Protein AF-0000000074041755 (afdb_homodimer)

InterPro domains:
  IPR008092 Small ribosomal subunit protein mS29, metazoa [PR01716] (71-83)
  IPR008092 Small ribosomal subunit protein mS29, metazoa [PR01716] (89-100)
  IPR008092 Small ribosomal subunit protein mS29, metazoa [PR01716] (107-124)
  IPR008092 Small ribosomal subunit protein mS29, metazoa [PR01716] (130-141)
  IPR008092 Small ribosomal subunit protein mS29, metazoa [PR01716] (168-182)
  IPR008092 Small ribosomal subunit protein mS29, metazoa [PR01716] (197-208)
  IPR008092 Small ribosomal subunit protein mS29, metazoa [PR01716] (213-227)
  IPR008092 Small ribosomal subunit protein mS29, metazoa [PR01716] (246-258)
  IPR008092 Small ribosomal subunit protein mS29, metazoa [PR01716] (322-339)
  IPR019368 Small ribosomal subunit protein mS29 [PF10236] (86-388)
  IPR019368 Small ribosomal subunit protein mS29 [PTHR12810] (24-391)

Sequence (784 aa):
MIRNALPPARLFYSTITANTTATLASKLQPKVDEFRTTEQSVANHSRTTIGRYYTIPTDVRKKIFGHGGLPKSFERQTKTFNECSLMVRQPAVEIIEYIKRSDFSRPVNRFVLYGEDGAGKSLALAHLLHYGFQQRYVLVHVPWVPNWMKRAKEIANSTTKEGSIDLPLDGAAWLLHFKTQNGALLKELGLTVSRDYVWTKREITPTGAPLLDLVEHGINRAKFSCDAIAALLHELKQHSSAGRARTMVLIDGFNAFFQPHTRLLTENKARVKPAQITLTDPFLGITRNDWCNGVCVVTIDQMVGEFRDASKPQPKAALPPVSVIDSRPCFEHLDPFVPVQVVGYDETEYYSCIQYYLDRKWIQTTEAGFDDELKMLSCQNPYQLMQLCASLMIRNALPPARLFYSTITANTTATLASKLQPKVDEFRTTEQSVANHSRTTIGRYYTIPTDVRKKIFGHGGLPKSFERQTKTFNECSLMVRQPAVEIIEYIKRSDFSRPVNRFVLYGEDGAGKSLALAHLLHYGFQQRYVLVHVPWVPNWMKRAKEIANSTTKEGSIDLPLDGAAWLLHFKTQNGALLKELGLTVSRDYVWTKREITPTGAPLLDLVEHGINRAKFSCDAIAALLHELKQHSSAGRARTMVLIDGFNAFFQPHTRLLTENKARVKPAQITLTDPFLGITRNDWCNGVCVVTIDQMVGEFRDASKPQPKAALPPVSVIDSRPCFEHLDPFVPVQVVGYDETEYYSCIQYYLDRKWIQTTEAGFDDELKMLSCQNPYQLMQLCASL

Secondary structure (DSSP, 8-state):
-------------------------S-------TTB-----GGG--TTTTT-EEEE-HHHHHHHHTTS-S-HHHHHHHHHHTSEEEE--HHHHHHHHHHHT--TTSBPEEEEEEE-TTSSHHHHHHHHHHHHHHTTPEEEEES-THHHHH--S--EE-SSSTT-EE-HHHHHHHHHHHHHHHHHHHHHHT-B-SS-EESSSS-EE-TT-BHHHHHHHHHH-GGGHHHHHHHHHHHHHHHHHTTS--EEEEESSGGGGG-S--S-B-TT-PBPPGGGBTTHHHHHHHTSSSSBSEEEEEE----TTTT---S----S-------HHHHHHHHHHH-S-EEEEE----HHHHHHHHHHHHHTTSS----TTHHHHHHHHHTT-HHHHHHHHTT-/---------------------------------TTB-----GGG--TTTTT-EEEE-HHHHHHHHTTS-S-HHHHHHHHHHTSEEEE--HHHHHHHHHHHH--TTSBPEEEEEEE-TTSSHHHHHHHHHHHHHHTTPEEEEES-THHHHH--S--EE-SSSTT-EE-HHHHHHHHHHHHHHHHHHHHHHT-B-SS-EESSSS-EE-TT-BHHHHHHHHHH-GGGHHHHHHHHHHHHHHHHHTTS--EEEEESSGGGGG-S--S-B-TT-PBPPGGGBTTHHHHHHHTSSSSBSEEEEEE----TTTT---S----S-------HHHHHHHHHHH-S-EEEEE----HHHHHHHHHHHHHTTSS----TTHHHHHHHHHTT-HHHHHHHHTT-

Nearest PDB structures (foldseek):
  8any-assembly1_AX  TM=9.256E-01  e=4.897E-38  Homo sapiens
  7nql-assembly1_Ag  TM=9.208E-01  e=8.880E-35  Sus scrofa
  5aj4-assembly1_Ag  TM=9.084E-01  e=1.709E-33  Sus scrofa
  3jd5-assembly1_g  TM=8.741E-01  e=5.048E-28  Bos taurus
  3j9m-assembly1_AX  TM=9.066E-01  e=1.343E-24  Homo sapiens

Radius of gyration: 31.43 Å; Cα contacts (8 Å, |Δi|>4): 1322; chains: 2; bounding box: 78×113×80 Å

Organism: Anopheles stephensi (NCBI:txid30069)

pLDDT: mean 85.46, std 22.04, range [20.22, 98.94]

Structure (mmCIF, N/CA/C/O backbone):
data_AF-0000000074041755-model_v1
#
loop_
_entity.id
_entity.type
_entity.pdbx_description
1 polymer 'Small ribosomal subunit protein mS29'
#
loop_
_atom_site.group_PDB
_atom_site.id
_atom_site.type_symbol
_atom_site.label_atom_id
_atom_site.label_alt_id
_atom_site.label_comp_id
_atom_site.label_asym_id
_atom_site.label_entity_id
_atom_site.label_seq_id
_atom_site.pdbx_PDB_ins_code
_atom_site.Cartn_x
_atom_site.Cartn_y
_atom_site.Cartn_z
_atom_site.occupancy
_atom_site.B_iso_or_equiv
_atom_site.auth_seq_id
_atom_site.auth_comp_id
_atom_site.auth_asym_id
_atom_site.auth_atom_id
_atom_site.pdbx_PDB_model_num
ATOM 1 N N . MET A 1 1 ? 36.406 34.844 46.594 1 21.41 1 MET A N 1
ATOM 2 C CA . MET A 1 1 ? 36.125 35.531 45.344 1 21.41 1 MET A CA 1
ATOM 3 C C . MET A 1 1 ? 35.938 34.531 44.188 1 21.41 1 MET A C 1
ATOM 5 O O . MET A 1 1 ? 36.812 34.406 43.344 1 21.41 1 MET A O 1
ATOM 9 N N . ILE A 1 2 ? 35.438 33.406 44.375 1 22.48 2 ILE A N 1
ATOM 10 C CA . ILE A 1 2 ? 35.594 32.094 43.719 1 22.48 2 ILE A CA 1
ATOM 11 C C . ILE A 1 2 ? 34.875 32.125 42.375 1 22.48 2 ILE A C 1
ATOM 13 O O . ILE A 1 2 ? 33.656 32.312 42.312 1 22.48 2 ILE A O 1
ATOM 17 N N . ARG A 1 3 ? 35.562 32.375 41.188 1 20.98 3 ARG A N 1
ATOM 18 C CA . ARG A 1 3 ? 35.438 32.75 39.781 1 20.98 3 ARG A CA 1
ATOM 19 C C . ARG A 1 3 ? 34.688 31.656 39.031 1 20.98 3 ARG A C 1
ATOM 21 O O . ARG A 1 3 ? 35.062 30.484 39.031 1 20.98 3 ARG A O 1
ATOM 28 N N . ASN A 1 4 ? 33.438 31.625 38.812 1 20.59 4 ASN A N 1
ATOM 29 C CA . ASN A 1 4 ? 32.312 30.844 38.281 1 20.59 4 ASN A CA 1
ATOM 30 C C . ASN A 1 4 ? 32.531 30.5 36.812 1 20.59 4 ASN A C 1
ATOM 32 O O . ASN A 1 4 ? 32.062 31.219 35.906 1 20.59 4 ASN A O 1
ATOM 36 N N . ALA A 1 5 ? 33.688 30.141 36.344 1 23.78 5 ALA A N 1
ATOM 37 C CA . ALA A 1 5 ? 34.188 30.109 34.969 1 23.78 5 ALA A CA 1
ATOM 38 C C . ALA A 1 5 ? 33.375 29.156 34.094 1 23.78 5 ALA A C 1
ATOM 40 O O . ALA A 1 5 ? 33.219 27.984 34.438 1 23.78 5 ALA A O 1
ATOM 41 N N . LEU A 1 6 ? 32.438 29.609 33.219 1 24.3 6 LEU A N 1
ATOM 42 C CA . LEU A 1 6 ? 31.406 29.094 32.312 1 24.3 6 LEU A CA 1
ATOM 43 C C . LEU A 1 6 ? 32.031 28.25 31.219 1 24.3 6 LEU A C 1
ATOM 45 O O . LEU A 1 6 ? 32.906 28.719 30.5 1 24.3 6 LEU A O 1
ATOM 49 N N . PRO A 1 7 ? 32.25 26.938 31.25 1 25.36 7 PRO A N 1
ATOM 50 C CA . PRO A 1 7 ? 33.188 26.203 30.391 1 25.36 7 PRO A CA 1
ATOM 51 C C . PRO A 1 7 ? 32.812 26.297 28.906 1 25.36 7 PRO A C 1
ATOM 53 O O . PRO A 1 7 ? 31.641 26.453 28.562 1 25.36 7 PRO A O 1
ATOM 56 N N . PRO A 1 8 ? 33.688 26.734 27.906 1 24.27 8 PRO A N 1
ATOM 57 C CA . PRO A 1 8 ? 33.75 27.156 26.5 1 24.27 8 PRO A CA 1
ATOM 58 C C . PRO A 1 8 ? 33.219 26.078 25.562 1 24.27 8 PRO A C 1
ATOM 60 O O . PRO A 1 8 ? 33.188 24.906 25.891 1 24.27 8 PRO A O 1
ATOM 63 N N . ALA A 1 9 ? 32.312 26.422 24.562 1 24.3 9 ALA A N 1
ATOM 64 C CA . ALA A 1 9 ? 31.578 25.875 23.422 1 24.3 9 ALA A CA 1
ATOM 65 C C . ALA A 1 9 ? 32.5 25.141 22.469 1 24.3 9 ALA A C 1
ATOM 67 O O . ALA A 1 9 ? 33.5 25.703 22.016 1 24.3 9 ALA A O 1
ATOM 68 N N . ARG A 1 10 ? 32.781 23.844 22.516 1 20.53 10 ARG A N 1
ATOM 69 C CA . ARG A 1 10 ? 33.75 23 21.844 1 20.53 10 ARG A CA 1
ATOM 70 C C . ARG A 1 10 ? 33.812 23.266 20.344 1 20.53 10 ARG A C 1
ATOM 72 O O . ARG A 1 10 ? 32.75 23.266 19.688 1 20.53 10 ARG A O 1
ATOM 79 N N . LEU A 1 11 ? 34.812 24.016 19.734 1 21.42 11 LEU A N 1
ATOM 80 C CA . LEU A 1 11 ? 35.375 24.297 18.422 1 21.42 11 LEU A CA 1
ATOM 81 C C . LEU A 1 11 ? 35.562 23.016 17.609 1 21.42 11 LEU A C 1
ATOM 83 O O . LEU A 1 11 ? 36.031 22 18.125 1 21.42 11 LEU A O 1
ATOM 87 N N . PHE A 1 12 ? 34.969 22.844 16.469 1 22.12 12 PHE A N 1
ATOM 88 C CA . PHE A 1 12 ? 34.969 21.812 15.422 1 22.12 12 PHE A CA 1
ATOM 89 C C . PHE A 1 12 ? 36.406 21.578 14.93 1 22.12 12 PHE A C 1
ATOM 91 O O . PHE A 1 12 ? 36.781 22.016 13.836 1 22.12 12 PHE A O 1
ATOM 98 N N . TYR A 1 13 ? 37.531 21.781 15.734 1 22.94 13 TYR A N 1
ATOM 99 C CA . TYR A 1 13 ? 38.844 21.828 15.109 1 22.94 13 TYR A CA 1
ATOM 100 C C . TYR A 1 13 ? 39.156 20.5 14.438 1 22.94 13 TYR A C 1
ATOM 102 O O . TYR A 1 13 ? 40.312 20.219 14.109 1 22.94 13 TYR A O 1
ATOM 110 N N . SER A 1 14 ? 38.438 19.438 14.641 1 23.06 14 SER A N 1
ATOM 111 C CA . SER A 1 14 ? 39.281 18.297 14.32 1 23.06 14 SER A CA 1
ATOM 112 C C . SER A 1 14 ? 39.906 18.438 12.938 1 23.06 14 SER A C 1
ATOM 114 O O . SER A 1 14 ? 39.25 18.875 12 1 23.06 14 SER A O 1
ATOM 116 N N . THR A 1 15 ? 41.25 18.609 12.828 1 23.12 15 THR A N 1
ATOM 117 C CA . THR A 1 15 ? 42.281 18.609 11.789 1 23.12 15 THR A CA 1
ATOM 118 C C . THR A 1 15 ? 42.031 17.453 10.812 1 23.12 15 THR A C 1
ATOM 120 O O . THR A 1 15 ? 42.156 16.281 11.188 1 23.12 15 THR A O 1
ATOM 123 N N . ILE A 1 16 ? 41.156 17.625 9.914 1 22.31 16 ILE A N 1
ATOM 124 C CA . ILE A 1 16 ? 41.094 16.734 8.758 1 22.31 16 ILE A CA 1
ATOM 125 C C . ILE A 1 16 ? 42.469 16.688 8.07 1 22.31 16 ILE A C 1
ATOM 127 O O . ILE A 1 16 ? 42.938 17.688 7.508 1 22.31 16 ILE A O 1
ATOM 131 N N . THR A 1 17 ? 43.438 16.125 8.734 1 23.16 17 THR A N 1
ATOM 132 C CA . THR A 1 17 ? 44.719 15.891 8.039 1 23.16 17 THR A CA 1
ATOM 133 C C . THR A 1 17 ? 44.469 15.383 6.625 1 23.16 17 THR A C 1
ATOM 135 O O . THR A 1 17 ? 43.656 14.484 6.414 1 23.16 17 THR A O 1
ATOM 138 N N . ALA A 1 18 ? 45.031 16.047 5.555 1 24.86 18 ALA A N 1
ATOM 139 C CA . ALA A 1 18 ? 45.188 15.977 4.102 1 24.86 18 ALA A CA 1
ATOM 140 C C . ALA A 1 18 ? 45.938 14.711 3.682 1 24.86 18 ALA A C 1
ATOM 142 O O . ALA A 1 18 ? 47.094 14.758 3.305 1 24.86 18 ALA A O 1
ATOM 143 N N . ASN A 1 19 ? 46.031 13.617 4.477 1 22.08 19 ASN A N 1
ATOM 144 C CA . ASN A 1 19 ? 47.031 12.641 4.113 1 22.08 19 ASN A CA 1
ATOM 145 C C . ASN A 1 19 ? 47 12.305 2.625 1 22.08 19 ASN A C 1
ATOM 147 O O . ASN A 1 19 ? 46 12.578 1.956 1 22.08 19 ASN A O 1
ATOM 151 N N . THR A 1 20 ? 47.844 11.102 2.133 1 23.77 20 THR A N 1
ATOM 152 C CA . THR A 1 20 ? 48.688 10.469 1.151 1 23.77 20 THR A CA 1
ATOM 153 C C . THR A 1 20 ? 47.875 9.953 -0.039 1 23.77 20 THR A C 1
ATOM 155 O O . THR A 1 20 ? 46.844 9.352 0.138 1 23.77 20 THR A O 1
ATOM 158 N N . THR A 1 21 ? 48.312 10.344 -1.284 1 26.56 21 THR A N 1
ATOM 159 C CA . THR A 1 21 ? 48.031 10.148 -2.705 1 26.56 21 THR A CA 1
ATOM 160 C C . THR A 1 21 ? 48.062 8.672 -3.066 1 26.56 21 THR A C 1
ATOM 162 O O . THR A 1 21 ? 49.094 8.156 -3.531 1 26.56 21 THR A O 1
ATOM 165 N N . ALA A 1 22 ? 48.031 7.625 -2.221 1 24.44 22 ALA A N 1
ATOM 166 C CA . ALA A 1 22 ? 48.438 6.297 -2.688 1 24.44 22 ALA A CA 1
ATOM 167 C C . ALA A 1 22 ? 47.781 5.973 -4.027 1 24.44 22 ALA A C 1
ATOM 169 O O . ALA A 1 22 ? 46.562 6.195 -4.211 1 24.44 22 ALA A O 1
ATOM 170 N N . THR A 1 23 ? 48.562 5.699 -5.141 1 27.94 23 THR A N 1
ATOM 171 C CA . THR A 1 23 ? 48.5 5.336 -6.551 1 27.94 23 THR A CA 1
ATOM 172 C C . THR A 1 23 ? 47.656 4.078 -6.758 1 27.94 23 THR A C 1
ATOM 174 O O . THR A 1 23 ? 48.156 2.961 -6.578 1 27.94 23 THR A O 1
ATOM 177 N N . LEU A 1 24 ? 46.688 3.838 -5.965 1 24.7 24 LEU A N 1
ATOM 178 C CA . LEU A 1 24 ? 46.062 2.51 -5.98 1 24.7 24 LEU A CA 1
ATOM 179 C C . LEU A 1 24 ? 45.656 2.119 -7.395 1 24.7 24 LEU A C 1
ATOM 181 O O . LEU A 1 24 ? 44.531 2.383 -7.809 1 24.7 24 LEU A O 1
ATOM 185 N N . ALA A 1 25 ? 46.531 2.346 -8.492 1 29.44 25 ALA A N 1
ATOM 186 C CA . ALA A 1 25 ? 46.438 1.888 -9.875 1 29.44 25 ALA A CA 1
ATOM 187 C C . ALA A 1 2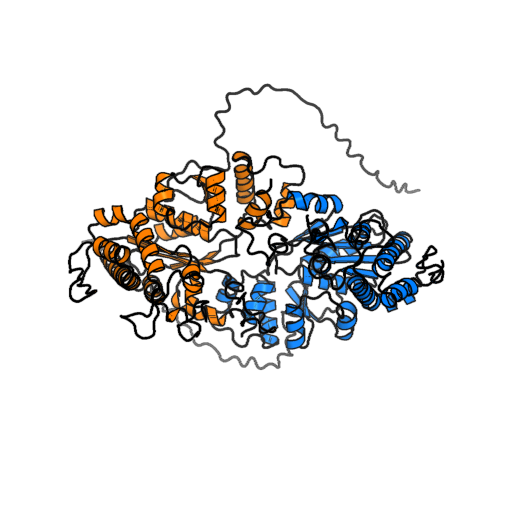5 ? 46.344 0.365 -9.945 1 29.44 25 ALA A C 1
ATOM 189 O O . ALA A 1 25 ? 46.438 -0.219 -11.023 1 29.44 25 ALA A O 1
ATOM 190 N N . SER A 1 26 ? 46.844 -0.359 -8.992 1 30.44 26 SER A N 1
ATOM 191 C CA . SER A 1 26 ? 46.938 -1.703 -9.547 1 30.44 26 SER A CA 1
ATOM 192 C C . SER A 1 26 ? 45.656 -2.125 -10.242 1 30.44 26 SER A C 1
ATOM 194 O O . SER A 1 26 ? 44.562 -1.681 -9.867 1 30.44 26 SER A O 1
ATOM 196 N N . LYS A 1 27 ? 45.688 -2.781 -11.461 1 30.48 27 LYS A N 1
ATOM 197 C CA . LYS A 1 27 ? 44.781 -3.152 -12.531 1 30.48 27 LYS A CA 1
ATOM 198 C C . LYS A 1 27 ? 43.562 -3.912 -11.984 1 30.48 27 LYS A C 1
ATOM 200 O O . LYS A 1 27 ? 43.656 -5.113 -11.727 1 30.48 27 LYS A O 1
ATOM 205 N N . LEU A 1 28 ? 42.875 -3.346 -11.078 1 31.47 28 LEU A N 1
ATOM 206 C CA . LEU A 1 28 ? 41.781 -4.008 -10.367 1 31.47 28 LEU A CA 1
ATOM 207 C C . LEU A 1 28 ? 40.875 -4.773 -11.328 1 31.47 28 LEU A C 1
ATOM 209 O O . LEU A 1 28 ? 40.344 -4.199 -12.289 1 31.47 28 LEU A O 1
ATOM 213 N N . GLN A 1 29 ? 41.281 -5.973 -11.672 1 35 29 GLN A N 1
ATOM 214 C CA . GLN A 1 29 ? 40.406 -6.828 -12.469 1 35 29 GLN A CA 1
ATOM 215 C C . GLN A 1 29 ? 38.938 -6.504 -12.211 1 35 29 GLN A C 1
ATOM 217 O O . GLN A 1 29 ? 38.562 -6.176 -11.086 1 35 29 GLN A O 1
ATOM 222 N N . PRO A 1 30 ? 38.156 -6.309 -13.242 1 37.12 30 PRO A N 1
ATOM 223 C CA . PRO A 1 30 ? 36.812 -5.82 -13.008 1 37.12 30 PRO A CA 1
ATOM 224 C C . PRO A 1 30 ? 36.125 -6.5 -11.82 1 37.12 30 PRO A C 1
ATOM 226 O O . PRO A 1 30 ? 36.094 -7.73 -11.742 1 37.12 30 PRO A O 1
ATOM 229 N N . LYS A 1 31 ? 36.281 -6.129 -10.578 1 39.47 31 LYS A N 1
ATOM 230 C CA . LYS A 1 31 ? 35.625 -6.586 -9.352 1 39.47 31 LYS A CA 1
ATOM 231 C C . LYS A 1 31 ? 34.188 -7.035 -9.625 1 39.47 31 LYS A C 1
ATOM 233 O O . LYS A 1 31 ? 33.375 -6.25 -10.117 1 39.47 31 LYS A O 1
ATOM 238 N N . VAL A 1 32 ? 33.938 -8.227 -10.07 1 45.94 32 VAL A N 1
ATOM 239 C CA . VAL A 1 32 ? 32.562 -8.781 -10.117 1 45.94 32 VAL A CA 1
ATOM 240 C C . VAL A 1 32 ? 31.703 -8.094 -9.07 1 45.94 32 VAL A C 1
ATOM 242 O O . VAL A 1 32 ? 32.031 -8.086 -7.883 1 45.94 32 VAL A O 1
ATOM 245 N N . ASP A 1 33 ? 30.797 -7.113 -9.406 1 63.16 33 ASP A N 1
ATOM 246 C CA . ASP A 1 33 ? 29.969 -6.18 -8.656 1 63.16 33 ASP A CA 1
ATOM 247 C C . ASP A 1 33 ? 29.203 -6.895 -7.547 1 63.16 33 ASP A C 1
ATOM 249 O O . ASP A 1 33 ? 28.688 -7.996 -7.75 1 63.16 33 ASP A O 1
ATOM 253 N N . GLU A 1 34 ? 29.438 -6.668 -6.277 1 85.12 34 GLU A N 1
ATOM 254 C CA . GLU A 1 34 ? 28.969 -7.207 -5.004 1 85.12 34 GLU A CA 1
ATOM 255 C C . GLU A 1 34 ? 27.453 -7.359 -4.988 1 85.12 34 GLU A C 1
ATOM 257 O O . GLU A 1 34 ? 26.906 -8.164 -4.23 1 85.12 34 GLU A O 1
ATOM 262 N N . PHE A 1 35 ? 26.812 -6.809 -6.043 1 94.31 35 PHE A N 1
ATOM 263 C CA . PHE A 1 35 ? 25.359 -6.844 -5.988 1 94.31 35 PHE A CA 1
ATOM 264 C C . PHE A 1 35 ? 24.812 -7.898 -6.941 1 94.31 35 PHE A C 1
ATOM 266 O O . PHE A 1 35 ? 23.594 -8.133 -6.977 1 94.31 35 PHE A O 1
ATOM 273 N N . ARG A 1 36 ? 25.734 -8.633 -7.711 1 94.88 36 ARG A N 1
ATOM 274 C CA . ARG A 1 36 ? 25.328 -9.695 -8.625 1 94.88 36 ARG A CA 1
ATOM 275 C C . ARG A 1 36 ? 25.906 -11.039 -8.195 1 94.88 36 ARG A C 1
ATOM 277 O O . ARG A 1 36 ? 26.938 -11.094 -7.516 1 94.88 36 ARG A O 1
ATOM 284 N N . THR A 1 37 ? 25.219 -12.047 -8.594 1 94.38 37 THR A N 1
ATOM 285 C CA . THR A 1 37 ? 25.75 -13.398 -8.414 1 94.38 37 THR A CA 1
ATOM 286 C C . THR A 1 37 ? 25.969 -14.07 -9.766 1 94.38 37 THR A C 1
ATOM 288 O O . THR A 1 37 ? 25.203 -13.859 -10.711 1 94.38 37 THR A O 1
ATOM 291 N N . THR A 1 38 ? 26.984 -14.867 -9.82 1 90.06 38 THR A N 1
ATOM 292 C CA . THR A 1 38 ? 27.281 -15.609 -11.039 1 90.06 38 THR A CA 1
ATOM 293 C C . THR A 1 38 ? 26.578 -16.969 -11.039 1 90.06 38 THR A C 1
ATOM 295 O O . THR A 1 38 ? 26.625 -17.688 -12.031 1 90.06 38 THR A O 1
ATOM 298 N N . GLU A 1 39 ? 25.922 -17.219 -9.945 1 92 39 GLU A N 1
ATOM 299 C CA . GLU A 1 39 ? 25.188 -18.484 -9.852 1 92 39 GLU A CA 1
ATOM 300 C C . GLU A 1 39 ? 23.922 -18.453 -10.703 1 92 39 GLU A C 1
ATOM 302 O O . GLU A 1 39 ? 22.938 -17.828 -10.336 1 92 39 GLU A O 1
ATOM 307 N N . GLN A 1 40 ? 23.969 -19.219 -11.758 1 90.5 40 GLN A N 1
ATOM 308 C CA . GLN A 1 40 ? 22.844 -19.203 -12.688 1 90.5 40 GLN A CA 1
ATOM 309 C C . GLN A 1 40 ? 21.859 -20.328 -12.391 1 90.5 40 GLN A C 1
ATOM 311 O O . GLN A 1 40 ? 20.719 -20.297 -12.859 1 90.5 40 GLN A O 1
ATOM 316 N N . SER A 1 41 ? 22.328 -21.328 -11.695 1 95.5 41 SER A N 1
ATOM 317 C CA . SER A 1 41 ? 21.422 -22.406 -11.281 1 95.5 41 SER A CA 1
ATOM 318 C C . SER A 1 41 ? 20.625 -22.016 -10.047 1 95.5 41 SER A C 1
ATOM 320 O O . SER A 1 41 ? 21.172 -21.859 -8.961 1 95.5 41 SER A O 1
ATOM 322 N N . VAL A 1 42 ? 19.359 -21.906 -10.227 1 97.12 42 VAL A N 1
ATOM 323 C CA . VAL A 1 42 ? 18.469 -21.438 -9.164 1 97.12 42 VAL A CA 1
ATOM 324 C C . VAL A 1 42 ? 18.531 -22.391 -7.977 1 97.12 42 VAL A C 1
ATOM 326 O O . VAL A 1 42 ? 18.438 -21.969 -6.824 1 97.12 42 VAL A O 1
ATOM 329 N N . ALA A 1 43 ? 18.766 -23.703 -8.258 1 96.56 43 ALA A N 1
ATOM 330 C CA . ALA A 1 43 ? 18.812 -24.719 -7.207 1 96.56 43 ALA A CA 1
ATOM 331 C C . ALA A 1 43 ? 19.969 -24.453 -6.238 1 96.56 43 ALA A C 1
ATOM 333 O O . ALA A 1 43 ? 19.953 -24.922 -5.098 1 96.56 43 ALA A O 1
ATOM 334 N N . ASN A 1 44 ? 20.922 -23.672 -6.684 1 96.38 44 ASN A N 1
ATOM 335 C CA . ASN A 1 44 ? 22.094 -23.406 -5.863 1 96.38 44 ASN A CA 1
ATOM 336 C C . ASN A 1 44 ? 21.953 -22.094 -5.094 1 96.38 44 ASN A C 1
ATOM 338 O O . ASN A 1 44 ? 22.828 -21.734 -4.293 1 96.38 44 ASN A O 1
ATOM 342 N N . HIS A 1 45 ? 20.875 -21.406 -5.359 1 95.88 45 HIS A N 1
ATOM 343 C CA . HIS A 1 45 ? 20.656 -20.188 -4.594 1 95.88 45 HIS A CA 1
ATOM 344 C C . HIS A 1 45 ? 20.422 -20.5 -3.119 1 95.88 45 HIS A C 1
ATOM 346 O O . HIS A 1 45 ? 19.641 -21.375 -2.783 1 95.88 45 HIS A O 1
ATOM 352 N N . SER A 1 46 ? 21.188 -19.859 -2.283 1 93.56 46 SER A N 1
ATOM 353 C CA . SER A 1 46 ? 21.156 -20.094 -0.843 1 93.56 46 SER A CA 1
ATOM 354 C C . SER A 1 46 ? 21.266 -18.781 -0.069 1 93.56 46 SER A C 1
ATOM 356 O O . SER A 1 46 ? 21.156 -17.703 -0.648 1 93.56 46 SER A O 1
ATOM 358 N N . ARG A 1 47 ? 21.469 -18.938 1.171 1 91.25 47 ARG A N 1
ATOM 359 C CA . ARG A 1 47 ? 21.578 -17.797 2.061 1 91.25 47 ARG A CA 1
ATOM 360 C C . ARG A 1 47 ? 22.75 -16.891 1.658 1 91.25 47 ARG A C 1
ATOM 362 O O . ARG A 1 47 ? 22.703 -15.68 1.86 1 91.25 47 ARG A O 1
ATOM 369 N N . THR A 1 48 ? 23.688 -17.469 0.968 1 91.25 48 THR A N 1
ATOM 370 C CA . THR A 1 48 ? 24.875 -16.719 0.608 1 91.25 48 THR A CA 1
ATOM 371 C C . THR A 1 48 ? 24.641 -15.891 -0.648 1 91.25 48 THR A C 1
ATOM 373 O O . THR A 1 48 ? 25.406 -14.977 -0.95 1 91.25 48 THR A O 1
ATOM 376 N N . THR A 1 49 ? 23.609 -16.219 -1.37 1 94.5 49 THR A N 1
ATOM 377 C CA . THR A 1 49 ? 23.328 -15.516 -2.621 1 94.5 49 THR A CA 1
ATOM 378 C C . THR A 1 49 ? 22.234 -14.477 -2.432 1 94.5 49 THR A C 1
ATOM 380 O O . THR A 1 49 ? 21.969 -13.664 -3.326 1 94.5 49 THR A O 1
ATOM 383 N N . ILE A 1 50 ? 21.641 -14.492 -1.281 1 96.44 50 ILE A N 1
ATOM 384 C CA . ILE A 1 50 ? 20.531 -13.586 -1.021 1 96.44 50 ILE A CA 1
ATOM 385 C C . ILE A 1 50 ? 21 -12.141 -1.142 1 96.44 50 ILE A C 1
ATOM 387 O O . ILE A 1 50 ? 22.078 -11.789 -0.668 1 96.44 50 ILE A O 1
ATOM 391 N N . GLY A 1 51 ? 20.219 -11.32 -1.741 1 97 51 GLY A N 1
ATOM 392 C CA . GLY A 1 51 ? 20.516 -9.898 -1.901 1 97 51 GLY A CA 1
ATOM 393 C C . GLY A 1 51 ? 21.266 -9.594 -3.18 1 97 51 GLY A C 1
ATOM 394 O O . GLY A 1 51 ? 21.578 -8.43 -3.453 1 97 51 GLY A O 1
ATOM 395 N N . ARG A 1 52 ? 21.5 -10.594 -3.975 1 97.19 52 ARG A N 1
ATOM 396 C CA . ARG A 1 52 ? 22.25 -10.406 -5.215 1 97.19 52 ARG A CA 1
ATOM 397 C C . ARG A 1 52 ? 21.375 -10.719 -6.43 1 97.19 52 ARG A C 1
ATOM 399 O O . ARG A 1 52 ? 20.453 -11.539 -6.348 1 97.19 52 ARG A O 1
ATOM 406 N N . TYR A 1 53 ? 21.688 -10.078 -7.516 1 97.44 53 TYR A N 1
ATOM 407 C CA . TYR A 1 53 ? 20.922 -10.258 -8.742 1 97.44 53 TYR A CA 1
ATOM 408 C C . TYR A 1 53 ? 21.484 -11.398 -9.578 1 97.44 53 TYR A C 1
ATOM 410 O O . TYR A 1 53 ? 22.703 -11.555 -9.695 1 97.44 53 TYR A O 1
ATOM 418 N N . TYR A 1 54 ? 20.688 -12.227 -10.086 1 97.25 54 TYR A N 1
ATOM 419 C CA . TYR A 1 54 ? 21.047 -13.164 -11.141 1 97.25 54 TYR A CA 1
ATOM 420 C C . TYR A 1 54 ? 20.234 -12.898 -12.406 1 97.25 54 TYR A C 1
ATOM 422 O O . TYR A 1 54 ? 19.125 -12.352 -12.336 1 97.25 54 TYR A O 1
ATOM 430 N N . THR A 1 55 ? 20.75 -13.258 -13.531 1 96.81 55 THR A N 1
ATOM 431 C CA . THR A 1 55 ? 20.125 -12.93 -14.812 1 96.81 55 THR A CA 1
ATOM 432 C C . THR A 1 55 ? 19.578 -14.188 -15.477 1 96.81 55 THR A C 1
ATOM 434 O O . THR A 1 55 ? 20.266 -15.203 -15.578 1 96.81 55 THR A O 1
ATOM 437 N N . ILE A 1 56 ? 18.312 -14.109 -15.906 1 97.44 56 ILE A N 1
ATOM 438 C CA . ILE A 1 56 ? 17.688 -15.195 -16.656 1 97.44 56 ILE A CA 1
ATOM 439 C C . ILE A 1 56 ? 18.062 -15.102 -18.125 1 97.44 56 ILE A C 1
ATOM 441 O O . ILE A 1 56 ? 17.891 -14.047 -18.75 1 97.44 56 ILE A O 1
ATOM 445 N N . PRO A 1 57 ? 18.562 -16.172 -18.672 1 96.75 57 PRO A N 1
ATOM 446 C CA . PRO A 1 57 ? 18.891 -16.141 -20.109 1 96.75 57 PRO A CA 1
ATOM 447 C C . PRO A 1 57 ? 17.688 -15.781 -20.969 1 96.75 57 PRO A C 1
ATOM 449 O O . PRO A 1 57 ? 16.562 -16.203 -20.688 1 96.75 57 PRO A O 1
ATOM 452 N N . THR A 1 58 ? 17.922 -15.141 -22.031 1 95.5 58 THR A N 1
ATOM 453 C CA . THR A 1 58 ? 16.875 -14.57 -22.891 1 95.5 58 THR A CA 1
ATOM 454 C C . THR A 1 58 ? 15.984 -15.672 -23.453 1 95.5 58 THR A C 1
ATOM 456 O O . THR A 1 58 ? 14.758 -15.516 -23.516 1 95.5 58 THR A O 1
ATOM 459 N N . ASP A 1 59 ? 16.547 -16.734 -23.875 1 95.62 59 ASP A N 1
ATOM 460 C CA . ASP A 1 59 ? 15.781 -17.828 -24.438 1 95.62 59 ASP A CA 1
ATOM 461 C C . ASP A 1 59 ? 14.867 -18.469 -23.391 1 95.62 59 ASP A C 1
ATOM 463 O O . ASP A 1 59 ? 13.719 -18.812 -23.688 1 95.62 59 ASP A O 1
ATOM 467 N N . VAL A 1 60 ? 15.367 -18.547 -22.203 1 96.75 60 VAL A N 1
ATOM 468 C CA . VAL A 1 60 ? 14.586 -19.109 -21.109 1 96.75 60 VAL A CA 1
ATOM 469 C C . VAL A 1 60 ? 13.469 -18.156 -20.719 1 96.75 60 VAL A C 1
ATOM 471 O O . VAL A 1 60 ? 12.328 -18.562 -20.5 1 96.75 60 VAL A O 1
ATOM 474 N N . ARG A 1 61 ? 13.773 -16.906 -20.672 1 96.75 61 ARG A N 1
ATOM 475 C CA . ARG A 1 61 ? 12.773 -15.891 -20.359 1 96.75 61 ARG A CA 1
ATOM 476 C C . ARG A 1 61 ? 11.602 -15.953 -21.344 1 96.75 61 ARG A C 1
ATOM 478 O O . ARG A 1 61 ? 10.445 -15.898 -20.922 1 96.75 61 ARG A O 1
ATOM 485 N N . LYS A 1 62 ? 11.891 -16.094 -22.578 1 95.75 62 LYS A N 1
ATOM 486 C CA . LYS A 1 62 ? 10.852 -16.156 -23.594 1 95.75 62 LYS A CA 1
ATOM 487 C C . LYS A 1 62 ? 9.961 -17.375 -23.406 1 95.75 62 LYS A C 1
ATOM 489 O O . LYS A 1 62 ? 8.742 -17.297 -23.609 1 95.75 62 LYS A O 1
ATOM 494 N N . LYS A 1 63 ? 10.523 -18.406 -23 1 96.38 63 LYS A N 1
ATOM 495 C CA . LYS A 1 63 ? 9.781 -19.641 -22.812 1 96.38 63 LYS A CA 1
ATOM 496 C C . LYS A 1 63 ? 8.898 -19.578 -21.562 1 96.38 63 LYS A C 1
ATOM 498 O O . LYS A 1 63 ? 7.727 -19.953 -21.609 1 96.38 63 LYS A O 1
ATOM 503 N N . ILE A 1 64 ? 9.453 -19.016 -20.484 1 97.06 64 ILE A N 1
ATOM 504 C CA . ILE A 1 64 ? 8.773 -19.078 -19.203 1 97.06 64 ILE A CA 1
ATOM 505 C C . ILE A 1 64 ? 7.809 -17.891 -19.078 1 97.06 64 ILE A C 1
ATOM 507 O O . ILE A 1 64 ? 6.715 -18.047 -18.516 1 97.06 64 ILE A O 1
ATOM 511 N N . PHE A 1 65 ? 8.195 -16.734 -19.656 1 97.25 65 PHE A N 1
ATOM 512 C CA . PHE A 1 65 ? 7.449 -15.523 -19.359 1 97.25 65 PHE A CA 1
ATOM 513 C C . PHE A 1 65 ? 6.895 -14.906 -20.641 1 97.25 65 PHE A C 1
ATOM 515 O O . PHE A 1 65 ? 6.406 -13.773 -20.625 1 97.25 65 PHE A O 1
ATOM 522 N N . GLY A 1 66 ? 6.941 -15.609 -21.75 1 94.75 66 GLY A N 1
ATOM 523 C CA . GLY A 1 66 ? 6.492 -15.07 -23.031 1 94.75 66 GLY A CA 1
ATOM 524 C C . GLY A 1 66 ? 5.02 -14.711 -23.031 1 94.75 66 GLY A C 1
ATOM 525 O O . GLY A 1 66 ? 4.602 -13.812 -23.766 1 94.75 66 GLY A O 1
ATOM 526 N N . HIS A 1 67 ? 4.262 -15.375 -22.234 1 94.5 67 HIS A N 1
ATOM 527 C CA . HIS A 1 67 ? 2.818 -15.164 -22.234 1 94.5 67 HIS A CA 1
ATOM 528 C C . HIS A 1 67 ? 2.33 -14.734 -20.859 1 94.5 67 HIS A C 1
ATOM 530 O O . HIS A 1 67 ? 1.15 -14.898 -20.531 1 94.5 67 HIS A O 1
ATOM 536 N N . GLY A 1 68 ? 3.254 -14.281 -20.031 1 94 68 GLY A N 1
ATOM 537 C CA . GLY A 1 68 ? 2.867 -13.773 -18.734 1 94 68 GLY A CA 1
ATOM 538 C C . GLY A 1 68 ? 3.762 -14.273 -17.609 1 94 68 GLY A C 1
ATOM 539 O O . GLY A 1 68 ? 4.633 -15.117 -17.828 1 94 68 GLY A O 1
ATOM 540 N N . GLY A 1 69 ? 3.508 -13.648 -16.453 1 94.94 69 GLY A N 1
ATOM 541 C CA . GLY A 1 69 ? 4.254 -14.078 -15.273 1 94.94 69 GLY A CA 1
ATOM 542 C C . GLY A 1 69 ? 5.059 -12.961 -14.641 1 94.94 69 GLY A C 1
ATOM 543 O O . GLY A 1 69 ? 5.375 -13.016 -13.453 1 94.94 69 GLY A O 1
ATOM 544 N N . LEU A 1 70 ? 5.406 -12.062 -15.422 1 96.38 70 LEU A N 1
ATOM 545 C CA . LEU A 1 70 ? 6.09 -10.891 -14.891 1 96.38 70 LEU A CA 1
ATOM 546 C C . LEU A 1 70 ? 5.16 -9.68 -14.883 1 96.38 70 LEU A C 1
ATOM 548 O O . LEU A 1 70 ? 4.406 -9.461 -15.836 1 96.38 70 LEU A O 1
ATOM 552 N N . PRO A 1 71 ? 5.219 -8.93 -13.789 1 94.62 71 PRO A N 1
ATOM 553 C CA . PRO A 1 71 ? 4.434 -7.691 -13.789 1 94.62 71 PRO A CA 1
ATOM 554 C C . PRO A 1 71 ? 4.812 -6.75 -14.93 1 94.62 71 PRO A C 1
ATOM 556 O O . PRO A 1 71 ? 5.98 -6.688 -15.32 1 94.62 71 PRO A O 1
ATOM 559 N N . LYS A 1 72 ? 3.857 -5.977 -15.398 1 91.69 72 LYS A N 1
ATOM 560 C CA . LYS A 1 72 ? 4.047 -5.105 -16.547 1 91.69 72 LYS A CA 1
ATOM 561 C C . LYS A 1 72 ? 5.172 -4.105 -16.312 1 91.69 72 LYS A C 1
ATOM 563 O O . LYS A 1 72 ? 6.008 -3.879 -17.188 1 91.69 72 LYS A O 1
ATOM 568 N N . SER A 1 73 ? 5.148 -3.5 -15.188 1 89.81 73 SER A N 1
ATOM 569 C CA . SER A 1 73 ? 6.18 -2.52 -14.867 1 89.81 73 SER A CA 1
ATOM 570 C C . SER A 1 73 ? 7.57 -3.148 -14.898 1 89.81 73 SER A C 1
ATOM 572 O O . SER A 1 73 ? 8.523 -2.535 -15.383 1 89.81 73 SER A O 1
ATOM 574 N N . PHE A 1 74 ? 7.629 -4.32 -14.406 1 93.81 74 PHE A N 1
ATOM 575 C CA . PHE A 1 74 ? 8.906 -5.016 -14.406 1 93.81 74 PHE A CA 1
ATOM 576 C C . PHE A 1 74 ? 9.32 -5.398 -15.828 1 93.81 74 PHE A C 1
ATOM 578 O O . PHE A 1 74 ? 10.5 -5.336 -16.172 1 93.81 74 PHE A O 1
ATOM 585 N N . GLU A 1 75 ? 8.398 -5.789 -16.609 1 94.12 75 GLU A N 1
ATOM 586 C CA . GLU A 1 75 ? 8.688 -6.102 -18.016 1 94.12 75 GLU A CA 1
ATOM 587 C C . GLU A 1 75 ? 9.25 -4.887 -18.75 1 94.12 75 GLU A C 1
ATOM 589 O O . GLU A 1 75 ? 10.203 -5.008 -19.516 1 94.12 75 GLU A O 1
ATOM 594 N N . ARG A 1 76 ? 8.672 -3.773 -18.5 1 90.81 76 ARG A N 1
ATOM 595 C CA . ARG A 1 76 ? 9.164 -2.541 -19.109 1 90.81 76 ARG A CA 1
ATOM 596 C C . ARG A 1 76 ? 10.602 -2.264 -18.672 1 90.81 76 ARG A C 1
ATOM 598 O O . ARG A 1 76 ? 11.438 -1.858 -19.484 1 90.81 76 ARG A O 1
ATOM 605 N N . GLN A 1 77 ? 10.828 -2.512 -17.453 1 90.81 77 GLN A N 1
ATOM 606 C CA . GLN A 1 77 ? 12.172 -2.316 -16.922 1 90.81 77 GLN A CA 1
ATOM 607 C C . GLN A 1 77 ? 13.164 -3.275 -17.578 1 90.81 77 GLN A C 1
ATOM 609 O O . GLN A 1 77 ? 14.273 -2.877 -17.922 1 90.81 77 GLN A O 1
ATOM 614 N N . THR A 1 78 ? 12.766 -4.504 -17.719 1 92.31 78 THR A N 1
ATOM 615 C CA . THR A 1 78 ? 13.617 -5.516 -18.328 1 92.31 78 THR A CA 1
ATOM 616 C C . THR A 1 78 ? 13.969 -5.121 -19.766 1 92.31 78 THR A C 1
ATOM 618 O O . THR A 1 78 ? 15.086 -5.352 -20.219 1 92.31 78 THR A O 1
ATOM 621 N N . LYS A 1 79 ? 13.008 -4.578 -20.453 1 91.44 79 LYS A N 1
ATOM 622 C CA . LYS A 1 79 ? 13.258 -4.105 -21.797 1 91.44 79 LYS A CA 1
ATOM 623 C C . LYS A 1 79 ? 14.242 -2.938 -21.812 1 91.44 79 LYS A C 1
ATOM 625 O O . LYS A 1 79 ? 15.18 -2.914 -22.609 1 91.44 79 LYS A O 1
ATOM 630 N N . THR A 1 80 ? 14.008 -2.008 -20.891 1 90.5 80 THR A N 1
ATOM 631 C CA . THR A 1 80 ? 14.867 -0.83 -20.781 1 90.5 80 THR A CA 1
ATOM 632 C C . THR A 1 80 ? 16.297 -1.229 -20.438 1 90.5 80 THR A C 1
ATOM 634 O O . THR A 1 80 ? 17.25 -0.685 -21 1 90.5 80 THR A O 1
ATOM 637 N N . PHE A 1 81 ? 16.453 -2.238 -19.578 1 93.56 81 PHE A N 1
ATOM 638 C CA . PHE A 1 81 ? 17.766 -2.668 -19.109 1 93.56 81 PHE A CA 1
ATOM 639 C C . PHE A 1 81 ? 18.375 -3.686 -20.062 1 93.56 81 PHE A C 1
ATOM 641 O O . PHE A 1 81 ? 19.562 -4.023 -19.953 1 93.56 81 PHE A O 1
ATOM 648 N N . ASN A 1 82 ? 17.625 -4.195 -20.969 1 93.06 82 ASN A N 1
ATOM 649 C CA . ASN A 1 82 ? 18.016 -5.227 -21.906 1 93.06 82 ASN A CA 1
ATOM 650 C C . ASN A 1 82 ? 18.516 -6.48 -21.203 1 93.06 82 ASN A C 1
ATOM 652 O O . ASN A 1 82 ? 19.5 -7.09 -21.625 1 93.06 82 ASN A O 1
ATOM 656 N N . GLU A 1 83 ? 17.953 -6.707 -20.062 1 94.94 83 GLU A N 1
ATOM 657 C CA . GLU A 1 83 ? 18.188 -7.949 -19.328 1 94.94 83 GLU A CA 1
ATOM 658 C C . GLU A 1 83 ? 17.078 -8.219 -18.328 1 94.94 83 GLU A C 1
ATOM 660 O O . GLU A 1 83 ? 16.453 -7.285 -17.828 1 94.94 83 GLU A O 1
ATOM 665 N N . CYS A 1 84 ? 16.781 -9.453 -18.125 1 96.44 84 CYS A N 1
ATOM 666 C CA . CYS A 1 84 ? 15.844 -9.891 -17.094 1 96.44 84 CYS A CA 1
ATOM 667 C C . CYS A 1 84 ? 16.578 -10.414 -15.867 1 96.44 84 CYS A C 1
ATOM 669 O O . CYS A 1 84 ? 17.016 -11.57 -15.836 1 96.44 84 CYS A O 1
ATOM 671 N N . SER A 1 85 ? 16.766 -9.523 -14.883 1 96.94 85 SER A N 1
ATOM 672 C CA . SER A 1 85 ? 17.5 -9.891 -13.672 1 96.94 85 SER A CA 1
ATOM 673 C C . SER A 1 85 ? 16.594 -9.828 -12.445 1 96.94 85 SER A C 1
ATOM 675 O O . SER A 1 85 ? 15.812 -8.883 -12.289 1 96.94 85 SER A O 1
ATOM 677 N N . LEU A 1 86 ? 16.672 -10.891 -11.664 1 97.5 86 LEU A N 1
ATOM 678 C CA . LEU A 1 86 ? 15.914 -10.984 -10.414 1 97.5 86 LEU A CA 1
ATOM 679 C C . LEU A 1 86 ? 16.859 -10.984 -9.219 1 97.5 86 LEU A C 1
ATOM 681 O O . LEU A 1 86 ? 17.922 -11.609 -9.258 1 97.5 86 LEU A O 1
ATOM 685 N N . MET A 1 87 ? 16.5 -10.258 -8.234 1 97.81 87 MET A N 1
ATOM 686 C CA . MET A 1 87 ? 17.234 -10.367 -6.984 1 97.81 87 MET A CA 1
ATOM 687 C C . MET A 1 87 ? 16.859 -11.633 -6.227 1 97.81 87 MET A C 1
ATOM 689 O O . MET A 1 87 ? 15.68 -11.945 -6.078 1 97.81 87 MET A O 1
ATOM 693 N N . VAL A 1 88 ? 17.875 -12.383 -5.809 1 98.25 88 VAL A N 1
ATOM 694 C CA . VAL A 1 88 ? 17.641 -13.547 -4.949 1 98.25 88 VAL A CA 1
ATOM 695 C C . VAL A 1 88 ? 17.203 -13.078 -3.562 1 98.25 88 VAL A C 1
ATOM 697 O O . VAL A 1 88 ? 17.953 -12.359 -2.881 1 98.25 88 VAL A O 1
ATOM 700 N N . ARG A 1 89 ? 15.992 -13.438 -3.127 1 98.06 89 ARG A N 1
ATOM 701 C CA . ARG A 1 89 ? 15.469 -13.016 -1.832 1 98.06 89 ARG A CA 1
ATOM 702 C C . ARG A 1 89 ? 15.078 -14.219 -0.976 1 98.06 89 ARG A C 1
ATOM 704 O O . ARG A 1 89 ? 14.875 -15.32 -1.496 1 98.06 89 ARG A O 1
ATOM 711 N N . GLN A 1 90 ? 14.938 -13.984 0.249 1 98 90 GLN A N 1
ATOM 712 C CA . GLN A 1 90 ? 14.781 -15.031 1.254 1 98 90 GLN A CA 1
ATOM 713 C C . GLN A 1 90 ? 13.516 -15.844 1.005 1 98 90 GLN A C 1
ATOM 715 O O . GLN A 1 90 ? 13.523 -17.078 1.112 1 98 90 GLN A O 1
ATOM 720 N N . PRO A 1 91 ? 12.383 -15.258 0.623 1 98.06 91 PRO A N 1
ATOM 721 C CA . PRO A 1 91 ? 11.164 -16.047 0.472 1 98.06 91 PRO A CA 1
ATOM 722 C C . PRO A 1 91 ? 11.305 -17.156 -0.575 1 98.06 91 PRO A C 1
ATOM 724 O O . PRO A 1 91 ? 10.891 -18.297 -0.337 1 98.06 91 PRO A O 1
ATOM 727 N N . ALA A 1 92 ? 11.883 -16.859 -1.69 1 98.44 92 ALA A N 1
ATOM 728 C CA . ALA A 1 92 ? 12.062 -17.859 -2.732 1 98.44 92 ALA A CA 1
ATOM 729 C C . ALA A 1 92 ? 13.062 -18.938 -2.295 1 98.44 92 ALA A C 1
ATOM 731 O O . ALA A 1 92 ? 12.828 -20.125 -2.49 1 98.44 92 ALA A O 1
ATOM 732 N N . VAL A 1 93 ? 14.156 -18.516 -1.641 1 98.25 93 VAL A N 1
ATOM 733 C CA . VAL A 1 93 ? 15.195 -19.438 -1.194 1 98.25 93 VAL A CA 1
ATOM 734 C C . VAL A 1 93 ? 14.633 -20.375 -0.128 1 98.25 93 VAL A C 1
ATOM 736 O O . VAL A 1 93 ? 14.914 -21.578 -0.131 1 98.25 93 VAL A O 1
ATOM 739 N N . GLU A 1 94 ? 13.844 -19.797 0.725 1 97.94 94 GLU A N 1
ATOM 740 C CA . GLU A 1 94 ? 13.203 -20.594 1.774 1 97.94 94 GLU A CA 1
ATOM 741 C C . GLU A 1 94 ? 12.32 -21.688 1.183 1 97.94 94 GLU A C 1
ATOM 743 O O . GLU A 1 94 ? 12.383 -22.828 1.613 1 97.94 94 GLU A O 1
ATOM 748 N N . ILE A 1 95 ? 11.547 -21.375 0.208 1 98.44 95 ILE A N 1
ATOM 749 C CA . ILE A 1 95 ? 10.656 -22.344 -0.418 1 98.44 95 ILE A CA 1
ATOM 750 C C . ILE A 1 95 ? 11.477 -23.406 -1.153 1 98.44 95 ILE A C 1
ATOM 752 O O . ILE A 1 95 ? 11.164 -24.594 -1.084 1 98.44 95 ILE A O 1
ATOM 756 N N . ILE A 1 96 ? 12.516 -23.016 -1.813 1 98.31 96 ILE A N 1
ATOM 757 C CA . ILE A 1 96 ? 13.383 -23.953 -2.518 1 98.31 96 ILE A CA 1
ATOM 758 C C . ILE A 1 96 ? 13.977 -24.953 -1.527 1 98.31 96 ILE A C 1
ATOM 760 O O . ILE A 1 96 ? 14.008 -26.156 -1.795 1 98.31 96 ILE A O 1
ATOM 764 N N . GLU A 1 97 ? 14.391 -24.422 -0.37 1 97.38 97 GLU A N 1
ATOM 765 C CA . GLU A 1 97 ? 14.945 -25.281 0.661 1 97.38 97 GLU A CA 1
ATOM 766 C C . GLU A 1 97 ? 13.906 -26.281 1.169 1 97.38 97 GLU A C 1
ATOM 768 O O . GLU A 1 97 ? 14.203 -27.453 1.375 1 97.38 97 GLU A O 1
ATOM 773 N N . TYR A 1 98 ? 12.68 -25.812 1.329 1 97.25 98 TYR A N 1
ATOM 774 C CA . TYR A 1 98 ? 11.594 -26.703 1.74 1 97.25 98 TYR A CA 1
ATOM 775 C C . TYR A 1 98 ? 11.336 -27.781 0.695 1 97.25 98 TYR A C 1
ATOM 777 O O . TYR A 1 98 ? 11.141 -28.938 1.034 1 97.25 98 TYR A O 1
ATOM 785 N N . ILE A 1 99 ? 11.367 -27.406 -0.554 1 97.75 99 ILE A N 1
ATOM 786 C CA . ILE A 1 99 ? 11.094 -28.328 -1.645 1 97.75 99 ILE A CA 1
ATOM 787 C C . ILE A 1 99 ? 12.172 -29.406 -1.683 1 97.75 99 ILE A C 1
ATOM 789 O O . ILE A 1 99 ? 11.867 -30.594 -1.834 1 97.75 99 ILE A O 1
ATOM 793 N N . LYS A 1 100 ? 13.398 -29.031 -1.479 1 96.38 100 LYS A N 1
ATOM 794 C CA . LYS A 1 100 ? 14.523 -29.953 -1.532 1 96.38 100 LYS A CA 1
ATOM 795 C C . LYS A 1 100 ? 14.422 -31 -0.422 1 96.38 100 LYS A C 1
ATOM 797 O O . LYS A 1 100 ? 14.883 -32.125 -0.586 1 96.38 100 LYS A O 1
ATOM 802 N N . ARG A 1 101 ? 13.797 -30.625 0.629 1 95.38 101 ARG A N 1
ATOM 803 C CA . ARG A 1 101 ? 13.695 -31.516 1.782 1 95.38 101 ARG A CA 1
ATOM 804 C C . ARG A 1 101 ? 12.359 -32.25 1.788 1 95.38 101 ARG A C 1
ATOM 806 O O . ARG A 1 101 ? 12.117 -33.094 2.648 1 95.38 101 ARG A O 1
ATOM 813 N N . SER A 1 102 ? 11.57 -32.031 0.819 1 94.62 102 SER A N 1
ATOM 814 C CA . SER A 1 102 ? 10.211 -32.562 0.797 1 94.62 102 SER A CA 1
ATOM 815 C C . SER A 1 102 ? 10.188 -34.031 0.373 1 94.62 102 SER A C 1
ATOM 817 O O . SER A 1 102 ? 10.961 -34.438 -0.497 1 94.62 102 SER A O 1
ATOM 819 N N . ASP A 1 103 ? 9.328 -34.844 1.06 1 96 103 ASP A N 1
ATOM 820 C CA . ASP A 1 103 ? 8.992 -36.188 0.615 1 96 103 ASP A CA 1
ATOM 821 C C . ASP A 1 103 ? 7.875 -36.156 -0.423 1 96 103 ASP A C 1
ATOM 823 O O . ASP A 1 103 ? 6.699 -36 -0.074 1 96 103 ASP A O 1
ATOM 827 N N . PHE A 1 104 ? 8.18 -36.438 -1.649 1 96.62 104 PHE A N 1
ATOM 828 C CA . PHE A 1 104 ? 7.254 -36.281 -2.764 1 96.62 104 PHE A CA 1
ATOM 829 C C . PHE A 1 104 ? 6.277 -37.438 -2.842 1 96.62 104 PHE A C 1
ATOM 831 O O . PHE A 1 104 ? 5.363 -37.438 -3.668 1 96.62 104 PHE A O 1
ATOM 838 N N . SER A 1 105 ? 6.461 -38.375 -1.986 1 96.62 105 SER A N 1
ATOM 839 C CA . SER A 1 105 ? 5.5 -39.469 -1.907 1 96.62 105 SER A CA 1
ATOM 840 C C . SER A 1 105 ? 4.297 -39.094 -1.049 1 96.62 105 SER A C 1
ATOM 842 O O . SER A 1 105 ? 3.291 -39.812 -1.033 1 96.62 105 SER A O 1
ATOM 844 N N . ARG A 1 106 ? 4.391 -38 -0.409 1 96.38 106 ARG A N 1
ATOM 845 C CA . ARG A 1 106 ? 3.314 -37.469 0.424 1 96.38 106 ARG A CA 1
ATOM 846 C C . ARG A 1 106 ? 2.49 -36.438 -0.335 1 96.38 106 ARG A C 1
ATOM 848 O O . ARG A 1 106 ? 2.891 -35.969 -1.408 1 96.38 106 ARG A O 1
ATOM 855 N N . PRO A 1 107 ? 1.324 -36.125 0.234 1 97.06 107 PRO A N 1
ATOM 856 C CA . PRO A 1 107 ? 0.502 -35.094 -0.418 1 97.06 107 PRO A CA 1
ATOM 857 C C . PRO A 1 107 ? 1.252 -33.781 -0.63 1 97.06 107 PRO A C 1
ATOM 859 O O . PRO A 1 107 ? 2.135 -33.438 0.159 1 97.06 107 PRO A O 1
ATOM 862 N N . VAL A 1 108 ? 0.901 -33.125 -1.618 1 97.56 108 VAL A N 1
ATOM 863 C CA . VAL A 1 108 ? 1.622 -31.922 -2.053 1 97.56 108 VAL A CA 1
ATOM 864 C C . VAL A 1 108 ? 1.621 -30.891 -0.935 1 97.56 108 VAL A C 1
ATOM 866 O O . VAL A 1 108 ? 0.606 -30.688 -0.263 1 97.56 108 VAL A O 1
ATOM 869 N N . ASN A 1 109 ? 2.783 -30.328 -0.751 1 97.12 109 ASN A N 1
ATOM 870 C CA . ASN A 1 109 ? 2.898 -29.172 0.129 1 97.12 109 ASN A CA 1
ATOM 871 C C . ASN A 1 109 ? 2.391 -27.891 -0.546 1 97.12 109 ASN A C 1
ATOM 873 O O . ASN A 1 109 ? 2.574 -27.719 -1.751 1 97.12 109 ASN A O 1
ATOM 877 N N . ARG A 1 110 ? 1.774 -27.094 0.217 1 97.88 110 ARG A N 1
ATOM 878 C CA . ARG A 1 110 ? 1.267 -25.828 -0.27 1 97.88 110 ARG A CA 1
ATOM 879 C C . ARG A 1 110 ? 1.943 -24.656 0.443 1 97.88 110 ARG A C 1
ATOM 881 O O . ARG A 1 110 ? 1.899 -24.562 1.672 1 97.88 110 ARG A O 1
ATOM 888 N N . PHE A 1 111 ? 2.588 -23.859 -0.326 1 98.38 111 PHE A N 1
ATOM 889 C CA . PHE A 1 111 ? 3.225 -22.656 0.182 1 98.38 111 PHE A CA 1
ATOM 890 C C . PHE A 1 111 ? 2.402 -21.422 -0.176 1 98.38 111 PHE A C 1
ATOM 892 O O . PHE A 1 111 ? 1.976 -21.266 -1.322 1 98.38 111 PHE A O 1
ATOM 899 N N . VAL A 1 112 ? 2.18 -20.562 0.824 1 97.25 112 VAL A N 1
ATOM 900 C CA . VAL A 1 112 ? 1.393 -19.359 0.61 1 97.25 112 VAL A CA 1
ATOM 901 C C . VAL A 1 112 ? 2.27 -18.125 0.826 1 97.25 112 VAL A C 1
ATOM 903 O O . VAL A 1 112 ? 2.684 -17.844 1.951 1 97.25 112 VAL A O 1
ATOM 906 N N . LEU A 1 113 ? 2.539 -17.469 -0.265 1 97.38 113 LEU A N 1
ATOM 907 C CA . LEU A 1 113 ? 3.254 -16.203 -0.199 1 97.38 113 LEU A CA 1
ATOM 908 C C . LEU A 1 113 ? 2.303 -15.055 0.15 1 97.38 113 LEU A C 1
ATOM 910 O O . LEU A 1 113 ? 1.281 -14.875 -0.514 1 97.38 113 LEU A O 1
ATOM 914 N N . TYR A 1 114 ? 2.621 -14.32 1.188 1 94.31 114 TYR A N 1
ATOM 915 C CA . TYR A 1 114 ? 1.808 -13.18 1.585 1 94.31 114 TYR A CA 1
ATOM 916 C C . TYR A 1 114 ? 2.684 -11.992 1.962 1 94.31 114 TYR A C 1
ATOM 918 O O . TYR A 1 114 ? 3.867 -12.156 2.27 1 94.31 114 TYR A O 1
ATOM 926 N N . GLY A 1 115 ? 2.164 -10.852 1.878 1 93.38 115 GLY A N 1
ATOM 927 C CA . GLY A 1 115 ? 2.887 -9.617 2.152 1 93.38 115 GLY A CA 1
ATOM 928 C C . GLY A 1 115 ? 2.229 -8.391 1.548 1 93.38 115 GLY A C 1
ATOM 929 O O . GLY A 1 115 ? 1.209 -8.5 0.863 1 93.38 115 GLY A O 1
ATOM 930 N N . GLU A 1 116 ? 2.875 -7.281 1.77 1 89.69 116 GLU A N 1
ATOM 931 C CA . GLU A 1 116 ? 2.352 -6.027 1.237 1 89.69 116 GLU A CA 1
ATOM 932 C C . GLU A 1 116 ? 2.428 -6 -0.287 1 89.69 116 GLU A C 1
ATOM 934 O O . GLU A 1 116 ? 3.303 -6.633 -0.881 1 89.69 116 GLU A O 1
ATOM 939 N N . ASP A 1 117 ? 1.484 -5.266 -0.8 1 88.25 117 ASP A N 1
ATOM 940 C CA . ASP A 1 117 ? 1.546 -5.09 -2.248 1 88.25 117 ASP A CA 1
ATOM 941 C C . ASP A 1 117 ? 2.822 -4.363 -2.66 1 88.25 117 ASP A C 1
ATOM 943 O O . ASP A 1 117 ? 3.227 -3.393 -2.016 1 88.25 117 ASP A O 1
ATOM 947 N N . GLY A 1 118 ? 3.443 -4.891 -3.631 1 91.44 118 GLY A N 1
ATOM 948 C CA . GLY A 1 118 ? 4.66 -4.273 -4.133 1 91.44 118 GLY A CA 1
ATOM 949 C C . GLY A 1 118 ? 5.918 -4.828 -3.488 1 91.44 118 GLY A C 1
ATOM 950 O O . GLY A 1 118 ? 7.031 -4.492 -3.898 1 91.44 118 GLY A O 1
ATOM 951 N N . ALA A 1 119 ? 5.777 -5.734 -2.568 1 94.31 119 ALA A N 1
ATOM 952 C CA . ALA A 1 119 ? 6.918 -6.223 -1.796 1 94.31 119 ALA A CA 1
ATOM 953 C C . ALA A 1 119 ? 7.727 -7.242 -2.596 1 94.31 119 ALA A C 1
ATOM 955 O O . ALA A 1 119 ? 8.852 -7.582 -2.219 1 94.31 119 ALA A O 1
ATOM 956 N N . GLY A 1 120 ? 7.117 -7.812 -3.689 1 96 120 GLY A N 1
ATOM 957 C CA . GLY A 1 120 ? 7.895 -8.719 -4.516 1 96 120 GLY A CA 1
ATOM 958 C C . GLY A 1 120 ? 7.312 -10.117 -4.578 1 96 120 GLY A C 1
ATOM 959 O O . GLY A 1 120 ? 8.016 -11.07 -4.926 1 96 120 GLY A O 1
ATOM 960 N N . LYS A 1 121 ? 6.047 -10.32 -4.227 1 96.69 121 LYS A N 1
ATOM 961 C CA . LYS A 1 121 ? 5.414 -11.641 -4.254 1 96.69 121 LYS A CA 1
ATOM 962 C C . LYS A 1 121 ? 5.461 -12.242 -5.652 1 96.69 121 LYS A C 1
ATOM 964 O O . LYS A 1 121 ? 5.844 -13.398 -5.824 1 96.69 121 LYS A O 1
ATOM 969 N N . SER A 1 122 ? 5.121 -11.367 -6.652 1 96.94 122 SER A N 1
ATOM 970 C CA . SER A 1 122 ? 5.098 -11.844 -8.031 1 96.94 122 SER A CA 1
ATOM 971 C C . SER A 1 122 ? 6.496 -12.211 -8.516 1 96.94 122 SER A C 1
ATOM 973 O O . SER A 1 122 ? 6.668 -13.195 -9.234 1 96.94 122 SER A O 1
ATOM 975 N N . LEU A 1 123 ? 7.473 -11.477 -8.094 1 97.94 123 LEU A N 1
ATOM 976 C CA . LEU A 1 123 ? 8.828 -11.758 -8.547 1 97.94 123 LEU A CA 1
ATOM 977 C C . LEU A 1 123 ? 9.414 -12.961 -7.801 1 97.94 123 LEU A C 1
ATOM 979 O O . LEU A 1 123 ? 10.242 -13.688 -8.344 1 97.94 123 LEU A O 1
ATOM 983 N N . ALA A 1 124 ? 8.984 -13.109 -6.539 1 98.25 124 ALA A N 1
ATOM 984 C CA . ALA A 1 124 ? 9.336 -14.352 -5.859 1 98.25 124 ALA A CA 1
ATOM 985 C C . ALA A 1 124 ? 8.773 -15.562 -6.602 1 98.25 124 ALA A C 1
ATOM 987 O O . ALA A 1 124 ? 9.461 -16.578 -6.75 1 98.25 124 ALA A O 1
ATOM 988 N N . LEU A 1 125 ? 7.582 -15.414 -7.07 1 98.38 125 LEU A N 1
ATOM 989 C CA . LEU A 1 125 ? 6.957 -16.469 -7.859 1 98.38 125 LEU A CA 1
ATOM 990 C C . LEU A 1 125 ? 7.73 -16.703 -9.148 1 98.38 125 LEU A C 1
ATOM 992 O O . LEU A 1 125 ? 7.906 -17.859 -9.57 1 98.38 125 LEU A O 1
ATOM 996 N N . ALA A 1 126 ? 8.125 -15.617 -9.734 1 98.5 126 ALA A N 1
ATOM 997 C CA . ALA A 1 126 ? 8.906 -15.727 -10.969 1 98.5 126 ALA A CA 1
ATOM 998 C C . ALA A 1 126 ? 10.203 -16.484 -10.727 1 98.5 126 ALA A C 1
ATOM 1000 O O . ALA A 1 126 ? 10.617 -17.297 -11.547 1 98.5 126 ALA A O 1
ATOM 1001 N N . HIS A 1 127 ? 10.852 -16.203 -9.617 1 98.56 127 HIS A N 1
ATOM 1002 C CA . HIS A 1 127 ? 12.055 -16.922 -9.211 1 98.56 127 HIS A CA 1
ATOM 1003 C C . HIS A 1 127 ? 11.797 -18.422 -9.078 1 98.56 127 HIS A C 1
ATOM 1005 O O . HIS A 1 127 ? 12.562 -19.234 -9.586 1 98.56 127 HIS A O 1
ATOM 1011 N N . LEU A 1 128 ? 10.719 -18.766 -8.516 1 98.75 128 LEU A N 1
ATOM 1012 C CA . LEU A 1 128 ? 10.352 -20.156 -8.305 1 98.75 128 LEU A CA 1
ATOM 1013 C C . LEU A 1 128 ? 9.961 -20.828 -9.625 1 98.75 128 LEU A C 1
ATOM 1015 O O . LEU A 1 128 ? 10.203 -22.016 -9.82 1 98.75 128 LEU A O 1
ATOM 1019 N N . LEU A 1 129 ? 9.336 -20.016 -10.469 1 98.62 129 LEU A N 1
ATOM 1020 C CA . LEU A 1 129 ? 9.016 -20.516 -11.797 1 98.62 129 LEU A CA 1
ATOM 1021 C C . LEU A 1 129 ? 10.281 -20.922 -12.547 1 98.62 129 LEU A C 1
ATOM 1023 O O . LEU A 1 129 ? 10.32 -21.984 -13.172 1 98.62 129 LEU A O 1
ATOM 1027 N N . HIS A 1 130 ? 11.25 -20.109 -12.445 1 98.62 130 HIS A N 1
ATOM 1028 C CA . HIS A 1 130 ? 12.531 -20.438 -13.078 1 98.62 130 HIS A CA 1
ATOM 1029 C C . HIS A 1 130 ? 13.156 -21.672 -12.445 1 98.62 130 HIS A C 1
ATOM 1031 O O . HIS A 1 130 ? 13.703 -22.531 -13.148 1 98.62 130 HIS A O 1
ATOM 1037 N N . TYR A 1 131 ? 13.07 -21.781 -11.141 1 98.62 131 TYR A N 1
ATOM 1038 C CA . TYR A 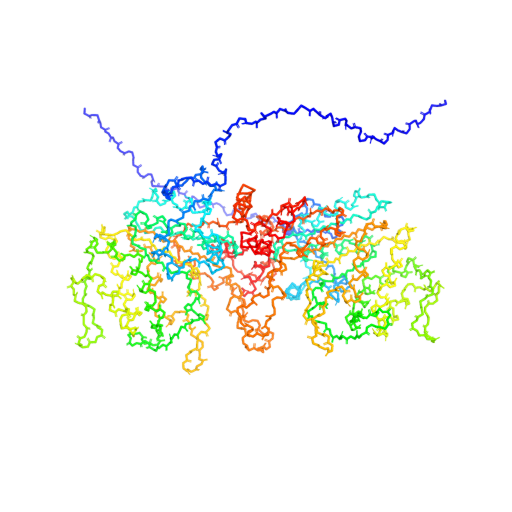1 131 ? 13.531 -22.984 -10.445 1 98.62 131 TYR A CA 1
ATOM 1039 C C . TYR A 1 131 ? 12.836 -24.234 -10.992 1 98.62 131 TYR A C 1
ATOM 1041 O O . TYR A 1 131 ? 13.5 -25.203 -11.336 1 98.62 131 TYR A O 1
ATOM 1049 N N . GLY A 1 132 ? 11.547 -24.156 -11.07 1 98.62 132 GLY A N 1
ATOM 1050 C CA . GLY A 1 132 ? 10.789 -25.281 -11.578 1 98.62 132 GLY A CA 1
ATOM 1051 C C . GLY A 1 132 ? 11.156 -25.656 -13 1 98.62 132 GLY A C 1
ATOM 1052 O O . GLY A 1 132 ? 11.266 -26.844 -13.328 1 98.62 132 GLY A O 1
ATOM 1053 N N . PHE A 1 133 ? 11.336 -24.672 -13.773 1 98.38 133 PHE A N 1
ATOM 1054 C CA . PHE A 1 133 ? 11.727 -24.906 -15.156 1 98.38 133 PHE A CA 1
ATOM 1055 C C . PHE A 1 133 ? 13.07 -25.625 -15.227 1 98.38 133 PHE A C 1
ATOM 1057 O O . PHE A 1 133 ? 13.203 -26.625 -15.938 1 98.38 133 PHE A O 1
ATOM 1064 N N . GLN A 1 134 ? 14.031 -25.109 -14.453 1 98.12 134 GLN A N 1
ATOM 1065 C CA . GLN A 1 134 ? 15.375 -25.688 -14.461 1 98.12 134 GLN A CA 1
ATOM 1066 C C . GLN A 1 134 ? 15.375 -27.109 -13.898 1 98.12 134 GLN A C 1
ATOM 1068 O O . GLN A 1 134 ? 16.125 -27.969 -14.359 1 98.12 134 GLN A O 1
ATOM 1073 N N . GLN A 1 135 ? 14.523 -27.359 -12.945 1 97.81 135 GLN A N 1
ATOM 1074 C CA . GLN A 1 135 ? 14.469 -28.656 -12.289 1 97.81 135 GLN A CA 1
ATOM 1075 C C . GLN A 1 135 ? 13.5 -29.594 -13.008 1 97.81 135 GLN A C 1
ATOM 1077 O O . GLN A 1 135 ? 13.188 -30.672 -12.508 1 97.81 135 GLN A O 1
ATOM 1082 N N . ARG A 1 136 ? 12.922 -29.141 -14.117 1 97.56 136 ARG A N 1
ATOM 1083 C CA . ARG A 1 136 ? 12.117 -29.953 -15.039 1 97.56 136 ARG A CA 1
ATOM 1084 C C . ARG A 1 136 ? 10.789 -30.344 -14.398 1 97.56 136 ARG A C 1
ATOM 1086 O O . ARG A 1 136 ? 10.375 -31.5 -14.492 1 97.56 136 ARG A O 1
ATOM 1093 N N . TYR A 1 137 ? 10.25 -29.484 -13.586 1 98.62 137 TYR A N 1
ATOM 1094 C CA . TYR A 1 137 ? 8.859 -29.609 -13.172 1 98.62 137 TYR A CA 1
ATOM 1095 C C . TYR A 1 137 ? 7.914 -29.312 -14.336 1 98.62 137 TYR A C 1
ATOM 1097 O O . TYR A 1 137 ? 8.188 -28.422 -15.148 1 98.62 137 TYR A O 1
ATOM 1105 N N . VAL A 1 138 ? 6.812 -30.062 -14.445 1 98.81 138 VAL A N 1
ATOM 1106 C CA . VAL A 1 138 ? 5.707 -29.562 -15.258 1 98.81 138 VAL A CA 1
ATOM 1107 C C . VAL A 1 138 ? 5.066 -28.359 -14.578 1 98.81 138 VAL A C 1
ATOM 1109 O O . VAL A 1 138 ? 4.59 -28.453 -13.445 1 98.81 138 VAL A O 1
ATOM 1112 N N . LEU A 1 139 ? 5.078 -27.25 -15.242 1 98.81 139 LEU A N 1
ATOM 1113 C CA . LEU A 1 139 ? 4.664 -25.984 -14.633 1 98.81 139 LEU A CA 1
ATOM 1114 C C . LEU A 1 139 ? 3.189 -25.703 -14.906 1 98.81 139 LEU A C 1
ATOM 1116 O O . LEU A 1 139 ? 2.768 -25.672 -16.062 1 98.81 139 LEU A O 1
ATOM 1120 N N . VAL A 1 140 ? 2.389 -25.609 -13.875 1 98.88 140 VAL A N 1
ATOM 1121 C CA . VAL A 1 140 ? 1.028 -25.078 -13.938 1 98.88 140 VAL A CA 1
ATOM 1122 C C . VAL A 1 140 ? 0.993 -23.672 -13.359 1 98.88 140 VAL A C 1
ATOM 1124 O O . VAL A 1 140 ? 0.873 -23.484 -12.141 1 98.88 140 VAL A O 1
ATOM 1127 N N . HIS A 1 141 ? 1.069 -22.719 -14.219 1 98.81 141 HIS A N 1
ATOM 1128 C CA . HIS A 1 141 ? 1.299 -21.344 -13.797 1 98.81 141 HIS A CA 1
ATOM 1129 C C . HIS A 1 141 ? 0.142 -20.438 -14.203 1 98.81 141 HIS A C 1
ATOM 1131 O O . HIS A 1 141 ? -0.203 -20.359 -15.383 1 98.81 141 HIS A O 1
ATOM 1137 N N . VAL A 1 142 ? -0.484 -19.828 -13.227 1 98.44 142 VAL A N 1
ATOM 1138 C CA . VAL A 1 142 ? -1.449 -18.766 -13.484 1 98.44 142 VAL A CA 1
ATOM 1139 C C . VAL A 1 142 ? -0.832 -17.422 -13.148 1 98.44 142 VAL A C 1
ATOM 1141 O O . VAL A 1 142 ? -0.639 -17.094 -11.977 1 98.44 142 VAL A O 1
ATOM 1144 N N . PRO A 1 143 ? -0.559 -16.609 -14.141 1 96.56 143 PRO A N 1
ATOM 1145 C CA . PRO A 1 143 ? 0.159 -15.352 -13.898 1 96.56 143 PRO A CA 1
ATOM 1146 C C . PRO A 1 143 ? -0.563 -14.438 -12.906 1 96.56 143 PRO A C 1
ATOM 1148 O O . PRO A 1 143 ? 0.072 -13.844 -12.031 1 96.56 143 PRO A O 1
ATOM 1151 N N . TRP A 1 144 ? -1.929 -14.281 -13.133 1 94.88 144 TRP A N 1
ATOM 1152 C CA . TRP A 1 144 ? -2.711 -13.438 -12.234 1 94.88 144 TRP A CA 1
ATOM 1153 C C . TRP A 1 144 ? -4.199 -13.75 -12.352 1 94.88 144 TRP A C 1
ATOM 1155 O O . TRP A 1 144 ? -4.84 -13.391 -13.336 1 94.88 144 TRP A O 1
ATOM 1165 N N . VAL A 1 145 ? -4.738 -14.289 -11.32 1 95.62 145 VAL A N 1
ATOM 1166 C CA . VAL A 1 145 ? -6.094 -14.828 -11.328 1 95.62 145 VAL A CA 1
ATOM 1167 C C . VAL A 1 145 ? -7.098 -13.688 -11.531 1 95.62 145 VAL A C 1
ATOM 1169 O O . VAL A 1 145 ? -8.086 -13.844 -12.242 1 95.62 145 VAL A O 1
ATOM 1172 N N . PRO A 1 146 ? -6.891 -12.492 -10.977 1 92 146 PRO A N 1
ATOM 1173 C CA . PRO A 1 146 ? -7.887 -11.43 -11.109 1 92 146 PRO A CA 1
ATOM 1174 C C . PRO A 1 146 ? -8.141 -11.031 -12.562 1 92 146 PRO A C 1
ATOM 1176 O O . PRO A 1 146 ? -9.188 -10.453 -12.875 1 92 146 PRO A O 1
ATOM 1179 N N . ASN A 1 147 ? -7.242 -11.32 -13.422 1 92.31 147 ASN A N 1
ATOM 1180 C CA . ASN A 1 147 ? -7.492 -11.047 -14.828 1 92.31 147 ASN A CA 1
ATOM 1181 C C . ASN A 1 147 ? -8.711 -11.805 -15.344 1 92.31 147 ASN A C 1
ATOM 1183 O O . ASN A 1 147 ? -9.477 -11.281 -16.156 1 92.31 147 ASN A O 1
ATOM 1187 N N . TRP A 1 148 ? -8.891 -12.961 -14.875 1 94.75 148 TRP A N 1
ATOM 1188 C CA . TRP A 1 148 ? -10.016 -13.797 -15.281 1 94.75 148 TRP A CA 1
ATOM 1189 C C . TRP A 1 148 ? -11.32 -13.273 -14.68 1 94.75 148 TRP A C 1
ATOM 1191 O O . TRP A 1 148 ? -12.398 -13.5 -15.227 1 94.75 148 TRP A O 1
ATOM 1201 N N . MET A 1 149 ? -11.211 -12.531 -13.586 1 92.19 149 MET A N 1
ATOM 1202 C CA . MET A 1 149 ? -12.383 -12.086 -12.828 1 92.19 149 MET A CA 1
ATOM 1203 C C . MET A 1 149 ? -12.797 -10.68 -13.25 1 92.19 149 MET A C 1
ATOM 1205 O O . MET A 1 149 ? -13.953 -10.281 -13.062 1 92.19 149 MET A O 1
ATOM 1209 N N . LYS A 1 150 ? -11.875 -9.961 -13.805 1 88.31 150 LYS A N 1
ATOM 1210 C CA . LYS A 1 150 ? -12.141 -8.539 -14.031 1 88.31 150 LYS A CA 1
ATOM 1211 C C . LYS A 1 150 ? -12.102 -8.203 -15.523 1 88.31 150 LYS A C 1
ATOM 1213 O O . LYS A 1 150 ? -12.805 -7.301 -15.977 1 88.31 150 LYS A O 1
ATOM 1218 N N . ARG A 1 151 ? -11.25 -8.836 -16.219 1 88.75 151 ARG A N 1
ATOM 1219 C CA . ARG A 1 151 ? -10.945 -8.414 -17.578 1 88.75 151 ARG A CA 1
ATOM 1220 C C . ARG A 1 151 ? -11.008 -9.594 -18.547 1 88.75 151 ARG A C 1
ATOM 1222 O O . ARG A 1 151 ? -10.102 -9.781 -19.359 1 88.75 151 ARG A O 1
ATOM 1229 N N . ALA A 1 152 ? -12.062 -10.281 -18.453 1 90.06 152 ALA A N 1
ATOM 1230 C CA . ALA A 1 152 ? -12.195 -11.422 -19.359 1 90.06 152 ALA A CA 1
ATOM 1231 C C . ALA A 1 152 ? -12.32 -10.953 -20.812 1 90.06 152 ALA A C 1
ATOM 1233 O O . ALA A 1 152 ? -13.016 -9.977 -21.094 1 90.06 152 ALA A O 1
ATOM 1234 N N . LYS A 1 153 ? -11.695 -11.586 -21.641 1 90.94 153 LYS A N 1
ATOM 1235 C CA . LYS A 1 153 ? -11.711 -11.234 -23.062 1 90.94 153 LYS A CA 1
ATOM 1236 C C . LYS A 1 153 ? -13.047 -11.609 -23.703 1 90.94 153 LYS A C 1
ATOM 1238 O O . LYS A 1 153 ? -13.539 -10.898 -24.578 1 90.94 153 LYS A O 1
ATOM 1243 N N . GLU A 1 154 ? -13.539 -12.75 -23.344 1 92.31 154 GLU A N 1
ATOM 1244 C CA . GLU A 1 154 ? -14.805 -13.273 -23.859 1 92.31 154 GLU A CA 1
ATOM 1245 C C . GLU A 1 154 ? -15.516 -14.117 -22.797 1 92.31 154 GLU A C 1
ATOM 1247 O O . GLU A 1 154 ? -14.875 -14.891 -22.094 1 92.31 154 GLU A O 1
ATOM 1252 N N . ILE A 1 155 ? -16.828 -13.922 -22.812 1 93.69 155 ILE A N 1
ATOM 1253 C CA . ILE A 1 155 ? -17.641 -14.688 -21.891 1 93.69 155 ILE A CA 1
ATOM 1254 C C . ILE A 1 155 ? -18.672 -15.516 -22.656 1 93.69 155 ILE A C 1
ATOM 1256 O O . ILE A 1 155 ? -19.266 -15.031 -23.625 1 93.69 155 ILE A O 1
ATOM 1260 N N . ALA A 1 156 ? -18.797 -16.766 -22.312 1 94.06 156 ALA A N 1
ATOM 1261 C CA . ALA A 1 156 ? -19.781 -17.641 -22.922 1 94.06 156 ALA A CA 1
ATOM 1262 C C . ALA A 1 156 ? -20.391 -18.594 -21.891 1 94.06 156 ALA A C 1
ATOM 1264 O O . ALA A 1 156 ? -19.719 -19 -20.938 1 94.06 156 ALA A O 1
ATOM 1265 N N . ASN A 1 157 ? -21.625 -18.938 -22.109 1 92.81 157 ASN A N 1
ATOM 1266 C CA . ASN A 1 157 ? -22.234 -19.938 -21.25 1 92.81 157 ASN A CA 1
ATOM 1267 C C . ASN A 1 157 ? -21.578 -21.312 -21.453 1 92.81 157 ASN A C 1
ATOM 1269 O O . ASN A 1 157 ? -21.281 -21.703 -22.578 1 92.81 157 ASN A O 1
ATOM 1273 N N . SER A 1 158 ? -21.391 -21.969 -20.344 1 93.94 158 SER A N 1
ATOM 1274 C CA . SER A 1 158 ? -20.781 -23.281 -20.438 1 93.94 158 SER A CA 1
ATOM 1275 C C . SER A 1 158 ? -21.766 -24.312 -20.984 1 93.94 158 SER A C 1
ATOM 1277 O O . SER A 1 158 ? -22.938 -24.297 -20.641 1 93.94 158 SER A O 1
ATOM 1279 N N . THR A 1 159 ? -21.25 -25.156 -21.797 1 89.56 159 THR A N 1
ATOM 1280 C CA . THR A 1 159 ? -22.094 -26.219 -22.359 1 89.56 159 THR A CA 1
ATOM 1281 C C . THR A 1 159 ? -22.016 -27.484 -21.5 1 89.56 159 THR A C 1
ATOM 1283 O O . THR A 1 159 ? -22.859 -28.359 -21.594 1 89.56 159 THR A O 1
ATOM 1286 N N . THR A 1 160 ? -21.078 -27.547 -20.688 1 90.5 160 THR A N 1
ATOM 1287 C CA . THR A 1 160 ? -20.828 -28.766 -19.906 1 90.5 160 THR A CA 1
ATOM 1288 C C . THR A 1 160 ? -21.266 -28.562 -18.453 1 90.5 160 THR A C 1
ATOM 1290 O O . THR A 1 160 ? -21.578 -29.531 -17.75 1 90.5 160 THR A O 1
ATOM 1293 N N . LYS A 1 161 ? -21.219 -27.391 -17.953 1 91.69 161 LYS A N 1
ATOM 1294 C CA . LYS A 1 161 ? -21.641 -27.078 -16.594 1 91.69 161 LYS A CA 1
ATOM 1295 C C . LYS A 1 161 ? -22.75 -26.047 -16.578 1 91.69 161 LYS A C 1
ATOM 1297 O O . LYS A 1 161 ? -22.5 -24.844 -16.672 1 91.69 161 LYS A O 1
ATOM 1302 N N . GLU A 1 162 ? -23.891 -26.547 -16.281 1 90.38 162 GLU A N 1
ATOM 1303 C CA . GLU A 1 162 ? -25.062 -25.672 -16.312 1 90.38 162 GLU A CA 1
ATOM 1304 C C . GLU A 1 162 ? -24.953 -24.531 -15.312 1 90.38 162 GLU A C 1
ATOM 1306 O O . GLU A 1 162 ? -24.562 -24.766 -14.164 1 90.38 162 GLU A O 1
ATOM 1311 N N . GLY A 1 163 ? -25.188 -23.406 -15.758 1 89.06 163 GLY A N 1
ATOM 1312 C CA . GLY A 1 163 ? -25.188 -22.25 -14.867 1 89.06 163 GLY A CA 1
ATOM 1313 C C . GLY A 1 163 ? -23.828 -21.609 -14.719 1 89.06 163 GLY A C 1
ATOM 1314 O O . GLY A 1 163 ? -23.672 -20.594 -14.031 1 89.06 163 GLY A O 1
ATOM 1315 N N . SER A 1 164 ? -22.891 -22.188 -15.445 1 94.56 164 SER A N 1
ATOM 1316 C CA . SER A 1 164 ? -21.531 -21.672 -15.352 1 94.56 164 SER A CA 1
ATOM 1317 C C . SER A 1 164 ? -21.125 -20.938 -16.625 1 94.56 164 SER A C 1
ATOM 1319 O O . SER A 1 164 ? -21.812 -21.031 -17.641 1 94.56 164 SER A O 1
ATOM 1321 N N . ILE A 1 165 ? -20.094 -20.141 -16.438 1 95.06 165 ILE A N 1
ATOM 1322 C CA . ILE A 1 165 ? -19.609 -19.312 -17.547 1 95.06 165 ILE A CA 1
ATOM 1323 C C . ILE A 1 165 ? -18.188 -19.766 -17.922 1 95.06 165 ILE A C 1
ATOM 1325 O O . ILE A 1 165 ? -17.375 -20.047 -17.047 1 95.06 165 ILE A O 1
ATOM 1329 N N . ASP A 1 166 ? -17.984 -19.797 -19.266 1 96.25 166 ASP A N 1
ATOM 1330 C CA . ASP A 1 166 ? -16.656 -20.078 -19.812 1 96.25 166 ASP A CA 1
ATOM 1331 C C . ASP A 1 166 ? -15.961 -18.781 -20.234 1 96.25 166 ASP A C 1
ATOM 1333 O O . ASP A 1 166 ? -16.625 -17.797 -20.531 1 96.25 166 ASP A O 1
ATOM 1337 N N . LEU A 1 167 ? -14.633 -18.859 -20.219 1 97.5 167 LEU A N 1
ATOM 1338 C CA . LEU A 1 167 ? -13.781 -17.812 -20.766 1 97.5 167 LEU A CA 1
ATOM 1339 C C . LEU A 1 167 ? -12.914 -18.359 -21.891 1 97.5 167 LEU A C 1
ATOM 1341 O O . LEU A 1 167 ? -11.703 -18.547 -21.719 1 97.5 167 LEU A O 1
ATOM 1345 N N . PRO A 1 168 ? -13.492 -18.453 -23.031 1 97.62 168 PRO A N 1
ATOM 1346 C CA . PRO A 1 168 ? -12.852 -19.219 -24.094 1 97.62 168 PRO A CA 1
ATOM 1347 C C . PRO A 1 168 ? -11.492 -18.656 -24.516 1 97.62 168 PRO A C 1
ATOM 1349 O O . PRO A 1 168 ? -10.508 -19.391 -24.594 1 97.62 168 PRO A O 1
ATOM 1352 N N . LEU A 1 169 ? -11.453 -17.344 -24.688 1 97.94 169 LEU A N 1
ATOM 1353 C CA . LEU A 1 169 ? -10.203 -16.75 -25.172 1 97.94 169 LEU A CA 1
ATOM 1354 C C . LEU A 1 169 ? -9.148 -16.734 -24.062 1 97.94 169 LEU A C 1
ATOM 1356 O O . LEU A 1 169 ? -7.969 -16.953 -24.328 1 97.94 169 LEU A O 1
ATOM 1360 N N . ASP A 1 170 ? -9.555 -16.516 -22.891 1 97.94 170 ASP A N 1
ATOM 1361 C CA . ASP A 1 170 ? -8.633 -16.562 -21.75 1 97.94 170 ASP A CA 1
ATOM 1362 C C . ASP A 1 170 ? -8.109 -17.984 -21.531 1 97.94 170 ASP A C 1
ATOM 1364 O O . ASP A 1 170 ? -6.934 -18.172 -21.234 1 97.94 170 ASP A O 1
ATOM 1368 N N . GLY A 1 171 ? -9 -18.922 -21.703 1 98.38 171 GLY A N 1
ATOM 1369 C CA . GLY A 1 171 ? -8.586 -20.312 -21.594 1 98.38 171 GLY A CA 1
ATOM 1370 C C . GLY A 1 171 ? -7.57 -20.719 -22.641 1 98.38 171 GLY A C 1
ATOM 1371 O O . GLY A 1 171 ? -6.559 -21.344 -22.312 1 98.38 171 GLY A O 1
ATOM 1372 N N . ALA A 1 172 ? -7.887 -20.328 -23.797 1 98.5 172 ALA A N 1
ATOM 1373 C CA . ALA A 1 172 ? -6.969 -20.641 -24.891 1 98.5 172 ALA A CA 1
ATOM 1374 C C . ALA A 1 172 ? -5.609 -20 -24.672 1 98.5 172 ALA A C 1
ATOM 1376 O O . ALA A 1 172 ? -4.57 -20.609 -24.922 1 98.5 172 ALA A O 1
ATOM 1377 N N . ALA A 1 173 ? -5.629 -18.781 -24.219 1 98.19 173 ALA A N 1
ATOM 1378 C CA . ALA A 1 173 ? -4.387 -18.062 -23.938 1 98.19 173 ALA A CA 1
ATOM 1379 C C . ALA A 1 173 ? -3.582 -18.766 -22.844 1 98.19 173 ALA A C 1
ATOM 1381 O O . ALA A 1 173 ? -2.355 -18.859 -22.938 1 98.19 173 ALA A O 1
ATOM 1382 N N . TRP A 1 174 ? -4.273 -19.25 -21.875 1 98.56 174 TRP A N 1
ATOM 1383 C CA . TRP A 1 174 ? -3.582 -19.953 -20.812 1 98.56 174 TRP A CA 1
ATOM 1384 C C . TRP A 1 174 ? -2.979 -21.266 -21.312 1 98.56 174 TRP A C 1
ATOM 1386 O O . TRP A 1 174 ? -1.864 -21.625 -20.922 1 98.56 174 TRP A O 1
ATOM 1396 N N . LEU A 1 175 ? -3.723 -21.984 -22.156 1 98.81 175 LEU A N 1
ATOM 1397 C CA . LEU A 1 175 ? -3.217 -23.219 -22.734 1 98.81 175 LEU A CA 1
ATOM 1398 C C . LEU A 1 175 ? -1.973 -22.969 -23.578 1 98.81 175 LEU A C 1
ATOM 1400 O O . LEU A 1 175 ? -1.037 -23.766 -23.562 1 98.81 175 LEU A O 1
ATOM 1404 N N . LEU A 1 176 ? -2.012 -21.875 -24.266 1 98.5 176 LEU A N 1
ATOM 1405 C CA . LEU A 1 176 ? -0.826 -21.484 -25.016 1 98.5 176 LEU A CA 1
ATOM 1406 C C . LEU A 1 176 ? 0.352 -21.219 -24.094 1 98.5 176 LEU A C 1
ATOM 1408 O O . LEU A 1 176 ? 1.477 -21.641 -24.359 1 98.5 176 LEU A O 1
ATOM 1412 N N . HIS A 1 177 ? 0.093 -20.516 -23.047 1 98.44 177 HIS A N 1
ATOM 1413 C CA . HIS A 1 177 ? 1.084 -20.25 -22 1 98.44 177 HIS A CA 1
ATOM 1414 C C . HIS A 1 177 ? 1.655 -21.562 -21.453 1 98.44 177 HIS A C 1
ATOM 1416 O O . HIS A 1 177 ? 2.875 -21.719 -21.375 1 98.44 177 HIS A O 1
ATOM 1422 N N . PHE A 1 178 ? 0.8 -22.5 -21.172 1 98.81 178 PHE A N 1
ATOM 1423 C CA . PHE A 1 178 ? 1.188 -23.812 -20.656 1 98.81 178 PHE A CA 1
ATOM 1424 C C . PHE A 1 178 ? 2.051 -24.562 -21.656 1 98.81 178 PHE A C 1
ATOM 1426 O O . PHE A 1 178 ? 3.086 -25.125 -21.297 1 98.81 178 PHE A O 1
ATOM 1433 N N . LYS A 1 179 ? 1.61 -24.547 -22.828 1 98.62 179 LYS A N 1
ATOM 1434 C CA . LYS A 1 179 ? 2.338 -25.25 -23.891 1 98.62 179 LYS A CA 1
ATOM 1435 C C . LYS A 1 179 ? 3.738 -24.672 -24.062 1 98.62 179 LYS A C 1
ATOM 1437 O O . LYS A 1 179 ? 4.707 -25.406 -24.234 1 98.62 179 LYS A O 1
ATOM 1442 N N . THR A 1 180 ? 3.805 -23.406 -24.031 1 98.19 180 THR A N 1
ATOM 1443 C CA . THR A 1 180 ? 5.086 -22.734 -24.219 1 98.19 180 THR A CA 1
AT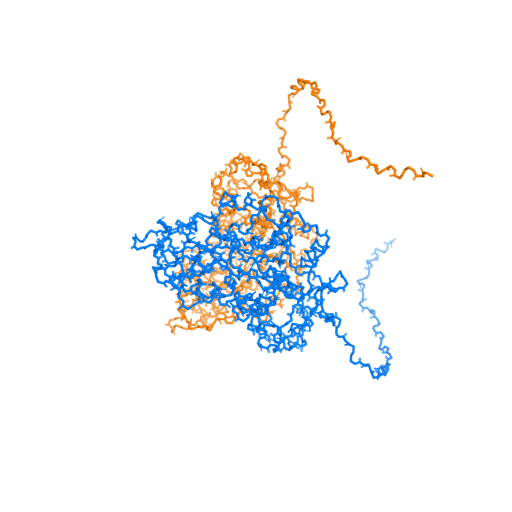OM 1444 C C . THR A 1 180 ? 6.051 -23.078 -23.094 1 98.19 180 THR A C 1
ATOM 1446 O O . THR A 1 180 ? 7.246 -23.266 -23.328 1 98.19 180 THR A O 1
ATOM 1449 N N . GLN A 1 181 ? 5.566 -23.25 -21.922 1 98.38 181 GLN A N 1
ATOM 1450 C CA . GLN A 1 181 ? 6.395 -23.516 -20.75 1 98.38 181 GLN A CA 1
ATOM 1451 C C . GLN A 1 181 ? 6.773 -25 -20.688 1 98.38 181 GLN A C 1
ATOM 1453 O O . GLN A 1 181 ? 7.863 -25.344 -20.219 1 98.38 181 GLN A O 1
ATOM 1458 N N . ASN A 1 182 ? 5.852 -25.906 -21.172 1 98.31 182 ASN A N 1
ATOM 1459 C CA . ASN A 1 182 ? 5.984 -27.312 -20.828 1 98.31 182 ASN A CA 1
ATOM 1460 C C . ASN A 1 182 ? 6.129 -28.172 -22.094 1 98.31 182 ASN A C 1
ATOM 1462 O O . ASN A 1 182 ? 6.434 -29.375 -22 1 98.31 182 ASN A O 1
ATOM 1466 N N . GLY A 1 183 ? 5.902 -27.656 -23.281 1 96.44 183 GLY A N 1
ATOM 1467 C CA . GLY A 1 183 ? 5.758 -28.453 -24.484 1 96.44 183 GLY A CA 1
ATOM 1468 C C . GLY A 1 183 ? 6.875 -29.453 -24.688 1 96.44 183 GLY A C 1
ATOM 1469 O O . GLY A 1 183 ? 6.617 -30.641 -24.891 1 96.44 183 GLY A O 1
ATOM 1470 N N . ALA A 1 184 ? 8.062 -29.031 -24.609 1 95.94 184 ALA A N 1
ATOM 1471 C CA . ALA A 1 184 ? 9.227 -29.891 -24.812 1 95.94 184 ALA A CA 1
ATOM 1472 C C . ALA A 1 184 ? 9.297 -30.984 -23.75 1 95.94 184 ALA A C 1
ATOM 1474 O O . ALA A 1 184 ? 9.555 -32.156 -24.062 1 95.94 184 ALA A O 1
ATOM 1475 N N . LEU A 1 185 ? 9.062 -30.641 -22.578 1 97.75 185 LEU A N 1
ATOM 1476 C CA . LEU A 1 185 ? 9.133 -31.578 -21.453 1 97.75 185 LEU A CA 1
ATOM 1477 C C . LEU A 1 185 ? 8.039 -32.625 -21.562 1 97.75 185 LEU A C 1
ATOM 1479 O O . LEU A 1 185 ? 8.281 -33.812 -21.328 1 97.75 185 LEU A O 1
ATOM 1483 N N . LEU A 1 186 ? 6.836 -32.219 -21.922 1 97.19 186 LEU A N 1
ATOM 1484 C CA . LEU A 1 186 ? 5.719 -33.125 -22.047 1 97.19 186 LEU A CA 1
ATOM 1485 C C . LEU A 1 186 ? 6 -34.188 -23.125 1 97.19 186 LEU A C 1
ATOM 1487 O O . LEU A 1 186 ? 5.672 -35.344 -22.953 1 97.19 186 LEU A O 1
ATOM 1491 N N . LYS A 1 187 ? 6.562 -33.75 -24.156 1 95 187 LYS A N 1
ATOM 1492 C CA . LYS A 1 187 ? 6.93 -34.656 -25.234 1 95 187 LYS A CA 1
ATOM 1493 C C . LYS A 1 187 ? 7.973 -35.688 -24.766 1 95 187 LYS A C 1
ATOM 1495 O O . LYS A 1 187 ? 7.867 -36.875 -25.062 1 95 187 LYS A O 1
ATOM 1500 N N . GLU A 1 188 ? 8.867 -35.188 -24.062 1 97.25 188 GLU A N 1
ATOM 1501 C CA . GLU A 1 188 ? 9.93 -36.031 -23.547 1 97.25 188 GLU A CA 1
ATOM 1502 C C . GLU A 1 188 ? 9.391 -37.062 -22.562 1 97.25 188 GLU A C 1
ATOM 1504 O O . GLU A 1 188 ? 9.812 -38.219 -22.562 1 97.25 188 GLU A O 1
ATOM 1509 N N . LEU A 1 189 ? 8.461 -36.688 -21.719 1 97.25 189 LEU A N 1
ATOM 1510 C CA . LEU A 1 189 ? 7.91 -37.531 -20.672 1 97.25 189 LEU A CA 1
ATOM 1511 C C . LEU A 1 189 ? 6.922 -38.531 -21.266 1 97.25 189 LEU A C 1
ATOM 1513 O O . LEU A 1 189 ? 6.594 -39.531 -20.625 1 97.25 189 LEU A O 1
ATOM 1517 N N . GLY A 1 190 ? 6.398 -38.25 -22.406 1 96.75 190 GLY A N 1
ATOM 1518 C CA . GLY A 1 190 ? 5.473 -39.188 -23.062 1 96.75 190 GLY A CA 1
ATOM 1519 C C . GLY A 1 190 ? 4.168 -39.344 -22.312 1 96.75 190 GLY A C 1
ATOM 1520 O O . GLY A 1 190 ? 3.648 -40.469 -22.203 1 96.75 190 GLY A O 1
ATOM 1521 N N . LEU A 1 191 ? 3.691 -38.281 -21.75 1 97.06 191 LEU A N 1
ATOM 1522 C CA . LEU A 1 191 ? 2.445 -38.344 -21 1 97.06 191 LEU A CA 1
ATOM 1523 C C . LEU A 1 191 ? 1.248 -38.469 -21.938 1 97.06 191 LEU A C 1
ATOM 1525 O O . LEU A 1 191 ? 1.198 -37.812 -22.984 1 97.06 191 LEU A O 1
ATOM 1529 N N . THR A 1 192 ? 0.296 -39.312 -21.578 1 97.56 192 THR A N 1
ATOM 1530 C CA . THR A 1 192 ? -0.881 -39.562 -22.406 1 97.56 192 THR A CA 1
ATOM 1531 C C . THR A 1 192 ? -2.16 -39.344 -21.609 1 97.56 192 THR A C 1
ATOM 1533 O O . THR A 1 192 ? -2.117 -39.25 -20.375 1 97.56 192 THR A O 1
ATOM 1536 N N . VAL A 1 193 ? -3.277 -39.219 -22.312 1 97.56 193 VAL A N 1
ATOM 1537 C CA . VAL A 1 193 ? -4.559 -39.031 -21.641 1 97.56 193 VAL A CA 1
ATOM 1538 C C . VAL A 1 193 ? -5.082 -40.375 -21.141 1 97.56 193 VAL A C 1
ATOM 1540 O O . VAL A 1 193 ? -4.934 -41.375 -21.828 1 97.56 193 VAL A O 1
ATOM 1543 N N . SER A 1 194 ? -5.719 -40.438 -20.078 1 97.31 194 SER A N 1
ATOM 1544 C CA . SER A 1 194 ? -6.105 -41.656 -19.391 1 97.31 194 SER A CA 1
ATOM 1545 C C . SER A 1 194 ? -7.492 -42.125 -19.828 1 97.31 194 SER A C 1
ATOM 1547 O O . SER A 1 194 ? -7.879 -43.281 -19.578 1 97.31 194 SER A O 1
ATOM 1549 N N . ARG A 1 195 ? -8.289 -41.219 -20.438 1 97.38 195 ARG A N 1
ATOM 1550 C CA . ARG A 1 195 ? -9.648 -41.531 -20.875 1 97.38 195 ARG A CA 1
ATOM 1551 C C . ARG A 1 195 ? -10 -40.781 -22.156 1 97.38 195 ARG A C 1
ATOM 1553 O O . ARG A 1 195 ? -9.258 -39.906 -22.594 1 97.38 195 ARG A O 1
ATOM 1560 N N . ASP A 1 196 ? -11.109 -41.188 -22.656 1 97.25 196 ASP A N 1
ATOM 1561 C CA . ASP A 1 196 ? -11.609 -40.469 -23.828 1 97.25 196 ASP A CA 1
ATOM 1562 C C . ASP A 1 196 ? -12.227 -39.125 -23.422 1 97.25 196 ASP A C 1
ATOM 1564 O O . ASP A 1 196 ? -13.016 -39.062 -22.484 1 97.25 196 ASP A O 1
ATOM 1568 N N . TYR A 1 197 ? -11.781 -38.156 -24.062 1 97.12 197 TYR A N 1
ATOM 1569 C CA . TYR A 1 197 ? -12.422 -36.844 -23.938 1 97.12 197 TYR A CA 1
ATOM 1570 C C . TYR A 1 197 ? -13.227 -36.5 -25.188 1 97.12 197 TYR A C 1
ATOM 1572 O O . TYR A 1 197 ? -12.656 -36.281 -26.25 1 97.12 197 TYR A O 1
ATOM 1580 N N . VAL A 1 198 ? -14.555 -36.469 -25.016 1 96.62 198 VAL A N 1
ATOM 1581 C CA . VAL A 1 198 ? -15.461 -36.219 -26.141 1 96.62 198 VAL A CA 1
ATOM 1582 C C . VAL A 1 198 ? -15.852 -34.75 -26.172 1 96.62 198 VAL A C 1
ATOM 1584 O O . VAL A 1 198 ? -16.531 -34.25 -25.266 1 96.62 198 VAL A O 1
ATOM 1587 N N . TRP A 1 199 ? -15.484 -34.062 -27.203 1 95.38 199 TRP A N 1
ATOM 1588 C CA . TRP A 1 199 ? -15.766 -32.625 -27.344 1 95.38 199 TRP A CA 1
ATOM 1589 C C . TRP A 1 199 ? -17.062 -32.406 -28.125 1 95.38 199 TRP A C 1
ATOM 1591 O O . TRP A 1 199 ? -17.891 -31.578 -27.734 1 95.38 199 TRP A O 1
ATOM 1601 N N . THR A 1 200 ? -17.109 -33.125 -29.234 1 93.62 200 THR A N 1
ATOM 1602 C CA . THR A 1 200 ? -18.312 -33.219 -30.062 1 93.62 200 THR A CA 1
ATOM 1603 C C . THR A 1 200 ? -18.516 -34.656 -30.547 1 93.62 200 THR A C 1
ATOM 1605 O O . THR A 1 200 ? -17.719 -35.531 -30.234 1 93.62 200 THR A O 1
ATOM 1608 N N . LYS A 1 201 ? -19.547 -34.844 -31.328 1 91.81 201 LYS A N 1
ATOM 1609 C CA . LYS A 1 201 ? -19.812 -36.156 -31.906 1 91.81 201 LYS A CA 1
ATOM 1610 C C . LYS A 1 201 ? -18.672 -36.594 -32.812 1 91.81 201 LYS A C 1
ATOM 1612 O O . LYS A 1 201 ? -18.391 -37.781 -32.938 1 91.81 201 LYS A O 1
ATOM 1617 N N . ARG A 1 202 ? -17.984 -35.625 -33.312 1 92.44 202 ARG A N 1
ATOM 1618 C CA . ARG A 1 202 ? -16.984 -35.906 -34.312 1 92.44 202 ARG A CA 1
ATOM 1619 C C . ARG A 1 202 ? -15.57 -35.688 -33.781 1 92.44 202 ARG A C 1
ATOM 1621 O O . ARG A 1 202 ? -14.594 -36.156 -34.375 1 92.44 202 ARG A O 1
ATOM 1628 N N . GLU A 1 203 ? -15.477 -34.969 -32.719 1 93.5 203 GLU A N 1
ATOM 1629 C CA . GLU A 1 203 ? -14.156 -34.594 -32.188 1 93.5 203 GLU A CA 1
ATOM 1630 C C . GLU A 1 203 ? -13.906 -35.25 -30.828 1 93.5 203 GLU A C 1
ATOM 1632 O O . GLU A 1 203 ? -14.586 -34.938 -29.844 1 93.5 203 GLU A O 1
ATOM 1637 N N . ILE A 1 204 ? -12.969 -36.188 -30.828 1 96.06 204 ILE A N 1
ATOM 1638 C CA . ILE A 1 204 ? -12.609 -36.906 -29.609 1 96.06 204 ILE A CA 1
ATOM 1639 C C . ILE A 1 204 ? -11.094 -36.938 -29.453 1 96.06 204 ILE A C 1
ATOM 1641 O O . ILE A 1 204 ? -10.367 -37.094 -30.438 1 96.06 204 ILE A O 1
ATOM 1645 N N . THR A 1 205 ? -10.594 -36.719 -28.266 1 97.31 205 THR A N 1
ATOM 1646 C CA . THR A 1 205 ? -9.234 -37.094 -27.875 1 97.31 205 THR A CA 1
ATOM 1647 C C . THR A 1 205 ? -9.219 -38.469 -27.219 1 97.31 205 THR A C 1
ATOM 1649 O O . THR A 1 205 ? -9.633 -38.625 -26.062 1 97.31 205 THR A O 1
ATOM 1652 N N . PRO A 1 206 ? -8.719 -39.438 -27.953 1 96.88 206 PRO A N 1
ATOM 1653 C CA . PRO A 1 206 ? -8.852 -40.812 -27.453 1 96.88 206 PRO A CA 1
ATOM 1654 C C . PRO A 1 206 ? -7.832 -41.125 -26.375 1 96.88 206 PRO A C 1
ATOM 1656 O O . PRO A 1 206 ? -6.746 -40.562 -26.344 1 96.88 206 PRO A O 1
ATOM 1659 N N . THR A 1 207 ? -8.25 -42.156 -25.641 1 97.38 207 THR A N 1
ATOM 1660 C CA . THR A 1 207 ? -7.344 -42.688 -24.625 1 97.38 207 THR A CA 1
ATOM 1661 C C . THR A 1 207 ? -6.008 -43.094 -25.25 1 97.38 207 THR A C 1
ATOM 1663 O O . THR A 1 207 ? -5.977 -43.656 -26.344 1 97.38 207 THR A O 1
ATOM 1666 N N . GLY A 1 208 ? -4.934 -42.688 -24.562 1 97.06 208 GLY A N 1
ATOM 1667 C CA . GLY A 1 208 ? -3.613 -43.031 -25.062 1 97.06 208 GLY A CA 1
ATOM 1668 C C . GLY A 1 208 ? -2.992 -41.938 -25.906 1 97.06 208 GLY A C 1
ATOM 1669 O O . GLY A 1 208 ? -1.793 -41.969 -26.188 1 97.06 208 GLY A O 1
ATOM 1670 N N . ALA A 1 209 ? -3.797 -41 -26.281 1 97.75 209 ALA A N 1
ATOM 1671 C CA . ALA A 1 209 ? -3.266 -39.875 -27.031 1 97.75 209 ALA A CA 1
ATOM 1672 C C . ALA A 1 209 ? -2.318 -39.031 -26.172 1 97.75 209 ALA A C 1
ATOM 1674 O O . ALA A 1 209 ? -2.445 -39 -24.953 1 97.75 209 ALA A O 1
ATOM 1675 N N . PRO A 1 210 ? -1.328 -38.406 -26.828 1 97.88 210 PRO A N 1
ATOM 1676 C CA . PRO A 1 210 ? -0.439 -37.531 -26.078 1 97.88 210 PRO A CA 1
ATOM 1677 C C . PRO A 1 210 ? -1.191 -36.406 -25.359 1 97.88 210 PRO A C 1
ATOM 1679 O O . PRO A 1 210 ? -2.152 -35.844 -25.906 1 97.88 210 PRO A O 1
ATOM 1682 N N . LEU A 1 211 ? -0.759 -36.125 -24.188 1 97.94 211 LEU A N 1
ATOM 1683 C CA . LEU A 1 211 ? -1.365 -35.062 -23.406 1 97.94 211 LEU A CA 1
ATOM 1684 C C . LEU A 1 211 ? -1.374 -33.75 -24.188 1 97.94 211 LEU A C 1
ATOM 1686 O O . LEU A 1 211 ? -2.301 -32.938 -24.062 1 97.94 211 LEU A O 1
ATOM 1690 N N . LEU A 1 212 ? -0.383 -33.531 -25.031 1 97.81 212 LEU A N 1
ATOM 1691 C CA . LEU A 1 212 ? -0.242 -32.312 -25.828 1 97.81 212 LEU A CA 1
ATOM 1692 C C . LEU A 1 212 ? -1.397 -32.156 -26.812 1 97.81 212 LEU A C 1
ATOM 1694 O O . LEU A 1 212 ? -1.768 -31.047 -27.188 1 97.81 212 LEU A O 1
ATOM 1698 N N . ASP A 1 213 ? -1.979 -33.25 -27.203 1 97.38 213 ASP A N 1
ATOM 1699 C CA . ASP A 1 213 ? -3.131 -33.188 -28.109 1 97.38 213 ASP A CA 1
ATOM 1700 C C . ASP A 1 213 ? -4.32 -32.5 -27.438 1 97.38 213 ASP A C 1
ATOM 1702 O O . ASP A 1 213 ? -5.07 -31.781 -28.078 1 97.38 213 ASP A O 1
ATOM 1706 N N . LEU A 1 214 ? -4.434 -32.812 -26.234 1 97.12 214 LEU A N 1
ATOM 1707 C CA . LEU A 1 214 ? -5.484 -32.188 -25.438 1 97.12 214 LEU A CA 1
ATOM 1708 C C . LEU A 1 214 ? -5.293 -30.672 -25.391 1 97.12 214 LEU A C 1
ATOM 1710 O O . LEU A 1 214 ? -6.246 -29.906 -25.578 1 97.12 214 LEU A O 1
ATOM 1714 N N . VAL A 1 215 ? -4.086 -30.25 -25.125 1 98.44 215 VAL A N 1
ATOM 1715 C CA . VAL A 1 215 ? -3.717 -28.844 -25.016 1 98.44 215 VAL A CA 1
ATOM 1716 C C . VAL A 1 215 ? -3.949 -28.141 -26.359 1 98.44 215 VAL A C 1
ATOM 1718 O O . VAL A 1 215 ? -4.582 -27.094 -26.422 1 98.44 215 VAL A O 1
ATOM 1721 N N . GLU A 1 216 ? -3.531 -28.75 -27.406 1 98.19 216 GLU A N 1
ATOM 1722 C CA . GLU A 1 216 ? -3.641 -28.172 -28.734 1 98.19 216 GLU A CA 1
ATOM 1723 C C . GLU A 1 216 ? -5.098 -28.078 -29.188 1 98.19 216 GLU A C 1
ATOM 1725 O O . GLU A 1 216 ? -5.488 -27.125 -29.859 1 98.19 216 GLU A O 1
ATOM 1730 N N . HIS A 1 217 ? -5.832 -29.047 -28.797 1 97.81 217 HIS A N 1
ATOM 1731 C CA . HIS A 1 217 ? -7.254 -29 -29.109 1 97.81 217 HIS A CA 1
ATOM 1732 C C . HIS A 1 217 ? -7.902 -27.75 -28.516 1 97.81 217 HIS A C 1
ATOM 1734 O O . HIS A 1 217 ? -8.641 -27.031 -29.188 1 97.81 217 HIS A O 1
ATOM 1740 N N . GLY A 1 218 ? -7.609 -27.453 -27.25 1 98.06 218 GLY A N 1
ATOM 1741 C CA . GLY A 1 218 ? -8.164 -26.297 -26.578 1 98.06 218 GLY A CA 1
ATOM 1742 C C . GLY A 1 218 ? -7.691 -24.969 -27.172 1 98.06 218 GLY A C 1
ATOM 1743 O O . GLY A 1 218 ? -8.43 -23.984 -27.156 1 98.06 218 GLY A O 1
ATOM 1744 N N . ILE A 1 219 ? -6.457 -24.953 -27.641 1 98.25 219 ILE A N 1
ATOM 1745 C CA . ILE A 1 219 ? -5.906 -23.75 -28.25 1 98.25 219 ILE A CA 1
ATOM 1746 C C . ILE A 1 219 ? -6.602 -23.5 -29.594 1 98.25 219 ILE A C 1
ATOM 1748 O O . ILE A 1 219 ? -7 -22.375 -29.891 1 98.25 219 ILE A O 1
ATOM 1752 N N . ASN A 1 220 ? -6.793 -24.562 -30.359 1 97.81 220 ASN A N 1
ATOM 1753 C CA . ASN A 1 220 ? -7.328 -24.438 -31.719 1 97.81 220 ASN A CA 1
ATOM 1754 C C . ASN A 1 220 ? -8.844 -24.25 -31.703 1 97.81 220 ASN A C 1
ATOM 1756 O O . ASN A 1 220 ? -9.391 -23.594 -32.594 1 97.81 220 ASN A O 1
ATOM 1760 N N . ARG A 1 221 ? -9.461 -24.875 -30.75 1 96.81 221 ARG A N 1
ATOM 1761 C CA . ARG A 1 221 ? -10.898 -24.719 -30.547 1 96.81 221 ARG A CA 1
ATOM 1762 C C . ARG A 1 221 ? -11.211 -24.078 -29.203 1 96.81 221 ARG A C 1
ATOM 1764 O O . ARG A 1 221 ? -11.578 -24.766 -28.25 1 96.81 221 ARG A O 1
ATOM 1771 N N . ALA A 1 222 ? -11.305 -22.781 -29.234 1 96.56 222 ALA A N 1
ATOM 1772 C CA . ALA A 1 222 ? -11.367 -21.984 -28.016 1 96.56 222 ALA A CA 1
ATOM 1773 C C . ALA A 1 222 ? -12.641 -22.297 -27.219 1 96.56 222 ALA A C 1
ATOM 1775 O O . ALA A 1 222 ? -12.641 -22.219 -25.984 1 96.56 222 ALA A O 1
ATOM 1776 N N . LYS A 1 223 ? -13.641 -22.703 -27.891 1 95.81 223 LYS A N 1
ATOM 1777 C CA . LYS A 1 223 ? -14.906 -23.016 -27.234 1 95.81 223 LYS A CA 1
ATOM 1778 C C . LYS A 1 223 ? -14.727 -24.125 -26.203 1 95.81 223 LYS A C 1
ATOM 1780 O O . LYS A 1 223 ? -15.477 -24.203 -25.219 1 95.81 223 LYS A O 1
ATOM 1785 N N . PHE A 1 224 ? -13.688 -24.953 -26.375 1 97.19 224 PHE A N 1
ATOM 1786 C CA . PHE A 1 224 ? -13.461 -26.094 -25.484 1 97.19 224 PHE A CA 1
ATOM 1787 C C . PHE A 1 224 ? -12.266 -25.844 -24.562 1 97.19 224 PHE A C 1
ATOM 1789 O O . PHE A 1 224 ? -11.797 -26.766 -23.891 1 97.19 224 PHE A O 1
ATOM 1796 N N . SER A 1 225 ? -11.734 -24.609 -24.609 1 98.19 225 SER A N 1
ATOM 1797 C CA . SER A 1 225 ? -10.492 -24.312 -23.891 1 98.19 225 SER A CA 1
ATOM 1798 C C . SER A 1 225 ? -10.641 -24.578 -22.391 1 98.19 225 SER A C 1
ATOM 1800 O O . SER A 1 225 ? -9.789 -25.234 -21.781 1 98.19 225 SER A O 1
ATOM 1802 N N . CYS A 1 226 ? -11.719 -24.141 -21.797 1 98.25 226 CYS A N 1
ATOM 1803 C CA . CYS A 1 226 ? -11.914 -24.297 -20.359 1 98.25 226 CYS A CA 1
ATOM 1804 C C . CYS A 1 226 ? -12.07 -25.766 -19.969 1 98.25 226 CYS A C 1
ATOM 1806 O O . CYS A 1 226 ? -11.523 -26.203 -18.969 1 98.25 226 CYS A O 1
ATOM 1808 N N . ASP A 1 227 ? -12.758 -26.531 -20.766 1 97.75 227 ASP A N 1
ATOM 1809 C CA . ASP A 1 227 ? -12.883 -27.969 -20.547 1 97.75 227 ASP A CA 1
ATOM 1810 C C . ASP A 1 227 ? -11.539 -28.672 -20.703 1 97.75 227 ASP A C 1
ATOM 1812 O O . ASP A 1 227 ? -11.227 -29.609 -19.969 1 97.75 227 ASP A O 1
ATOM 1816 N N . ALA A 1 228 ? -10.852 -28.234 -21.734 1 98.44 228 ALA A N 1
ATOM 1817 C CA . ALA A 1 228 ? -9.523 -28.797 -21.953 1 98.44 228 ALA A CA 1
ATOM 1818 C C . ALA A 1 228 ? -8.609 -28.562 -20.766 1 98.44 228 ALA A C 1
ATOM 1820 O O . ALA A 1 228 ? -7.82 -29.438 -20.391 1 98.44 228 ALA A O 1
ATOM 1821 N N . ILE A 1 229 ? -8.711 -27.375 -20.172 1 98.75 229 ILE A N 1
ATOM 1822 C CA . ILE A 1 229 ? -7.918 -27.047 -19 1 98.75 229 ILE A CA 1
ATOM 1823 C C . ILE A 1 229 ? -8.297 -27.969 -17.844 1 98.75 229 ILE A C 1
ATOM 1825 O O . ILE A 1 229 ? -7.43 -28.5 -17.156 1 98.75 229 ILE A O 1
ATOM 1829 N N . ALA A 1 230 ? -9.57 -28.141 -17.625 1 98.38 230 ALA A N 1
ATOM 1830 C CA . ALA A 1 230 ? -10.031 -29.031 -16.562 1 98.38 230 ALA A CA 1
ATOM 1831 C C . ALA A 1 230 ? -9.492 -30.453 -16.766 1 98.38 230 ALA A C 1
ATOM 1833 O O . ALA A 1 230 ? -9.008 -31.078 -15.828 1 98.38 230 ALA A O 1
ATOM 1834 N N . ALA A 1 231 ? -9.57 -30.922 -17.984 1 98.31 231 ALA A N 1
ATOM 1835 C CA . ALA A 1 231 ? -9.07 -32.25 -18.328 1 98.31 231 ALA A CA 1
ATOM 1836 C C . ALA A 1 231 ? -7.562 -32.344 -18.094 1 98.31 231 ALA A C 1
ATOM 1838 O O . ALA A 1 231 ? -7.078 -33.312 -17.516 1 98.31 231 ALA A O 1
ATOM 1839 N N . LEU A 1 232 ? -6.887 -31.359 -18.562 1 98.75 232 LEU A N 1
ATOM 1840 C CA . LEU A 1 232 ? -5.434 -31.328 -18.453 1 98.75 232 LEU A CA 1
ATOM 1841 C C . LEU A 1 232 ? -5.004 -31.406 -16.984 1 98.75 232 LEU A C 1
ATOM 1843 O O . LEU A 1 232 ? -4.137 -32.219 -16.641 1 98.75 232 LEU A O 1
ATOM 1847 N N . LEU A 1 233 ? -5.598 -30.594 -16.125 1 98.75 233 LEU A N 1
ATOM 1848 C CA . LEU A 1 233 ? -5.215 -30.547 -14.711 1 98.75 233 LEU A CA 1
ATOM 1849 C C . LEU A 1 233 ? -5.551 -31.859 -14.016 1 98.75 233 LEU A C 1
ATOM 1851 O O . LEU A 1 233 ? -4.816 -32.312 -13.133 1 98.75 233 LEU A O 1
ATOM 1855 N N . HIS A 1 234 ? -6.602 -32.469 -14.438 1 98.12 234 HIS A N 1
ATOM 1856 C CA . HIS A 1 234 ? -6.949 -33.781 -13.93 1 98.12 234 HIS A CA 1
ATOM 1857 C C . HIS A 1 234 ? -5.887 -34.812 -14.305 1 98.12 234 HIS A C 1
ATOM 1859 O O . HIS A 1 234 ? -5.434 -35.594 -13.453 1 98.12 234 HIS A O 1
ATOM 1865 N N . GLU A 1 235 ? -5.504 -34.844 -15.547 1 98.5 235 GLU A N 1
ATOM 1866 C CA . GLU A 1 235 ? -4.488 -35.781 -16.047 1 98.5 235 GLU A CA 1
ATOM 1867 C C . GLU A 1 235 ? -3.152 -35.562 -15.344 1 98.5 235 GLU A C 1
ATOM 1869 O O . GLU A 1 235 ? -2.465 -36.5 -14.984 1 98.5 235 GLU A O 1
ATOM 1874 N N . LEU A 1 236 ? -2.795 -34.312 -15.133 1 98.56 236 LEU A N 1
ATOM 1875 C CA . LEU A 1 236 ? -1.514 -34 -14.508 1 98.56 236 LEU A CA 1
ATOM 1876 C C . LEU A 1 236 ? -1.463 -34.5 -13.07 1 98.56 236 LEU A C 1
ATOM 1878 O O . LEU A 1 236 ? -0.428 -34.969 -12.617 1 98.56 236 LEU A O 1
ATOM 1882 N N . LYS A 1 237 ? -2.533 -34.344 -12.336 1 98 237 LYS A N 1
ATOM 1883 C CA . LYS A 1 237 ? -2.615 -34.906 -10.984 1 98 237 LYS A CA 1
ATOM 1884 C C . LYS A 1 237 ? -2.365 -36.406 -10.977 1 98 237 LYS A C 1
ATOM 1886 O O . LYS A 1 237 ? -1.605 -36.906 -10.148 1 98 237 LYS A O 1
ATOM 1891 N N . GLN A 1 238 ? -2.973 -37.062 -11.93 1 97.62 238 GLN A N 1
ATOM 1892 C CA . GLN A 1 238 ? -2.85 -38.5 -12.016 1 97.62 238 GLN A CA 1
ATOM 1893 C C . GLN A 1 238 ? -1.427 -38.906 -12.383 1 97.62 238 GLN A C 1
ATOM 1895 O O . GLN A 1 238 ? -0.853 -39.812 -11.758 1 97.62 238 GLN A O 1
ATOM 1900 N N . HIS A 1 239 ? -0.912 -38.281 -13.406 1 98.31 239 HIS A N 1
ATOM 1901 C CA . HIS A 1 239 ? 0.446 -38.594 -13.828 1 98.31 239 HIS A CA 1
ATOM 1902 C C . HIS A 1 239 ? 1.453 -38.312 -12.719 1 98.31 239 HIS A C 1
ATOM 1904 O O . HIS A 1 239 ? 2.414 -39.062 -12.547 1 98.31 239 HIS A O 1
ATOM 1910 N N . SER A 1 240 ? 1.238 -37.188 -12.016 1 98.38 240 SER A N 1
ATOM 1911 C CA . SER A 1 240 ? 2.129 -36.844 -10.914 1 98.38 240 SER A CA 1
ATOM 1912 C C . SER A 1 240 ? 2.059 -37.906 -9.805 1 98.38 240 SER A C 1
ATOM 1914 O O . SER A 1 240 ? 3.088 -38.406 -9.359 1 98.38 240 SER A O 1
ATOM 1916 N N . SER A 1 241 ? 0.896 -38.281 -9.398 1 97.94 241 SER A N 1
ATOM 1917 C CA . SER A 1 241 ? 0.706 -39.25 -8.336 1 97.94 241 SER A CA 1
ATOM 1918 C C . SER A 1 241 ? 1.274 -40.594 -8.727 1 97.94 241 SER A C 1
ATOM 1920 O O . SER A 1 241 ? 1.751 -41.344 -7.875 1 97.94 241 SER A O 1
ATOM 1922 N N . ALA A 1 242 ? 1.255 -40.906 -10.031 1 97.62 242 ALA A N 1
ATOM 1923 C CA . ALA A 1 242 ? 1.779 -42.156 -10.547 1 97.62 242 ALA A CA 1
ATOM 1924 C C . ALA A 1 242 ? 3.297 -42.125 -10.695 1 97.62 242 ALA A C 1
ATOM 1926 O O . ALA A 1 242 ? 3.928 -43.094 -11.055 1 97.62 242 ALA A O 1
ATOM 1927 N N . GLY A 1 243 ? 3.896 -40.969 -10.523 1 97 243 GLY A N 1
ATOM 1928 C CA . GLY A 1 243 ? 5.344 -40.812 -10.57 1 97 243 GLY A CA 1
ATOM 1929 C C . GLY A 1 243 ? 5.875 -40.594 -11.977 1 97 243 GLY A C 1
ATOM 1930 O O . GLY A 1 243 ? 7.082 -40.688 -12.211 1 97 243 GLY A O 1
ATOM 1931 N N . ARG A 1 244 ? 4.996 -40.25 -12.898 1 97.38 244 ARG A N 1
ATOM 1932 C CA . ARG A 1 244 ? 5.395 -40.094 -14.297 1 97.38 244 ARG A CA 1
ATOM 1933 C C . ARG A 1 244 ? 5.836 -38.688 -14.578 1 97.38 244 ARG A C 1
ATOM 1935 O O . ARG A 1 244 ? 6.5 -38.406 -15.586 1 97.38 244 ARG A O 1
ATOM 1942 N N . ALA A 1 245 ? 5.426 -37.781 -13.727 1 97.69 245 ALA A N 1
ATOM 1943 C CA . ALA A 1 245 ? 5.801 -36.375 -13.844 1 97.69 245 ALA A CA 1
ATOM 1944 C C . ALA A 1 245 ? 5.832 -35.719 -12.477 1 97.69 245 ALA A C 1
ATOM 1946 O O . ALA A 1 245 ? 5.211 -36.188 -11.523 1 97.69 245 ALA A O 1
ATOM 1947 N N . ARG A 1 246 ? 6.629 -34.75 -12.297 1 98.31 246 ARG A N 1
ATOM 1948 C CA . ARG A 1 246 ? 6.605 -33.875 -11.133 1 98.31 246 ARG A CA 1
ATOM 1949 C C . ARG A 1 246 ? 6.047 -32.5 -11.492 1 98.31 246 ARG A C 1
ATOM 1951 O O . ARG A 1 246 ? 6.555 -31.828 -12.391 1 98.31 246 ARG A O 1
ATOM 1958 N N . THR A 1 247 ? 5.008 -32.125 -10.781 1 98.75 247 THR A N 1
ATOM 1959 C CA . THR A 1 247 ? 4.266 -30.938 -11.188 1 98.75 247 THR A CA 1
ATOM 1960 C C . THR A 1 247 ? 4.438 -29.812 -10.164 1 98.75 247 THR A C 1
ATOM 1962 O O . THR A 1 247 ? 4.406 -30.062 -8.961 1 98.75 247 THR A O 1
ATOM 1965 N N . MET A 1 248 ? 4.676 -28.594 -10.586 1 98.81 248 MET A N 1
ATOM 1966 C CA . MET A 1 248 ? 4.723 -27.391 -9.758 1 98.81 248 MET A CA 1
ATOM 1967 C C . MET A 1 248 ? 3.602 -26.438 -10.125 1 98.81 248 MET A C 1
ATOM 1969 O O . MET A 1 248 ? 3.535 -25.953 -11.266 1 98.81 248 MET A O 1
ATOM 1973 N N . VAL A 1 249 ? 2.754 -26.203 -9.188 1 98.94 249 VAL A N 1
ATOM 1974 C CA . VAL A 1 249 ? 1.628 -25.297 -9.375 1 98.94 249 VAL A CA 1
ATOM 1975 C C . VAL A 1 249 ? 1.969 -23.922 -8.812 1 98.94 249 VAL A C 1
ATOM 1977 O O . VAL A 1 249 ? 2.348 -23.797 -7.645 1 98.94 249 VAL A O 1
ATOM 1980 N N . LEU A 1 250 ? 1.961 -22.891 -9.602 1 98.81 250 LEU A N 1
ATOM 1981 C CA . LEU A 1 250 ? 2.234 -21.516 -9.195 1 98.81 250 LEU A CA 1
ATOM 1982 C C . LEU A 1 250 ? 1.088 -20.594 -9.594 1 98.81 250 LEU A C 1
ATOM 1984 O O . LEU A 1 250 ? 0.854 -20.375 -10.789 1 98.81 250 LEU A O 1
ATOM 1988 N N . ILE A 1 251 ? 0.398 -20.062 -8.641 1 98.56 251 ILE A N 1
ATOM 1989 C CA . ILE A 1 251 ? -0.766 -19.219 -8.93 1 98.56 251 ILE A CA 1
ATOM 1990 C C . ILE A 1 251 ? -0.631 -17.875 -8.227 1 98.56 251 ILE A C 1
ATOM 1992 O O . ILE A 1 251 ? -0.562 -17.828 -6.992 1 98.56 251 ILE A O 1
ATOM 1996 N N . ASP A 1 252 ? -0.596 -16.828 -8.969 1 96.94 252 ASP A N 1
ATOM 1997 C CA . ASP A 1 252 ? -0.552 -15.461 -8.438 1 96.94 252 ASP A CA 1
ATOM 1998 C C . ASP A 1 252 ? -1.96 -14.914 -8.227 1 96.94 252 ASP A C 1
ATOM 2000 O O . ASP A 1 252 ? -2.809 -15 -9.109 1 96.94 252 ASP A O 1
ATOM 2004 N N . GLY A 1 253 ? -2.178 -14.336 -7.062 1 93.69 253 GLY A N 1
ATOM 2005 C CA . GLY A 1 253 ? -3.482 -13.773 -6.754 1 93.69 253 GLY A CA 1
ATOM 2006 C C . GLY A 1 253 ? -4.539 -14.828 -6.488 1 93.69 253 GLY A C 1
ATOM 2007 O O . GLY A 1 253 ? -5.668 -14.727 -6.973 1 93.69 253 GLY A O 1
ATOM 2008 N N . PHE A 1 254 ? -4.227 -15.797 -5.723 1 95.31 254 PHE A N 1
ATOM 2009 C CA . PHE A 1 254 ? -5.047 -16.984 -5.531 1 95.31 254 PHE A CA 1
ATOM 2010 C C . PHE A 1 254 ? -6.363 -16.641 -4.852 1 95.31 254 PHE A C 1
ATOM 2012 O O . PHE A 1 254 ? -7.398 -17.234 -5.148 1 95.31 254 PHE A O 1
ATOM 2019 N N . ASN A 1 255 ? -6.348 -15.719 -3.955 1 91.25 255 ASN A N 1
ATOM 2020 C CA . ASN A 1 255 ? -7.535 -15.406 -3.166 1 91.25 255 ASN A CA 1
ATOM 2021 C C . ASN A 1 255 ? -8.625 -14.766 -4.02 1 91.25 255 ASN A C 1
ATOM 2023 O O . ASN A 1 255 ? -9.766 -14.625 -3.574 1 91.25 255 ASN A O 1
ATOM 2027 N N . ALA A 1 256 ? -8.336 -14.461 -5.219 1 91.5 256 ALA A N 1
ATOM 2028 C CA . ALA A 1 256 ? -9.352 -13.938 -6.137 1 91.5 256 ALA A CA 1
ATOM 2029 C C . ALA A 1 256 ? -10.43 -14.984 -6.414 1 91.5 256 ALA A C 1
ATOM 2031 O O . ALA A 1 256 ? -11.562 -14.648 -6.754 1 91.5 256 ALA A O 1
ATOM 2032 N N . PHE A 1 257 ? -10.125 -16.266 -6.277 1 93.94 257 PHE A N 1
ATOM 2033 C CA . PHE A 1 257 ? -11.086 -17.344 -6.488 1 93.94 257 PHE A CA 1
ATOM 2034 C C . PHE A 1 257 ? -12.188 -17.297 -5.438 1 93.94 257 PHE A C 1
ATOM 2036 O O . PHE A 1 257 ? -13.234 -17.938 -5.598 1 93.94 257 PHE A O 1
ATOM 2043 N N . PHE A 1 258 ? -11.969 -16.594 -4.426 1 90.88 258 PHE A N 1
ATOM 2044 C CA . PHE A 1 258 ? -12.883 -16.688 -3.287 1 90.88 258 PHE A CA 1
ATOM 2045 C C . PHE A 1 258 ? -13.539 -15.336 -3.021 1 90.88 258 PHE A C 1
ATOM 2047 O O . PHE A 1 258 ? -14.148 -15.133 -1.968 1 90.88 258 PHE A O 1
ATOM 2054 N N . GLN A 1 259 ? -13.391 -14.469 -3.902 1 85.69 259 GLN A N 1
ATOM 2055 C CA . GLN A 1 259 ? -14.078 -13.195 -3.768 1 85.69 259 GLN A CA 1
ATOM 2056 C C . GLN A 1 259 ? -15.586 -13.359 -3.893 1 85.69 259 GLN A C 1
ATOM 2058 O O . GLN A 1 259 ? -16.062 -14.32 -4.512 1 85.69 259 GLN A O 1
ATOM 2063 N N . PRO A 1 260 ? -16.312 -12.453 -3.332 1 82.12 260 PRO A N 1
ATOM 2064 C CA . PRO A 1 260 ? -17.766 -12.602 -3.383 1 82.12 260 PRO A CA 1
ATOM 2065 C C . PRO A 1 260 ? -18.328 -12.391 -4.785 1 82.12 260 PRO A C 1
ATOM 2067 O O . PRO A 1 260 ? -19.297 -13.062 -5.176 1 82.12 260 PRO A O 1
ATOM 2070 N N . HIS A 1 261 ? -17.703 -11.484 -5.492 1 83.19 261 HIS A N 1
ATOM 2071 C CA . HIS A 1 261 ? -18.188 -11.211 -6.844 1 83.19 261 HIS A CA 1
ATOM 2072 C C . HIS A 1 261 ? -17.031 -10.852 -7.773 1 83.19 261 HIS A C 1
ATOM 2074 O O . HIS A 1 261 ? -15.938 -10.508 -7.316 1 83.19 261 HIS A O 1
ATOM 2080 N N . THR A 1 262 ? -17.359 -11.055 -9.016 1 87.56 262 THR A N 1
ATOM 2081 C CA . THR A 1 262 ? -16.438 -10.617 -10.055 1 87.56 262 THR A CA 1
ATOM 2082 C C . THR A 1 262 ? -16.953 -9.352 -10.734 1 87.56 262 THR A C 1
ATOM 2084 O O . THR A 1 262 ? -17.984 -8.805 -10.352 1 87.56 262 THR A O 1
ATOM 2087 N N . ARG A 1 263 ? -16.219 -8.805 -11.609 1 87.56 263 ARG A N 1
ATOM 2088 C CA . ARG A 1 263 ? -16.656 -7.652 -12.391 1 87.56 263 ARG A CA 1
ATOM 2089 C C . ARG A 1 263 ? -17.391 -8.094 -13.648 1 87.56 263 ARG A C 1
ATOM 2091 O O . A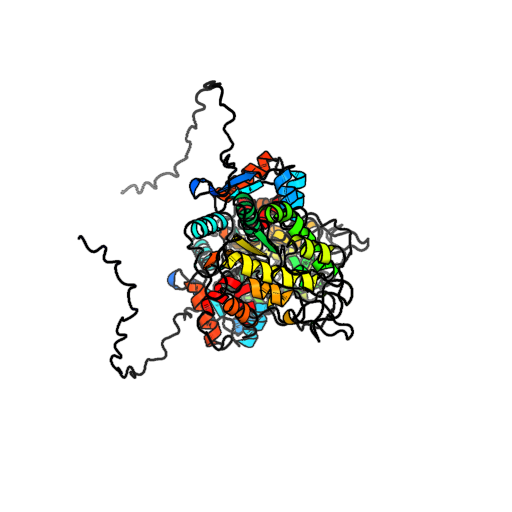RG A 1 263 ? -17.891 -7.262 -14.406 1 87.56 263 ARG A O 1
ATOM 2098 N N . LEU A 1 264 ? -17.469 -9.414 -13.852 1 90.25 264 LEU A N 1
ATOM 2099 C CA . LEU A 1 264 ? -18.141 -9.945 -15.031 1 90.25 264 LEU A CA 1
ATOM 2100 C C . LEU A 1 264 ? -19.656 -9.977 -14.844 1 90.25 264 LEU A C 1
ATOM 2102 O O . LEU A 1 264 ? -20.141 -10.273 -13.742 1 90.25 264 LEU A O 1
ATOM 2106 N N . LEU A 1 265 ? -20.297 -9.664 -15.883 1 88.62 265 LEU A N 1
ATOM 2107 C CA . LEU A 1 265 ? -21.766 -9.664 -15.859 1 88.62 265 LEU A CA 1
ATOM 2108 C C . LEU A 1 265 ? -22.312 -10.711 -16.812 1 88.62 265 LEU A C 1
ATOM 2110 O O . LEU A 1 265 ? -21.781 -10.898 -17.922 1 88.62 265 LEU A O 1
ATOM 2114 N N . THR A 1 266 ? -23.328 -11.383 -16.328 1 84.5 266 THR A N 1
ATOM 2115 C CA . THR A 1 266 ? -24.047 -12.281 -17.219 1 84.5 266 THR A CA 1
ATOM 2116 C C . THR A 1 266 ? -24.875 -11.492 -18.234 1 84.5 266 THR A C 1
ATOM 2118 O O . THR A 1 266 ? -24.875 -10.258 -18.219 1 84.5 266 THR A O 1
ATOM 2121 N N . GLU A 1 267 ? -25.531 -12.266 -19.094 1 79.38 267 GLU A N 1
ATOM 2122 C CA . GLU A 1 267 ? -26.406 -11.633 -20.078 1 79.38 267 GLU A CA 1
ATOM 2123 C C . GLU A 1 267 ? -27.531 -10.852 -19.406 1 79.38 267 GLU A C 1
ATOM 2125 O O . GLU A 1 267 ? -27.969 -9.82 -19.906 1 79.38 267 GLU A O 1
ATOM 2130 N N . ASN A 1 268 ? -27.922 -11.297 -18.203 1 81.81 268 ASN A N 1
ATOM 2131 C CA . ASN A 1 268 ? -28.969 -10.625 -17.453 1 81.81 268 ASN A CA 1
ATOM 2132 C C . ASN A 1 268 ? -28.406 -9.547 -16.531 1 81.81 268 ASN A C 1
ATOM 2134 O O . ASN A 1 268 ? -29.062 -9.117 -15.594 1 81.81 268 ASN A O 1
ATOM 2138 N N . LYS A 1 269 ? -27.156 -9.242 -16.688 1 84.38 269 LYS A N 1
ATOM 2139 C CA . LYS A 1 269 ? -26.469 -8.164 -15.977 1 84.38 269 LYS A CA 1
ATOM 2140 C C . LYS A 1 269 ? -26.297 -8.492 -14.5 1 84.38 269 LYS A C 1
ATOM 2142 O O . LYS A 1 269 ? -26.266 -7.598 -13.656 1 84.38 269 LYS A O 1
ATOM 2147 N N . ALA A 1 270 ? -26.438 -9.758 -14.289 1 84.19 270 ALA A N 1
ATOM 2148 C CA . ALA A 1 270 ? -26.125 -10.203 -12.938 1 84.19 270 ALA A CA 1
ATOM 2149 C C . ALA A 1 270 ? -24.625 -10.445 -12.766 1 84.19 270 ALA A C 1
ATOM 2151 O O . ALA A 1 270 ? -23.969 -10.938 -13.68 1 84.19 270 ALA A O 1
ATOM 2152 N N . ARG A 1 271 ? -24.156 -10.047 -11.57 1 87.88 271 ARG A N 1
ATOM 2153 C CA . ARG A 1 271 ? -22.734 -10.234 -11.32 1 87.88 271 ARG A CA 1
ATOM 2154 C C . ARG A 1 271 ? -22.391 -11.719 -11.164 1 87.88 271 ARG A C 1
ATOM 2156 O O . ARG A 1 271 ? -23.078 -12.438 -10.43 1 87.88 271 ARG A O 1
ATOM 2163 N N . VAL A 1 272 ? -21.391 -12.133 -11.844 1 91.19 272 VAL A N 1
ATOM 2164 C CA . VAL A 1 272 ? -20.938 -13.523 -11.836 1 91.19 272 VAL A CA 1
ATOM 2165 C C . VAL A 1 272 ? -20.078 -13.781 -10.609 1 91.19 272 VAL A C 1
ATOM 2167 O O . VAL A 1 272 ? -19.234 -12.953 -10.25 1 91.19 272 VAL A O 1
ATOM 2170 N N . LYS A 1 273 ? -20.281 -14.875 -9.953 1 91.69 273 LYS A N 1
ATOM 2171 C CA . LYS A 1 273 ? -19.406 -15.305 -8.867 1 91.69 273 LYS A CA 1
ATOM 2172 C C . LYS A 1 273 ? -18.219 -16.094 -9.406 1 91.69 273 LYS A C 1
ATOM 2174 O O . LYS A 1 273 ? -18.344 -16.812 -10.398 1 91.69 273 LYS A O 1
ATOM 2179 N N . PRO A 1 274 ? -17.125 -16 -8.656 1 93.25 274 PRO A N 1
ATOM 2180 C CA . PRO A 1 274 ? -15.961 -16.766 -9.109 1 93.25 274 PRO A CA 1
ATOM 2181 C C . PRO A 1 274 ? -16.266 -18.25 -9.266 1 93.25 274 PRO A C 1
ATOM 2183 O O . PRO A 1 274 ? -15.781 -18.891 -10.211 1 93.25 274 PRO A O 1
ATOM 2186 N N . ALA A 1 275 ? -17.109 -18.781 -8.453 1 93.56 275 ALA A N 1
ATOM 2187 C CA . ALA A 1 275 ? -17.422 -20.203 -8.492 1 93.56 275 ALA A CA 1
ATOM 2188 C C . ALA A 1 275 ? -18.203 -20.547 -9.766 1 93.56 275 ALA A C 1
ATOM 2190 O O . ALA A 1 275 ? -18.25 -21.719 -10.172 1 93.56 275 ALA A O 1
ATOM 2191 N N . GLN A 1 276 ? -18.734 -19.562 -10.383 1 95.25 276 GLN A N 1
ATOM 2192 C CA . GLN A 1 276 ? -19.516 -19.781 -11.594 1 95.25 276 GLN A CA 1
ATOM 2193 C C . GLN A 1 276 ? -18.625 -19.766 -12.828 1 95.25 276 GLN A C 1
ATOM 2195 O O . GLN A 1 276 ? -19.062 -20.125 -13.93 1 95.25 276 GLN A O 1
ATOM 2200 N N . ILE A 1 277 ? -17.469 -19.344 -12.672 1 96.56 277 ILE A N 1
ATOM 2201 C CA . ILE A 1 277 ? -16.5 -19.391 -13.766 1 96.56 277 ILE A CA 1
ATOM 2202 C C . ILE A 1 277 ? -15.875 -20.781 -13.836 1 96.56 277 ILE A C 1
ATOM 2204 O O . ILE A 1 277 ? -15.289 -21.25 -12.859 1 96.56 277 ILE A O 1
ATOM 2208 N N . THR A 1 278 ? -15.906 -21.406 -14.953 1 97.25 278 THR A N 1
ATOM 2209 C CA . THR A 1 278 ? -15.547 -22.812 -15.078 1 97.25 278 THR A CA 1
ATOM 2210 C C . THR A 1 278 ? -14.062 -23.016 -14.812 1 97.25 278 THR A C 1
ATOM 2212 O O . THR A 1 278 ? -13.641 -24.125 -14.461 1 97.25 278 THR A O 1
ATOM 2215 N N . LEU A 1 279 ? -13.305 -21.938 -14.938 1 97.31 279 LEU A N 1
ATOM 2216 C CA . LEU A 1 279 ? -11.867 -22.031 -14.688 1 97.31 279 LEU A CA 1
ATOM 2217 C C . LEU A 1 279 ? -11.586 -22.172 -13.195 1 97.31 279 LEU A C 1
ATOM 2219 O O . LEU A 1 279 ? -10.5 -22.609 -12.805 1 97.31 279 LEU A O 1
ATOM 2223 N N . THR A 1 280 ? -12.469 -21.828 -12.375 1 97.5 280 THR A N 1
ATOM 2224 C CA . THR A 1 280 ? -12.234 -21.75 -10.938 1 97.5 280 THR A CA 1
ATOM 2225 C C . THR A 1 280 ? -12.031 -23.141 -10.352 1 97.5 280 THR A C 1
ATOM 2227 O O . THR A 1 280 ? -11 -23.422 -9.734 1 97.5 280 THR A O 1
ATOM 2230 N N . ASP A 1 281 ? -12.852 -24.062 -10.648 1 97.38 281 ASP A N 1
ATOM 2231 C CA . ASP A 1 281 ? -12.883 -25.375 -9.992 1 97.38 281 ASP A CA 1
ATOM 2232 C C . ASP A 1 281 ? -11.609 -26.172 -10.297 1 97.38 281 ASP A C 1
ATOM 2234 O O . ASP A 1 281 ? -11.008 -26.75 -9.398 1 97.38 281 ASP A O 1
ATOM 2238 N N . PRO A 1 282 ? -11.195 -26.219 -11.539 1 98.25 282 PRO A N 1
ATOM 2239 C CA . PRO A 1 282 ? -9.984 -26.984 -11.828 1 98.25 282 PRO A CA 1
ATOM 2240 C C . PRO A 1 282 ? -8.766 -26.453 -11.078 1 98.25 282 PRO A C 1
ATOM 2242 O O . PRO A 1 282 ? -7.953 -27.25 -10.586 1 98.25 282 PRO A O 1
ATOM 2245 N N . PHE A 1 283 ? -8.688 -25.172 -10.977 1 98.62 283 PHE A N 1
ATOM 2246 C CA . PHE A 1 283 ? -7.52 -24.609 -10.32 1 98.62 283 PHE A CA 1
ATOM 2247 C C . PHE A 1 283 ? -7.641 -24.719 -8.805 1 98.62 283 PHE A C 1
ATOM 2249 O O . PHE A 1 283 ? -6.637 -24.859 -8.102 1 98.62 283 PHE A O 1
ATOM 2256 N N . LEU A 1 284 ? -8.836 -24.703 -8.297 1 98.12 284 LEU A N 1
ATOM 2257 C CA . LEU A 1 284 ? -9.016 -25.078 -6.895 1 98.12 284 LEU A CA 1
ATOM 2258 C C . LEU A 1 284 ? -8.703 -26.547 -6.672 1 98.12 284 LEU A C 1
ATOM 2260 O O . LEU A 1 284 ? -8.109 -26.922 -5.656 1 98.12 284 LEU A O 1
ATOM 2264 N N . GLY A 1 285 ? -9.039 -27.328 -7.629 1 98.25 285 GLY A N 1
ATOM 2265 C CA . GLY A 1 285 ? -8.797 -28.766 -7.547 1 98.25 285 GLY A CA 1
ATOM 2266 C C . GLY A 1 285 ? -7.324 -29.125 -7.484 1 98.25 285 GLY A C 1
ATOM 2267 O O . GLY A 1 285 ? -6.918 -29.969 -6.684 1 98.25 285 GLY A O 1
ATOM 2268 N N . ILE A 1 286 ? -6.539 -28.453 -8.281 1 98.5 286 ILE A N 1
ATOM 2269 C CA . ILE A 1 286 ? -5.129 -28.812 -8.383 1 98.5 286 ILE A CA 1
ATOM 2270 C C . ILE A 1 286 ? -4.367 -28.266 -7.18 1 98.5 286 ILE A C 1
ATOM 2272 O O . ILE A 1 286 ? -3.219 -28.656 -6.941 1 98.5 286 ILE A O 1
ATOM 2276 N N . THR A 1 287 ? -4.973 -27.406 -6.387 1 98.38 287 THR A N 1
ATOM 2277 C CA . THR A 1 287 ? -4.309 -26.875 -5.199 1 98.38 287 THR A CA 1
ATOM 2278 C C . THR A 1 287 ? -4.75 -27.625 -3.949 1 98.38 287 THR A C 1
ATOM 2280 O O . THR A 1 287 ? -4.383 -27.25 -2.832 1 98.38 287 THR A O 1
ATOM 2283 N N . ARG A 1 288 ? -5.508 -28.656 -4.141 1 97.5 288 ARG A N 1
ATOM 2284 C CA . ARG A 1 288 ? -5.82 -29.547 -3.027 1 97.5 288 ARG A CA 1
ATOM 2285 C C . ARG A 1 288 ? -4.672 -30.516 -2.758 1 97.5 288 ARG A C 1
ATOM 2287 O O . ARG A 1 288 ? -3.871 -30.797 -3.652 1 97.5 288 ARG A O 1
ATOM 2294 N N . ASN A 1 289 ? -4.656 -30.984 -1.481 1 95 289 ASN A N 1
ATOM 2295 C CA . ASN A 1 289 ? -3.566 -31.891 -1.127 1 95 289 ASN A CA 1
ATOM 2296 C C . ASN A 1 289 ? -3.988 -33.344 -1.252 1 95 289 ASN A C 1
ATOM 2298 O O . ASN A 1 289 ? -3.701 -34.156 -0.369 1 95 289 ASN A O 1
ATOM 2302 N N . ASP A 1 290 ? -4.637 -33.719 -2.354 1 97.19 290 ASP A N 1
ATOM 2303 C CA . ASP A 1 290 ? -5.133 -35.062 -2.561 1 97.19 290 ASP A CA 1
ATOM 2304 C C . ASP A 1 290 ? -4.316 -35.812 -3.629 1 97.19 290 ASP A C 1
ATOM 2306 O O . ASP A 1 290 ? -4.77 -36.812 -4.191 1 97.19 290 ASP A O 1
ATOM 2310 N N . TRP A 1 291 ? -3.209 -35.25 -3.994 1 97.94 291 TRP A N 1
ATOM 2311 C CA . TRP A 1 291 ? -2.279 -35.875 -4.93 1 97.94 291 TRP A CA 1
ATOM 2312 C C . TRP A 1 291 ? -0.836 -35.688 -4.477 1 97.94 291 TRP A C 1
ATOM 2314 O O . TRP A 1 291 ? -0.58 -35.031 -3.465 1 97.94 291 TRP A O 1
ATOM 2324 N N . CYS A 1 292 ? 0.138 -36.406 -5.168 1 98 292 CYS A N 1
ATOM 2325 C CA . CYS A 1 292 ? 1.522 -36.375 -4.715 1 98 292 CYS A CA 1
ATOM 2326 C C . CYS A 1 292 ? 2.469 -36.094 -5.879 1 98 292 CYS A C 1
ATOM 2328 O O . CYS A 1 292 ? 2.025 -35.906 -7.012 1 98 292 CYS A O 1
ATOM 2330 N N . ASN A 1 293 ? 3.707 -35.906 -5.477 1 98.19 293 ASN A N 1
ATOM 2331 C CA . ASN A 1 293 ? 4.809 -35.688 -6.406 1 98.19 293 ASN A CA 1
ATOM 2332 C C . ASN A 1 293 ? 4.688 -34.312 -7.102 1 98.19 293 ASN A C 1
ATOM 2334 O O . ASN A 1 293 ? 4.758 -34.25 -8.328 1 98.19 293 ASN A O 1
ATOM 2338 N N . GLY A 1 294 ? 4.414 -33.344 -6.316 1 98.19 294 GLY A N 1
ATOM 2339 C CA . GLY A 1 294 ? 4.305 -31.953 -6.773 1 98.19 294 GLY A CA 1
ATOM 2340 C C . GLY A 1 294 ? 4.371 -30.938 -5.645 1 98.19 294 GLY A C 1
ATOM 2341 O O . GLY A 1 294 ? 4.668 -31.297 -4.504 1 98.19 294 GLY A O 1
ATOM 2342 N N . VAL A 1 295 ? 4.25 -29.734 -5.934 1 98.5 295 VAL A N 1
ATOM 2343 C CA . VAL A 1 295 ? 4.266 -28.641 -4.973 1 98.5 295 VAL A CA 1
ATOM 2344 C C . VAL A 1 295 ? 3.359 -27.516 -5.461 1 98.5 295 VAL A C 1
ATOM 2346 O O . VAL A 1 295 ? 3.236 -27.297 -6.668 1 98.5 295 VAL A O 1
ATOM 2349 N N . CYS A 1 296 ? 2.691 -26.875 -4.547 1 98.75 296 CYS A N 1
ATOM 2350 C CA . CYS A 1 296 ? 1.856 -25.719 -4.859 1 98.75 296 CYS A CA 1
ATOM 2351 C C . CYS A 1 296 ? 2.393 -24.453 -4.188 1 98.75 296 CYS A C 1
ATOM 2353 O O . CYS A 1 296 ? 2.709 -24.469 -2.994 1 98.75 296 CYS A O 1
ATOM 2355 N N . VAL A 1 297 ? 2.562 -23.438 -4.945 1 98.81 297 VAL A N 1
ATOM 2356 C CA . VAL A 1 297 ? 2.924 -22.125 -4.43 1 98.81 297 VAL A CA 1
ATOM 2357 C C . VAL A 1 297 ? 1.903 -21.078 -4.895 1 98.81 297 VAL A C 1
ATOM 2359 O O . VAL A 1 297 ? 1.72 -20.875 -6.098 1 98.81 297 VAL A O 1
ATOM 2362 N N . VAL A 1 298 ? 1.238 -20.438 -3.957 1 98.25 298 VAL A N 1
ATOM 2363 C CA . VAL A 1 298 ? 0.225 -19.453 -4.324 1 98.25 298 VAL A CA 1
ATOM 2364 C C . VAL A 1 298 ? 0.498 -18.141 -3.6 1 98.25 298 VAL A C 1
ATOM 2366 O O . VAL A 1 298 ? 1.222 -18.109 -2.602 1 98.25 298 VAL A O 1
ATOM 2369 N N . THR A 1 299 ? 0.054 -17.031 -4.176 1 96.5 299 THR A N 1
ATOM 2370 C CA . THR A 1 299 ? 0.154 -15.742 -3.502 1 96.5 299 THR A CA 1
ATOM 2371 C C . THR A 1 299 ? -1.226 -15.242 -3.086 1 96.5 299 THR A C 1
ATOM 2373 O O . THR A 1 299 ? -2.227 -15.547 -3.74 1 96.5 299 THR A O 1
ATOM 2376 N N . ILE A 1 300 ? -1.201 -14.562 -1.976 1 91.5 300 ILE A N 1
ATOM 2377 C CA . ILE A 1 300 ? -2.402 -13.867 -1.527 1 91.5 300 ILE A CA 1
ATOM 2378 C C . ILE A 1 300 ? -2.188 -12.352 -1.607 1 91.5 300 ILE A C 1
ATOM 2380 O O . ILE A 1 300 ? -1.184 -11.836 -1.111 1 91.5 300 ILE A O 1
ATOM 2384 N N . ASP A 1 301 ? -3.117 -11.617 -2.236 1 83.06 301 ASP A N 1
ATOM 2385 C CA . ASP A 1 301 ? -3.021 -10.164 -2.385 1 83.06 301 ASP A CA 1
ATOM 2386 C C . ASP A 1 301 ? -3.902 -9.453 -1.364 1 83.06 301 ASP A C 1
ATOM 2388 O O . ASP A 1 301 ? -4.895 -10.016 -0.89 1 83.06 301 ASP A O 1
ATOM 2392 N N . GLN A 1 302 ? -3.514 -8.227 -0.911 1 70.94 302 GLN A N 1
ATOM 2393 C CA . GLN A 1 302 ? -4.301 -7.449 0.043 1 70.94 302 GLN A CA 1
ATOM 2394 C C . GLN A 1 302 ? -5.582 -6.93 -0.597 1 70.94 302 GLN A C 1
ATOM 2396 O O . GLN A 1 302 ? -6.574 -6.691 0.095 1 70.94 302 GLN A O 1
ATOM 2401 N N . MET A 1 303 ? -6.379 -7.723 -1.408 1 56.38 303 MET A N 1
ATOM 2402 C CA . MET A 1 303 ? -7.535 -7.566 -2.285 1 56.38 303 MET A CA 1
ATOM 2403 C C . MET A 1 303 ? -8.352 -6.332 -1.898 1 56.38 303 MET A C 1
ATOM 2405 O O . MET A 1 303 ? -9.406 -6.082 -2.471 1 56.38 303 MET A O 1
ATOM 2409 N N . VAL A 1 304 ? -8.125 -5.504 -0.819 1 48.72 304 VAL A N 1
ATOM 2410 C CA . VAL A 1 304 ? -9.125 -4.559 -0.341 1 48.72 304 VAL A CA 1
ATOM 2411 C C . VAL A 1 304 ? -9.625 -3.699 -1.502 1 48.72 304 VAL A C 1
ATOM 2413 O O . VAL A 1 304 ? -10.82 -3.455 -1.636 1 48.72 304 VAL A O 1
ATOM 2416 N N . GLY A 1 305 ? -8.789 -3.223 -2.434 1 49.81 305 GLY A N 1
ATOM 2417 C CA . GLY A 1 305 ? -9.234 -2.16 -3.324 1 49.81 305 GLY A CA 1
ATOM 2418 C C . GLY A 1 305 ? -9.625 -2.66 -4.699 1 49.81 305 GLY A C 1
ATOM 2419 O O . GLY A 1 305 ? -10.172 -1.905 -5.508 1 49.81 305 GLY A O 1
ATOM 2420 N N . GLU A 1 306 ? -9.32 -3.875 -5.086 1 49.66 306 GLU A N 1
ATOM 2421 C CA . GLU A 1 306 ? -9.367 -4.234 -6.5 1 49.66 306 GLU A CA 1
ATOM 2422 C C . GLU A 1 306 ? -10.805 -4.434 -6.973 1 49.66 306 GLU A C 1
ATOM 2424 O O . GLU A 1 306 ? -11.109 -4.223 -8.148 1 49.66 306 GLU A O 1
ATOM 2429 N N . PHE A 1 307 ? -11.602 -4.859 -6.238 1 47.12 307 PHE A N 1
ATOM 2430 C CA . PHE A 1 307 ? -12.914 -5.145 -6.797 1 47.12 307 PHE A CA 1
ATOM 2431 C C . PHE A 1 307 ? -13.906 -4.043 -6.438 1 47.12 307 PHE A C 1
ATOM 2433 O O . PHE A 1 307 ? -15.125 -4.242 -6.512 1 47.12 307 PHE A O 1
ATOM 2440 N N . ARG A 1 308 ? -13.211 -2.879 -6.113 1 43.44 308 ARG A N 1
ATOM 2441 C CA . ARG A 1 308 ? -14.039 -1.695 -5.898 1 43.44 308 ARG A CA 1
ATOM 2442 C C . ARG A 1 308 ? -14.641 -1.203 -7.207 1 43.44 308 ARG A C 1
ATOM 2444 O O . ARG A 1 308 ? -13.961 -1.15 -8.234 1 43.44 308 ARG A O 1
ATOM 2451 N N . ASP A 1 309 ? -15.859 -1.423 -7.621 1 39.41 309 ASP A N 1
ATOM 2452 C CA . ASP A 1 309 ? -16.578 -0.925 -8.789 1 39.41 309 ASP A CA 1
ATOM 2453 C C . ASP A 1 309 ? -16.203 0.521 -9.094 1 39.41 309 ASP A C 1
ATOM 2455 O O . ASP A 1 309 ? -16.516 1.43 -8.32 1 39.41 309 ASP A O 1
ATOM 2459 N N . ALA A 1 310 ? -15.344 0.792 -10.062 1 40.5 310 ALA A N 1
ATOM 2460 C CA . ALA A 1 310 ? -15 2.107 -10.594 1 40.5 310 ALA A CA 1
ATOM 2461 C C . ALA A 1 310 ? -16.219 2.795 -11.195 1 40.5 310 ALA A C 1
ATOM 2463 O O . ALA A 1 310 ? -16.203 4.004 -11.438 1 40.5 310 ALA A O 1
ATOM 2464 N N . SER A 1 311 ? -17.016 2.174 -12.078 1 35.88 311 SER A N 1
ATOM 2465 C CA . SER A 1 311 ? -17.953 2.832 -12.977 1 35.88 311 SER A CA 1
ATOM 2466 C C . SER A 1 311 ? -18.984 3.637 -12.188 1 35.88 311 SER A C 1
ATOM 2468 O O . SER A 1 311 ? -19.688 4.484 -12.758 1 35.88 311 SER A O 1
ATOM 2470 N N . LYS A 1 312 ? -20.078 2.916 -11.484 1 34.97 312 LYS A N 1
ATOM 2471 C CA . LYS A 1 312 ? -21.203 3.725 -11.023 1 34.97 312 LYS A CA 1
ATOM 2472 C C . LYS A 1 312 ? -20.75 4.77 -10.008 1 34.97 312 LYS A C 1
ATOM 2474 O O . LYS A 1 312 ? -19.922 4.477 -9.133 1 34.97 312 LYS A O 1
ATOM 2479 N N . PRO A 1 313 ? -20.875 6.078 -10.367 1 33.5 313 PRO A N 1
ATOM 2480 C CA . PRO A 1 313 ? -21.031 7.062 -9.289 1 33.5 313 PRO A CA 1
ATOM 2481 C C . PRO A 1 313 ? -21.672 6.477 -8.031 1 33.5 313 PRO A C 1
ATOM 2483 O O . PRO A 1 313 ? -22.891 6.566 -7.863 1 33.5 313 PRO A O 1
ATOM 2486 N N . GLN A 1 314 ? -21.953 5.168 -7.973 1 34.38 314 GLN A N 1
ATOM 2487 C CA . GLN A 1 314 ? -22.859 4.824 -6.887 1 34.38 314 GLN A CA 1
ATOM 2488 C C . GLN A 1 314 ? -22.609 5.703 -5.664 1 34.38 314 GLN A C 1
ATOM 2490 O O . GLN A 1 314 ? -21.484 6.172 -5.445 1 34.38 314 GLN A O 1
ATOM 2495 N N . PRO A 1 315 ? -23.797 6.273 -5.078 1 34 315 PRO A N 1
ATOM 2496 C CA . PRO A 1 315 ? -23.656 6.77 -3.709 1 34 315 PRO A CA 1
ATOM 2497 C C . PRO A 1 315 ? -22.5 6.113 -2.963 1 34 315 PRO A C 1
ATOM 2499 O O . PRO A 1 315 ? -22.047 5.027 -3.34 1 34 315 PRO A O 1
ATOM 2502 N N . LYS A 1 316 ? -21.938 6.75 -1.965 1 35.38 316 LYS A N 1
ATOM 2503 C CA . LYS A 1 316 ? -20.984 6.379 -0.916 1 35.38 316 LYS A CA 1
ATOM 2504 C C . LYS A 1 316 ? -21.031 4.883 -0.631 1 35.38 316 LYS A C 1
ATOM 2506 O O . LYS A 1 316 ? -20.5 4.418 0.377 1 35.38 316 LYS A O 1
ATOM 2511 N N . ALA A 1 317 ? -21.969 4.105 -1.221 1 32.75 317 ALA A N 1
ATOM 2512 C CA . ALA A 1 317 ? -22 2.766 -0.635 1 32.75 317 ALA A CA 1
ATOM 2513 C C . ALA A 1 317 ? -20.797 1.947 -1.093 1 32.75 317 ALA A C 1
ATOM 2515 O O . ALA A 1 317 ? -20.75 1.482 -2.234 1 32.75 317 ALA A O 1
ATOM 2516 N N . ALA A 1 318 ? -19.609 2.277 -0.797 1 39.5 318 ALA A N 1
ATOM 2517 C CA . ALA A 1 318 ? -18.344 1.543 -0.801 1 39.5 318 ALA A CA 1
ATOM 2518 C C . ALA A 1 318 ? -18.594 0.036 -0.809 1 39.5 318 ALA A C 1
ATOM 2520 O O . ALA A 1 318 ? -19.422 -0.47 -0.048 1 39.5 318 ALA A O 1
ATOM 2521 N N . LEU A 1 319 ? -18.719 -0.662 -2.002 1 40.41 319 LEU A N 1
ATOM 2522 C CA . LEU A 1 319 ? -18.703 -2.115 -1.889 1 40.41 319 LEU A CA 1
ATOM 2523 C C . LEU A 1 319 ? -18.062 -2.549 -0.571 1 40.41 319 LEU A C 1
ATOM 2525 O O . LEU A 1 319 ? -17.109 -1.916 -0.097 1 40.41 319 LEU A O 1
ATOM 2529 N N . PRO A 1 320 ? -18.828 -3.381 0.081 1 46 320 PRO A N 1
ATOM 2530 C CA . PRO A 1 320 ? -18.312 -3.787 1.393 1 46 320 PRO A CA 1
ATOM 2531 C C . PRO A 1 320 ? -16.875 -4.277 1.337 1 46 320 PRO A C 1
ATOM 2533 O O . PRO A 1 320 ? -16.469 -4.914 0.362 1 46 320 PRO A O 1
ATOM 2536 N N . PRO A 1 321 ? -16.031 -3.557 1.858 1 51.69 321 PRO A N 1
ATOM 2537 C CA . PRO A 1 321 ? -14.648 -4.004 1.981 1 51.69 321 PRO A CA 1
ATOM 2538 C C . PRO A 1 321 ? -14.531 -5.512 2.193 1 51.69 321 PRO A C 1
ATOM 2540 O O . PRO A 1 321 ? -15.438 -6.133 2.764 1 51.69 321 PRO A O 1
ATOM 2543 N N . VAL A 1 322 ? -13.781 -6.211 1.251 1 54.47 322 VAL A N 1
ATOM 2544 C CA . VAL A 1 322 ? -13.422 -7.602 1.52 1 54.47 322 VAL A CA 1
ATOM 2545 C C . VAL A 1 322 ? -13.164 -7.789 3.014 1 54.47 322 VAL A C 1
ATOM 2547 O O . VAL A 1 322 ? -12.414 -7.027 3.621 1 54.47 322 VAL A O 1
ATOM 2550 N N . SER A 1 323 ? -14.102 -8.445 3.654 1 62.81 323 SER A N 1
ATOM 2551 C CA . SER A 1 323 ? -13.953 -8.789 5.066 1 62.81 323 SER A CA 1
ATOM 2552 C C . SER A 1 323 ? -13.188 -10.094 5.242 1 62.81 323 SER A C 1
ATOM 2554 O O . SER A 1 323 ? -13.039 -10.867 4.289 1 62.81 323 SER A O 1
ATOM 2556 N N . VAL A 1 324 ? -12.484 -10.266 6.27 1 59.16 324 VAL A N 1
ATOM 2557 C CA . VAL A 1 324 ? -11.758 -11.484 6.605 1 59.16 324 VAL A CA 1
ATOM 2558 C C . VAL A 1 324 ? -12.68 -12.695 6.438 1 59.16 324 VAL A C 1
ATOM 2560 O O . VAL A 1 324 ? -12.227 -13.781 6.07 1 59.16 324 VAL A O 1
ATOM 2563 N N . ILE A 1 325 ? -13.914 -12.43 6.508 1 60.66 325 ILE A N 1
ATOM 2564 C CA . ILE A 1 325 ? -14.859 -13.531 6.383 1 60.66 325 ILE A CA 1
ATOM 2565 C C . ILE A 1 325 ? -14.844 -14.07 4.953 1 60.66 325 ILE A C 1
ATOM 2567 O O . ILE A 1 325 ? -14.914 -15.281 4.738 1 60.66 325 ILE A O 1
ATOM 2571 N N . ASP A 1 326 ? -14.656 -13.172 4.125 1 71.12 326 ASP A N 1
ATOM 2572 C CA . ASP A 1 326 ? -14.664 -13.555 2.715 1 71.12 326 ASP A CA 1
ATOM 2573 C C . ASP A 1 326 ? -13.391 -14.305 2.344 1 71.12 326 ASP A C 1
ATOM 2575 O O . ASP A 1 326 ? -13.352 -15.016 1.336 1 71.12 326 ASP A O 1
ATOM 2579 N N . SER A 1 327 ? -12.453 -14.172 3.254 1 77.31 327 SER A N 1
ATOM 2580 C CA . SER A 1 327 ? -11.172 -14.789 2.938 1 77.31 327 SER A CA 1
ATOM 2581 C C . SER A 1 327 ? -11.031 -16.141 3.613 1 77.31 327 SER A C 1
ATOM 2583 O O . SER A 1 327 ? -10.148 -16.938 3.258 1 77.31 327 SER A O 1
ATOM 2585 N N . ARG A 1 328 ? -11.914 -16.516 4.473 1 83.19 328 ARG A N 1
ATOM 2586 C CA . ARG A 1 328 ? -11.789 -17.719 5.285 1 83.19 328 ARG A CA 1
ATOM 2587 C C . ARG A 1 328 ? -11.812 -18.969 4.418 1 83.19 328 ARG A C 1
ATOM 2589 O O . ARG A 1 328 ? -10.992 -19.875 4.594 1 83.19 328 ARG A O 1
ATOM 2596 N N . PRO A 1 329 ? -12.742 -18.984 3.508 1 88.69 329 PRO A N 1
ATOM 2597 C CA . PRO A 1 329 ? -12.773 -20.172 2.67 1 88.69 329 PRO A CA 1
ATOM 2598 C C . PRO A 1 329 ? -11.461 -20.422 1.934 1 88.69 329 PRO A C 1
ATOM 2600 O O . PRO A 1 329 ? -11.094 -21.578 1.686 1 88.69 329 PRO A O 1
ATOM 2603 N N . CYS A 1 330 ? -10.812 -19.375 1.596 1 91.94 330 CYS A N 1
ATOM 2604 C CA . CYS A 1 330 ? -9.531 -19.5 0.914 1 91.94 330 CYS A CA 1
ATOM 2605 C C . CYS A 1 330 ? -8.508 -20.203 1.792 1 91.94 330 CYS A C 1
ATOM 2607 O O . CYS A 1 330 ? -7.855 -21.156 1.346 1 91.94 330 CYS A O 1
ATOM 2609 N N . PHE A 1 331 ? -8.477 -19.859 3.016 1 90.94 331 PHE A N 1
ATOM 2610 C CA . PHE A 1 331 ? -7.512 -20.438 3.939 1 90.94 331 PHE A CA 1
ATOM 2611 C C . PHE A 1 331 ? -7.914 -21.859 4.324 1 90.94 331 PHE A C 1
ATOM 2613 O O . PHE A 1 331 ? -7.055 -22.719 4.512 1 90.94 331 PHE A O 1
ATOM 2620 N N . GLU A 1 332 ? -9.156 -22.016 4.453 1 92.12 332 GLU A N 1
ATOM 2621 C CA . GLU A 1 332 ? -9.648 -23.359 4.734 1 92.12 332 GLU A CA 1
ATOM 2622 C C . GLU A 1 332 ? -9.289 -24.328 3.602 1 92.12 332 GLU A C 1
ATOM 2624 O O . GLU A 1 332 ? -8.906 -25.469 3.848 1 92.12 332 GLU A O 1
ATOM 2629 N N . HIS A 1 333 ? -9.43 -23.812 2.416 1 95.25 333 HIS A N 1
ATOM 2630 C CA . HIS A 1 333 ? -9.094 -24.609 1.248 1 95.25 333 HIS A CA 1
ATOM 2631 C C . HIS A 1 333 ? -7.617 -25 1.246 1 95.25 333 HIS A C 1
ATOM 2633 O O . HIS A 1 333 ? -7.266 -26.125 0.884 1 95.25 333 HIS A O 1
ATOM 2639 N N . LEU A 1 334 ? -6.812 -24.125 1.702 1 94.75 334 LEU A N 1
ATOM 2640 C CA . LEU A 1 334 ? -5.367 -24.297 1.588 1 94.75 334 LEU A CA 1
ATOM 2641 C C . LEU A 1 334 ? -4.809 -25.016 2.812 1 94.75 334 LEU A C 1
ATOM 2643 O O . LEU A 1 334 ? -3.676 -25.5 2.789 1 94.75 334 LEU A O 1
ATOM 2647 N N . ASP A 1 335 ? -5.609 -25.172 3.811 1 92.56 335 ASP A N 1
ATOM 2648 C CA . ASP A 1 335 ? -5.129 -25.75 5.059 1 92.56 335 ASP A CA 1
ATOM 2649 C C . ASP A 1 335 ? -4.887 -27.25 4.902 1 92.56 335 ASP A C 1
ATOM 2651 O O . ASP A 1 335 ? -5.699 -27.953 4.301 1 92.56 335 ASP A O 1
ATOM 2655 N N . PRO A 1 336 ? -3.73 -27.734 5.402 1 94.31 336 PRO A N 1
ATOM 2656 C CA . PRO A 1 336 ? -2.574 -27.062 6 1 94.31 336 PRO A CA 1
ATOM 2657 C C . PRO A 1 336 ? -1.633 -26.469 4.953 1 94.31 336 PRO A C 1
ATOM 2659 O O . PRO A 1 336 ? -1.471 -27.031 3.869 1 94.31 336 PRO A O 1
ATOM 2662 N N . PHE A 1 337 ? -1.113 -25.344 5.246 1 96.12 337 PHE A N 1
ATOM 2663 C CA . PHE A 1 337 ? -0.171 -24.703 4.332 1 96.12 337 PHE A CA 1
ATOM 2664 C C . PHE A 1 337 ? 0.986 -24.078 5.102 1 96.12 337 PHE A C 1
ATOM 2666 O O . PHE A 1 337 ? 0.929 -23.953 6.328 1 96.12 337 PHE A O 1
ATOM 2673 N N . VAL A 1 338 ? 2.041 -23.812 4.41 1 96.88 338 VAL A N 1
ATOM 2674 C CA . VAL A 1 338 ? 3.203 -23.125 4.969 1 96.88 338 VAL A CA 1
ATOM 2675 C C . VAL A 1 338 ? 3.189 -21.656 4.547 1 96.88 338 VAL A C 1
ATOM 2677 O O . VAL A 1 338 ? 3.412 -21.344 3.377 1 96.88 338 VAL A O 1
ATOM 2680 N N . PRO A 1 339 ? 2.932 -20.75 5.465 1 96.06 339 PRO A N 1
ATOM 2681 C CA . PRO A 1 339 ? 2.975 -19.328 5.133 1 96.06 339 PRO A CA 1
ATOM 2682 C C . PRO A 1 339 ? 4.398 -18.797 5.008 1 96.06 339 PRO A C 1
ATOM 2684 O O . PRO A 1 339 ? 5.258 -19.109 5.84 1 96.06 339 PRO A O 1
ATOM 2687 N N . VAL A 1 340 ? 4.684 -18.109 3.971 1 97.62 340 VAL A N 1
ATOM 2688 C CA . VAL A 1 340 ? 5.973 -17.469 3.742 1 97.62 340 VAL A CA 1
ATOM 2689 C C . VAL A 1 340 ? 5.777 -15.969 3.5 1 97.62 340 VAL A C 1
ATOM 2691 O O . VAL A 1 340 ? 5.176 -15.57 2.498 1 97.62 340 VAL A O 1
ATOM 2694 N N . GLN A 1 341 ? 6.297 -15.156 4.371 1 96.31 341 GLN A N 1
ATOM 2695 C CA . GLN 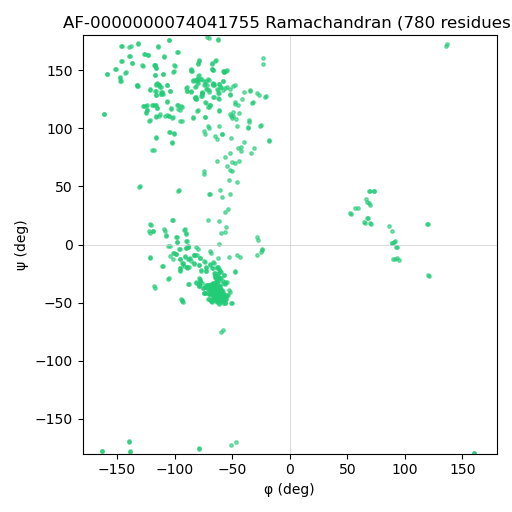A 1 341 ? 6.078 -13.711 4.285 1 96.31 341 GLN A CA 1
ATOM 2696 C C . GLN A 1 341 ? 7.094 -13.055 3.357 1 96.31 341 GLN A C 1
ATOM 2698 O O . GLN A 1 341 ? 8.289 -13.352 3.424 1 96.31 341 GLN A O 1
ATOM 2703 N N . VAL A 1 342 ? 6.562 -12.25 2.482 1 96.88 342 VAL A N 1
ATOM 2704 C CA . VAL A 1 342 ? 7.402 -11.43 1.622 1 96.88 342 VAL A CA 1
ATOM 2705 C C . VAL A 1 342 ? 7.406 -9.984 2.131 1 96.88 342 VAL A C 1
ATOM 2707 O O . VAL A 1 342 ? 6.371 -9.32 2.133 1 96.88 342 VAL A O 1
ATOM 2710 N N . VAL A 1 343 ? 8.586 -9.5 2.537 1 94.62 343 VAL A N 1
ATOM 2711 C CA . VAL A 1 343 ? 8.688 -8.18 3.145 1 94.62 343 VAL A CA 1
ATOM 2712 C C . VAL A 1 343 ? 9.508 -7.262 2.244 1 94.62 343 VAL A C 1
ATOM 2714 O O . VAL A 1 343 ? 10.094 -7.711 1.255 1 94.62 343 VAL A O 1
ATOM 2717 N N . GLY A 1 344 ? 9.523 -6.004 2.562 1 94.88 344 GLY A N 1
ATOM 2718 C CA . GLY A 1 344 ? 10.352 -5.066 1.825 1 94.88 344 GLY A CA 1
ATOM 2719 C C . GLY A 1 344 ? 11.836 -5.371 1.93 1 94.88 344 GLY A C 1
ATOM 2720 O O . GLY A 1 344 ? 12.234 -6.289 2.65 1 94.88 344 GLY A O 1
ATOM 2721 N N . TYR A 1 345 ? 12.578 -4.578 1.199 1 96.94 345 TYR A N 1
ATOM 2722 C CA . TYR A 1 345 ? 14.016 -4.789 1.156 1 96.94 345 TYR A CA 1
ATOM 2723 C C . TYR A 1 345 ? 14.648 -4.516 2.516 1 96.94 345 TYR A C 1
ATOM 2725 O O . TYR A 1 345 ? 14.273 -3.562 3.203 1 96.94 345 TYR A O 1
ATOM 2733 N N . ASP A 1 346 ? 15.57 -5.379 2.934 1 95.25 346 ASP A N 1
ATOM 2734 C CA . ASP A 1 346 ? 16.484 -4.996 4.012 1 95.25 346 ASP A CA 1
ATOM 2735 C C . ASP A 1 346 ? 17.594 -4.098 3.49 1 95.25 346 ASP A C 1
ATOM 2737 O O . ASP A 1 346 ? 17.609 -3.721 2.316 1 95.25 346 ASP A O 1
ATOM 2741 N N . GLU A 1 347 ? 18.562 -3.732 4.34 1 94 347 GLU A N 1
ATOM 2742 C CA . GLU A 1 347 ? 19.594 -2.775 3.967 1 94 347 GLU A CA 1
ATOM 2743 C C . GLU A 1 347 ? 20.469 -3.318 2.842 1 94 347 GLU A C 1
ATOM 2745 O O . GLU A 1 347 ? 20.844 -2.582 1.927 1 94 347 GLU A O 1
ATOM 2750 N N . THR A 1 348 ? 20.734 -4.605 2.908 1 95 348 THR A N 1
ATOM 2751 C CA . THR A 1 348 ? 21.578 -5.227 1.9 1 95 348 THR A CA 1
ATOM 2752 C C . THR A 1 348 ? 20.859 -5.297 0.555 1 95 348 THR A C 1
ATOM 2754 O O . THR A 1 348 ? 21.453 -4.969 -0.481 1 95 348 THR A O 1
ATOM 2757 N N . GLU A 1 349 ? 19.609 -5.738 0.561 1 96.75 349 GLU A N 1
ATOM 2758 C CA . GLU A 1 349 ? 18.812 -5.809 -0.661 1 96.75 349 GLU A CA 1
ATOM 2759 C C . GLU A 1 349 ? 18.625 -4.426 -1.28 1 96.75 349 GLU A C 1
ATOM 2761 O O . GLU A 1 349 ? 18.703 -4.27 -2.5 1 96.75 349 GLU A O 1
ATOM 2766 N N . TYR A 1 350 ? 18.391 -3.441 -0.371 1 95.88 350 TYR A N 1
ATOM 2767 C CA . TYR A 1 350 ? 18.219 -2.07 -0.842 1 95.88 350 TYR A CA 1
ATOM 2768 C C . TYR A 1 350 ? 19.484 -1.584 -1.546 1 95.88 350 TYR A C 1
ATOM 2770 O O . TYR A 1 350 ? 19.422 -1.038 -2.65 1 95.88 350 TYR A O 1
ATOM 2778 N N . TYR A 1 351 ? 20.578 -1.799 -0.896 1 93.25 351 TYR A N 1
ATOM 2779 C CA . TYR A 1 351 ? 21.859 -1.402 -1.467 1 93.25 351 TYR A CA 1
ATOM 2780 C C . TYR A 1 351 ? 22.078 -2.049 -2.83 1 93.25 351 TYR A C 1
ATOM 2782 O O . TYR A 1 351 ? 22.422 -1.371 -3.799 1 93.25 351 TYR A O 1
ATOM 2790 N N . SER A 1 352 ? 21.859 -3.307 -2.906 1 95.94 352 SER A N 1
ATOM 2791 C CA . SER A 1 352 ? 22.047 -4.039 -4.152 1 95.94 352 SER A CA 1
ATOM 2792 C C . SER A 1 352 ? 21.125 -3.502 -5.25 1 95.94 352 SER A C 1
ATOM 2794 O O . SER A 1 352 ? 21.531 -3.402 -6.41 1 95.94 352 SER A O 1
ATOM 2796 N N . CYS A 1 353 ? 19.938 -3.16 -4.902 1 95.5 353 CYS A N 1
ATOM 2797 C CA . CYS A 1 353 ? 19 -2.621 -5.875 1 95.5 353 CYS A CA 1
ATOM 2798 C C . CYS A 1 353 ? 19.484 -1.289 -6.43 1 95.5 353 CYS A C 1
ATOM 2800 O O . CYS A 1 353 ? 19.453 -1.064 -7.641 1 95.5 353 CYS A O 1
ATOM 2802 N N . ILE A 1 354 ? 19.984 -0.443 -5.559 1 91.69 354 ILE A N 1
ATOM 2803 C CA . ILE A 1 354 ? 20.484 0.856 -5.984 1 91.69 354 ILE A CA 1
ATOM 2804 C C . ILE A 1 354 ? 21.703 0.664 -6.887 1 91.69 354 ILE A C 1
ATOM 2806 O O . ILE A 1 354 ? 21.828 1.31 -7.93 1 91.69 354 ILE A O 1
ATOM 2810 N N . GLN A 1 355 ? 22.578 -0.247 -6.484 1 92.81 355 GLN A N 1
ATOM 2811 C CA . GLN A 1 355 ? 23.75 -0.529 -7.301 1 92.81 355 GLN A CA 1
ATOM 2812 C C . GLN A 1 355 ? 23.344 -1.042 -8.68 1 92.81 355 GLN A C 1
ATOM 2814 O O . GLN A 1 355 ? 23.953 -0.663 -9.688 1 92.81 355 GLN A O 1
ATOM 2819 N N . TYR A 1 356 ? 22.391 -1.88 -8.688 1 94.38 356 TYR A N 1
ATOM 2820 C CA . TYR A 1 356 ? 21.891 -2.4 -9.953 1 94.38 356 TYR A CA 1
ATOM 2821 C C . TYR A 1 356 ? 21.359 -1.277 -10.828 1 94.38 356 TYR A C 1
ATOM 2823 O O . TYR A 1 356 ? 21.656 -1.215 -12.023 1 94.38 356 TYR A O 1
ATOM 2831 N N . TYR A 1 357 ? 20.547 -0.377 -10.242 1 91.56 357 TYR A N 1
ATOM 2832 C CA . TYR A 1 357 ? 19.984 0.742 -10.984 1 91.56 357 TYR A CA 1
ATOM 2833 C C . TYR A 1 357 ? 21.078 1.671 -11.492 1 91.56 357 TYR A C 1
ATOM 2835 O O . TYR A 1 357 ? 20.969 2.24 -12.586 1 91.56 357 TYR A O 1
ATOM 2843 N N . LEU A 1 358 ? 22.094 1.845 -10.719 1 89.69 358 LEU A N 1
ATOM 2844 C CA . LEU A 1 358 ? 23.234 2.648 -11.148 1 89.69 358 LEU A CA 1
ATOM 2845 C C . LEU A 1 358 ? 23.984 1.976 -12.305 1 89.69 358 LEU A C 1
ATOM 2847 O O . LEU A 1 358 ? 24.328 2.633 -13.281 1 89.69 358 LEU A O 1
ATOM 2851 N N . ASP A 1 359 ? 24.156 0.711 -12.133 1 90.75 359 ASP A N 1
ATOM 2852 C CA . ASP A 1 359 ? 24.859 -0.065 -13.156 1 90.75 359 ASP A CA 1
ATOM 2853 C C . ASP A 1 359 ? 24.125 0.004 -14.492 1 90.75 359 ASP A C 1
ATOM 2855 O O . ASP A 1 359 ? 24.75 0.095 -15.547 1 90.75 359 ASP A O 1
ATOM 2859 N N . ARG A 1 360 ? 22.812 -0.021 -14.406 1 91.38 360 ARG A N 1
ATOM 2860 C CA . ARG A 1 360 ? 21.984 -0.001 -15.617 1 91.38 360 ARG A CA 1
ATOM 2861 C C . ARG A 1 360 ? 21.688 1.43 -16.062 1 91.38 360 ARG A C 1
ATOM 2863 O O . ARG A 1 360 ? 20.922 1.652 -16.984 1 91.38 360 ARG A O 1
ATOM 2870 N N . LYS A 1 361 ? 22.188 2.439 -15.273 1 86.56 361 LYS A N 1
ATOM 2871 C CA . LYS A 1 361 ? 22.062 3.861 -15.578 1 86.56 361 LYS A CA 1
ATOM 2872 C C . LYS A 1 361 ? 20.609 4.324 -15.492 1 86.56 361 LYS A C 1
ATOM 2874 O O . LYS A 1 361 ? 20.188 5.195 -16.25 1 86.56 361 LYS A O 1
ATOM 2879 N N . TRP A 1 362 ? 19.922 3.523 -14.734 1 81.75 362 TRP A N 1
ATOM 2880 C CA . TRP A 1 362 ? 18.562 3.936 -14.414 1 81.75 362 TRP A CA 1
ATOM 2881 C C . TRP A 1 362 ? 18.562 5.164 -13.508 1 81.75 362 TRP A C 1
ATOM 2883 O O . TRP A 1 362 ? 17.688 6.02 -13.609 1 81.75 362 TRP A O 1
ATOM 2893 N N . ILE A 1 363 ? 19.516 5.121 -12.586 1 81.12 363 ILE A N 1
ATOM 2894 C CA . ILE A 1 363 ? 19.844 6.27 -11.75 1 81.12 363 ILE A CA 1
ATOM 2895 C C . ILE A 1 363 ? 21.234 6.801 -12.125 1 81.12 363 ILE A C 1
ATOM 2897 O O . ILE A 1 363 ? 22.156 6.023 -12.367 1 81.12 363 ILE A O 1
ATOM 2901 N N . GLN A 1 364 ? 21.312 8.109 -12.328 1 75.62 364 GLN A N 1
ATOM 2902 C CA . GLN A 1 364 ? 22.594 8.672 -12.766 1 75.62 364 GLN A CA 1
ATOM 2903 C C . GLN A 1 364 ? 23.422 9.141 -11.57 1 75.62 364 GLN A C 1
ATOM 2905 O O . GLN A 1 364 ? 24.641 9.039 -11.586 1 75.62 364 GLN A O 1
ATOM 2910 N N . THR A 1 365 ? 22.797 9.93 -10.664 1 66.19 365 THR A N 1
ATOM 2911 C CA . THR A 1 365 ? 23.594 10.453 -9.555 1 66.19 365 THR A CA 1
ATOM 2912 C C . THR A 1 365 ? 22.875 10.242 -8.227 1 66.19 365 THR A C 1
ATOM 2914 O O . THR A 1 365 ? 21.641 10.203 -8.188 1 66.19 365 THR A O 1
ATOM 2917 N N . THR A 1 366 ? 23.766 9.805 -7.367 1 66.12 366 THR A N 1
ATOM 2918 C CA . THR A 1 366 ? 23.281 9.773 -5.988 1 66.12 366 THR A CA 1
ATOM 2919 C C . THR A 1 366 ? 23.844 10.961 -5.203 1 66.12 366 THR A C 1
ATOM 2921 O O . THR A 1 366 ? 25 10.953 -4.801 1 66.12 366 THR A O 1
ATOM 2924 N N . GLU A 1 367 ? 23.062 12.016 -5.332 1 74.5 367 GLU A N 1
ATOM 2925 C CA . GLU A 1 367 ? 23.453 13.172 -4.535 1 74.5 367 GLU A CA 1
ATOM 2926 C C . GLU A 1 367 ? 23.328 12.875 -3.041 1 74.5 367 GLU A C 1
ATOM 2928 O O . GLU A 1 367 ? 22.734 11.875 -2.645 1 74.5 367 GLU A O 1
ATOM 2933 N N . ALA A 1 368 ? 24.078 13.68 -2.299 1 77.88 368 ALA A N 1
ATOM 2934 C CA . ALA A 1 368 ? 24.016 13.539 -0.847 1 77.88 368 ALA A CA 1
ATOM 2935 C C . ALA A 1 368 ? 22.578 13.57 -0.354 1 77.88 368 ALA A C 1
ATOM 2937 O O . ALA A 1 368 ? 21.781 14.422 -0.785 1 77.88 368 ALA A O 1
ATOM 2938 N N . GLY A 1 369 ? 22.219 12.602 0.414 1 81 369 GLY A N 1
ATOM 2939 C CA . GLY A 1 369 ? 20.906 12.555 1.016 1 81 369 GLY A CA 1
ATOM 2940 C C . GLY A 1 369 ? 19.891 11.805 0.171 1 81 369 GLY A C 1
ATOM 2941 O O . GLY A 1 369 ? 18.797 11.477 0.646 1 81 369 GLY A O 1
ATOM 2942 N N . PHE A 1 370 ? 20.344 11.578 -1.028 1 79.62 370 PHE A N 1
ATOM 2943 C CA . PHE A 1 370 ? 19.438 10.93 -1.979 1 79.62 370 PHE A CA 1
ATOM 2944 C C . PHE A 1 370 ? 19 9.562 -1.461 1 79.62 370 PHE A C 1
ATOM 2946 O O . PHE A 1 370 ? 17.812 9.227 -1.536 1 79.62 370 PHE A O 1
ATOM 2953 N N . ASP A 1 371 ? 19.891 8.922 -0.928 1 84.12 371 ASP A N 1
ATOM 2954 C CA . ASP A 1 371 ? 19.609 7.57 -0.441 1 84.12 371 ASP A CA 1
ATOM 2955 C C . ASP A 1 371 ? 18.609 7.594 0.711 1 84.12 371 ASP A C 1
ATOM 2957 O O . ASP A 1 371 ? 17.656 6.816 0.723 1 84.12 371 ASP A O 1
ATOM 2961 N N . ASP A 1 372 ? 18.812 8.492 1.572 1 86.06 372 ASP A N 1
ATOM 2962 C CA . ASP A 1 372 ? 17.922 8.602 2.727 1 86.06 372 ASP A CA 1
ATOM 2963 C C . ASP A 1 372 ? 16.516 9.008 2.301 1 86.06 372 ASP A C 1
ATOM 2965 O O . ASP A 1 372 ? 15.531 8.5 2.836 1 86.06 372 ASP A O 1
ATOM 2969 N N . GLU A 1 373 ? 16.469 9.867 1.371 1 85.62 373 GLU A N 1
ATOM 2970 C CA . GLU A 1 373 ? 15.172 10.336 0.867 1 85.62 373 GLU A CA 1
ATOM 2971 C C . GLU A 1 373 ? 14.406 9.211 0.174 1 85.62 373 GLU A C 1
ATOM 2973 O O . GLU A 1 373 ? 13.211 9.047 0.39 1 85.62 373 GLU A O 1
ATOM 2978 N N . LEU A 1 374 ? 15.148 8.453 -0.558 1 86.69 374 LEU A N 1
ATOM 2979 C CA . LEU A 1 374 ? 14.547 7.336 -1.266 1 86.69 374 LEU A CA 1
ATOM 2980 C C . LEU A 1 374 ? 14.016 6.293 -0.284 1 86.69 374 LEU A C 1
ATOM 2982 O O . LEU A 1 374 ? 12.938 5.738 -0.485 1 86.69 374 LEU A O 1
ATOM 2986 N N . LYS A 1 375 ? 14.758 6.102 0.736 1 89 375 LYS A N 1
ATOM 2987 C CA . LYS A 1 375 ? 14.344 5.137 1.752 1 89 375 LYS A CA 1
ATOM 2988 C C . LYS A 1 375 ? 13.078 5.602 2.469 1 89 375 LYS A C 1
ATOM 2990 O O . LYS A 1 375 ? 12.172 4.805 2.717 1 89 375 LYS A O 1
ATOM 2995 N N . MET A 1 376 ? 13.008 6.84 2.693 1 87.88 376 MET A N 1
ATOM 2996 C CA . MET A 1 376 ? 11.852 7.387 3.404 1 87.88 376 MET A CA 1
ATOM 2997 C C . MET A 1 376 ? 10.602 7.344 2.529 1 87.88 376 MET A C 1
ATOM 2999 O O . MET A 1 376 ? 9.523 6.977 2.998 1 87.88 376 MET A O 1
ATOM 3003 N N . LEU A 1 377 ? 10.828 7.621 1.28 1 86.75 377 LEU A N 1
ATOM 3004 C CA . LEU A 1 377 ? 9.68 7.723 0.385 1 86.75 377 LEU A CA 1
ATOM 3005 C C . LEU A 1 377 ? 9.188 6.34 -0.027 1 86.75 377 LEU A C 1
ATOM 3007 O O . LEU A 1 377 ? 7.98 6.121 -0.182 1 86.75 377 LEU A O 1
ATOM 3011 N N . SER A 1 378 ? 10.078 5.422 -0.199 1 89.44 378 SER A N 1
ATOM 3012 C CA . SER A 1 378 ? 9.703 4.094 -0.672 1 89.44 378 SER A CA 1
ATOM 3013 C C . SER A 1 378 ? 9.367 3.168 0.491 1 89.44 378 SER A C 1
ATOM 3015 O O . SER A 1 378 ? 8.766 2.107 0.293 1 89.44 378 SER A O 1
ATOM 3017 N N . CYS A 1 379 ? 9.812 3.531 1.636 1 88.38 379 CYS A N 1
ATOM 3018 C CA . CYS A 1 379 ? 9.719 2.652 2.795 1 88.38 379 CYS A CA 1
ATOM 3019 C C . CYS A 1 379 ? 10.305 1.28 2.49 1 88.38 379 CYS A C 1
ATOM 3021 O O . CYS A 1 379 ? 9.797 0.262 2.961 1 88.38 379 CYS A O 1
ATOM 3023 N N . GLN A 1 380 ? 11.25 1.301 1.529 1 92.06 380 GLN A N 1
ATOM 3024 C CA . GLN A 1 380 ? 12.023 0.134 1.115 1 92.06 380 GLN A CA 1
ATOM 3025 C C . GLN A 1 380 ? 11.125 -0.926 0.486 1 92.06 380 GLN A C 1
ATOM 3027 O O . GLN A 1 380 ? 11.461 -2.111 0.486 1 92.06 380 GLN A O 1
ATOM 3032 N N . ASN A 1 381 ? 9.969 -0.54 0.063 1 92.75 381 ASN A N 1
ATOM 3033 C CA . ASN A 1 381 ? 9.133 -1.37 -0.794 1 92.75 381 ASN A CA 1
ATOM 3034 C C . ASN A 1 381 ? 9.68 -1.437 -2.217 1 92.75 381 ASN A C 1
ATOM 3036 O O . ASN A 1 381 ? 9.859 -0.405 -2.865 1 92.75 381 ASN A O 1
ATOM 3040 N N . PRO A 1 382 ? 9.953 -2.615 -2.697 1 94.56 382 PRO A N 1
ATOM 3041 C CA . PRO A 1 382 ? 10.602 -2.76 -4 1 94.56 382 PRO A CA 1
ATOM 3042 C C . PRO A 1 382 ? 9.852 -2.031 -5.117 1 94.56 382 PRO A C 1
ATOM 3044 O O . PRO A 1 382 ? 10.477 -1.376 -5.957 1 94.56 382 PRO A O 1
ATOM 3047 N N . TYR A 1 383 ? 8.609 -2.105 -5.184 1 92.5 383 TYR A N 1
ATOM 3048 C CA . TYR A 1 383 ? 7.824 -1.487 -6.246 1 92.5 383 TYR A CA 1
ATOM 3049 C C . TYR A 1 383 ? 7.887 0.033 -6.156 1 92.5 383 TYR A C 1
ATOM 3051 O O . TYR A 1 383 ? 8.078 0.715 -7.164 1 92.5 383 TYR A O 1
ATOM 3059 N N . GLN A 1 384 ? 7.695 0.514 -4.914 1 89.31 384 GLN A N 1
ATOM 3060 C CA . GLN A 1 384 ? 7.77 1.957 -4.711 1 89.31 384 GLN A CA 1
ATOM 3061 C C . GLN A 1 384 ? 9.148 2.496 -5.09 1 89.31 384 GLN A C 1
ATOM 3063 O O . GLN A 1 384 ? 9.258 3.564 -5.695 1 89.31 384 GLN A O 1
ATOM 3068 N N . LEU A 1 385 ? 10.133 1.759 -4.699 1 90.19 385 LEU A N 1
ATOM 3069 C CA . LEU A 1 385 ? 11.492 2.164 -5.023 1 90.19 385 LEU A CA 1
ATOM 3070 C C . LEU A 1 385 ? 11.703 2.221 -6.535 1 90.19 385 LEU A C 1
ATOM 3072 O O . LEU A 1 385 ? 12.305 3.168 -7.047 1 90.19 385 LEU A O 1
ATOM 3076 N N . MET A 1 386 ? 11.195 1.239 -7.195 1 90.38 386 MET A N 1
ATOM 3077 C CA . MET A 1 386 ? 11.297 1.196 -8.648 1 90.38 386 MET A CA 1
ATOM 3078 C C . MET A 1 386 ? 10.625 2.414 -9.281 1 90.38 386 MET A C 1
ATOM 3080 O O . MET A 1 386 ? 11.188 3.043 -10.18 1 90.38 386 MET A O 1
ATOM 3084 N N . GLN A 1 387 ? 9.461 2.752 -8.812 1 86.06 387 GLN A N 1
ATOM 3085 C CA . GLN A 1 387 ? 8.695 3.869 -9.359 1 86.06 387 GLN A CA 1
ATOM 3086 C C . GLN A 1 387 ? 9.406 5.195 -9.102 1 86.06 387 GLN A C 1
ATOM 3088 O O . GLN A 1 387 ? 9.445 6.062 -9.977 1 86.06 387 GLN A O 1
ATOM 3093 N N . LEU A 1 388 ? 9.938 5.371 -7.914 1 83.56 388 LEU A N 1
ATOM 3094 C CA . LEU A 1 388 ? 10.602 6.609 -7.52 1 83.56 388 LEU A CA 1
ATOM 3095 C C . LEU A 1 388 ? 11.867 6.84 -8.344 1 83.56 388 LEU A C 1
ATOM 3097 O O . LEU A 1 388 ? 12.242 7.984 -8.602 1 83.56 388 LEU A O 1
ATOM 3101 N N . CYS A 1 389 ? 12.461 5.703 -8.836 1 84.19 389 CYS A N 1
ATOM 3102 C CA . CYS A 1 389 ? 13.727 5.797 -9.555 1 84.19 389 CYS A CA 1
ATOM 3103 C C . CYS A 1 389 ? 13.5 5.871 -11.055 1 84.19 389 CYS A C 1
ATOM 3105 O O . CYS A 1 389 ? 14.445 6.066 -11.82 1 84.19 389 CYS A O 1
ATOM 3107 N N . ALA A 1 390 ? 12.305 5.609 -11.633 1 75.5 390 ALA A N 1
ATOM 3108 C CA . ALA A 1 390 ? 12.023 5.555 -13.07 1 75.5 390 ALA A CA 1
ATOM 3109 C C . ALA A 1 390 ? 12.25 6.914 -13.727 1 75.5 390 ALA A C 1
ATOM 3111 O O . ALA A 1 390 ? 12.562 6.992 -14.914 1 75.5 390 ALA A O 1
ATOM 3112 N N . SER A 1 391 ? 12.031 8.102 -13.062 1 61.03 391 SER A N 1
ATOM 3113 C CA . SER A 1 391 ? 12.133 9.406 -13.703 1 61.03 391 SER A CA 1
ATOM 3114 C C . SER A 1 391 ? 13.539 9.984 -13.562 1 61.03 391 SER A C 1
ATOM 3116 O O . SER A 1 391 ? 13.789 11.133 -13.938 1 61.03 391 SER A O 1
ATOM 3118 N N . LEU A 1 392 ? 14.484 9.094 -13.117 1 56.38 392 LEU A N 1
ATOM 3119 C CA . LEU A 1 392 ? 15.805 9.68 -12.883 1 56.38 392 LEU A CA 1
ATOM 3120 C C . LEU A 1 392 ? 16.688 9.516 -14.117 1 56.38 392 LEU A C 1
ATOM 3122 O O . LEU A 1 392 ? 16.594 8.523 -14.836 1 56.38 392 LEU A O 1
ATOM 3126 N N . MET B 1 1 ? 25.438 -61.375 15.312 1 21.53 1 MET B N 1
ATOM 3127 C CA . MET B 1 1 ? 23.984 -61.438 15.141 1 21.53 1 MET B CA 1
ATOM 3128 C C . MET B 1 1 ? 23.312 -60.125 15.508 1 21.53 1 MET B C 1
ATOM 3130 O O . MET B 1 1 ? 22.328 -60.094 16.25 1 21.53 1 MET B O 1
ATOM 3134 N N . ILE B 1 2 ? 23.969 -59 15.367 1 22.31 2 ILE B N 1
ATOM 3135 C CA . ILE B 1 2 ? 23.906 -57.719 16.062 1 22.31 2 ILE B CA 1
ATOM 3136 C C . ILE B 1 2 ? 22.641 -56.969 15.641 1 22.31 2 ILE B C 1
ATOM 3138 O O . ILE B 1 2 ? 22.453 -56.688 14.461 1 22.31 2 ILE B O 1
ATOM 3142 N N . ARG B 1 3 ? 21.469 -57.094 16.484 1 21.33 3 ARG B N 1
ATOM 3143 C CA . ARG B 1 3 ? 20.031 -56.906 16.531 1 21.33 3 ARG B CA 1
ATOM 3144 C C . ARG B 1 3 ? 19.656 -55.438 16.359 1 21.33 3 ARG B C 1
ATOM 3146 O O . ARG B 1 3 ? 20.016 -54.594 17.188 1 21.33 3 ARG B O 1
ATOM 3153 N N . ASN B 1 4 ? 19.766 -54.812 15.195 1 20.41 4 ASN B N 1
ATOM 3154 C CA . ASN B 1 4 ? 19.719 -53.438 14.695 1 20.41 4 ASN B CA 1
ATOM 3155 C C . ASN B 1 4 ? 18.375 -52.812 14.992 1 20.41 4 ASN B C 1
ATOM 3157 O O . ASN B 1 4 ? 17.438 -52.875 14.188 1 20.41 4 ASN B O 1
ATOM 3161 N N . ALA B 1 5 ? 17.844 -52.938 16.25 1 24.56 5 ALA B N 1
ATOM 3162 C CA . ALA B 1 5 ? 16.484 -52.688 16.719 1 24.56 5 ALA B CA 1
ATOM 3163 C C . ALA B 1 5 ? 16.062 -51.25 16.453 1 24.56 5 ALA B C 1
ATOM 3165 O O . ALA B 1 5 ? 16.75 -50.312 16.875 1 24.56 5 ALA B O 1
ATOM 3166 N N . LEU B 1 6 ? 15.375 -50.938 15.352 1 23.83 6 LEU B N 1
ATOM 3167 C CA . LEU B 1 6 ? 14.922 -49.688 14.766 1 23.83 6 LEU B CA 1
ATOM 3168 C C . LEU B 1 6 ? 14.008 -48.938 15.727 1 23.83 6 LEU B C 1
ATOM 3170 O O . LEU B 1 6 ? 13.031 -49.5 16.234 1 23.83 6 LEU B O 1
ATOM 3174 N N . PRO B 1 7 ? 14.43 -47.969 16.578 1 25.72 7 PRO B N 1
ATOM 3175 C CA . PRO B 1 7 ? 13.68 -47.531 17.75 1 25.72 7 PRO B CA 1
ATOM 3176 C C . PRO B 1 7 ? 12.312 -46.938 17.391 1 25.72 7 PRO B C 1
ATOM 3178 O O . PRO B 1 7 ? 12.125 -46.438 16.281 1 25.72 7 PRO B O 1
ATOM 3181 N N . PRO B 1 8 ? 11.102 -47.406 17.938 1 24.19 8 PRO B N 1
ATOM 3182 C CA . PRO B 1 8 ? 9.656 -47.25 17.766 1 24.19 8 PRO B CA 1
ATOM 3183 C C . PRO B 1 8 ? 9.211 -45.781 17.781 1 24.19 8 PRO B C 1
ATOM 3185 O O . PRO B 1 8 ? 9.914 -44.938 18.312 1 24.19 8 PRO B O 1
ATOM 3188 N N . ALA B 1 9 ? 8.312 -45.344 16.797 1 25.59 9 ALA B N 1
ATOM 3189 C CA . ALA B 1 9 ? 7.523 -44.156 16.406 1 25.59 9 ALA B CA 1
ATOM 3190 C C . ALA B 1 9 ? 6.715 -43.625 17.594 1 25.59 9 ALA B C 1
ATOM 3192 O O . ALA B 1 9 ? 5.812 -44.312 18.094 1 25.59 9 ALA B O 1
ATOM 3193 N N . ARG B 1 10 ? 7.234 -42.969 18.719 1 20.98 10 ARG B N 1
ATOM 3194 C CA . ARG B 1 10 ? 6.648 -42.594 20 1 20.98 10 ARG B CA 1
ATOM 3195 C C . ARG B 1 10 ? 5.281 -41.938 19.797 1 20.98 10 ARG B C 1
ATOM 3197 O O . ARG B 1 10 ? 5.141 -41 19.016 1 20.98 10 ARG B O 1
ATOM 3204 N N . LEU B 1 11 ? 4.098 -42.656 20.156 1 23.23 11 LEU B N 1
ATOM 3205 C CA . LEU B 1 11 ? 2.668 -42.469 20.391 1 23.23 11 LEU B CA 1
ATOM 3206 C C . LEU B 1 11 ? 2.42 -41.344 21.391 1 23.23 11 LEU B C 1
ATOM 3208 O O . LEU B 1 11 ? 2.748 -41.469 22.578 1 23.23 11 LEU B O 1
ATOM 3212 N N . PHE B 1 12 ? 2.719 -40.062 21.203 1 20.22 12 PHE B N 1
ATOM 3213 C CA . PHE B 1 12 ? 2.531 -39 22.172 1 20.22 12 PHE B CA 1
ATOM 3214 C C . PHE B 1 12 ? 1.121 -39.031 22.75 1 20.22 12 PHE B C 1
ATOM 3216 O O . PHE B 1 12 ? 0.166 -38.625 22.078 1 20.22 12 PHE B O 1
ATOM 3223 N N . TYR B 1 13 ? 0.635 -40.188 23.547 1 22.02 13 TYR B N 1
ATOM 3224 C CA . TYR B 1 13 ? -0.557 -40.375 24.359 1 22.02 13 TYR B CA 1
ATOM 3225 C C . TYR B 1 13 ? -0.659 -39.312 25.438 1 22.02 13 TYR B C 1
ATOM 3227 O O . TYR B 1 13 ? -0.352 -39.562 26.609 1 22.02 13 TYR B O 1
ATOM 3235 N N . SER B 1 14 ? 0.069 -38.25 25.516 1 22.52 14 SER B N 1
ATOM 3236 C CA . SER B 1 14 ? 0.053 -37.625 26.828 1 22.52 14 SER B CA 1
ATOM 3237 C C . SER B 1 14 ? -1.373 -37.438 27.328 1 22.52 14 SER B C 1
ATOM 3239 O O . SER B 1 14 ? -2.256 -37.031 26.578 1 22.52 14 SER B O 1
ATOM 3241 N N . THR B 1 15 ? -1.802 -38.188 28.359 1 22.94 15 THR B N 1
ATOM 3242 C CA . THR B 1 15 ? -2.93 -38.188 29.281 1 22.94 15 THR B CA 1
ATOM 3243 C C . THR B 1 15 ? -3.215 -36.781 29.812 1 22.94 15 THR B C 1
ATOM 3245 O O . THR B 1 15 ? -2.428 -36.25 30.594 1 22.94 15 THR B O 1
ATOM 3248 N N . ILE B 1 16 ? -3.721 -35.906 29.062 1 22.06 16 ILE B N 1
ATOM 3249 C CA . ILE B 1 16 ? -4.129 -34.625 29.594 1 22.06 16 ILE B CA 1
ATOM 3250 C C . ILE B 1 16 ? -5.117 -34.812 30.734 1 22.06 16 ILE B C 1
ATOM 3252 O O . ILE B 1 16 ? -6.219 -35.344 30.531 1 22.06 16 ILE B O 1
ATOM 3256 N N . THR B 1 17 ? -4.629 -35.219 31.891 1 22.56 17 THR B N 1
ATOM 3257 C CA . THR B 1 17 ? -5.426 -35.281 33.125 1 22.56 17 THR B CA 1
ATOM 3258 C C . THR B 1 17 ? -6.348 -34.094 33.25 1 22.56 17 THR B C 1
ATOM 3260 O O . THR B 1 17 ? -5.922 -32.938 33 1 22.56 17 THR B O 1
ATOM 3263 N N . ALA B 1 18 ? -7.711 -34.281 33.562 1 24.62 18 ALA B N 1
ATOM 3264 C CA . ALA B 1 18 ? -8.977 -33.562 33.75 1 24.62 18 ALA B CA 1
ATOM 3265 C C . ALA B 1 18 ? -8.93 -32.75 35.031 1 24.62 18 ALA B C 1
ATOM 3267 O O . ALA B 1 18 ? -9.609 -33.031 36 1 24.62 18 ALA B O 1
ATOM 3268 N N . ASN B 1 19 ? -7.75 -32.375 35.625 1 22.3 19 ASN B N 1
ATOM 3269 C CA . ASN B 1 19 ? -7.863 -31.984 37.031 1 22.3 19 ASN B CA 1
ATOM 3270 C C . ASN B 1 19 ? -8.961 -30.938 37.25 1 22.3 19 ASN B C 1
ATOM 3272 O O . ASN B 1 19 ? -9.398 -30.297 36.281 1 22.3 19 ASN B O 1
ATOM 3276 N N . THR B 1 20 ? -9.055 -30.344 38.625 1 23.73 20 THR B N 1
ATOM 3277 C CA . THR B 1 20 ? -9.891 -29.812 39.688 1 23.73 20 THR B CA 1
ATOM 3278 C C . THR B 1 20 ? -10.453 -28.438 39.312 1 23.73 20 THR B C 1
ATOM 3280 O O . THR B 1 20 ? -9.742 -27.609 38.75 1 23.73 20 THR B O 1
ATOM 3283 N N . THR B 1 21 ? -11.812 -28.188 39.625 1 26.27 21 THR B N 1
ATOM 3284 C CA . THR B 1 21 ? -12.914 -27.234 39.531 1 26.27 21 THR B CA 1
ATOM 3285 C C . THR B 1 21 ? -12.578 -25.938 40.25 1 26.27 21 THR B C 1
ATOM 3287 O O . THR B 1 21 ? -13.477 -25.188 40.656 1 26.27 21 THR B O 1
ATOM 3290 N N . ALA B 1 22 ? -11.383 -25.672 40.906 1 25.84 22 ALA B N 1
ATOM 3291 C CA . ALA B 1 22 ? -11.344 -24.688 42 1 25.84 22 ALA B CA 1
ATOM 3292 C C . ALA B 1 22 ? -12.055 -23.406 41.594 1 25.84 22 ALA B C 1
ATOM 3294 O O . ALA B 1 22 ? -11.828 -22.875 40.5 1 25.84 22 ALA B O 1
ATOM 3295 N N . THR B 1 23 ? -13.156 -22.906 42.375 1 27 23 THR B N 1
ATOM 3296 C CA . THR B 1 23 ? -14.195 -21.891 42.469 1 27 23 THR B CA 1
ATOM 3297 C C . THR B 1 23 ? -13.578 -20.5 42.5 1 27 23 THR B C 1
ATOM 3299 O O . THR B 1 23 ? -13.391 -19.922 43.594 1 27 23 THR B O 1
ATOM 3302 N N . LEU B 1 24 ? -12.281 -20.312 42.25 1 25.44 24 LEU B N 1
ATOM 3303 C CA . LEU B 1 24 ? -11.719 -19.016 42.625 1 25.44 24 LEU B CA 1
ATOM 3304 C C . LEU B 1 24 ? -12.586 -17.875 42.156 1 25.44 24 LEU B C 1
ATOM 3306 O O . LEU B 1 24 ? -12.555 -17.516 40.969 1 25.44 24 LEU B O 1
ATOM 3310 N N . ALA B 1 25 ? -13.859 -17.641 42.781 1 28.45 25 ALA B N 1
ATOM 3311 C CA . ALA B 1 25 ? -14.812 -16.531 42.781 1 28.45 25 ALA B CA 1
ATOM 3312 C C . ALA B 1 25 ? -14.117 -15.219 43.156 1 28.45 25 ALA B C 1
ATOM 3314 O O . ALA B 1 25 ? -14.773 -14.227 43.469 1 28.45 25 ALA B O 1
ATOM 3315 N N . SER B 1 26 ? -12.875 -15.234 43.625 1 31.28 26 SER B N 1
ATOM 3316 C CA . SER B 1 26 ? -12.539 -13.961 44.25 1 31.28 26 SER B CA 1
ATOM 3317 C C . SER B 1 26 ? -12.898 -12.781 43.344 1 31.28 26 SER B C 1
ATOM 3319 O O . SER B 1 26 ? -12.93 -12.922 42.125 1 31.28 26 SER B O 1
ATOM 3321 N N . LYS B 1 27 ? -13.531 -11.656 43.906 1 32.34 27 LYS B N 1
ATOM 3322 C CA . LYS B 1 27 ? -14.117 -10.414 43.406 1 32.34 27 LYS B CA 1
ATOM 3323 C C . LYS B 1 27 ? -13.203 -9.742 42.375 1 32.34 27 LYS B C 1
ATOM 3325 O O . LYS B 1 27 ? -12.219 -9.102 42.75 1 32.34 27 LYS B O 1
ATOM 3330 N N . LEU B 1 28 ? -12.828 -10.336 41.438 1 31.08 28 LEU B N 1
ATOM 3331 C CA . LEU B 1 28 ? -11.859 -9.797 40.5 1 31.08 28 LEU B CA 1
ATOM 3332 C C . LEU B 1 28 ? -12.281 -8.414 40 1 31.08 28 LEU B C 1
ATOM 3334 O O . LEU B 1 28 ? -13.367 -8.258 39.438 1 31.08 28 LEU B O 1
ATOM 3338 N N . GLN B 1 29 ? -12.047 -7.324 40.844 1 34.16 29 GLN B N 1
ATOM 3339 C CA . GLN B 1 29 ? -12.266 -5.949 40.406 1 34.16 29 GLN B CA 1
ATOM 3340 C C . GLN B 1 29 ? -12.102 -5.82 38.875 1 34.16 29 GLN B C 1
ATOM 3342 O O . GLN B 1 29 ? -11.25 -6.484 38.281 1 34.16 29 GLN B O 1
ATOM 3347 N N . PRO B 1 30 ? -13.094 -5.215 38.219 1 37.31 30 PRO B N 1
ATOM 3348 C CA . PRO B 1 30 ? -13.023 -5.242 36.75 1 37.31 30 PRO B CA 1
ATOM 3349 C C . PRO B 1 30 ? -11.609 -5.031 36.219 1 37.31 30 PRO B C 1
ATOM 3351 O O . PRO B 1 30 ? -10.914 -4.109 36.656 1 37.31 30 PRO B O 1
ATOM 3354 N N . LYS B 1 31 ? -10.789 -5.957 36.031 1 39.56 31 LYS B N 1
ATOM 3355 C CA . LYS B 1 31 ? -9.445 -5.934 35.469 1 39.56 31 LYS B CA 1
ATOM 3356 C C . LYS B 1 31 ? -9.328 -4.855 34.375 1 39.56 31 LYS B C 1
ATOM 3358 O O . LYS B 1 31 ? -10.031 -4.895 33.375 1 39.56 31 LYS B O 1
ATOM 3363 N N . VAL B 1 32 ? -9.18 -3.57 34.719 1 46.34 32 VAL B N 1
ATOM 3364 C CA . VAL B 1 32 ? -8.836 -2.574 33.688 1 46.34 32 VAL B CA 1
ATOM 3365 C C . VAL B 1 32 ? -8.102 -3.246 32.531 1 46.34 32 VAL B C 1
ATOM 3367 O O . VAL B 1 32 ? -7.086 -3.912 32.75 1 46.34 32 VAL B O 1
ATOM 3370 N N . ASP B 1 33 ? -8.742 -3.541 31.375 1 63.5 33 ASP B N 1
ATOM 3371 C CA . ASP B 1 33 ? -8.383 -4.273 30.156 1 63.5 33 ASP B CA 1
ATOM 3372 C C . ASP B 1 33 ? -6.977 -3.891 29.688 1 63.5 33 ASP B C 1
ATOM 3374 O O . ASP B 1 33 ? -6.602 -2.717 29.734 1 63.5 33 ASP B O 1
ATOM 3378 N N . GLU B 1 34 ? -5.992 -4.754 29.703 1 85.31 34 GLU B N 1
ATOM 3379 C CA . GLU B 1 34 ? -4.566 -4.707 29.391 1 85.31 34 GLU B CA 1
ATOM 3380 C C . GLU B 1 34 ? -4.305 -3.93 28.109 1 85.31 34 GLU B C 1
ATOM 3382 O O . GLU B 1 34 ? -3.211 -3.398 27.906 1 85.31 34 GLU B O 1
ATOM 3387 N N . PHE B 1 35 ? -5.41 -3.645 27.391 1 94.38 35 PHE B N 1
ATOM 3388 C CA . PHE B 1 35 ? -5.176 -3.004 26.109 1 94.38 35 PHE B CA 1
ATOM 3389 C C . PHE B 1 35 ? -5.5 -1.516 26.172 1 94.38 35 PHE B C 1
ATOM 3391 O O . PHE B 1 35 ? -5.285 -0.783 25.203 1 94.38 35 PHE B O 1
ATOM 3398 N N . ARG B 1 36 ? -5.977 -1.006 27.406 1 94.88 36 ARG B N 1
ATOM 3399 C CA . ARG B 1 36 ? -6.285 0.407 27.609 1 94.88 36 ARG B CA 1
ATOM 3400 C C . ARG B 1 36 ? -5.375 1.022 28.672 1 94.88 36 ARG B C 1
ATOM 3402 O O . ARG B 1 36 ? -4.863 0.317 29.547 1 94.88 36 ARG B O 1
ATOM 3409 N N . THR B 1 37 ? -5.207 2.301 28.531 1 94.38 37 THR B N 1
ATOM 3410 C CA . THR B 1 37 ? -4.523 3.047 29.594 1 94.38 37 THR B CA 1
ATOM 3411 C C . THR B 1 37 ? -5.457 4.078 30.219 1 94.38 37 THR B C 1
ATOM 3413 O O . THR B 1 37 ? -6.309 4.652 29.531 1 94.38 37 THR B O 1
ATOM 3416 N N . THR B 1 38 ? -5.281 4.285 31.484 1 90 38 THR B N 1
ATOM 3417 C CA . THR B 1 38 ? -6.082 5.273 32.188 1 90 38 THR B CA 1
ATOM 3418 C C . THR B 1 38 ? -5.406 6.641 32.156 1 90 38 THR B C 1
ATOM 3420 O O . THR B 1 38 ? -5.977 7.633 32.625 1 90 38 THR B O 1
ATOM 3423 N N . GLU B 1 39 ? -4.234 6.652 31.578 1 91.94 39 GLU B N 1
ATOM 3424 C CA . GLU B 1 39 ? -3.516 7.918 31.469 1 91.94 39 GLU B CA 1
ATOM 3425 C C . GLU B 1 39 ? -4.141 8.82 30.422 1 91.94 39 GLU B C 1
ATOM 3427 O O . GLU B 1 39 ? -3.961 8.602 29.219 1 91.94 39 GLU B O 1
ATOM 3432 N N . GLN B 1 40 ? -4.758 9.867 30.891 1 90.69 40 GLN B N 1
ATOM 3433 C CA . GLN B 1 40 ? -5.465 10.75 29.969 1 90.69 40 GLN B CA 1
ATOM 3434 C C . GLN B 1 40 ? -4.594 11.938 29.547 1 90.69 40 GLN B C 1
ATOM 3436 O O . GLN B 1 40 ? -4.895 12.625 28.578 1 90.69 40 GLN B O 1
ATOM 3441 N N . SER B 1 41 ? -3.596 12.211 30.344 1 95.62 41 SER B N 1
ATOM 3442 C CA . SER B 1 41 ? -2.654 13.266 29.984 1 95.62 41 SER B CA 1
ATOM 3443 C C . SER B 1 41 ? -1.632 12.766 28.969 1 95.62 41 SER B C 1
ATOM 3445 O O . SER B 1 41 ? -0.785 11.93 29.297 1 95.62 41 SER B O 1
ATOM 3447 N N . VAL B 1 42 ? -1.673 13.328 27.812 1 97.19 42 VAL B N 1
ATOM 3448 C CA . VAL B 1 42 ? -0.833 12.875 26.719 1 97.19 42 VAL B CA 1
ATOM 3449 C C . VAL B 1 42 ? 0.639 13.078 27.062 1 97.19 42 VAL B C 1
ATOM 3451 O O . VAL B 1 42 ? 1.492 12.273 26.688 1 97.19 42 VAL B O 1
ATOM 3454 N N . ALA B 1 43 ? 0.925 14.133 27.875 1 96.56 43 ALA B N 1
ATOM 3455 C CA . ALA B 1 43 ? 2.299 14.438 28.266 1 96.56 43 ALA B CA 1
ATOM 3456 C C . ALA B 1 43 ? 2.904 13.297 29.078 1 96.56 43 ALA B C 1
ATOM 3458 O O . ALA B 1 43 ? 4.129 13.164 29.156 1 96.56 43 ALA B O 1
ATOM 3459 N N . ASN B 1 44 ? 2.049 12.469 29.641 1 96.44 44 ASN B N 1
ATOM 3460 C CA . ASN B 1 44 ? 2.521 11.383 30.5 1 96.44 44 ASN B CA 1
ATOM 3461 C C . ASN B 1 44 ? 2.654 10.078 29.719 1 96.44 44 ASN B C 1
ATOM 3463 O O . ASN B 1 44 ? 3.113 9.07 30.25 1 96.44 44 ASN B O 1
ATOM 3467 N N . HIS B 1 45 ? 2.26 10.117 28.469 1 95.88 45 HIS B N 1
ATOM 3468 C CA . HIS B 1 45 ? 2.436 8.922 27.672 1 95.88 45 HIS B CA 1
ATOM 3469 C C . HIS B 1 45 ? 3.914 8.617 27.453 1 95.88 45 HIS B C 1
ATOM 3471 O O . HIS B 1 45 ? 4.691 9.508 27.094 1 95.88 45 HIS B O 1
ATOM 3477 N N . SER B 1 46 ? 4.293 7.422 27.766 1 93.62 46 SER B N 1
ATOM 3478 C CA . SER B 1 46 ? 5.684 6.984 27.719 1 93.62 46 SER B CA 1
ATOM 3479 C C . SER B 1 46 ? 5.793 5.562 27.156 1 93.62 46 SER B C 1
ATOM 3481 O O . SER B 1 46 ? 4.816 5.016 26.641 1 93.62 46 SER B O 1
ATOM 3483 N N . ARG B 1 47 ? 6.945 5.059 27.281 1 91.44 47 ARG B N 1
ATOM 3484 C CA . ARG B 1 47 ? 7.223 3.715 26.781 1 91.44 47 ARG B CA 1
ATOM 3485 C C . ARG B 1 47 ? 6.34 2.682 27.469 1 91.44 47 ARG B C 1
ATOM 3487 O O . ARG B 1 47 ? 6 1.654 26.891 1 91.44 47 ARG B O 1
ATOM 3494 N N . THR B 1 48 ? 5.871 3.027 28.625 1 91.25 48 THR B N 1
ATOM 3495 C CA . THR B 1 48 ? 5.082 2.076 29.391 1 91.25 48 THR B CA 1
ATOM 3496 C C . THR B 1 48 ? 3.627 2.076 28.938 1 91.25 48 THR B C 1
ATOM 3498 O O . THR B 1 48 ? 2.869 1.156 29.25 1 91.25 48 THR B O 1
ATOM 3501 N N . THR B 1 49 ? 3.244 3.1 28.219 1 94.56 49 THR B N 1
ATOM 3502 C CA . THR B 1 49 ? 1.855 3.219 27.797 1 94.56 49 THR B CA 1
ATOM 3503 C C . THR B 1 49 ? 1.701 2.797 26.328 1 94.56 49 THR B C 1
ATOM 3505 O O . THR B 1 49 ? 0.581 2.66 25.844 1 94.56 49 THR B O 1
ATOM 3508 N N . ILE B 1 50 ? 2.797 2.557 25.703 1 96.5 50 ILE B N 1
ATOM 3509 C CA . ILE B 1 50 ? 2.766 2.219 24.281 1 96.5 50 ILE B CA 1
ATOM 3510 C C . ILE B 1 50 ? 1.974 0.929 24.078 1 96.5 50 ILE B C 1
ATOM 3512 O O . ILE B 1 50 ? 2.119 -0.026 24.844 1 96.5 50 ILE B O 1
ATOM 3516 N N . GLY B 1 51 ? 1.173 0.894 23.094 1 97 51 GLY B N 1
ATOM 3517 C CA . GLY B 1 51 ? 0.381 -0.276 22.75 1 97 51 GLY B CA 1
ATOM 3518 C C . GLY B 1 51 ? -0.985 -0.288 23.406 1 97 51 GLY B C 1
ATOM 3519 O O . GLY B 1 51 ? -1.772 -1.213 23.203 1 97 51 GLY B O 1
ATOM 3520 N N . ARG B 1 52 ? -1.282 0.744 24.125 1 97.25 52 ARG B N 1
ATOM 3521 C CA . ARG B 1 52 ? -2.559 0.821 24.828 1 97.25 52 ARG B CA 1
ATOM 3522 C C . ARG B 1 52 ? -3.402 1.979 24.297 1 97.25 52 ARG B C 1
ATOM 3524 O O . ARG B 1 52 ? -2.865 2.988 23.844 1 97.25 52 ARG B O 1
ATOM 3531 N N . TYR B 1 53 ? -4.699 1.816 24.406 1 97.44 53 TYR B N 1
ATOM 3532 C CA . TYR B 1 53 ? -5.625 2.832 23.922 1 97.44 53 TYR B CA 1
ATOM 3533 C C . TYR B 1 53 ? -5.941 3.852 25.016 1 97.44 53 TYR B C 1
ATOM 3535 O O . TYR B 1 53 ? -6.125 3.486 26.172 1 97.44 53 TYR B O 1
ATOM 3543 N N . TYR B 1 54 ? -5.934 5.082 24.719 1 97.25 54 TYR B N 1
ATOM 3544 C CA . TYR B 1 54 ? -6.516 6.125 25.562 1 97.25 54 TYR B CA 1
ATOM 3545 C C . TYR B 1 54 ? -7.66 6.828 24.844 1 97.25 54 TYR B C 1
ATOM 3547 O O . TYR B 1 54 ? -7.715 6.836 23.609 1 97.25 54 TYR B O 1
ATOM 3555 N N . THR B 1 55 ? -8.578 7.383 25.578 1 96.81 55 THR B N 1
ATOM 3556 C CA . THR B 1 55 ? -9.781 7.965 25 1 96.81 55 THR B CA 1
ATOM 3557 C C . THR B 1 55 ? -9.766 9.484 25.125 1 96.81 55 THR B C 1
ATOM 3559 O O . THR B 1 55 ? -9.5 10.016 26.203 1 96.81 55 THR B O 1
ATOM 3562 N N . ILE B 1 56 ? -10.023 10.164 24 1 97.44 56 ILE B N 1
ATOM 3563 C CA . ILE B 1 56 ? -10.141 11.625 23.984 1 97.44 56 ILE B CA 1
ATOM 3564 C C . ILE B 1 56 ? -11.547 12.031 24.438 1 97.44 56 ILE B C 1
ATOM 3566 O O . ILE B 1 56 ? -12.539 11.555 23.875 1 97.44 56 ILE B O 1
ATOM 3570 N N . PRO B 1 57 ? -11.625 12.898 25.406 1 96.75 57 PRO B N 1
ATOM 3571 C CA . PRO B 1 57 ? -12.953 13.359 25.828 1 96.75 57 PRO B CA 1
ATOM 3572 C C . PRO B 1 57 ? -13.742 13.984 24.672 1 96.75 57 PRO B C 1
ATOM 3574 O O . PRO B 1 57 ? -13.172 14.672 23.828 1 96.75 57 PRO B O 1
ATOM 3577 N N . THR B 1 58 ? -15.008 13.859 24.688 1 95.5 58 THR B N 1
ATOM 3578 C CA . THR B 1 58 ? -15.891 14.242 23.594 1 95.5 58 THR B CA 1
ATOM 3579 C C . THR B 1 58 ? -15.805 15.742 23.344 1 95.5 58 THR B C 1
ATOM 3581 O O . THR B 1 58 ? -15.789 16.172 22.188 1 95.5 58 THR B O 1
ATOM 3584 N N . ASP B 1 59 ? -15.789 16.5 24.344 1 95.62 59 ASP B N 1
ATOM 3585 C CA . ASP B 1 59 ? -15.727 17.953 24.188 1 95.62 59 ASP B CA 1
ATOM 3586 C C . ASP B 1 59 ? -14.406 18.391 23.547 1 95.62 59 ASP B C 1
ATOM 3588 O O . ASP B 1 59 ? -14.383 19.281 22.719 1 95.62 59 ASP B O 1
ATOM 3592 N N . VAL B 1 60 ? -13.359 17.719 23.938 1 96.75 60 VAL B N 1
ATOM 3593 C CA . VAL B 1 60 ? -12.039 18.016 23.391 1 96.75 60 VAL B CA 1
ATOM 3594 C C . VAL B 1 60 ? -11.984 17.578 21.922 1 96.75 60 VAL B C 1
ATOM 3596 O O . VAL B 1 60 ? -11.469 18.297 21.078 1 96.75 60 VAL B O 1
ATOM 3599 N N . ARG B 1 61 ? -12.523 16.438 21.641 1 96.75 61 ARG B N 1
ATOM 3600 C CA . ARG B 1 61 ? -12.578 15.938 20.266 1 96.75 61 ARG B CA 1
ATOM 3601 C C . ARG B 1 61 ? -13.273 16.922 19.344 1 96.75 61 ARG B C 1
ATOM 3603 O O . ARG B 1 61 ? -12.797 17.203 18.25 1 96.75 61 ARG B O 1
ATOM 3610 N N . LYS B 1 62 ? -14.359 17.469 19.781 1 95.75 62 LYS B N 1
ATOM 3611 C CA . LYS B 1 62 ? -15.125 18.422 18.984 1 95.75 62 LYS B CA 1
ATOM 3612 C C . LYS B 1 62 ? -14.312 19.688 18.719 1 95.75 62 LYS B C 1
ATOM 3614 O O . LYS B 1 62 ? -14.375 20.234 17.609 1 95.75 62 LYS B O 1
ATOM 3619 N N . LYS B 1 63 ? -13.555 20.062 19.625 1 96.5 63 LYS B N 1
ATOM 3620 C CA . LYS B 1 63 ? -12.758 21.266 19.5 1 96.5 63 LYS B CA 1
ATOM 3621 C C . LYS B 1 63 ? -11.578 21.047 18.562 1 96.5 63 LYS B C 1
ATOM 3623 O O . LYS B 1 63 ? -11.312 21.875 17.688 1 96.5 63 LYS B O 1
ATOM 3628 N N . ILE B 1 64 ? -10.938 19.891 18.688 1 97.06 64 ILE B N 1
ATOM 3629 C CA . ILE B 1 64 ? -9.688 19.672 17.984 1 97.06 64 ILE B CA 1
ATOM 3630 C C . ILE B 1 64 ? -9.977 19.109 16.594 1 97.06 64 ILE B C 1
ATOM 3632 O O . ILE B 1 64 ? -9.297 19.453 15.625 1 97.06 64 ILE B O 1
ATOM 3636 N N . PHE B 1 65 ? -11.039 18.297 16.5 1 97.19 65 PHE B N 1
ATOM 3637 C CA . PHE B 1 65 ? -11.219 17.531 15.266 1 97.19 65 PHE B CA 1
ATOM 3638 C C . PHE B 1 65 ? -12.562 17.859 14.617 1 97.19 65 PHE B C 1
ATOM 3640 O O . PHE B 1 65 ? -12.984 17.188 13.68 1 97.19 65 PHE B O 1
ATOM 3647 N N . GLY B 1 66 ? -13.25 18.859 15.078 1 94.69 66 GLY B N 1
ATOM 3648 C CA . GLY B 1 66 ? -14.57 19.203 14.57 1 94.69 66 GLY B CA 1
ATOM 3649 C C . GLY B 1 66 ? -14.562 19.562 13.094 1 94.69 66 GLY B C 1
ATOM 3650 O O . GLY B 1 66 ? -15.555 19.359 12.398 1 94.69 66 GLY B O 1
ATOM 3651 N N . HIS B 1 67 ? -13.469 20.078 12.633 1 94.38 67 HIS B N 1
ATOM 3652 C CA . HIS B 1 67 ? -13.391 20.531 11.25 1 94.38 67 HIS B CA 1
ATOM 3653 C C . HIS B 1 67 ? -12.297 19.797 10.484 1 94.38 67 HIS B C 1
ATOM 3655 O O . HIS B 1 67 ? -11.805 20.281 9.469 1 94.38 67 HIS B O 1
ATOM 3661 N N . GLY B 1 68 ? -11.859 18.688 11.031 1 93.94 68 GLY B N 1
ATOM 3662 C CA . GLY B 1 68 ? -10.875 17.875 10.336 1 93.94 68 GLY B CA 1
ATOM 3663 C C . GLY B 1 68 ? -9.766 17.375 11.242 1 93.94 68 GLY B C 1
ATOM 3664 O O . GLY B 1 68 ? -9.695 17.75 12.414 1 93.94 68 GLY B O 1
ATOM 3665 N N . GLY B 1 69 ? -8.969 16.5 10.625 1 94.94 69 GLY B N 1
ATOM 3666 C CA . GLY B 1 69 ? -7.82 15.992 11.359 1 94.94 69 GLY B CA 1
ATOM 3667 C C . GLY B 1 69 ? -7.84 14.484 11.531 1 94.94 69 GLY B C 1
ATOM 3668 O O . GLY B 1 69 ? -6.793 13.859 11.734 1 94.94 69 GLY B O 1
ATOM 3669 N N . LEU B 1 70 ? -8.969 13.977 11.516 1 96.31 70 LEU B N 1
ATOM 3670 C CA . LEU B 1 70 ? -9.094 12.523 11.562 1 96.31 70 LEU B CA 1
ATOM 3671 C C . LEU B 1 70 ? -9.5 11.969 10.203 1 96.31 70 LEU B C 1
ATOM 3673 O O . LEU B 1 70 ? -10.359 12.539 9.523 1 96.31 70 LEU B O 1
ATOM 3677 N N . PRO B 1 71 ? -8.852 10.867 9.812 1 94.62 71 PRO B N 1
ATOM 3678 C CA . PRO B 1 71 ? -9.305 10.227 8.57 1 94.62 71 PRO B CA 1
ATOM 3679 C C . PRO B 1 71 ? -10.773 9.836 8.609 1 94.62 71 PRO B C 1
ATOM 3681 O O . PRO B 1 71 ? -11.289 9.445 9.664 1 94.62 71 PRO B O 1
ATOM 3684 N N . LYS B 1 72 ? -11.422 9.852 7.469 1 91.62 72 LYS B N 1
ATOM 3685 C CA . LYS B 1 72 ? -12.859 9.602 7.367 1 91.62 72 LYS B CA 1
ATOM 3686 C C . LYS B 1 72 ? -13.211 8.219 7.906 1 91.62 72 LYS B C 1
ATOM 3688 O O . LYS B 1 72 ? -14.195 8.062 8.641 1 91.62 72 LYS B O 1
ATOM 3693 N N . SER B 1 73 ? -12.469 7.234 7.5 1 89.56 73 SER B N 1
ATOM 3694 C CA . SER B 1 73 ? -12.727 5.875 7.957 1 89.56 73 SER B CA 1
ATOM 3695 C C . SER B 1 73 ? -12.648 5.773 9.477 1 89.56 73 SER B C 1
ATOM 3697 O O . SER B 1 73 ? -13.461 5.086 10.102 1 89.56 73 SER B O 1
ATOM 3699 N N . PHE B 1 74 ? -11.711 6.445 10.023 1 93.81 74 PHE B N 1
ATOM 3700 C CA . PHE B 1 74 ? -11.555 6.434 11.469 1 93.81 74 PHE B CA 1
ATOM 3701 C C . PHE B 1 74 ? -12.703 7.184 12.141 1 93.81 74 PHE B C 1
ATOM 3703 O O . PHE B 1 74 ? -13.18 6.777 13.203 1 93.81 74 PHE B O 1
ATOM 3710 N N . GLU B 1 75 ? -13.141 8.258 11.57 1 94.12 75 GLU B N 1
ATOM 3711 C CA . GLU B 1 75 ? -14.289 9 12.102 1 94.12 75 GLU B CA 1
ATOM 3712 C C . GLU B 1 75 ? -15.539 8.125 12.141 1 94.12 75 GLU B C 1
ATOM 3714 O O . GLU B 1 75 ? -16.281 8.156 13.117 1 94.12 75 GLU B O 1
ATOM 3719 N N . ARG B 1 76 ? -15.727 7.402 11.102 1 90.94 76 ARG B N 1
ATOM 3720 C CA . ARG B 1 76 ? -16.859 6.48 11.062 1 90.94 76 ARG B CA 1
ATOM 3721 C C . ARG B 1 76 ? -16.766 5.449 12.18 1 90.94 76 ARG B C 1
ATOM 3723 O O . ARG B 1 76 ? -17.766 5.129 12.82 1 90.94 76 ARG B O 1
ATOM 3730 N N . GLN B 1 77 ? -15.594 5.004 12.359 1 90.94 77 GLN B N 1
ATOM 3731 C CA . GLN B 1 77 ? -15.359 4.031 13.422 1 90.94 77 GLN B CA 1
ATOM 3732 C C . GLN B 1 77 ? -15.641 4.637 14.797 1 90.94 77 GLN B C 1
ATOM 3734 O O . GLN B 1 77 ? -16.266 3.994 15.648 1 90.94 77 GLN B O 1
ATOM 3739 N N . THR B 1 78 ? -15.18 5.84 15 1 92.5 78 THR B N 1
ATOM 3740 C CA . THR B 1 78 ? -15.398 6.535 16.266 1 92.5 78 THR B CA 1
ATOM 3741 C C . THR B 1 78 ? -16.891 6.699 16.547 1 92.5 78 THR B C 1
ATOM 3743 O O . THR B 1 78 ? -17.328 6.59 17.688 1 92.5 78 THR B O 1
ATOM 3746 N N . LYS B 1 79 ? -17.609 6.992 15.508 1 91.44 79 LYS B N 1
ATOM 3747 C CA . LYS B 1 79 ? -19.062 7.109 15.648 1 91.44 79 LYS B CA 1
ATOM 3748 C C . LYS B 1 79 ? -19.688 5.766 16.016 1 91.44 79 LYS B C 1
ATOM 3750 O O . LYS B 1 79 ? -20.516 5.688 16.922 1 91.44 79 LYS B O 1
ATOM 3755 N N . THR B 1 80 ? -19.25 4.727 15.312 1 90.56 80 THR B N 1
ATOM 3756 C CA . THR B 1 80 ? -19.766 3.383 15.539 1 90.56 80 THR B CA 1
ATOM 3757 C C . THR B 1 80 ? -19.453 2.92 16.969 1 90.56 80 THR B C 1
ATOM 3759 O O . THR B 1 80 ? -20.312 2.326 17.625 1 90.56 80 THR B O 1
ATOM 3762 N N . PHE B 1 81 ? -18.25 3.262 17.469 1 93.69 81 PHE B N 1
ATOM 3763 C CA . PHE B 1 81 ? -17.797 2.82 18.781 1 93.69 81 PHE B CA 1
ATOM 3764 C C . PHE B 1 81 ? -18.297 3.768 19.875 1 93.69 81 PHE B C 1
ATOM 3766 O O . PHE B 1 81 ? -18.188 3.461 21.062 1 93.69 81 PHE B O 1
ATOM 3773 N N . ASN B 1 82 ? -18.766 4.895 19.5 1 93.19 82 ASN B N 1
ATOM 3774 C CA . ASN B 1 82 ? -19.219 5.941 20.406 1 93.19 82 ASN B CA 1
ATOM 3775 C C . ASN B 1 82 ? -18.109 6.398 21.328 1 93.19 82 ASN B C 1
ATOM 3777 O O . ASN B 1 82 ? -18.328 6.621 22.531 1 93.19 82 ASN B O 1
ATOM 3781 N N . GLU B 1 83 ? -16.922 6.328 20.828 1 95 83 GLU B N 1
ATOM 3782 C CA . GLU B 1 83 ? -15.758 6.875 21.516 1 95 83 GLU B CA 1
ATOM 3783 C C . GLU B 1 83 ? -14.609 7.129 20.547 1 95 83 GLU B C 1
ATOM 3785 O O . GLU B 1 83 ? -14.484 6.445 19.531 1 95 83 GLU B O 1
ATOM 3790 N N . CYS B 1 84 ? -13.844 8.141 20.797 1 96.44 84 CYS B N 1
ATOM 3791 C CA . CYS B 1 84 ? -12.625 8.438 20.047 1 96.44 84 CYS B CA 1
ATOM 3792 C C . CYS B 1 84 ? -11.391 7.98 20.828 1 96.44 84 CYS B C 1
ATOM 3794 O O . CYS B 1 84 ? -10.914 8.695 21.703 1 96.44 84 CYS B O 1
ATOM 3796 N N . SER B 1 85 ? -10.914 6.781 20.5 1 96.94 85 SER B N 1
ATOM 3797 C CA . SER B 1 85 ? -9.758 6.219 21.188 1 96.94 85 SER B CA 1
ATOM 3798 C C . SER B 1 85 ? -8.586 6.02 20.234 1 96.94 85 SER B C 1
ATOM 3800 O O . SER B 1 85 ? -8.766 5.566 19.109 1 96.94 85 SER B O 1
ATOM 3802 N N . LEU B 1 86 ? -7.449 6.477 20.688 1 97.5 86 LEU B N 1
ATOM 3803 C CA . LEU B 1 86 ? -6.207 6.328 19.938 1 97.5 86 LEU B CA 1
ATOM 3804 C C . LEU B 1 86 ? -5.242 5.391 20.672 1 97.5 86 LEU B C 1
ATOM 3806 O O . LEU B 1 86 ? -5.133 5.438 21.891 1 97.5 86 LEU B O 1
ATOM 3810 N N . MET B 1 87 ? -4.645 4.555 19.938 1 97.81 87 MET B N 1
ATOM 3811 C CA . MET B 1 87 ? -3.568 3.758 20.516 1 97.81 87 MET B CA 1
ATOM 3812 C C . MET B 1 87 ? -2.297 4.586 20.672 1 97.81 87 MET B C 1
ATOM 3814 O O . MET B 1 87 ? -1.89 5.281 19.734 1 97.81 87 MET B O 1
ATOM 3818 N N . VAL B 1 88 ? -1.714 4.539 21.875 1 98.31 88 VAL B N 1
ATOM 3819 C CA . VAL B 1 88 ? -0.417 5.172 22.078 1 98.31 88 VAL B CA 1
ATOM 3820 C C . VAL B 1 88 ? 0.67 4.387 21.359 1 98.31 88 VAL B C 1
ATOM 3822 O O . VAL B 1 88 ? 0.879 3.203 21.625 1 98.31 88 VAL B O 1
ATOM 3825 N N . ARG B 1 89 ? 1.364 5.008 20.375 1 98.06 89 ARG B N 1
ATOM 3826 C CA . ARG B 1 89 ? 2.396 4.332 19.609 1 98.06 89 ARG B CA 1
ATOM 3827 C C . ARG B 1 89 ? 3.729 5.066 19.703 1 98.06 89 ARG B C 1
ATOM 3829 O O . ARG B 1 89 ? 3.768 6.246 20.062 1 98.06 89 ARG B O 1
ATOM 3836 N N . GLN B 1 90 ? 4.734 4.414 19.359 1 98 90 GLN B N 1
ATOM 3837 C CA . GLN B 1 90 ? 6.105 4.859 19.562 1 98 90 GLN B CA 1
ATOM 3838 C C . GLN B 1 90 ? 6.387 6.16 18.828 1 98 90 GLN B C 1
ATOM 3840 O O . GLN B 1 90 ? 7.023 7.066 19.359 1 98 90 GLN B O 1
ATOM 3845 N N . PRO B 1 91 ? 5.918 6.355 17.594 1 98.12 91 PRO B N 1
ATOM 3846 C CA . PRO B 1 91 ? 6.277 7.578 16.875 1 98.12 91 PRO B CA 1
ATOM 3847 C C . PRO B 1 91 ? 5.809 8.844 17.594 1 98.12 91 PRO B C 1
ATOM 3849 O O . PRO B 1 91 ? 6.566 9.812 17.703 1 98.12 91 PRO B O 1
ATOM 3852 N N . ALA B 1 92 ? 4.617 8.852 18.078 1 98.44 92 ALA B N 1
ATOM 3853 C CA . ALA B 1 92 ? 4.105 10.023 18.797 1 98.44 92 ALA B CA 1
ATOM 3854 C C . ALA B 1 92 ? 4.844 10.234 20.109 1 98.44 92 ALA B C 1
ATOM 3856 O O . ALA B 1 92 ? 5.219 11.359 20.453 1 98.44 92 ALA B O 1
ATOM 3857 N N . VAL B 1 93 ? 5.113 9.141 20.844 1 98.25 93 VAL B N 1
ATOM 3858 C CA . VAL B 1 93 ? 5.793 9.219 22.125 1 98.25 93 VAL B CA 1
ATOM 3859 C C . VAL B 1 93 ? 7.219 9.727 21.938 1 98.25 93 VAL B C 1
ATOM 3861 O O . VAL B 1 93 ? 7.707 10.547 22.719 1 98.25 93 VAL B O 1
ATOM 3864 N N . GLU B 1 94 ? 7.812 9.234 20.891 1 97.94 94 GLU B N 1
ATOM 3865 C CA . GLU B 1 94 ? 9.172 9.672 20.562 1 97.94 94 GLU B CA 1
ATOM 3866 C C . GLU B 1 94 ? 9.219 11.18 20.312 1 97.94 94 GLU B C 1
ATOM 3868 O O . GLU B 1 94 ? 10.102 11.867 20.828 1 97.94 94 GLU B O 1
ATOM 3873 N N . ILE B 1 95 ? 8.305 11.703 19.594 1 98.5 95 ILE B N 1
ATOM 3874 C CA . ILE B 1 95 ? 8.273 13.125 19.281 1 98.5 95 ILE B CA 1
ATOM 3875 C C . ILE B 1 95 ? 7.984 13.922 20.547 1 98.5 95 ILE B C 1
ATOM 3877 O O . ILE B 1 95 ? 8.602 14.961 20.797 1 98.5 95 ILE B O 1
ATOM 3881 N N . ILE B 1 96 ? 7.113 13.461 21.375 1 98.38 96 ILE B N 1
ATOM 3882 C CA . ILE B 1 96 ? 6.793 14.125 22.641 1 98.38 96 ILE B CA 1
ATOM 3883 C C . ILE B 1 96 ? 8.039 14.211 23.516 1 98.38 96 ILE B C 1
ATOM 3885 O O . ILE B 1 96 ? 8.32 15.258 24.094 1 98.38 96 ILE B O 1
ATOM 3889 N N . GLU B 1 97 ? 8.789 13.109 23.531 1 97.44 97 GLU B N 1
ATOM 3890 C CA . GLU B 1 97 ? 10.023 13.094 24.312 1 97.44 97 GLU B CA 1
ATOM 3891 C C . GLU B 1 97 ? 11.031 14.102 23.766 1 97.44 97 GLU B C 1
ATOM 3893 O O . GLU B 1 97 ? 11.695 14.805 24.531 1 97.44 97 GLU B O 1
ATOM 3898 N N . TYR B 1 98 ? 11.117 14.203 22.453 1 97.31 98 TYR B N 1
ATOM 3899 C CA . TYR B 1 98 ? 11.992 15.188 21.828 1 97.31 98 TYR B CA 1
ATOM 3900 C C . TYR B 1 98 ? 11.562 16.609 22.172 1 97.31 98 TYR B C 1
ATOM 3902 O O . TYR B 1 98 ? 12.398 17.453 22.484 1 97.31 98 TYR B O 1
ATOM 3910 N N . ILE B 1 99 ? 10.281 16.844 22.172 1 97.75 99 ILE B N 1
ATOM 3911 C CA . ILE B 1 99 ? 9.75 18.172 22.453 1 97.75 99 ILE B CA 1
ATOM 3912 C C . ILE B 1 99 ? 10.062 18.562 23.891 1 97.75 99 ILE B C 1
ATOM 3914 O O . ILE B 1 99 ? 10.477 19.703 24.156 1 97.75 99 ILE B O 1
ATOM 3918 N N . LYS B 1 100 ? 9.938 17.641 24.781 1 96.38 100 LYS B N 1
ATOM 3919 C CA . LYS B 1 100 ? 10.164 17.906 26.203 1 96.38 100 LYS B CA 1
ATOM 3920 C C . LYS B 1 100 ? 11.617 18.266 26.469 1 96.38 100 LYS B C 1
ATOM 3922 O O . LYS B 1 100 ? 11.914 19.031 27.391 1 96.38 100 LYS B O 1
ATOM 3927 N N . ARG B 1 101 ? 12.453 17.781 25.625 1 95.31 101 ARG B N 1
ATOM 3928 C CA . ARG B 1 101 ? 13.883 18.016 25.812 1 95.31 101 ARG B CA 1
ATOM 3929 C C . ARG B 1 101 ? 14.367 19.172 24.953 1 95.31 101 ARG B C 1
ATOM 3931 O O . ARG B 1 101 ? 15.531 19.562 25.031 1 95.31 101 ARG B O 1
ATOM 3938 N N . SER B 1 102 ? 13.5 19.781 24.25 1 94.69 102 SER B N 1
ATOM 3939 C CA . SER B 1 102 ? 13.867 20.797 23.266 1 94.69 102 SER B CA 1
ATOM 3940 C C . SER B 1 102 ? 14.133 22.141 23.938 1 94.69 102 SER B C 1
ATOM 3942 O O . SER B 1 102 ? 13.445 22.516 24.891 1 94.69 102 SER B O 1
ATOM 3944 N N . ASP B 1 103 ? 15.203 22.859 23.453 1 96 103 ASP B N 1
ATOM 3945 C CA . ASP B 1 103 ? 15.43 24.25 23.797 1 96 103 ASP B CA 1
ATOM 3946 C C . ASP B 1 103 ? 14.625 25.188 22.891 1 96 103 ASP B C 1
ATOM 3948 O O . ASP B 1 103 ? 15.023 25.438 21.75 1 96 103 ASP B O 1
ATOM 3952 N N . PHE B 1 104 ? 13.625 25.828 23.406 1 96.62 104 PHE B N 1
ATOM 3953 C CA . PHE B 1 104 ? 12.664 26.578 22.609 1 96.62 104 PHE B CA 1
ATOM 3954 C C . PHE B 1 104 ? 13.219 27.953 22.266 1 96.62 104 PHE B C 1
ATOM 3956 O O . PHE B 1 104 ? 12.594 28.719 21.516 1 96.62 104 PHE B O 1
ATOM 3963 N N . SER B 1 105 ? 14.383 28.25 22.75 1 96.69 105 SER B N 1
ATOM 3964 C CA . SER B 1 105 ? 15.039 29.484 22.375 1 96.69 105 SER B CA 1
ATOM 3965 C C . SER B 1 105 ? 15.781 29.344 21.047 1 96.69 105 SER B C 1
ATOM 3967 O O . SER B 1 105 ? 16.219 30.328 20.453 1 96.69 105 SER B O 1
ATOM 3969 N N . ARG B 1 106 ? 15.859 28.141 20.578 1 96.38 106 ARG B N 1
ATOM 3970 C CA . ARG B 1 106 ? 16.5 27.828 19.312 1 96.38 106 ARG B CA 1
ATOM 3971 C C . ARG B 1 106 ? 15.469 27.703 18.188 1 96.38 106 ARG B C 1
ATOM 3973 O O . ARG B 1 106 ? 14.266 27.656 18.453 1 96.38 106 ARG B O 1
ATOM 3980 N N . PRO B 1 107 ? 15.969 27.719 16.953 1 97.06 107 PRO B N 1
ATOM 3981 C CA . PRO B 1 107 ? 15.039 27.562 15.836 1 97.06 107 PRO B CA 1
ATOM 3982 C C . PRO B 1 107 ? 14.188 26.297 15.953 1 97.06 107 PRO B C 1
ATOM 3984 O O . PRO B 1 107 ? 14.633 25.297 16.516 1 97.06 107 PRO B O 1
ATOM 3987 N N . VAL B 1 108 ? 13.062 26.359 15.438 1 97.62 108 VAL B N 1
ATOM 3988 C CA . VAL B 1 108 ? 12.07 25.297 15.602 1 97.62 108 VAL B CA 1
ATOM 3989 C C . VAL B 1 108 ? 12.609 23.984 15.031 1 97.62 108 VAL B C 1
ATOM 3991 O O . VAL B 1 108 ? 13.25 23.984 13.977 1 97.62 108 VAL B O 1
ATOM 3994 N N . ASN B 1 109 ? 12.383 22.969 15.805 1 97.19 109 ASN B N 1
ATOM 3995 C CA . ASN B 1 109 ? 12.648 21.625 15.312 1 97.19 109 ASN B CA 1
ATOM 3996 C C . ASN B 1 109 ? 11.555 21.141 14.367 1 97.19 109 ASN B C 1
ATOM 3998 O O . ASN B 1 109 ? 10.375 21.438 14.57 1 97.19 109 ASN B O 1
ATOM 4002 N N . ARG B 1 110 ? 11.961 20.453 13.398 1 97.94 110 ARG B N 1
ATOM 4003 C CA . ARG B 1 110 ? 11.031 19.875 12.43 1 97.94 110 ARG B CA 1
ATOM 4004 C C . ARG B 1 110 ? 11.078 18.359 12.453 1 97.94 110 ARG B C 1
ATOM 4006 O O . ARG B 1 110 ? 12.141 17.766 12.25 1 97.94 110 ARG B O 1
ATOM 4013 N N . PHE B 1 111 ? 9.969 17.797 12.75 1 98.44 111 PHE B N 1
ATOM 4014 C CA . PHE B 1 111 ? 9.82 16.344 12.734 1 98.44 111 PHE B CA 1
ATOM 4015 C C . PHE B 1 111 ? 9.055 15.891 11.5 1 98.44 111 PHE B C 1
ATOM 4017 O O . PHE B 1 111 ? 8.016 16.453 11.156 1 98.44 111 PHE B O 1
ATOM 4024 N N . VAL B 1 112 ? 9.609 14.867 10.828 1 97.25 112 VAL B N 1
ATOM 4025 C CA . VAL B 1 112 ? 8.984 14.359 9.609 1 97.25 112 VAL B CA 1
ATOM 4026 C C . VAL B 1 112 ? 8.531 12.914 9.828 1 97.25 112 VAL B C 1
ATOM 4028 O O . VAL B 1 112 ? 9.367 12.016 9.961 1 97.25 112 VAL B O 1
ATOM 4031 N N . LEU B 1 113 ? 7.234 12.766 9.875 1 97.44 113 LEU B N 1
ATOM 4032 C CA . LEU B 1 113 ? 6.656 11.43 9.945 1 97.44 113 LEU B CA 1
ATOM 4033 C C . LEU B 1 113 ? 6.582 10.797 8.562 1 97.44 113 LEU B C 1
ATOM 4035 O O . LEU B 1 113 ? 6.027 11.383 7.633 1 97.44 113 LEU B O 1
ATOM 4039 N N . TYR B 1 114 ? 7.152 9.617 8.422 1 94.38 114 TYR B N 1
ATOM 4040 C CA . TYR B 1 114 ? 7.105 8.906 7.156 1 94.38 114 TYR B CA 1
ATOM 4041 C C . TYR B 1 114 ? 6.816 7.422 7.375 1 94.38 114 TYR B C 1
ATOM 4043 O O . TYR B 1 114 ? 7.027 6.902 8.477 1 94.38 114 TYR B O 1
ATOM 4051 N N . GLY B 1 115 ? 6.305 6.785 6.414 1 93.44 115 GLY B N 1
ATOM 4052 C CA . GLY B 1 115 ? 5.926 5.383 6.488 1 93.44 115 GLY B CA 1
ATOM 4053 C C . GLY B 1 115 ? 4.93 4.977 5.418 1 93.44 115 GLY B C 1
ATOM 4054 O O . GLY B 1 115 ? 4.492 5.809 4.621 1 93.44 115 GLY B O 1
ATOM 4055 N N . GLU B 1 116 ? 4.566 3.73 5.48 1 89.75 116 GLU B N 1
ATOM 4056 C CA . GLU B 1 116 ? 3.607 3.211 4.512 1 89.75 116 GLU B CA 1
ATOM 4057 C C . GLU B 1 116 ? 2.227 3.828 4.715 1 89.75 116 GLU B C 1
ATOM 4059 O O . GLU B 1 116 ? 1.868 4.203 5.836 1 89.75 116 GLU B O 1
ATOM 4064 N N . ASP B 1 117 ? 1.559 3.891 3.602 1 88.25 117 ASP B N 1
ATOM 4065 C CA . ASP B 1 117 ? 0.184 4.367 3.723 1 88.25 117 ASP B CA 1
ATOM 4066 C C . ASP B 1 117 ? -0.652 3.42 4.582 1 88.25 117 ASP B C 1
ATOM 4068 O O . ASP B 1 117 ? -0.546 2.199 4.453 1 88.25 117 ASP B O 1
ATOM 4072 N N . GLY B 1 118 ? -1.362 3.992 5.457 1 91.44 118 GLY B N 1
ATOM 4073 C CA . GLY B 1 118 ? -2.223 3.199 6.32 1 91.44 118 GLY B CA 1
ATOM 4074 C C . GLY B 1 118 ? -1.556 2.801 7.625 1 91.44 118 GLY B C 1
ATOM 4075 O O . GLY B 1 118 ? -2.201 2.236 8.508 1 91.44 118 GLY B O 1
ATOM 4076 N N . ALA B 1 119 ? -0.325 3.164 7.809 1 94.38 119 ALA B N 1
ATOM 4077 C CA . ALA B 1 119 ? 0.442 2.709 8.961 1 94.38 119 ALA B CA 1
ATOM 4078 C C . ALA B 1 119 ? 0.078 3.51 10.211 1 94.38 119 ALA B C 1
ATOM 4080 O O . ALA B 1 119 ? 0.428 3.121 11.328 1 94.38 119 ALA B O 1
ATOM 4081 N N . GLY B 1 120 ? -0.573 4.719 10.031 1 96 120 GLY B N 1
ATOM 4082 C CA . GLY B 1 120 ? -1.008 5.453 11.203 1 96 120 GLY B CA 1
ATOM 4083 C C . GLY B 1 120 ? -0.383 6.828 11.312 1 96 120 GLY B C 1
ATOM 4084 O O . GLY B 1 120 ? -0.362 7.426 12.391 1 96 120 GLY B O 1
ATOM 4085 N N . LYS B 1 121 ? 0.17 7.379 10.234 1 96.69 121 LYS B N 1
ATOM 4086 C CA . LYS B 1 121 ? 0.796 8.695 10.258 1 96.69 121 LYS B CA 1
ATOM 4087 C C . LYS B 1 121 ? -0.195 9.766 10.703 1 96.69 121 LYS B C 1
ATOM 4089 O O . LYS B 1 121 ? 0.115 10.586 11.57 1 96.69 121 LYS B O 1
ATOM 4094 N N . SER B 1 122 ? -1.429 9.68 10.125 1 97.06 122 SER B N 1
ATOM 4095 C CA . SER B 1 122 ? -2.451 10.672 10.445 1 97.06 122 SER B CA 1
ATOM 4096 C C . SER B 1 122 ? -2.883 10.562 11.906 1 97.06 122 SER B C 1
ATOM 4098 O O . SER B 1 122 ? -3.119 11.578 12.562 1 97.06 122 SER B O 1
ATOM 4100 N N . LEU B 1 123 ? -2.936 9.375 12.406 1 97.94 123 LEU B N 1
ATOM 4101 C CA . LEU B 1 123 ? -3.377 9.203 13.789 1 97.94 123 LEU B CA 1
ATOM 4102 C C . LEU B 1 123 ? -2.26 9.555 14.766 1 97.94 123 LEU B C 1
ATOM 4104 O O . LEU B 1 123 ? -2.523 10.008 15.883 1 97.94 123 LEU B O 1
ATOM 4108 N N . ALA B 1 124 ? -1.018 9.312 14.32 1 98.31 124 ALA B N 1
ATOM 4109 C CA . ALA B 1 124 ? 0.092 9.828 15.117 1 98.31 124 ALA B CA 1
ATOM 4110 C C . ALA B 1 124 ? 0.026 11.352 15.227 1 98.31 124 ALA B C 1
ATOM 4112 O O . ALA B 1 124 ? 0.259 11.914 16.297 1 98.31 124 ALA B O 1
ATOM 4113 N N . LEU B 1 125 ? -0.324 11.961 14.141 1 98.38 125 LEU B N 1
ATOM 4114 C CA . LEU B 1 125 ? -0.487 13.406 14.125 1 98.38 125 LEU B CA 1
ATOM 4115 C C . LEU B 1 125 ? -1.629 13.836 15.047 1 98.38 125 LEU B C 1
ATOM 4117 O O . LEU B 1 125 ? -1.523 14.844 15.75 1 98.38 125 LEU B O 1
ATOM 4121 N N . ALA B 1 126 ? -2.668 13.055 14.984 1 98.5 126 ALA B N 1
ATOM 4122 C CA . ALA B 1 126 ? -3.809 13.352 15.852 1 98.5 126 ALA B CA 1
ATOM 4123 C C . ALA B 1 126 ? -3.414 13.266 17.328 1 98.5 126 ALA B C 1
ATOM 4125 O O . ALA B 1 126 ? -3.842 14.094 18.125 1 98.5 126 ALA B O 1
ATOM 4126 N N . HIS B 1 127 ? -2.631 12.289 17.656 1 98.56 127 HIS B N 1
ATOM 4127 C CA . HIS B 1 127 ? -2.096 12.141 19.016 1 98.56 127 HIS B CA 1
ATOM 4128 C C . HIS B 1 127 ? -1.295 13.375 19.422 1 98.56 127 HIS B C 1
ATOM 4130 O O . HIS B 1 127 ? -1.484 13.906 20.516 1 98.56 127 HIS B O 1
ATOM 4136 N N . LEU B 1 128 ? -0.521 13.867 18.562 1 98.75 128 LEU B N 1
ATOM 4137 C CA . LEU B 1 128 ? 0.321 15.031 18.828 1 98.75 128 LEU B CA 1
ATOM 4138 C C . LEU B 1 128 ? -0.516 16.297 18.891 1 98.75 128 LEU B C 1
ATOM 4140 O O . LEU B 1 128 ? -0.199 17.219 19.656 1 98.75 128 LEU B O 1
ATOM 4144 N N . LEU B 1 129 ? -1.555 16.312 18.062 1 98.62 129 LEU B N 1
ATOM 4145 C CA . LEU B 1 129 ? -2.482 17.422 18.125 1 98.62 129 LEU B CA 1
ATOM 4146 C C . LEU B 1 129 ? -3.119 17.531 19.516 1 98.62 129 LEU B C 1
ATOM 4148 O O . LEU B 1 129 ? -3.227 18.609 20.078 1 98.62 129 LEU B O 1
ATOM 4152 N N . HIS B 1 130 ? -3.496 16.422 20.016 1 98.62 130 HIS B N 1
ATOM 4153 C CA . HIS B 1 130 ? -4.066 16.391 21.359 1 98.62 130 HIS B CA 1
ATOM 4154 C C . HIS B 1 130 ? -3.033 16.812 22.406 1 98.62 130 HIS B C 1
ATOM 4156 O O . HIS B 1 130 ? -3.354 17.547 23.328 1 98.62 130 HIS B O 1
ATOM 4162 N N . TYR B 1 131 ? -1.817 16.375 22.25 1 98.62 131 TYR B N 1
ATOM 4163 C CA . TYR B 1 131 ? -0.726 16.812 23.109 1 98.62 131 TYR B CA 1
ATOM 4164 C C . TYR B 1 131 ? -0.589 18.328 23.094 1 98.62 131 TYR B C 1
ATOM 4166 O O . TYR B 1 131 ? -0.542 18.953 24.156 1 98.62 131 TYR B O 1
ATOM 4174 N N . GLY B 1 132 ? -0.538 18.859 21.922 1 98.62 132 GLY B N 1
ATOM 4175 C CA . GLY B 1 132 ? -0.412 20.312 21.797 1 98.62 132 GLY B CA 1
ATOM 4176 C C . GLY B 1 132 ? -1.562 21.062 22.422 1 98.62 132 GLY B C 1
ATOM 4177 O O . GLY B 1 132 ? -1.352 22.094 23.078 1 98.62 132 GLY B O 1
ATOM 4178 N N . PHE B 1 133 ? -2.699 20.547 22.234 1 98.38 133 PHE B N 1
ATOM 4179 C CA . PHE B 1 133 ? -3.879 21.172 22.812 1 98.38 133 PHE B CA 1
ATOM 4180 C C . PHE B 1 133 ? -3.785 21.188 24.344 1 98.38 133 PHE B C 1
ATOM 4182 O O . PHE B 1 133 ? -4.004 22.219 24.969 1 98.38 133 PHE B O 1
ATOM 4189 N N . GLN B 1 134 ? -3.426 20.016 24.891 1 98.19 134 GLN B N 1
ATOM 4190 C CA . GLN B 1 134 ? -3.342 19.891 26.344 1 98.19 134 GLN B CA 1
ATOM 4191 C C . GLN B 1 134 ? -2.221 20.75 26.906 1 98.19 134 GLN B C 1
ATOM 4193 O O . GLN B 1 134 ? -2.348 21.312 28 1 98.19 134 GLN B O 1
ATOM 4198 N N . GLN B 1 135 ? -1.16 20.906 26.172 1 97.88 135 GLN B N 1
ATOM 4199 C CA . GLN B 1 135 ? -0.003 21.672 26.625 1 97.88 135 GLN B CA 1
ATOM 4200 C C . GLN B 1 135 ? -0.126 23.141 26.25 1 97.88 135 GLN B C 1
ATOM 4202 O O . GLN B 1 135 ? 0.831 23.906 26.391 1 97.88 135 GLN B O 1
ATOM 4207 N N . ARG B 1 136 ? -1.238 23.531 25.641 1 97.56 136 ARG B N 1
ATOM 4208 C CA . ARG B 1 136 ? -1.619 24.906 25.359 1 97.56 136 ARG B CA 1
ATOM 4209 C C . ARG B 1 136 ? -0.72 25.516 24.297 1 97.56 136 ARG B C 1
ATOM 4211 O O . ARG B 1 136 ? -0.257 26.656 24.438 1 97.56 136 ARG B O 1
ATOM 4218 N N . TYR B 1 137 ? -0.314 24.719 23.344 1 98.62 137 TYR B N 1
ATOM 4219 C CA . TYR B 1 137 ? 0.276 25.25 22.125 1 98.62 137 TYR B CA 1
ATOM 4220 C C . TYR B 1 137 ? -0.778 25.938 21.266 1 98.62 137 TYR B C 1
ATOM 4222 O O . TYR B 1 137 ? -1.924 25.484 21.203 1 98.62 137 TYR B O 1
ATOM 4230 N N . VAL B 1 138 ? -0.414 27.047 20.625 1 98.81 138 VAL B N 1
ATOM 4231 C CA . VAL B 1 138 ? -1.225 27.5 19.5 1 98.81 138 VAL B CA 1
ATOM 4232 C C . VAL B 1 138 ? -1.069 26.531 18.328 1 98.81 138 VAL B C 1
ATOM 4234 O O . VAL B 1 138 ? 0.04 26.312 17.828 1 98.81 138 VAL B O 1
ATOM 4237 N N . LEU B 1 139 ? -2.143 25.938 17.906 1 98.81 139 LEU B N 1
ATOM 4238 C CA . LEU B 1 139 ? -2.098 24.859 16.922 1 98.81 139 LEU B CA 1
ATOM 4239 C C . LEU B 1 139 ? -2.295 25.406 15.516 1 98.81 139 LEU B C 1
ATOM 4241 O O . LEU B 1 139 ? -3.299 26.062 15.234 1 98.81 139 LEU B O 1
ATOM 4245 N N . VAL B 1 140 ? -1.328 25.219 14.656 1 98.88 140 VAL B N 1
ATOM 4246 C CA . VAL B 1 140 ? -1.45 25.438 13.219 1 98.88 140 VAL B CA 1
ATOM 4247 C C . VAL B 1 140 ? -1.545 24.078 12.508 1 98.88 140 VAL B C 1
ATOM 4249 O O . VAL B 1 140 ? -0.524 23.453 12.211 1 98.88 140 VAL B O 1
ATOM 4252 N N . HIS B 1 141 ? -2.74 23.688 12.234 1 98.81 141 HIS B N 1
ATOM 4253 C CA . HIS B 1 141 ? -2.984 22.312 11.789 1 98.81 141 HIS B CA 1
ATOM 4254 C C . HIS B 1 141 ? -3.611 22.281 10.398 1 98.81 141 HIS B C 1
ATOM 4256 O O . HIS B 1 141 ? -4.656 22.891 10.172 1 98.81 141 HIS B O 1
ATOM 4262 N N . VAL B 1 142 ? -2.928 21.656 9.484 1 98.44 142 VAL B N 1
ATOM 4263 C CA . VAL B 1 142 ? -3.51 21.359 8.18 1 98.44 142 VAL B CA 1
ATOM 4264 C C . VAL B 1 142 ? -3.871 19.875 8.102 1 98.44 142 VAL B C 1
ATOM 4266 O O . VAL B 1 142 ? -2.986 19.016 8.023 1 98.44 142 VAL B O 1
ATOM 4269 N N . PRO B 1 143 ? -5.141 19.562 8.078 1 96.56 143 PRO B N 1
ATOM 4270 C CA . PRO B 1 143 ? -5.555 18.156 8.148 1 96.56 143 PRO B CA 1
ATOM 4271 C C . PRO B 1 143 ? -4.984 17.312 7.008 1 96.56 143 PRO B C 1
ATOM 4273 O O . PRO B 1 143 ? -4.539 16.188 7.23 1 96.56 143 PRO B O 1
ATOM 4276 N N . TRP B 1 144 ? -5.094 17.891 5.738 1 94.88 144 TRP B N 1
ATOM 4277 C CA . TRP B 1 144 ? -4.57 17.172 4.586 1 94.88 144 TRP B CA 1
ATOM 4278 C C . TRP B 1 144 ? -4.355 18.109 3.406 1 94.88 144 TRP B C 1
ATOM 4280 O O . TRP B 1 144 ? -5.316 18.531 2.762 1 94.88 144 TRP B O 1
ATOM 4290 N N . VAL B 1 145 ? -3.143 18.312 3.064 1 95.62 145 VAL B N 1
ATOM 4291 C CA . VAL B 1 145 ? -2.758 19.328 2.09 1 95.62 145 VAL B CA 1
ATOM 4292 C C . VAL B 1 145 ? -3.309 18.969 0.714 1 95.62 145 VAL B C 1
ATOM 4294 O O . VAL B 1 145 ? -3.771 19.828 -0.029 1 95.62 145 VAL B O 1
ATOM 4297 N N . PRO B 1 146 ? -3.359 17.688 0.315 1 92 146 PRO B N 1
ATOM 4298 C CA . PRO B 1 146 ? -3.818 17.359 -1.032 1 92 146 PRO B CA 1
ATOM 4299 C C . PRO B 1 146 ? -5.258 17.781 -1.292 1 92 146 PRO B C 1
ATOM 4301 O O . PRO B 1 146 ? -5.668 17.922 -2.449 1 92 146 PRO B O 1
ATOM 4304 N N . ASN B 1 147 ? -6.008 18 -0.288 1 92.38 147 ASN B N 1
ATOM 4305 C CA . ASN B 1 147 ? -7.359 18.516 -0.493 1 92.38 147 ASN B CA 1
ATOM 4306 C C . ASN B 1 147 ? -7.344 19.875 -1.191 1 92.38 147 ASN B C 1
ATOM 4308 O O . ASN B 1 147 ? -8.195 20.156 -2.035 1 92.38 147 ASN B O 1
ATOM 4312 N N . TRP B 1 148 ? -6.398 20.641 -0.889 1 94.75 148 TRP B N 1
ATOM 4313 C CA . TRP B 1 148 ? -6.266 21.969 -1.492 1 94.75 148 TRP B CA 1
ATOM 4314 C C . TRP B 1 148 ? -5.809 21.859 -2.943 1 94.75 148 TRP B C 1
ATOM 4316 O O . TRP B 1 148 ? -6.066 22.75 -3.75 1 94.75 148 TRP B O 1
ATOM 4326 N N . MET B 1 149 ? -5.168 20.75 -3.281 1 92.25 149 MET B N 1
ATOM 4327 C CA . MET B 1 149 ? -4.555 20.578 -4.594 1 92.25 149 MET B CA 1
ATOM 4328 C C . MET B 1 149 ? -5.496 19.844 -5.543 1 92.25 149 MET B C 1
ATOM 4330 O O . MET B 1 149 ? -5.359 19.953 -6.762 1 92.25 149 MET B O 1
ATOM 4334 N N . LYS B 1 150 ? -6.406 19.125 -4.984 1 88.31 150 LYS B N 1
ATOM 4335 C CA . LYS B 1 150 ? -7.199 18.219 -5.82 1 88.31 150 LYS B CA 1
ATOM 4336 C C . LYS B 1 150 ? -8.672 18.609 -5.793 1 88.31 150 LYS B C 1
ATOM 4338 O O . LYS B 1 150 ? -9.398 18.391 -6.77 1 88.31 150 LYS B O 1
ATOM 4343 N N . ARG B 1 151 ? -9.117 19.031 -4.68 1 88.69 151 ARG B N 1
ATOM 4344 C CA . ARG B 1 151 ? -10.555 19.172 -4.461 1 88.69 151 ARG B CA 1
ATOM 4345 C C . ARG B 1 151 ? -10.898 20.547 -3.9 1 88.69 151 ARG B C 1
ATOM 4347 O O . ARG B 1 151 ? -11.641 20.656 -2.926 1 88.69 151 ARG B O 1
ATOM 4354 N N . ALA B 1 152 ? -10.391 21.516 -4.555 1 90 152 ALA B N 1
ATOM 4355 C CA . ALA B 1 152 ? -10.688 22.859 -4.082 1 90 152 ALA B CA 1
ATOM 4356 C C . ALA B 1 152 ? -12.172 23.188 -4.258 1 90 152 ALA B C 1
ATOM 4358 O O . ALA B 1 152 ? -12.766 22.844 -5.281 1 90 152 ALA B O 1
ATOM 4359 N N . LYS B 1 153 ? -12.719 23.781 -3.34 1 90.88 153 LYS B N 1
ATOM 4360 C CA . LYS B 1 153 ? -14.133 24.125 -3.373 1 90.88 153 LYS B CA 1
ATOM 4361 C C . LYS B 1 153 ? -14.383 25.281 -4.336 1 90.88 153 LYS B C 1
ATOM 4363 O O . LYS B 1 153 ? -15.414 25.328 -5.016 1 90.88 153 LYS B O 1
ATOM 4368 N N . GLU B 1 154 ? -13.516 26.25 -4.301 1 92.25 154 GLU B N 1
ATOM 4369 C CA . GLU B 1 154 ? -13.594 27.438 -5.152 1 92.25 154 GLU B CA 1
ATOM 4370 C C . GLU B 1 154 ? -12.203 27.938 -5.516 1 92.25 154 GLU B C 1
ATOM 4372 O O . GLU B 1 154 ? -11.297 27.953 -4.672 1 92.25 154 GLU B O 1
ATOM 4377 N N . ILE B 1 155 ? -12.141 28.359 -6.777 1 93.62 155 ILE B N 1
ATOM 4378 C CA . ILE B 1 155 ? -10.883 28.906 -7.262 1 93.62 155 ILE B CA 1
ATOM 4379 C C . ILE B 1 155 ? -11.086 30.344 -7.742 1 93.62 155 ILE B C 1
ATOM 4381 O O . ILE B 1 155 ? -12.086 30.656 -8.391 1 93.62 155 ILE B O 1
ATOM 4385 N N . ALA B 1 156 ? -10.203 31.234 -7.348 1 94 156 ALA B N 1
ATOM 4386 C CA . ALA B 1 156 ? -10.25 32.625 -7.785 1 94 156 ALA B CA 1
ATOM 4387 C C . ALA B 1 156 ? -8.844 33.188 -8.008 1 94 156 ALA B C 1
ATOM 4389 O O . ALA B 1 156 ? -7.898 32.781 -7.324 1 94 156 ALA B O 1
ATOM 4390 N N . ASN B 1 157 ? -8.75 34.062 -8.93 1 92.81 157 ASN B N 1
ATOM 4391 C CA . ASN B 1 157 ? -7.469 34.75 -9.109 1 92.81 157 ASN B CA 1
ATOM 4392 C C . ASN B 1 157 ? -7.125 35.625 -7.906 1 92.81 157 ASN B C 1
ATOM 4394 O O . ASN B 1 157 ? -7.996 36.312 -7.355 1 92.81 157 ASN B O 1
ATOM 4398 N N . SER B 1 158 ? -5.891 35.562 -7.555 1 93.94 158 SER B N 1
ATOM 4399 C CA . SER B 1 158 ? -5.461 36.375 -6.418 1 93.94 158 SER B CA 1
ATOM 4400 C C . SER B 1 158 ? -5.395 37.875 -6.781 1 93.94 158 SER B C 1
ATOM 4402 O O . SER B 1 158 ? -4.953 38.219 -7.875 1 93.94 158 SER B O 1
ATOM 4404 N N . THR B 1 159 ? -5.801 38.656 -5.883 1 89.31 159 THR B N 1
ATOM 4405 C CA . THR B 1 159 ? -5.742 40.125 -6.102 1 89.31 159 THR B CA 1
ATOM 4406 C C . THR B 1 159 ? -4.434 40.688 -5.559 1 89.31 159 THR B C 1
ATOM 4408 O O . THR B 1 159 ? -4.039 41.781 -5.922 1 89.31 159 THR B O 1
ATOM 4411 N N . THR B 1 160 ? -3.791 39.969 -4.762 1 90.44 160 THR B N 1
ATOM 4412 C CA . THR B 1 160 ? -2.598 40.469 -4.086 1 90.44 160 THR B CA 1
ATOM 4413 C C . THR B 1 160 ? -1.338 39.875 -4.703 1 90.44 160 THR B C 1
ATOM 4415 O O . THR B 1 160 ? -0.257 40.469 -4.617 1 90.44 160 THR B O 1
ATOM 4418 N N . LYS B 1 161 ? -1.416 38.688 -5.254 1 91.5 161 LYS B N 1
ATOM 4419 C CA . LYS B 1 161 ? -0.282 38.031 -5.887 1 91.5 161 LYS B CA 1
ATOM 4420 C C . LYS B 1 161 ? -0.587 37.688 -7.344 1 91.5 161 LYS B C 1
ATOM 4422 O O . LYS B 1 161 ? -1.229 36.688 -7.633 1 91.5 161 LYS B O 1
ATOM 4427 N N . GLU B 1 162 ? 0.033 38.469 -8.164 1 90.25 162 GLU B N 1
ATOM 4428 C CA . GLU B 1 162 ? -0.239 38.312 -9.594 1 90.25 162 GLU B CA 1
ATOM 4429 C C . GLU B 1 162 ? 0.154 36.938 -10.078 1 90.25 162 GLU B C 1
ATOM 4431 O O . GLU B 1 162 ? 1.227 36.438 -9.742 1 90.25 162 GLU B O 1
ATOM 4436 N N . GLY B 1 163 ? -0.721 36.312 -10.766 1 88.88 163 GLY B N 1
ATOM 4437 C CA . GLY B 1 163 ? -0.427 35.031 -11.359 1 88.88 163 GLY B CA 1
ATOM 4438 C C . GLY B 1 163 ? -0.737 33.875 -10.43 1 88.88 163 GLY B C 1
ATOM 4439 O O . GLY B 1 163 ? -0.578 32.719 -10.805 1 88.88 163 GLY B O 1
ATOM 4440 N N . SER B 1 164 ? -1.246 34.25 -9.266 1 94.5 164 SER B N 1
ATOM 4441 C CA . SER B 1 164 ? -1.547 33.188 -8.289 1 94.5 164 SER B CA 1
ATOM 4442 C C . SER B 1 164 ? -3.053 33 -8.133 1 94.5 164 SER B C 1
ATOM 4444 O O . SER B 1 164 ? -3.842 33.812 -8.609 1 94.5 164 SER B O 1
ATOM 4446 N N . ILE B 1 165 ? -3.355 31.844 -7.582 1 95.06 165 ILE B N 1
ATOM 4447 C CA . ILE B 1 165 ? -4.754 31.469 -7.398 1 95.06 165 ILE B CA 1
ATOM 4448 C C . ILE B 1 165 ? -5.07 31.375 -5.906 1 95.06 165 ILE B C 1
ATOM 4450 O O . ILE B 1 165 ? -4.262 30.875 -5.125 1 95.06 165 ILE B O 1
ATOM 4454 N N . ASP B 1 166 ? -6.273 31.922 -5.57 1 96.25 166 ASP B N 1
ATOM 4455 C CA . ASP B 1 166 ? -6.789 31.797 -4.211 1 96.25 166 ASP B CA 1
ATOM 4456 C C . ASP B 1 166 ? -7.816 30.672 -4.113 1 96.25 166 ASP B C 1
ATOM 4458 O O . ASP B 1 166 ? -8.445 30.312 -5.109 1 96.25 166 ASP B O 1
ATOM 4462 N N . LEU B 1 167 ? -7.914 30.125 -2.902 1 97.5 167 LEU B N 1
ATOM 4463 C CA . LEU B 1 167 ? -8.961 29.172 -2.543 1 97.5 167 LEU B CA 1
ATOM 4464 C C . LEU B 1 167 ? -9.836 29.734 -1.421 1 97.5 167 LEU B C 1
ATOM 4466 O O . LEU B 1 167 ? -9.742 29.266 -0.279 1 97.5 167 LEU B O 1
ATOM 4470 N N . PRO B 1 168 ? -10.758 30.562 -1.789 1 97.56 168 PRO B N 1
ATOM 4471 C CA . PRO B 1 168 ? -11.445 31.359 -0.771 1 97.56 168 PRO B CA 1
ATOM 4472 C C . PRO B 1 168 ? -12.219 30.5 0.227 1 97.56 168 PRO B C 1
ATOM 4474 O O . PRO B 1 168 ? -12.086 30.688 1.439 1 97.56 168 PRO B O 1
ATOM 4477 N N . LEU B 1 169 ? -12.945 29.531 -0.287 1 97.94 169 LEU B N 1
ATOM 4478 C CA . LEU B 1 169 ? -13.781 28.734 0.611 1 97.94 169 LEU B CA 1
ATOM 4479 C C . LEU B 1 169 ? -12.922 27.781 1.438 1 97.94 169 LEU B C 1
ATOM 4481 O O . LEU B 1 169 ? -13.203 27.562 2.617 1 97.94 169 LEU B O 1
ATOM 4485 N N . ASP B 1 170 ? -11.93 27.266 0.869 1 97.94 170 ASP B N 1
ATOM 4486 C CA . ASP B 1 170 ? -11.008 26.406 1.606 1 97.94 170 ASP B CA 1
ATOM 4487 C C . ASP B 1 170 ? -10.258 27.188 2.674 1 97.94 170 ASP B C 1
ATOM 4489 O O . ASP B 1 170 ? -10.031 26.703 3.781 1 97.94 170 ASP B O 1
ATOM 4493 N N . GLY B 1 171 ? -9.883 28.391 2.311 1 98.38 171 GLY B N 1
ATOM 4494 C CA . GLY B 1 171 ? -9.227 29.25 3.279 1 98.38 171 GLY B CA 1
ATOM 4495 C C . GLY B 1 171 ? -10.109 29.594 4.469 1 98.38 171 GLY B C 1
ATOM 4496 O O . GLY B 1 171 ? -9.664 29.5 5.617 1 98.38 171 GLY B O 1
ATOM 4497 N N . ALA B 1 172 ? -11.281 29.938 4.129 1 98.5 172 ALA B N 1
ATOM 4498 C CA . ALA B 1 172 ? -12.227 30.266 5.195 1 98.5 172 ALA B CA 1
ATOM 4499 C C . ALA B 1 172 ? -12.477 29.062 6.098 1 98.5 172 ALA B C 1
ATOM 4501 O O . ALA B 1 172 ? -12.555 29.203 7.32 1 98.5 172 ALA B O 1
ATOM 4502 N N . ALA B 1 173 ? -12.578 27.922 5.5 1 98.19 173 ALA B N 1
ATOM 4503 C CA . ALA B 1 173 ? -12.789 26.703 6.27 1 98.19 173 ALA B CA 1
ATOM 4504 C C . ALA B 1 173 ? -11.602 26.422 7.188 1 98.19 173 ALA B C 1
ATOM 4506 O O . ALA B 1 173 ? -11.781 26 8.336 1 98.19 173 ALA B O 1
ATOM 4507 N N . TRP B 1 174 ? -10.453 26.672 6.688 1 98.56 174 TRP B N 1
ATOM 4508 C CA . TRP B 1 174 ? -9.266 26.453 7.508 1 98.56 174 TRP B CA 1
ATOM 4509 C C . TRP B 1 174 ? -9.219 27.438 8.672 1 98.56 174 TRP B C 1
ATOM 4511 O O . TRP B 1 174 ? -8.852 27.062 9.789 1 98.56 174 TRP B O 1
ATOM 4521 N N . LEU B 1 175 ? -9.578 28.703 8.406 1 98.81 175 LEU B N 1
ATOM 4522 C CA . LEU B 1 175 ? -9.602 29.703 9.461 1 98.81 175 LEU B CA 1
ATOM 4523 C C . LEU B 1 175 ? -10.617 29.344 10.539 1 98.81 175 LEU B C 1
ATOM 4525 O O . LEU B 1 175 ? -10.367 29.562 11.734 1 98.81 175 LEU B O 1
ATOM 4529 N N . LEU B 1 176 ? -11.695 28.797 10.094 1 98.5 176 LEU B N 1
ATOM 4530 C CA . LEU B 1 176 ? -12.688 28.312 11.055 1 98.5 176 LEU B CA 1
ATOM 4531 C C . LEU B 1 176 ? -12.117 27.172 11.898 1 98.5 176 LEU B C 1
ATOM 4533 O O . LEU B 1 176 ? -12.312 27.141 13.117 1 98.5 176 LEU B O 1
ATOM 4537 N N . HIS B 1 177 ? -11.453 26.266 11.25 1 98.44 177 HIS B N 1
ATOM 4538 C CA . HIS B 1 177 ? -10.758 25.172 11.922 1 98.44 177 HIS B CA 1
ATOM 4539 C C . HIS B 1 177 ? -9.766 25.703 12.945 1 98.44 177 HIS B C 1
ATOM 4541 O O . HIS B 1 177 ? -9.766 25.266 14.102 1 98.44 177 HIS B O 1
ATOM 4547 N N . PHE B 1 178 ? -9.023 26.703 12.578 1 98.75 178 PHE B N 1
ATOM 4548 C CA . PHE B 1 178 ? -8.031 27.328 13.453 1 98.75 178 PHE B CA 1
ATOM 4549 C C . PHE B 1 178 ? -8.703 27.984 14.648 1 98.75 178 PHE B C 1
ATOM 4551 O O . PHE B 1 178 ? -8.258 27.812 15.789 1 98.75 178 PHE B O 1
ATOM 4558 N N . LYS B 1 179 ? -9.695 28.688 14.367 1 98.62 179 LYS B N 1
ATOM 4559 C CA . LYS B 1 179 ? -10.414 29.375 15.43 1 98.62 179 LYS B CA 1
ATOM 4560 C C . LYS B 1 179 ? -11 28.391 16.438 1 98.62 179 LYS B C 1
ATOM 4562 O O . LYS B 1 179 ? -10.945 28.641 17.656 1 98.62 179 LYS B O 1
ATOM 4567 N N . THR B 1 180 ? -11.523 27.359 15.93 1 98.19 180 THR B N 1
ATOM 4568 C CA . THR B 1 180 ? -12.133 26.344 16.797 1 98.19 180 THR B CA 1
ATOM 4569 C C . THR B 1 180 ? -11.086 25.703 17.703 1 98.19 180 THR B C 1
ATOM 4571 O O . THR B 1 180 ? -11.352 25.438 18.875 1 98.19 180 THR B O 1
ATOM 4574 N N . GLN B 1 181 ? -9.914 25.531 17.234 1 98.38 181 GLN B N 1
ATOM 4575 C CA . GLN B 1 181 ? -8.852 24.875 17.984 1 98.38 181 GLN B CA 1
ATOM 4576 C C . GLN B 1 181 ? -8.188 25.844 18.953 1 98.38 181 GLN B C 1
ATOM 4578 O O . GLN B 1 181 ? -7.758 25.438 20.047 1 98.38 181 GLN B O 1
ATOM 4583 N N . ASN B 1 182 ? -8.117 27.172 18.594 1 98.31 182 ASN B N 1
ATOM 4584 C CA . ASN B 1 182 ? -7.219 28.078 19.297 1 98.31 182 ASN B CA 1
ATOM 4585 C C . ASN B 1 182 ? -7.98 29.234 19.922 1 98.31 182 ASN B C 1
ATOM 4587 O O . ASN B 1 182 ? -7.418 30 20.719 1 98.31 182 ASN B O 1
ATOM 4591 N N . GLY B 1 183 ? -9.234 29.453 19.625 1 96.38 183 GLY B N 1
ATOM 4592 C CA . GLY B 1 183 ? -9.953 30.672 19.953 1 96.38 183 GLY B CA 1
ATOM 4593 C C . GLY B 1 183 ? -9.828 31.062 21.406 1 96.38 183 GLY B C 1
ATOM 4594 O O . GLY B 1 183 ? -9.453 32.188 21.719 1 96.38 183 GLY B O 1
ATOM 4595 N N . ALA B 1 184 ? -10.07 30.172 22.266 1 95.88 184 ALA B N 1
ATOM 4596 C CA . ALA B 1 184 ? -10.023 30.438 23.703 1 95.88 184 ALA B CA 1
ATOM 4597 C C . ALA B 1 184 ? -8.602 30.781 24.156 1 95.88 184 ALA B C 1
ATOM 4599 O O . ALA B 1 184 ? -8.406 31.719 24.922 1 95.88 184 ALA B O 1
ATOM 4600 N N . LEU B 1 185 ? -7.68 30.109 23.688 1 97.75 185 LEU B N 1
ATOM 4601 C CA . LEU B 1 185 ? -6.285 30.328 24.047 1 97.75 185 LEU B CA 1
ATOM 4602 C C . LEU B 1 185 ? -5.793 31.672 23.547 1 97.75 185 LEU B C 1
ATOM 4604 O O . LEU B 1 185 ? -5.082 32.375 24.266 1 97.75 185 LEU B O 1
ATOM 4608 N N . LEU B 1 186 ? -6.16 32.031 22.328 1 97.06 186 LEU B N 1
ATOM 4609 C CA . LEU B 1 186 ? -5.73 33.281 21.75 1 97.06 186 LEU B CA 1
ATOM 4610 C C . LEU B 1 186 ? -6.27 34.469 22.562 1 97.06 186 LEU B C 1
ATOM 4612 O O . LEU B 1 186 ? -5.562 35.469 22.766 1 97.06 186 LEU B O 1
ATOM 4616 N N . LYS B 1 187 ? -7.445 34.344 22.984 1 94.94 187 LYS B N 1
ATOM 4617 C CA . LYS B 1 187 ? -8.047 35.375 23.812 1 94.94 187 LYS B CA 1
ATOM 4618 C C . LYS B 1 187 ? -7.301 35.5 25.141 1 94.94 187 LYS B C 1
ATOM 4620 O O . LYS B 1 187 ? -7.039 36.625 25.609 1 94.94 187 LYS B O 1
ATOM 4625 N N . GLU B 1 188 ? -7.008 34.406 25.656 1 97.25 188 GLU B N 1
ATOM 4626 C CA . GLU B 1 188 ? -6.305 34.406 26.938 1 97.25 188 GLU B CA 1
ATOM 4627 C C . GLU B 1 188 ? -4.91 35 26.797 1 97.25 188 GLU B C 1
ATOM 4629 O O . GLU B 1 188 ? -4.457 35.719 27.688 1 97.25 188 GLU B O 1
ATOM 4634 N N . LEU B 1 189 ? -4.219 34.75 25.734 1 97.25 189 LEU B N 1
ATOM 4635 C CA . LEU B 1 189 ? -2.848 35.188 25.5 1 97.25 189 LEU B CA 1
ATOM 4636 C C . LEU B 1 189 ? -2.816 36.656 25.125 1 97.25 189 LEU B C 1
ATOM 4638 O O . LEU B 1 189 ? -1.771 37.312 25.219 1 97.25 189 LEU B O 1
ATOM 4642 N N . GLY B 1 190 ? -3.889 37.156 24.641 1 96.75 190 GLY B N 1
ATOM 4643 C CA . GLY B 1 190 ? -3.975 38.562 24.281 1 96.75 190 GLY B CA 1
ATOM 4644 C C . GLY B 1 190 ? -3.074 38.938 23.125 1 96.75 190 GLY B C 1
ATOM 4645 O O . GLY B 1 190 ? -2.432 40 23.141 1 96.75 190 GLY B O 1
ATOM 4646 N N . LEU B 1 191 ? -2.982 38.094 22.172 1 97.06 191 LEU B N 1
ATOM 4647 C CA . LEU B 1 191 ? -2.133 38.344 21.016 1 97.06 191 LEU B CA 1
ATOM 4648 C C . LEU B 1 191 ? -2.771 39.375 20.094 1 97.06 191 LEU B C 1
ATOM 4650 O O . LEU B 1 191 ? -3.982 39.344 19.859 1 97.06 191 LEU B O 1
ATOM 4654 N N . THR B 1 192 ? -1.975 40.312 19.578 1 97.5 192 THR B N 1
ATOM 4655 C CA . THR B 1 192 ? -2.459 41.375 18.719 1 97.5 192 THR B CA 1
ATOM 4656 C C . THR B 1 192 ? -1.682 41.406 17.406 1 97.5 192 THR B C 1
ATOM 4658 O O . THR B 1 192 ? -0.639 40.75 17.281 1 97.5 192 THR B O 1
ATOM 4661 N N . VAL B 1 193 ? -2.234 42.094 16.406 1 97.56 193 VAL B N 1
ATOM 4662 C CA . VAL B 1 193 ? -1.559 42.219 15.117 1 97.56 193 VAL B CA 1
ATOM 4663 C C . VAL B 1 193 ? -0.475 43.281 15.195 1 97.56 193 VAL B C 1
ATOM 4665 O O . VAL B 1 193 ? -0.66 44.312 15.844 1 97.56 193 VAL B O 1
ATOM 4668 N N . SER B 1 194 ? 0.583 43.156 14.547 1 97.25 194 SER B N 1
ATOM 4669 C CA . SER B 1 194 ? 1.772 44 14.68 1 97.25 194 SER B CA 1
ATOM 4670 C C . SER B 1 194 ? 1.755 45.125 13.688 1 97.25 194 SER B C 1
ATOM 4672 O O . SER B 1 194 ? 2.518 46.094 13.82 1 97.25 194 SER B O 1
ATOM 4674 N N . ARG B 1 195 ? 0.905 45.031 12.641 1 97.31 195 ARG B N 1
ATOM 4675 C CA . ARG B 1 195 ? 0.818 46.062 11.602 1 97.31 195 ARG B CA 1
ATOM 4676 C C . ARG B 1 195 ? -0.611 46.188 11.086 1 97.31 195 ARG B C 1
ATOM 4678 O O . ARG B 1 195 ? -1.474 45.375 11.406 1 97.31 195 ARG B O 1
ATOM 4685 N N . ASP B 1 196 ? -0.745 47.219 10.312 1 97.25 196 ASP B N 1
ATOM 4686 C CA . ASP B 1 196 ? -2.043 47.375 9.664 1 97.25 196 ASP B CA 1
ATOM 4687 C C . ASP B 1 196 ? -2.203 46.406 8.492 1 97.25 196 ASP B C 1
ATOM 4689 O O . ASP B 1 196 ? -1.299 46.281 7.664 1 97.25 196 ASP B O 1
ATOM 4693 N N . TYR B 1 197 ? -3.268 45.75 8.516 1 97.12 197 TYR B N 1
ATOM 4694 C CA . TYR B 1 197 ? -3.641 44.938 7.355 1 97.12 197 TYR B CA 1
ATOM 4695 C C . TYR B 1 197 ? -4.809 45.562 6.609 1 97.12 197 TYR B C 1
ATOM 4697 O O . TYR B 1 197 ? -5.93 45.625 7.121 1 97.12 197 TYR B O 1
ATOM 4705 N N . VAL B 1 198 ? -4.516 46.062 5.391 1 96.56 198 VAL B N 1
ATOM 4706 C CA . VAL B 1 198 ? -5.508 46.75 4.582 1 96.56 198 VAL B CA 1
ATOM 4707 C C . VAL B 1 198 ? -6.145 45.781 3.588 1 96.56 198 VAL B C 1
ATOM 4709 O O . VAL B 1 198 ? -5.469 45.281 2.689 1 96.56 198 VAL B O 1
ATOM 4712 N N . TRP B 1 199 ? -7.414 45.531 3.709 1 95.31 199 TRP B N 1
ATOM 4713 C CA . TRP B 1 199 ? -8.133 44.594 2.848 1 95.31 199 TRP B CA 1
ATOM 4714 C C . TRP B 1 199 ? -8.781 45.312 1.676 1 95.31 199 TRP B C 1
ATOM 4716 O O . TRP B 1 199 ? -8.695 44.875 0.532 1 95.31 199 TRP B O 1
ATOM 4726 N N . THR B 1 200 ? -9.445 46.406 2.047 1 93.62 200 THR B N 1
ATOM 4727 C CA . THR B 1 200 ? -10 47.375 1.1 1 93.62 200 THR B CA 1
ATOM 4728 C C . THR B 1 200 ? -9.781 48.812 1.592 1 93.62 200 THR B C 1
ATOM 4730 O O . THR B 1 200 ? -9.195 49.031 2.658 1 93.62 200 THR B O 1
ATOM 4733 N N . LYS B 1 201 ? -10.281 49.75 0.835 1 91.88 201 LYS B N 1
ATOM 4734 C CA . LYS B 1 201 ? -10.18 51.156 1.233 1 91.88 201 LYS B CA 1
ATOM 4735 C C . LYS B 1 201 ? -10.93 51.406 2.537 1 91.88 201 LYS B C 1
ATOM 4737 O O . LYS B 1 201 ? -10.539 52.25 3.328 1 91.88 201 LYS B O 1
ATOM 4742 N N . ARG B 1 202 ? -11.883 50.531 2.768 1 92.38 202 ARG B N 1
ATOM 4743 C CA . ARG B 1 202 ? -12.781 50.781 3.895 1 92.38 202 ARG B CA 1
ATOM 4744 C C . ARG B 1 202 ? -12.555 49.781 5.004 1 92.38 202 ARG B C 1
ATOM 4746 O O . ARG B 1 202 ? -12.992 49.969 6.141 1 92.38 202 ARG B O 1
ATOM 4753 N N . GLU B 1 203 ? -11.93 48.688 4.656 1 93.5 203 GLU B N 1
ATOM 4754 C CA . GLU B 1 203 ? -11.773 47.594 5.629 1 93.5 203 GLU B CA 1
ATOM 4755 C C . GLU B 1 203 ? -10.312 47.406 6.008 1 93.5 203 GLU B C 1
ATOM 4757 O O . GLU B 1 203 ? -9.492 47.031 5.168 1 93.5 203 GLU B O 1
ATOM 4762 N N . ILE B 1 204 ? -10.008 47.719 7.25 1 96.12 204 ILE B N 1
ATOM 4763 C CA . ILE B 1 204 ? -8.648 47.594 7.77 1 96.12 204 ILE B CA 1
ATOM 4764 C C . ILE B 1 204 ? -8.68 46.875 9.125 1 96.12 204 ILE B C 1
ATOM 4766 O O . ILE B 1 204 ? -9.578 47.125 9.938 1 96.12 204 ILE B O 1
ATOM 4770 N N . THR B 1 205 ? -7.77 45.969 9.352 1 97.31 205 THR B N 1
ATOM 4771 C CA . THR B 1 205 ? -7.43 45.5 10.688 1 97.31 205 THR B CA 1
ATOM 4772 C C . THR B 1 205 ? -6.242 46.25 11.25 1 97.31 205 THR B C 1
ATOM 4774 O O . THR B 1 205 ? -5.102 46.062 10.836 1 97.31 205 THR B O 1
ATOM 4777 N N . PRO B 1 206 ? -6.527 47.125 12.195 1 96.94 206 PRO B N 1
ATOM 4778 C CA . PRO B 1 206 ? -5.469 48.062 12.633 1 96.94 206 PRO B CA 1
ATOM 4779 C C . PRO B 1 206 ? -4.477 47.375 13.594 1 96.94 206 PRO B C 1
ATOM 4781 O O . PRO B 1 206 ? -4.836 46.438 14.305 1 96.94 206 PRO B O 1
ATOM 4784 N N . THR B 1 207 ? -3.326 48.031 13.602 1 97.44 207 THR B N 1
ATOM 4785 C CA . THR B 1 207 ? -2.303 47.625 14.547 1 97.44 207 THR B CA 1
ATOM 4786 C C . THR B 1 207 ? -2.852 47.625 15.969 1 97.44 207 THR B C 1
ATOM 4788 O O . THR B 1 207 ? -3.557 48.562 16.359 1 97.44 207 THR B O 1
ATOM 4791 N N . GLY B 1 208 ? -2.531 46.562 16.688 1 97.06 208 GLY B N 1
ATOM 4792 C CA . GLY B 1 208 ? -2.986 46.469 18.062 1 97.06 208 GLY B CA 1
ATOM 4793 C C . GLY B 1 208 ? -4.293 45.719 18.219 1 97.06 208 GLY B C 1
ATOM 4794 O O . GLY B 1 208 ? -4.676 45.344 19.328 1 97.06 208 GLY B O 1
ATOM 4795 N N . ALA B 1 209 ? -4.949 45.469 17.109 1 97.75 209 ALA B N 1
ATOM 4796 C CA . ALA B 1 209 ? -6.176 44.688 17.156 1 97.75 209 ALA B CA 1
ATOM 4797 C C . ALA B 1 209 ? -5.887 43.25 17.562 1 97.75 209 ALA B C 1
ATOM 4799 O O . ALA B 1 209 ? -4.793 42.75 17.312 1 97.75 209 ALA B O 1
ATOM 4800 N N . PRO B 1 210 ? -6.859 42.625 18.219 1 97.88 210 PRO B N 1
ATOM 4801 C CA . PRO B 1 210 ? -6.68 41.188 18.562 1 97.88 210 PRO B CA 1
ATOM 4802 C C . PRO B 1 210 ? -6.441 40.344 17.328 1 97.88 210 PRO B C 1
ATOM 4804 O O . PRO B 1 210 ? -7.055 40.562 16.281 1 97.88 210 PRO B O 1
ATOM 4807 N N . LEU B 1 211 ? -5.57 39.406 17.484 1 97.94 211 LEU B N 1
ATOM 4808 C CA . LEU B 1 211 ? -5.266 38.5 16.391 1 97.94 211 LEU B CA 1
ATOM 4809 C C . LEU B 1 211 ? -6.531 37.812 15.891 1 97.94 211 LEU B C 1
ATOM 4811 O O . LEU B 1 211 ? -6.648 37.5 14.695 1 97.94 211 LEU B O 1
ATOM 4815 N N . LEU B 1 212 ? -7.492 37.562 16.75 1 97.75 212 LEU B N 1
ATOM 4816 C CA . LEU B 1 212 ? -8.75 36.906 16.406 1 97.75 212 LEU B CA 1
ATOM 4817 C C . LEU B 1 212 ? -9.547 37.75 15.414 1 97.75 212 LEU B C 1
ATOM 4819 O O . LEU B 1 212 ? -10.328 37.188 14.633 1 97.75 212 LEU B O 1
ATOM 4823 N N . ASP B 1 213 ? -9.367 39 15.414 1 97.31 213 ASP B N 1
ATOM 4824 C CA . ASP B 1 213 ? -10.047 39.875 14.445 1 97.31 213 ASP B CA 1
ATOM 4825 C C . ASP B 1 213 ? -9.609 39.562 13.016 1 97.31 213 ASP B C 1
ATOM 4827 O O . ASP B 1 213 ? -10.422 39.594 12.094 1 97.31 213 ASP B O 1
ATOM 4831 N N . LEU B 1 214 ? -8.398 39.312 12.938 1 97.06 214 LEU B N 1
ATOM 4832 C CA . LEU B 1 214 ? -7.84 38.906 11.641 1 97.06 214 LEU B CA 1
ATOM 4833 C C . LEU B 1 214 ? -8.469 37.625 11.148 1 97.06 214 LEU B C 1
ATOM 4835 O O . LEU B 1 214 ? -8.859 37.531 9.977 1 97.06 214 LEU B O 1
ATOM 4839 N N . VAL B 1 215 ? -8.57 36.656 12.016 1 98.44 215 VAL B N 1
ATOM 4840 C CA . VAL B 1 215 ? -9.141 35.344 11.711 1 98.44 215 VAL B CA 1
ATOM 4841 C C . VAL B 1 215 ? -10.609 35.5 11.336 1 98.44 215 VAL B C 1
ATOM 4843 O O . VAL B 1 215 ? -11.047 34.969 10.312 1 98.44 215 VAL B O 1
ATOM 4846 N N . GLU B 1 216 ? -11.32 36.25 12.07 1 98.12 216 GLU B N 1
ATOM 4847 C CA . GLU B 1 216 ? -12.75 36.438 11.852 1 98.12 216 GLU B CA 1
ATOM 4848 C C . GLU B 1 216 ? -13.016 37.188 10.555 1 98.12 216 GLU B C 1
ATOM 4850 O O . GLU B 1 216 ? -13.992 36.906 9.852 1 98.12 216 GLU B O 1
ATOM 4855 N N . HIS B 1 217 ? -12.164 38.094 10.281 1 97.75 217 HIS B N 1
ATOM 4856 C CA . HIS B 1 217 ? -12.305 38.812 9.016 1 97.75 217 HIS B CA 1
ATOM 4857 C C . HIS B 1 217 ? -12.227 37.844 7.836 1 97.75 217 HIS B C 1
ATOM 4859 O O . HIS B 1 217 ? -13.055 37.906 6.926 1 97.75 217 HIS B O 1
ATOM 4865 N N . GLY B 1 218 ? -11.273 36.938 7.844 1 98 218 GLY B N 1
ATOM 4866 C CA . GLY B 1 218 ? -11.109 35.969 6.773 1 98 218 GLY B CA 1
ATOM 4867 C C . GLY B 1 218 ? -12.266 34.969 6.676 1 98 218 GLY B C 1
ATOM 4868 O O . GLY B 1 218 ? -12.609 34.531 5.582 1 98 218 GLY B O 1
ATOM 4869 N N . ILE B 1 219 ? -12.844 34.625 7.809 1 98.25 219 ILE B N 1
ATOM 4870 C CA . ILE B 1 219 ? -13.984 33.719 7.832 1 98.25 219 ILE B CA 1
ATOM 4871 C C . ILE B 1 219 ? -15.211 34.406 7.23 1 98.25 219 ILE B C 1
ATOM 4873 O O . ILE B 1 219 ? -15.914 33.844 6.406 1 98.25 219 ILE B O 1
ATOM 4877 N N . ASN B 1 220 ? -15.398 35.656 7.602 1 97.75 220 ASN B N 1
ATOM 4878 C CA . ASN B 1 220 ? -16.594 36.406 7.211 1 97.75 220 ASN B CA 1
ATOM 4879 C C . ASN B 1 220 ? -16.5 36.906 5.77 1 97.75 220 ASN B C 1
ATOM 4881 O O . ASN B 1 220 ? -17.516 37.031 5.082 1 97.75 220 ASN B O 1
ATOM 4885 N N . ARG B 1 221 ? -15.297 37.25 5.391 1 96.81 221 ARG B N 1
ATOM 4886 C CA . ARG B 1 221 ? -15.023 37.656 4.023 1 96.81 221 ARG B CA 1
ATOM 4887 C C . ARG B 1 221 ? -14.07 36.688 3.33 1 96.81 221 ARG B C 1
ATOM 4889 O O . ARG B 1 221 ? -12.875 36.969 3.213 1 96.81 221 ARG B O 1
ATOM 4896 N N . ALA B 1 222 ? -14.641 35.75 2.672 1 96.5 222 ALA B N 1
ATOM 4897 C CA . ALA B 1 222 ? -13.891 34.594 2.145 1 96.5 222 ALA B CA 1
ATOM 4898 C C . ALA B 1 222 ? -12.891 35.062 1.077 1 96.5 222 ALA B C 1
ATOM 4900 O O . ALA B 1 222 ? -11.828 34.438 0.917 1 96.5 222 ALA B O 1
ATOM 4901 N N . LYS B 1 223 ? -13.195 36.094 0.421 1 95.75 223 LYS B N 1
ATOM 4902 C CA . LYS B 1 223 ? -12.328 36.625 -0.628 1 95.75 223 LYS B CA 1
ATOM 4903 C C . LYS B 1 223 ? -10.938 36.938 -0.08 1 95.75 223 LYS B C 1
ATOM 4905 O O . LYS B 1 223 ? -9.953 36.906 -0.812 1 95.75 223 LYS B O 1
ATOM 4910 N N . PHE B 1 224 ? -10.852 37.219 1.238 1 97.19 224 PHE B N 1
ATOM 4911 C CA . PHE B 1 224 ? -9.586 37.625 1.851 1 97.19 224 PHE B CA 1
ATOM 4912 C C . PHE B 1 224 ? -9.031 36.5 2.721 1 97.19 224 PHE B C 1
ATOM 4914 O O . PHE B 1 224 ? -8.078 36.719 3.475 1 97.19 224 PHE B O 1
ATOM 4921 N N . SER B 1 225 ? -9.656 35.312 2.652 1 98.19 225 SER B N 1
ATOM 4922 C CA . SER B 1 225 ? -9.297 34.25 3.561 1 98.19 225 SER B CA 1
ATOM 4923 C C . SER B 1 225 ? -7.828 33.844 3.402 1 98.19 225 SER B C 1
ATOM 4925 O O . SER B 1 225 ? -7.102 33.719 4.391 1 98.19 225 SER B O 1
ATOM 4927 N N . CYS B 1 226 ? -7.359 33.719 2.197 1 98.25 226 CYS B N 1
ATOM 4928 C CA . CYS B 1 226 ? -5.988 33.281 1.948 1 98.25 226 CYS B CA 1
ATOM 4929 C C . CYS B 1 226 ? -4.992 34.344 2.416 1 98.25 226 CYS B C 1
ATOM 4931 O O . CYS B 1 226 ? -3.961 34 3.002 1 98.25 226 CYS B O 1
ATOM 4933 N N . ASP B 1 227 ? -5.281 35.594 2.215 1 97.75 227 ASP B N 1
ATOM 4934 C CA . ASP B 1 227 ? -4.441 36.688 2.715 1 97.75 227 ASP B CA 1
ATOM 4935 C C . ASP B 1 227 ? -4.438 36.719 4.242 1 97.75 227 ASP B C 1
ATOM 4937 O O . ASP B 1 227 ? -3.408 37 4.859 1 97.75 227 ASP B O 1
ATOM 4941 N N . ALA B 1 228 ? -5.621 36.531 4.77 1 98.44 228 ALA B N 1
ATOM 4942 C CA . ALA B 1 228 ? -5.734 36.469 6.227 1 98.44 228 ALA B CA 1
ATOM 4943 C C . ALA B 1 228 ? -4.875 35.375 6.816 1 98.44 228 ALA B C 1
ATOM 4945 O O . ALA B 1 228 ? -4.254 35.531 7.867 1 98.44 228 ALA B O 1
ATOM 4946 N N . ILE B 1 229 ? -4.859 34.219 6.141 1 98.75 229 ILE B N 1
ATOM 4947 C CA . ILE B 1 229 ? -4.043 33.094 6.59 1 98.75 229 ILE B CA 1
ATOM 4948 C C . ILE B 1 229 ? -2.566 33.469 6.543 1 98.75 229 ILE B C 1
ATOM 4950 O O . ILE B 1 229 ? -1.821 33.219 7.492 1 98.75 229 ILE B O 1
ATOM 4954 N N . ALA B 1 230 ? -2.145 34.062 5.461 1 98.38 230 ALA B N 1
ATOM 4955 C CA . ALA B 1 230 ? -0.759 34.531 5.336 1 98.38 230 ALA B CA 1
ATOM 4956 C C . ALA B 1 230 ? -0.392 35.469 6.461 1 98.38 230 ALA B C 1
ATOM 4958 O O . ALA B 1 230 ? 0.665 35.344 7.082 1 98.38 230 ALA B O 1
ATOM 4959 N N . ALA B 1 231 ? -1.255 36.406 6.719 1 98.31 231 ALA B N 1
ATOM 4960 C CA . ALA B 1 231 ? -1.043 37.406 7.785 1 98.31 231 ALA B CA 1
ATOM 4961 C C . ALA B 1 231 ? -0.973 36.719 9.148 1 98.31 231 ALA B C 1
ATOM 4963 O O . ALA B 1 231 ? -0.091 37 9.953 1 98.31 231 ALA B O 1
ATOM 4964 N N . LEU B 1 232 ? -1.897 35.844 9.367 1 98.75 232 LEU B N 1
ATOM 4965 C CA . LEU B 1 232 ? -1.983 35.125 10.633 1 98.75 232 LEU B CA 1
ATOM 4966 C C . LEU B 1 232 ? -0.693 34.375 10.914 1 98.75 232 LEU B C 1
ATOM 4968 O O . LEU B 1 232 ? -0.134 34.469 12.016 1 98.75 232 LEU B O 1
ATOM 4972 N N . LEU B 1 233 ? -0.207 33.594 9.938 1 98.75 233 LEU B N 1
ATOM 4973 C CA . LEU B 1 233 ? 0.983 32.781 10.125 1 98.75 233 LEU B CA 1
ATOM 4974 C C . LEU B 1 233 ? 2.217 33.656 10.336 1 98.75 233 LEU B C 1
ATOM 4976 O O . LEU B 1 233 ? 3.113 33.312 11.102 1 98.75 233 LEU B O 1
ATOM 4980 N N . HIS B 1 234 ? 2.23 34.781 9.703 1 98.12 234 HIS B N 1
ATOM 4981 C CA . HIS B 1 234 ? 3.303 35.75 9.93 1 98.12 234 HIS B CA 1
ATOM 4982 C C . HIS B 1 234 ? 3.295 36.25 11.367 1 98.12 234 HIS B C 1
ATOM 4984 O O . HIS B 1 234 ? 4.336 36.281 12.023 1 98.12 234 HIS B O 1
ATOM 4990 N N . GLU B 1 235 ? 2.145 36.656 11.844 1 98.5 235 GLU B N 1
ATOM 4991 C CA . GLU B 1 235 ? 1.993 37.156 13.203 1 98.5 235 GLU B CA 1
ATOM 4992 C C . GLU B 1 235 ? 2.363 36.094 14.234 1 98.5 235 GLU B C 1
ATOM 4994 O O . GLU B 1 235 ? 3.016 36.406 15.234 1 98.5 235 GLU B O 1
ATOM 4999 N N . LEU B 1 236 ? 1.972 34.875 13.977 1 98.56 236 LEU B N 1
ATOM 5000 C CA . LEU B 1 236 ? 2.23 33.781 14.922 1 98.56 236 LEU B CA 1
ATOM 5001 C C . LEU B 1 236 ? 3.727 33.531 15.047 1 98.56 236 LEU B C 1
ATOM 5003 O O . LEU B 1 236 ? 4.223 33.25 16.141 1 98.56 236 LEU B O 1
ATOM 5007 N N . LYS B 1 237 ? 4.445 33.562 13.961 1 98 237 LYS B N 1
ATOM 5008 C CA . LYS B 1 237 ? 5.898 33.438 14 1 98 237 LYS B CA 1
ATOM 5009 C C . LYS B 1 237 ? 6.523 34.5 14.883 1 98 237 LYS B C 1
ATOM 5011 O O . LYS B 1 237 ? 7.395 34.188 15.703 1 98 237 LYS B O 1
ATOM 5016 N N . GLN B 1 238 ? 6.039 35.688 14.719 1 97.69 238 GLN B N 1
ATOM 5017 C CA . GLN B 1 238 ? 6.578 36.812 15.477 1 97.69 238 GLN B CA 1
ATOM 5018 C C . GLN B 1 238 ? 6.266 36.688 16.969 1 97.69 238 GLN B C 1
ATOM 5020 O O . GLN B 1 238 ? 7.145 36.875 17.812 1 97.69 238 GLN B O 1
ATOM 5025 N N . HIS B 1 239 ? 5.02 36.406 17.25 1 98.31 239 HIS B N 1
ATOM 5026 C CA . HIS B 1 239 ? 4.617 36.25 18.641 1 98.31 239 HIS B CA 1
ATOM 5027 C C . HIS B 1 239 ? 5.371 35.094 19.312 1 98.31 239 HIS B C 1
ATOM 5029 O O . HIS B 1 239 ? 5.738 35.219 20.484 1 98.31 239 HIS B O 1
ATOM 5035 N N . SER B 1 240 ? 5.535 34 18.562 1 98.38 240 SER B N 1
ATOM 5036 C CA . SER B 1 240 ? 6.266 32.875 19.094 1 98.38 240 SER B CA 1
ATOM 5037 C C . SER B 1 240 ? 7.719 33.219 19.391 1 98.38 240 SER B C 1
ATOM 5039 O O . SER B 1 240 ? 8.219 33 20.484 1 98.38 240 SER B O 1
ATOM 5041 N N . SER B 1 241 ? 8.375 33.844 18.469 1 97.94 241 SER B N 1
ATOM 5042 C CA . SER B 1 241 ? 9.773 34.219 18.625 1 97.94 241 SER B CA 1
ATOM 5043 C C . SER B 1 241 ? 9.953 35.219 19.766 1 97.94 241 SER B C 1
ATOM 5045 O O . SER B 1 241 ? 10.984 35.219 20.438 1 97.94 241 SER B O 1
ATOM 5047 N N . ALA B 1 242 ? 8.922 36.031 20.016 1 97.62 242 ALA B N 1
ATOM 5048 C CA . ALA B 1 242 ? 8.953 37.031 21.078 1 97.62 242 ALA B CA 1
ATOM 5049 C C . ALA B 1 242 ? 8.617 36.406 22.438 1 97.62 242 ALA B C 1
ATOM 5051 O O . ALA B 1 242 ? 8.664 37.062 23.469 1 97.62 242 ALA B O 1
ATOM 5052 N N . GLY B 1 243 ? 8.18 35.156 22.453 1 97 243 GLY B N 1
ATOM 5053 C CA . GLY B 1 243 ? 7.906 34.438 23.688 1 97 243 GLY B CA 1
ATOM 5054 C C . GLY B 1 243 ? 6.492 34.625 24.188 1 97 243 GLY B C 1
ATOM 5055 O O . GLY B 1 243 ? 6.176 34.281 25.328 1 97 243 GLY B O 1
ATOM 5056 N N . ARG B 1 244 ? 5.629 35.188 23.359 1 97.38 244 ARG B N 1
ATOM 5057 C CA . ARG B 1 244 ? 4.266 35.5 23.781 1 97.38 244 ARG B CA 1
ATOM 5058 C C . ARG B 1 244 ? 3.338 34.312 23.562 1 97.38 244 ARG B C 1
ATOM 5060 O O . ARG B 1 244 ? 2.248 34.25 24.141 1 97.38 244 ARG B O 1
ATOM 5067 N N . ALA B 1 245 ? 3.758 33.406 22.719 1 97.69 245 ALA B N 1
ATOM 5068 C CA . ALA B 1 245 ? 2.998 32.188 22.453 1 97.69 245 ALA B CA 1
ATOM 5069 C C . ALA B 1 245 ? 3.926 31.047 22.047 1 97.69 245 ALA B C 1
ATOM 5071 O O . ALA B 1 245 ? 5.059 31.281 21.625 1 97.69 245 ALA B O 1
ATOM 5072 N N . ARG B 1 246 ? 3.572 29.859 22.312 1 98.31 246 ARG B N 1
ATOM 5073 C CA . ARG B 1 246 ? 4.23 28.672 21.797 1 98.31 246 ARG B CA 1
ATOM 5074 C C . ARG B 1 246 ? 3.379 28 20.734 1 98.31 246 ARG B C 1
ATOM 5076 O O . ARG B 1 246 ? 2.221 27.656 20.969 1 98.31 246 ARG B O 1
ATOM 5083 N N . THR B 1 247 ? 3.963 27.844 19.562 1 98.75 247 THR B N 1
ATOM 5084 C CA . THR B 1 247 ? 3.172 27.406 18.422 1 98.75 247 THR B CA 1
ATOM 5085 C C . THR B 1 247 ? 3.576 26 17.984 1 98.75 247 THR B C 1
ATOM 5087 O O . THR B 1 247 ? 4.766 25.672 17.953 1 98.75 247 THR B O 1
ATOM 5090 N N . MET B 1 248 ? 2.645 25.125 17.703 1 98.81 248 MET B N 1
ATOM 5091 C CA . MET B 1 248 ? 2.855 23.797 17.125 1 98.81 248 MET B CA 1
ATOM 5092 C C . MET B 1 248 ? 2.234 23.688 15.742 1 98.81 248 MET B C 1
ATOM 5094 O O . MET B 1 248 ? 1.023 23.844 15.586 1 98.81 248 MET B O 1
ATOM 5098 N N . VAL B 1 249 ? 3.076 23.469 14.789 1 98.94 249 VAL B N 1
ATOM 5099 C CA . VAL B 1 249 ? 2.639 23.328 13.406 1 98.94 249 VAL B CA 1
ATOM 5100 C C . VAL B 1 249 ? 2.506 21.844 13.047 1 98.94 249 VAL B C 1
ATOM 5102 O O . VAL B 1 249 ? 3.451 21.078 13.219 1 98.94 249 VAL B O 1
ATOM 5105 N N . LEU B 1 250 ? 1.346 21.391 12.664 1 98.81 250 LEU B N 1
ATOM 5106 C CA . LEU B 1 250 ? 1.075 20.016 12.258 1 98.81 250 LEU B CA 1
ATOM 5107 C C . LEU B 1 250 ? 0.451 19.969 10.867 1 98.81 250 LEU B C 1
ATOM 5109 O O . LEU B 1 250 ? -0.682 20.406 10.68 1 98.81 250 LEU B O 1
ATOM 5113 N N . ILE B 1 251 ? 1.157 19.422 9.922 1 98.56 251 ILE B N 1
ATOM 5114 C CA . ILE B 1 251 ? 0.673 19.406 8.547 1 98.56 251 ILE B CA 1
ATOM 5115 C C . ILE B 1 251 ? 0.703 17.984 8 1 98.56 251 ILE B C 1
ATOM 5117 O O . ILE B 1 251 ? 1.767 17.359 7.922 1 98.56 251 ILE B O 1
ATOM 5121 N N . ASP B 1 252 ? -0.425 17.469 7.637 1 96.94 252 ASP B N 1
ATOM 5122 C CA . ASP B 1 252 ? -0.555 16.141 7.023 1 96.94 252 ASP B CA 1
ATOM 5123 C C . ASP B 1 252 ? -0.44 16.234 5.504 1 96.94 252 ASP B C 1
ATOM 5125 O O . ASP B 1 252 ? -1.101 17.062 4.871 1 96.94 252 ASP B O 1
ATOM 5129 N N . GLY B 1 253 ? 0.373 15.367 4.945 1 93.69 253 GLY B N 1
ATOM 5130 C CA . GLY B 1 253 ? 0.558 15.359 3.5 1 93.69 253 GLY B CA 1
ATOM 5131 C C . GLY B 1 253 ? 1.382 16.531 3.002 1 93.69 253 GLY B C 1
ATOM 5132 O O . GLY B 1 253 ? 1.04 17.156 1.993 1 93.69 253 GLY B O 1
ATOM 5133 N N . PHE B 1 254 ? 2.455 16.812 3.635 1 95.44 254 PHE B N 1
ATOM 5134 C CA . PHE B 1 254 ? 3.242 18.016 3.412 1 95.44 254 PHE B CA 1
ATOM 5135 C C . PHE B 1 254 ? 3.85 18.016 2.014 1 95.44 254 PHE B C 1
ATOM 5137 O O . PHE B 1 254 ? 3.973 19.062 1.384 1 95.44 254 PHE B O 1
ATOM 5144 N N . ASN B 1 255 ? 4.238 16.891 1.528 1 91.31 255 ASN B N 1
ATOM 5145 C CA . ASN B 1 255 ? 4.949 16.812 0.255 1 91.31 255 ASN B CA 1
ATOM 5146 C C . ASN B 1 255 ? 4.035 17.156 -0.917 1 91.31 255 ASN B C 1
ATOM 5148 O O . ASN B 1 255 ? 4.5 17.344 -2.043 1 91.31 255 ASN B O 1
ATOM 5152 N N . ALA B 1 256 ? 2.797 17.344 -0.679 1 91.62 256 ALA B N 1
ATOM 5153 C CA . ALA B 1 256 ? 1.873 17.781 -1.722 1 91.62 256 ALA B CA 1
ATOM 5154 C C . ALA B 1 256 ? 2.211 19.188 -2.195 1 91.62 256 ALA B C 1
ATOM 5156 O O . ALA B 1 256 ? 1.899 19.562 -3.33 1 91.62 256 ALA B O 1
ATOM 5157 N N . PHE B 1 257 ? 2.857 19.984 -1.383 1 94.06 257 PHE B N 1
ATOM 5158 C CA . PHE B 1 257 ? 3.254 21.344 -1.741 1 94.06 257 PHE B CA 1
ATOM 5159 C C . PHE B 1 257 ? 4.305 21.328 -2.844 1 94.06 257 PHE B C 1
ATOM 5161 O O . PHE B 1 257 ? 4.562 22.359 -3.479 1 94.06 257 PHE B O 1
ATOM 5168 N N . PHE B 1 258 ? 4.871 20.234 -3.059 1 91 258 PHE B N 1
ATOM 5169 C CA . PHE B 1 258 ? 6.031 20.188 -3.941 1 91 258 PHE B CA 1
ATOM 5170 C C . PHE B 1 258 ? 5.758 19.297 -5.148 1 91 258 PHE B C 1
ATOM 5172 O O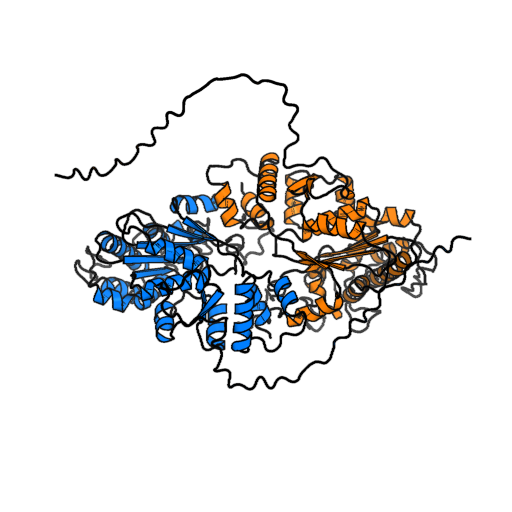 . PHE B 1 258 ? 6.684 18.938 -5.875 1 91 258 PHE B O 1
ATOM 5179 N N . GLN B 1 259 ? 4.578 18.953 -5.312 1 85.88 259 GLN B N 1
ATOM 5180 C CA . GLN B 1 259 ? 4.223 18.188 -6.504 1 85.88 259 GLN B CA 1
ATOM 5181 C C . GLN B 1 259 ? 4.371 19.031 -7.766 1 85.88 259 GLN B C 1
ATOM 5183 O O . GLN B 1 259 ? 4.297 20.25 -7.707 1 85.88 259 GLN B O 1
ATOM 5188 N N . PRO B 1 260 ? 4.547 18.375 -8.852 1 82.25 260 PRO B N 1
ATOM 5189 C CA . PRO B 1 260 ? 4.742 19.156 -10.078 1 82.25 260 PRO B CA 1
ATOM 5190 C C . PRO B 1 260 ? 3.467 19.859 -10.547 1 82.25 260 PRO B C 1
ATOM 5192 O O . PRO B 1 260 ? 3.527 20.969 -11.07 1 82.25 260 PRO B O 1
ATOM 5195 N N . HIS B 1 261 ? 2.367 19.188 -10.328 1 83.25 261 HIS B N 1
ATOM 5196 C CA . HIS B 1 261 ? 1.1 19.766 -10.742 1 83.25 261 HIS B CA 1
ATOM 5197 C C . HIS B 1 261 ? -0.024 19.406 -9.781 1 83.25 261 HIS B C 1
ATOM 5199 O O . HIS B 1 261 ? 0.106 18.453 -9.008 1 83.25 261 HIS B O 1
ATOM 5205 N N . THR B 1 262 ? -1.002 20.25 -9.867 1 87.62 262 THR B N 1
ATOM 5206 C CA . THR B 1 262 ? -2.229 19.969 -9.133 1 87.62 262 THR B CA 1
ATOM 5207 C C . THR B 1 262 ? -3.33 19.5 -10.078 1 87.62 262 THR B C 1
ATOM 5209 O O . THR B 1 262 ? -3.102 19.344 -11.281 1 87.62 262 THR B O 1
ATOM 5212 N N . ARG B 1 263 ? -4.434 19.141 -9.57 1 87.69 263 ARG B N 1
ATOM 5213 C CA . ARG B 1 263 ? -5.582 18.766 -10.391 1 87.69 263 ARG B CA 1
ATOM 5214 C C . ARG B 1 263 ? -6.426 19.984 -10.727 1 87.69 263 ARG B C 1
ATOM 5216 O O . ARG B 1 263 ? -7.418 19.875 -11.461 1 87.69 263 ARG B O 1
ATOM 5223 N N . LEU B 1 264 ? -6.02 21.156 -10.211 1 90.19 264 LEU B N 1
ATOM 5224 C CA . LEU B 1 264 ? -6.766 22.375 -10.453 1 90.19 264 LEU B CA 1
ATOM 5225 C C . LEU B 1 264 ? -6.398 22.984 -11.805 1 90.19 264 LEU B C 1
ATOM 5227 O O . LEU B 1 264 ? -5.238 22.938 -12.219 1 90.19 264 LEU B O 1
ATOM 5231 N N . LEU B 1 265 ? -7.395 23.484 -12.422 1 88.5 265 LEU B N 1
ATOM 5232 C CA . LEU B 1 265 ? -7.203 24.109 -13.727 1 88.5 265 LEU B CA 1
ATOM 5233 C C . LEU B 1 265 ? -7.531 25.594 -13.672 1 88.5 265 LEU B C 1
ATOM 5235 O O . LEU B 1 265 ? -8.484 26 -13 1 88.5 265 LEU B O 1
ATOM 5239 N N . THR B 1 266 ? -6.684 26.359 -14.312 1 84.38 266 THR B N 1
ATOM 5240 C CA . THR B 1 266 ? -6.996 27.766 -14.484 1 84.38 266 THR B CA 1
ATOM 5241 C C . THR B 1 266 ? -8.148 27.953 -15.469 1 84.38 266 THR B C 1
ATOM 5243 O O . THR B 1 266 ? -8.672 26.984 -16 1 84.38 266 THR B O 1
ATOM 5246 N N . GLU B 1 267 ? -8.508 29.234 -15.625 1 79.25 267 GLU B N 1
ATOM 5247 C CA . GLU B 1 267 ? -9.555 29.547 -16.594 1 79.25 267 GLU B CA 1
ATOM 5248 C C . GLU B 1 267 ? -9.164 29.109 -18 1 79.25 267 GLU B C 1
ATOM 5250 O O . GLU B 1 267 ? -10.023 28.734 -18.797 1 79.25 267 GLU B O 1
ATOM 5255 N N . ASN B 1 268 ? -7.863 29.094 -18.281 1 81.62 268 ASN B N 1
ATOM 5256 C CA . ASN B 1 268 ? -7.359 28.703 -19.578 1 81.62 268 ASN B CA 1
ATOM 5257 C C . ASN B 1 268 ? -7.078 27.203 -19.641 1 81.62 268 ASN B C 1
ATOM 5259 O O . ASN B 1 268 ? -6.352 26.734 -20.516 1 81.62 268 ASN B O 1
ATOM 5263 N N . LYS B 1 269 ? -7.492 26.484 -18.641 1 84.38 269 LYS B N 1
ATOM 5264 C CA . LYS B 1 269 ? -7.414 25.031 -18.578 1 84.38 269 LYS B CA 1
ATOM 5265 C C . LYS B 1 269 ? -5.969 24.562 -18.422 1 84.38 269 LYS B C 1
ATOM 5267 O O . LYS B 1 269 ? -5.613 23.469 -18.875 1 84.38 269 LYS B O 1
ATOM 5272 N N . ALA B 1 270 ? -5.211 25.516 -18.016 1 83.81 270 ALA B N 1
ATOM 5273 C CA . ALA B 1 270 ? -3.848 25.125 -17.672 1 83.81 270 ALA B CA 1
ATOM 5274 C C . ALA B 1 270 ? -3.77 24.594 -16.234 1 83.81 270 ALA B C 1
ATOM 5276 O O . ALA B 1 270 ? -4.445 25.109 -15.344 1 83.81 270 ALA B O 1
ATOM 5277 N N . ARG B 1 271 ? -2.922 23.547 -16.125 1 87.62 271 ARG B N 1
ATOM 5278 C CA . ARG B 1 271 ? -2.785 22.969 -14.781 1 87.62 271 ARG B CA 1
ATOM 5279 C C . ARG B 1 271 ? -2.043 23.922 -13.852 1 87.62 271 ARG B C 1
ATOM 5281 O O . ARG B 1 271 ? -0.996 24.453 -14.211 1 87.62 271 ARG B O 1
ATOM 5288 N N . VAL B 1 272 ? -2.578 24.109 -12.703 1 91.12 272 VAL B N 1
ATOM 5289 C CA . VAL B 1 272 ? -2.021 25 -11.688 1 91.12 272 VAL B CA 1
ATOM 5290 C C . VAL B 1 272 ? -0.915 24.281 -10.922 1 91.12 272 VAL B C 1
ATOM 5292 O O . VAL B 1 272 ? -1.056 23.094 -10.578 1 91.12 272 VAL B O 1
ATOM 5295 N N . LYS B 1 273 ? 0.173 24.938 -10.695 1 91.69 273 LYS B N 1
ATOM 5296 C CA . LYS B 1 273 ? 1.224 24.422 -9.828 1 91.69 273 LYS B CA 1
ATOM 5297 C C . LYS B 1 273 ? 0.953 24.766 -8.359 1 91.69 273 LYS B C 1
ATOM 5299 O O . LYS B 1 273 ? 0.391 25.828 -8.062 1 91.69 273 LYS B O 1
ATOM 5304 N N . PRO B 1 274 ? 1.447 23.875 -7.496 1 93.38 274 PRO B N 1
ATOM 5305 C CA . PRO B 1 274 ? 1.238 24.172 -6.078 1 93.38 274 PRO B CA 1
ATOM 5306 C C . PRO B 1 274 ? 1.778 25.531 -5.672 1 93.38 274 PRO B C 1
ATOM 5308 O O . PRO B 1 274 ? 1.15 26.234 -4.879 1 93.38 274 PRO B O 1
ATOM 5311 N N . ALA B 1 275 ? 2.83 25.969 -6.27 1 93.62 275 ALA B N 1
ATOM 5312 C CA . ALA B 1 275 ? 3.451 27.25 -5.926 1 93.62 275 ALA B CA 1
ATOM 5313 C C . ALA B 1 275 ? 2.562 28.422 -6.336 1 93.62 275 ALA B C 1
ATOM 5315 O O . ALA B 1 275 ? 2.709 29.531 -5.82 1 93.62 275 ALA B O 1
ATOM 5316 N N . GLN B 1 276 ? 1.638 28.141 -7.199 1 95.25 276 GLN B N 1
ATOM 5317 C CA . GLN B 1 276 ? 0.743 29.188 -7.68 1 95.25 276 GLN B CA 1
ATOM 5318 C C . GLN B 1 276 ? -0.472 29.328 -6.766 1 95.25 276 GLN B C 1
ATOM 5320 O O . GLN B 1 276 ? -1.241 30.281 -6.895 1 95.25 276 GLN B O 1
ATOM 5325 N N . ILE B 1 277 ? -0.648 28.422 -5.941 1 96.5 277 ILE B N 1
ATOM 5326 C CA . ILE B 1 277 ? -1.715 28.531 -4.949 1 96.5 277 ILE B CA 1
ATOM 5327 C C . ILE B 1 277 ? -1.244 29.375 -3.768 1 96.5 277 ILE B C 1
ATOM 5329 O O . ILE B 1 277 ? -0.238 29.047 -3.131 1 96.5 277 ILE B O 1
ATOM 5333 N N . THR B 1 278 ? -1.961 30.375 -3.422 1 97.19 278 THR B N 1
ATOM 5334 C CA . THR B 1 278 ? -1.498 31.375 -2.473 1 97.19 278 THR B CA 1
ATOM 5335 C C . THR B 1 278 ? -1.348 30.766 -1.078 1 97.19 278 THR B C 1
ATOM 5337 O O . THR B 1 278 ? -0.601 31.297 -0.248 1 97.19 278 THR B O 1
ATOM 5340 N N . LEU B 1 279 ? -2.014 29.656 -0.862 1 97.31 279 LEU B N 1
ATOM 5341 C CA . LEU B 1 279 ? -1.923 28.984 0.434 1 97.31 279 LEU B CA 1
ATOM 5342 C C . LEU B 1 279 ? -0.565 28.312 0.606 1 97.31 279 LEU B C 1
ATOM 5344 O O . LEU B 1 279 ? -0.155 28.016 1.729 1 97.31 279 LEU B O 1
ATOM 5348 N N . THR B 1 280 ? 0.116 28.062 -0.425 1 97.5 280 THR B N 1
ATOM 5349 C CA . THR B 1 280 ? 1.339 27.266 -0.385 1 97.5 280 THR B CA 1
ATOM 5350 C C . THR B 1 280 ? 2.443 28.016 0.357 1 97.5 280 THR B C 1
ATOM 5352 O O . THR B 1 280 ? 2.992 27.5 1.338 1 97.5 280 THR B O 1
ATOM 5355 N N . ASP B 1 281 ? 2.684 29.234 0.064 1 97.38 281 ASP B N 1
ATOM 5356 C CA . ASP B 1 281 ? 3.838 29.984 0.551 1 97.38 281 ASP B CA 1
ATOM 5357 C C . ASP B 1 281 ? 3.762 30.188 2.062 1 97.38 281 ASP B C 1
ATOM 5359 O O . ASP B 1 281 ? 4.75 29.984 2.771 1 97.38 281 ASP B O 1
ATOM 5363 N N . PRO B 1 282 ? 2.627 30.578 2.574 1 98.25 282 PRO B N 1
ATOM 5364 C CA . PRO B 1 282 ? 2.555 30.781 4.023 1 98.25 282 PRO B CA 1
ATOM 5365 C C . PRO B 1 282 ? 2.855 29.5 4.809 1 98.25 282 PRO B C 1
ATOM 5367 O O . PRO B 1 282 ? 3.543 29.562 5.832 1 98.25 282 PRO B O 1
ATOM 5370 N N . PHE B 1 283 ? 2.391 28.422 4.293 1 98.62 283 PHE B N 1
ATOM 5371 C CA . PHE B 1 283 ? 2.594 27.188 5.023 1 98.62 283 PHE B CA 1
ATOM 5372 C C . PHE B 1 283 ? 4.012 26.656 4.82 1 98.62 283 PHE B C 1
ATOM 5374 O O . PHE B 1 283 ? 4.574 26.016 5.703 1 98.62 283 PHE B O 1
ATOM 5381 N N . LEU B 1 284 ? 4.586 26.953 3.701 1 98.19 284 LEU B N 1
ATOM 5382 C CA . LEU B 1 284 ? 6.02 26.688 3.562 1 98.19 284 LEU B CA 1
ATOM 5383 C C . LEU B 1 284 ? 6.82 27.625 4.469 1 98.19 284 LEU B C 1
ATOM 5385 O O . LEU B 1 284 ? 7.82 27.203 5.062 1 98.19 284 LEU B O 1
ATOM 5389 N N . GLY B 1 285 ? 6.359 28.812 4.605 1 98.25 285 GLY B N 1
ATOM 5390 C CA . GLY B 1 285 ? 7.027 29.797 5.445 1 98.25 285 GLY B CA 1
ATOM 5391 C C . GLY B 1 285 ? 7.062 29.406 6.91 1 98.25 285 GLY B C 1
ATOM 5392 O O . GLY B 1 285 ? 8.094 29.531 7.57 1 98.25 285 GLY B O 1
ATOM 5393 N N . ILE B 1 286 ? 5.957 28.891 7.391 1 98.5 286 ILE B N 1
ATOM 5394 C CA . ILE B 1 286 ? 5.859 28.609 8.82 1 98.5 286 ILE B CA 1
ATOM 5395 C C . ILE B 1 286 ? 6.609 27.312 9.141 1 98.5 286 ILE B C 1
ATOM 5397 O O . ILE B 1 286 ? 6.855 27 10.305 1 98.5 286 ILE B O 1
ATOM 5401 N N . THR B 1 287 ? 7.008 26.531 8.141 1 98.44 287 THR B N 1
ATOM 5402 C CA . THR B 1 287 ? 7.758 25.312 8.391 1 98.44 287 THR B CA 1
ATOM 5403 C C . THR B 1 287 ? 9.25 25.547 8.203 1 98.44 287 THR B C 1
ATOM 5405 O O . THR B 1 287 ? 10.039 24.594 8.25 1 98.44 287 THR B O 1
ATOM 5408 N N . ARG B 1 288 ? 9.617 26.766 8 1 97.5 288 ARG B N 1
ATOM 5409 C CA . ARG B 1 288 ? 11.039 27.109 8 1 97.5 288 ARG B CA 1
ATOM 5410 C C . ARG B 1 288 ? 11.57 27.234 9.422 1 97.5 288 ARG B C 1
ATOM 5412 O O . ARG B 1 288 ? 10.805 27.516 10.352 1 97.5 288 ARG B O 1
ATOM 5419 N N . ASN B 1 289 ? 12.906 27.047 9.531 1 95.12 289 ASN B N 1
ATOM 5420 C CA . ASN B 1 289 ? 13.492 27.109 10.867 1 95.12 289 ASN B CA 1
ATOM 5421 C C . ASN B 1 289 ? 14.07 28.5 11.148 1 95.12 289 ASN B C 1
ATOM 5423 O O . ASN B 1 289 ? 15.18 28.625 11.664 1 95.12 289 ASN B O 1
ATOM 5427 N N . ASP B 1 290 ? 13.32 29.562 10.836 1 97.25 290 ASP B N 1
ATOM 5428 C CA . ASP B 1 290 ? 13.789 30.922 11.016 1 97.25 290 ASP B CA 1
ATOM 5429 C C . ASP B 1 290 ? 13.055 31.609 12.164 1 97.25 290 ASP B C 1
ATOM 5431 O O . ASP B 1 290 ? 13.047 32.844 12.25 1 97.25 290 ASP B O 1
ATOM 5435 N N . TRP B 1 291 ? 12.367 30.875 12.961 1 98 291 TRP B N 1
ATOM 5436 C CA . TRP B 1 291 ? 11.695 31.375 14.156 1 98 291 TRP B CA 1
ATOM 5437 C C . TRP B 1 291 ? 11.836 30.391 15.312 1 98 291 TRP B C 1
ATOM 5439 O O . TRP B 1 291 ? 12.438 29.328 15.156 1 98 291 TRP B O 1
ATOM 5449 N N . CYS B 1 292 ? 11.422 30.844 16.562 1 98.06 292 CYS B N 1
ATOM 5450 C CA . CYS B 1 292 ? 11.641 30 17.734 1 98.06 292 CYS B CA 1
ATOM 5451 C C . CYS B 1 292 ? 10.375 29.891 18.578 1 98.06 292 CYS B C 1
ATOM 5453 O O . CYS B 1 292 ? 9.336 30.453 18.219 1 98.06 292 CYS B O 1
ATOM 5455 N N . ASN B 1 293 ? 10.508 29.031 19.562 1 98.25 293 ASN B N 1
ATOM 5456 C CA . ASN B 1 293 ? 9.453 28.781 20.531 1 98.25 293 ASN B CA 1
ATOM 5457 C C . ASN B 1 293 ? 8.258 28.078 19.906 1 98.25 293 ASN B C 1
ATOM 5459 O O . ASN B 1 293 ? 7.117 28.516 20.047 1 98.25 293 ASN B O 1
ATOM 5463 N N . GLY B 1 294 ? 8.555 27.078 19.141 1 98.19 294 GLY B N 1
ATOM 5464 C CA . GLY B 1 294 ? 7.559 26.234 18.484 1 98.19 294 GLY B CA 1
ATOM 5465 C C . GLY B 1 294 ? 8.117 24.922 17.984 1 98.19 294 GLY B C 1
ATOM 5466 O O . GLY B 1 294 ? 9.258 24.562 18.297 1 98.19 294 GLY B O 1
ATOM 5467 N N . VAL B 1 295 ? 7.336 24.156 17.375 1 98.5 295 VAL B N 1
ATOM 5468 C CA . VAL B 1 295 ? 7.715 22.859 16.797 1 98.5 295 VAL B CA 1
ATOM 5469 C C . VAL B 1 295 ? 6.895 22.594 15.547 1 98.5 295 VAL B C 1
ATOM 5471 O O . VAL B 1 295 ? 5.734 23 15.453 1 98.5 295 VAL B O 1
ATOM 5474 N N . CYS B 1 296 ? 7.508 21.969 14.578 1 98.75 296 CYS B N 1
ATOM 5475 C CA . CYS B 1 296 ? 6.824 21.562 13.352 1 98.75 296 CYS B CA 1
ATOM 5476 C C . CYS B 1 296 ? 6.812 20.047 13.211 1 98.75 296 CYS B C 1
ATOM 5478 O O . CYS B 1 296 ? 7.84 19.391 13.391 1 98.75 296 CYS B O 1
ATOM 5480 N N . VAL B 1 297 ? 5.668 19.5 12.992 1 98.81 297 VAL B N 1
ATOM 5481 C CA . VAL B 1 297 ? 5.516 18.078 12.68 1 98.81 297 VAL B CA 1
ATOM 5482 C C . VAL B 1 297 ? 4.766 17.922 11.359 1 98.81 297 VAL B C 1
ATOM 5484 O O . VAL B 1 297 ? 3.627 18.375 11.227 1 98.81 297 VAL B O 1
ATOM 5487 N N . VAL B 1 298 ? 5.402 17.281 10.391 1 98.31 298 VAL B N 1
ATOM 5488 C CA . VAL B 1 298 ? 4.762 17.109 9.094 1 98.31 298 VAL B CA 1
ATOM 5489 C C . VAL B 1 298 ? 4.801 15.648 8.68 1 98.31 298 VAL B C 1
ATOM 5491 O O . VAL B 1 298 ? 5.59 14.867 9.219 1 98.31 298 VAL B O 1
ATOM 5494 N N . THR B 1 299 ? 3.854 15.242 7.848 1 96.56 299 THR B N 1
ATOM 5495 C CA . THR B 1 299 ? 3.879 13.883 7.301 1 96.56 299 THR B CA 1
ATOM 5496 C C . THR B 1 299 ? 4.195 13.914 5.809 1 96.56 299 THR B C 1
ATOM 5498 O O . THR B 1 299 ? 3.859 14.875 5.113 1 96.56 299 THR B O 1
ATOM 5501 N N . ILE B 1 300 ? 4.895 12.875 5.418 1 91.5 300 ILE B N 1
ATOM 5502 C CA . ILE B 1 300 ? 5.137 12.656 3.994 1 91.5 300 ILE B CA 1
ATOM 5503 C C . ILE B 1 300 ? 4.383 11.414 3.527 1 91.5 300 ILE B C 1
ATOM 5505 O O . ILE B 1 300 ? 4.488 10.352 4.141 1 91.5 300 ILE B O 1
ATOM 5509 N N . ASP B 1 301 ? 3.609 11.516 2.432 1 83.12 301 ASP B N 1
ATOM 5510 C CA . ASP B 1 301 ? 2.836 10.406 1.893 1 83.12 301 ASP B CA 1
ATOM 5511 C C . ASP B 1 301 ? 3.537 9.781 0.688 1 83.12 301 ASP B C 1
ATOM 5513 O O . ASP B 1 301 ? 4.32 10.445 0.007 1 83.12 301 ASP B O 1
ATOM 5517 N N . GLN B 1 302 ? 3.373 8.445 0.451 1 71 302 GLN B N 1
ATOM 5518 C CA . GLN B 1 302 ? 3.975 7.758 -0.687 1 71 302 GLN B CA 1
ATOM 5519 C C . GLN B 1 302 ? 3.332 8.203 -1.999 1 71 302 GLN B C 1
ATOM 5521 O O . GLN B 1 302 ? 3.947 8.102 -3.062 1 71 302 GLN B O 1
ATOM 5526 N N . MET B 1 303 ? 3.051 9.523 -2.268 1 56.69 303 MET B N 1
ATOM 5527 C CA . MET B 1 303 ? 2.334 10.297 -3.277 1 56.69 303 MET B CA 1
ATOM 5528 C C . MET B 1 303 ? 2.244 9.523 -4.59 1 56.69 303 MET B C 1
ATOM 5530 O O . MET B 1 303 ? 1.781 10.062 -5.598 1 56.69 303 MET B O 1
ATOM 5534 N N . VAL B 1 304 ? 2.816 8.289 -4.875 1 48.81 304 VAL B N 1
ATOM 5535 C CA . VAL B 1 304 ? 2.961 7.762 -6.227 1 48.81 304 VAL B CA 1
ATOM 5536 C C . VAL B 1 304 ? 1.613 7.797 -6.945 1 48.81 304 VAL B C 1
ATOM 5538 O O . VAL B 1 304 ? 1.535 8.164 -8.117 1 48.81 304 VAL B O 1
ATOM 5541 N N . GLY B 1 305 ? 0.471 7.5 -6.312 1 50.72 305 GLY B N 1
ATOM 5542 C CA . GLY B 1 305 ? -0.732 7.254 -7.09 1 50.72 305 GLY B CA 1
ATOM 5543 C C . GLY B 1 305 ? -1.705 8.414 -7.066 1 50.72 305 GLY B C 1
ATOM 5544 O O . GLY B 1 305 ? -2.697 8.414 -7.801 1 50.72 305 GLY B O 1
ATOM 5545 N N . GLU B 1 306 ? -1.53 9.414 -6.246 1 50.25 306 GLU B N 1
ATOM 5546 C CA . GLU B 1 306 ? -2.627 10.336 -5.977 1 50.25 306 GLU B CA 1
ATOM 5547 C C . GLU B 1 306 ? -2.801 11.336 -7.121 1 50.25 306 GLU B C 1
ATOM 5549 O O . GLU B 1 306 ? -3.908 11.82 -7.363 1 50.25 306 GLU B O 1
ATOM 5554 N N . PHE B 1 307 ? -1.873 11.695 -7.73 1 47.81 307 PHE B N 1
ATOM 5555 C CA . PHE B 1 307 ? -2.098 12.75 -8.719 1 47.81 307 PHE B CA 1
ATOM 5556 C C . PHE B 1 307 ? -2.141 12.172 -10.125 1 47.81 307 PHE B C 1
ATOM 5558 O O . PHE B 1 307 ? -1.982 12.898 -11.109 1 47.81 307 PHE B O 1
ATOM 5565 N N . ARG B 1 308 ? -2.436 10.805 -10.039 1 43.94 308 ARG B N 1
ATOM 5566 C CA . ARG B 1 308 ? -2.65 10.148 -11.328 1 43.94 308 ARG B CA 1
ATOM 5567 C C . ARG B 1 308 ? -3.971 10.586 -11.953 1 43.94 308 ARG B C 1
ATOM 5569 O O . ARG B 1 308 ? -4.98 10.711 -11.258 1 43.94 308 ARG B O 1
ATOM 5576 N N . ASP B 1 309 ? -4.121 11.453 -12.914 1 40 309 ASP B N 1
ATOM 5577 C CA . ASP B 1 309 ? -5.301 11.867 -13.672 1 40 309 ASP B CA 1
ATOM 5578 C C . ASP B 1 309 ? -6.234 10.688 -13.93 1 40 309 ASP B C 1
ATOM 5580 O O . ASP B 1 309 ? -5.895 9.773 -14.68 1 40 309 ASP B O 1
ATOM 5584 N N . ALA B 1 310 ? -7.324 10.508 -13.188 1 40.97 310 ALA B N 1
ATOM 5585 C CA . ALA B 1 310 ? -8.398 9.547 -13.398 1 40.97 310 ALA B CA 1
ATOM 5586 C C . ALA B 1 310 ? -9.109 9.789 -14.727 1 40.97 310 ALA B C 1
ATOM 5588 O O . ALA B 1 310 ? -9.828 8.922 -15.227 1 40.97 310 ALA B O 1
ATOM 5589 N N . SER B 1 311 ? -9.562 10.992 -15.062 1 36.22 311 SER B N 1
ATOM 5590 C CA . SER B 1 311 ? -10.547 11.266 -16.109 1 36.22 311 SER B CA 1
ATOM 5591 C C . SER B 1 311 ? -10.078 10.742 -17.453 1 36.22 311 SER B C 1
ATOM 5593 O O . SER B 1 311 ? -10.875 10.617 -18.391 1 36.22 311 SER B O 1
ATOM 5595 N N . LYS B 1 312 ? -8.992 11.469 -18.172 1 35.03 312 LYS B N 1
ATOM 5596 C CA . LYS B 1 312 ? -8.789 11.109 -19.578 1 35.03 312 LYS B CA 1
ATOM 5597 C C . LYS B 1 312 ? -8.398 9.641 -19.719 1 35.03 312 LYS B C 1
ATOM 5599 O O . LYS B 1 312 ? -7.594 9.133 -18.938 1 35.03 312 LYS B O 1
ATOM 5604 N N . PRO B 1 313 ? -9.266 8.828 -20.359 1 33.78 313 PRO B N 1
ATOM 5605 C CA . PRO B 1 313 ? -8.703 7.652 -21.031 1 33.78 313 PRO B CA 1
ATOM 5606 C C . PRO B 1 313 ? -7.262 7.871 -21.484 1 33.78 313 PRO B C 1
ATOM 5608 O O . PRO B 1 313 ? -7.031 8.336 -22.609 1 33.78 313 PRO B O 1
ATOM 5611 N N . GLN B 1 314 ? -6.605 8.984 -21.141 1 34.03 314 GLN B N 1
ATOM 5612 C CA . GLN B 1 314 ? -5.398 9.211 -21.938 1 34.03 314 GLN B CA 1
ATOM 5613 C C . GLN B 1 314 ? -4.723 7.895 -22.297 1 34.03 314 GLN B C 1
ATOM 5615 O O . GLN B 1 314 ? -4.844 6.906 -21.562 1 34.03 314 GLN B O 1
ATOM 5620 N N . PRO B 1 315 ? -4.336 7.77 -23.672 1 33.56 315 PRO B N 1
ATOM 5621 C CA . PRO B 1 315 ? -3.297 6.777 -23.969 1 33.56 315 PRO B CA 1
ATOM 5622 C C . PRO B 1 315 ? -2.428 6.465 -22.75 1 33.56 315 PRO B C 1
ATOM 5624 O O . PRO B 1 315 ? -2.377 7.254 -21.797 1 33.56 315 PRO B O 1
ATOM 5627 N N . LYS B 1 316 ? -1.711 5.352 -22.703 1 34.84 316 LYS B N 1
ATOM 5628 C CA . LYS B 1 316 ? -0.664 4.793 -21.859 1 34.84 316 LYS B CA 1
ATOM 5629 C C . LYS B 1 316 ? 0.174 5.898 -21.219 1 34.84 316 LYS B C 1
ATOM 5631 O O . LYS B 1 316 ? 1.235 5.629 -20.656 1 34.84 316 LYS B O 1
ATOM 5636 N N . ALA B 1 317 ? 0.045 7.195 -21.578 1 32.38 317 ALA B N 1
ATOM 5637 C CA . ALA B 1 317 ? 1.114 8.047 -21.047 1 32.38 317 ALA B CA 1
ATOM 5638 C C . ALA B 1 317 ? 0.926 8.312 -19.562 1 32.38 317 ALA B C 1
ATOM 5640 O O . ALA B 1 317 ? 0.054 9.086 -19.172 1 32.38 317 ALA B O 1
ATOM 5641 N N . ALA B 1 318 ? 0.917 7.367 -18.734 1 39.44 318 ALA B N 1
ATOM 5642 C CA . ALA B 1 318 ? 1.089 7.352 -17.297 1 39.44 318 ALA B CA 1
ATOM 5643 C C . ALA B 1 318 ? 1.753 8.641 -16.812 1 39.44 318 ALA B C 1
ATOM 5645 O O . ALA B 1 318 ? 2.766 9.07 -17.359 1 39.44 318 ALA B O 1
ATOM 5646 N N . LEU B 1 319 ? 0.987 9.75 -16.469 1 40.66 319 LEU B N 1
ATOM 5647 C CA . LEU B 1 319 ? 1.704 10.82 -15.789 1 40.66 319 LEU B CA 1
ATOM 5648 C C . LEU B 1 319 ? 2.975 10.289 -15.133 1 40.66 319 LEU B C 1
ATOM 5650 O O . LEU B 1 319 ? 2.998 9.156 -14.641 1 40.66 319 LEU B O 1
ATOM 5654 N N . PRO B 1 320 ? 4.035 10.984 -15.492 1 46.22 320 PRO B N 1
ATOM 5655 C CA . PRO B 1 320 ? 5.312 10.5 -14.969 1 46.22 320 PRO B CA 1
ATOM 5656 C C . PRO B 1 320 ? 5.281 10.266 -13.461 1 46.22 320 PRO B C 1
ATOM 5658 O O . PRO B 1 320 ? 4.629 11.016 -12.734 1 46.22 320 PRO B O 1
ATOM 5661 N N . PRO B 1 321 ? 5.309 9.094 -13.102 1 51.47 321 PRO B N 1
ATOM 5662 C CA . PRO B 1 321 ? 5.434 8.773 -11.672 1 51.47 321 PRO B CA 1
ATOM 5663 C C . PRO B 1 321 ? 6.258 9.805 -10.906 1 51.47 321 PRO B C 1
ATOM 5665 O O . PRO B 1 321 ? 7.156 10.43 -11.484 1 51.47 321 PRO B O 1
ATOM 5668 N N . VAL B 1 322 ? 5.621 10.422 -9.836 1 54.38 322 VAL B N 1
ATOM 5669 C CA . VAL B 1 322 ? 6.418 11.227 -8.914 1 54.38 322 VAL B CA 1
ATOM 5670 C C . VAL B 1 322 ? 7.801 10.594 -8.742 1 54.38 322 VAL B C 1
ATOM 5672 O O . VAL B 1 322 ? 7.914 9.398 -8.469 1 54.38 322 VAL B O 1
ATOM 5675 N N . SER B 1 323 ? 8.773 11.219 -9.352 1 63 323 SER B N 1
ATOM 5676 C CA . SER B 1 323 ? 10.164 10.797 -9.203 1 63 323 SER B CA 1
ATOM 5677 C C . SER B 1 323 ? 10.797 11.414 -7.961 1 63 323 SER B C 1
ATOM 5679 O O . SER B 1 323 ? 10.266 12.375 -7.398 1 63 323 SER B O 1
ATOM 5681 N N . VAL B 1 324 ? 11.695 10.789 -7.352 1 59.25 324 VAL B N 1
ATOM 5682 C CA . VAL B 1 324 ? 12.438 11.281 -6.195 1 59.25 324 VAL B CA 1
ATOM 5683 C C . VAL B 1 324 ? 12.93 12.703 -6.465 1 59.25 324 VAL B C 1
ATOM 5685 O O . VAL B 1 324 ? 13.023 13.516 -5.543 1 59.25 324 VAL B O 1
ATOM 5688 N N . ILE B 1 325 ? 13.039 13 -7.688 1 60.47 325 ILE B N 1
ATOM 5689 C CA . ILE B 1 325 ? 13.523 14.336 -8.031 1 60.47 325 ILE B CA 1
ATOM 5690 C C . ILE B 1 325 ? 12.484 15.383 -7.637 1 60.47 325 ILE B C 1
ATOM 5692 O O . ILE B 1 325 ? 12.836 16.453 -7.145 1 60.47 325 ILE B O 1
ATOM 5696 N N . ASP B 1 326 ? 11.312 14.961 -7.777 1 71.31 326 ASP B N 1
ATOM 5697 C CA . ASP B 1 326 ? 10.227 15.891 -7.477 1 71.31 326 ASP B CA 1
ATOM 5698 C C . ASP B 1 326 ? 10.078 16.078 -5.973 1 71.31 326 ASP B C 1
ATOM 5700 O O . ASP B 1 326 ? 9.484 17.062 -5.523 1 71.31 326 ASP B O 1
ATOM 5704 N N . SER B 1 327 ? 10.719 15.164 -5.297 1 77.19 327 SER B N 1
ATOM 5705 C CA . SER B 1 327 ? 10.562 15.227 -3.848 1 77.19 327 SER B CA 1
ATOM 5706 C C . SER B 1 327 ? 11.742 15.93 -3.189 1 77.19 327 SER B C 1
ATOM 5708 O O . SER B 1 327 ? 11.664 16.328 -2.023 1 77.19 327 SER B O 1
ATOM 5710 N N . ARG B 1 328 ? 12.766 16.234 -3.904 1 83.12 328 ARG B N 1
ATOM 5711 C CA . ARG B 1 328 ? 14.008 16.766 -3.34 1 83.12 328 ARG B CA 1
ATOM 5712 C C . ARG B 1 328 ? 13.781 18.141 -2.727 1 83.12 328 ARG B C 1
ATOM 5714 O O . ARG B 1 328 ? 14.227 18.406 -1.61 1 83.12 328 ARG B O 1
ATOM 5721 N N . PRO B 1 329 ? 13.07 18.969 -3.459 1 88.81 329 PRO B N 1
ATOM 5722 C CA . PRO B 1 329 ? 12.844 20.281 -2.875 1 88.81 329 PRO B CA 1
ATOM 5723 C C . PRO B 1 329 ? 12.141 20.234 -1.523 1 88.81 329 PRO B C 1
ATOM 5725 O O . PRO B 1 329 ? 12.375 21.078 -0.663 1 88.81 329 PRO B O 1
ATOM 5728 N N . CYS B 1 330 ? 11.312 19.25 -1.372 1 91.94 330 CYS B N 1
ATOM 5729 C CA . CYS B 1 330 ? 10.602 19.094 -0.109 1 91.94 330 CYS B CA 1
ATOM 5730 C C . CYS B 1 330 ? 11.578 18.828 1.032 1 91.94 330 CYS B C 1
ATOM 5732 O O . CYS B 1 330 ? 11.508 19.469 2.076 1 91.94 330 CYS B O 1
ATOM 5734 N N . PHE B 1 331 ? 12.508 18 0.781 1 91 331 PHE B N 1
ATOM 5735 C CA . PHE B 1 331 ? 13.469 17.625 1.811 1 91 331 PHE B CA 1
ATOM 5736 C C . PHE B 1 331 ? 14.484 18.75 2.039 1 91 331 PHE B C 1
ATOM 5738 O O . PHE B 1 331 ? 14.93 18.969 3.166 1 91 331 PHE B O 1
ATOM 5745 N N . GLU B 1 332 ? 14.82 19.359 0.987 1 92.12 332 GLU B N 1
ATOM 5746 C CA . GLU B 1 332 ? 15.719 20.5 1.119 1 92.12 332 GLU B CA 1
ATOM 5747 C C . GLU B 1 332 ? 15.078 21.609 1.972 1 92.12 332 GLU B C 1
ATOM 5749 O O . GLU B 1 332 ? 15.758 22.219 2.793 1 92.12 332 GLU B O 1
ATOM 5754 N N . HIS B 1 333 ? 13.812 21.781 1.733 1 95.31 333 HIS B N 1
ATOM 5755 C CA . HIS B 1 333 ? 13.078 22.781 2.502 1 95.31 333 HIS B CA 1
ATOM 5756 C C . HIS B 1 333 ? 13.07 22.438 3.988 1 95.31 333 HIS B C 1
ATOM 5758 O O . HIS B 1 333 ? 13.195 23.312 4.836 1 95.31 333 HIS B O 1
ATOM 5764 N N . LEU B 1 334 ? 13.008 21.203 4.277 1 94.81 334 LEU B N 1
ATOM 5765 C CA . LEU B 1 334 ? 12.812 20.75 5.652 1 94.81 334 LEU B CA 1
ATOM 5766 C C . LEU B 1 334 ? 14.148 20.531 6.348 1 94.81 334 LEU B C 1
ATOM 5768 O O . LEU B 1 334 ? 14.203 20.438 7.578 1 94.81 334 LEU B O 1
ATOM 5772 N N . ASP B 1 335 ? 15.195 20.562 5.602 1 92.62 335 ASP B N 1
ATOM 5773 C CA . ASP B 1 335 ? 16.516 20.266 6.168 1 92.62 335 ASP B CA 1
ATOM 5774 C C . ASP B 1 335 ? 16.984 21.406 7.062 1 92.62 335 ASP B C 1
ATOM 5776 O O . ASP B 1 335 ? 16.859 22.578 6.703 1 92.62 335 ASP B O 1
ATOM 5780 N N . PRO B 1 336 ? 17.5 21.062 8.266 1 94.31 336 PRO B N 1
ATOM 5781 C CA . PRO B 1 336 ? 17.609 19.766 8.938 1 94.31 336 PRO B CA 1
ATOM 5782 C C . PRO B 1 336 ? 16.312 19.344 9.617 1 94.31 336 PRO B C 1
ATOM 5784 O O . PRO B 1 336 ? 15.57 20.203 10.117 1 94.31 336 PRO B O 1
ATOM 5787 N N . PHE B 1 337 ? 16.031 18.109 9.562 1 96.19 337 PHE B N 1
ATOM 5788 C CA . PHE B 1 337 ? 14.828 17.594 10.211 1 96.19 337 PHE B CA 1
ATOM 5789 C C . PHE B 1 337 ? 15.102 16.266 10.898 1 96.19 337 PHE B C 1
ATOM 5791 O O . PHE B 1 337 ? 16.156 15.656 10.672 1 96.19 337 PHE B O 1
ATOM 5798 N N . VAL B 1 338 ? 14.234 15.891 11.781 1 96.94 338 VAL B N 1
ATOM 5799 C CA . VAL B 1 338 ? 14.297 14.602 12.461 1 96.94 338 VAL B CA 1
ATOM 5800 C C . VAL B 1 338 ? 13.281 13.641 11.844 1 96.94 338 VAL B C 1
ATOM 5802 O O . VAL B 1 338 ? 12.07 13.812 12.016 1 96.94 338 VAL B O 1
ATOM 5805 N N . PRO B 1 339 ? 13.734 12.641 11.125 1 96.12 339 PRO B N 1
ATOM 5806 C CA . PRO B 1 339 ? 12.812 11.648 10.562 1 96.12 339 PRO B CA 1
ATOM 5807 C C . PRO B 1 339 ? 12.305 10.664 11.609 1 96.12 339 PRO B C 1
ATOM 5809 O O . PRO B 1 339 ? 13.078 10.172 12.438 1 96.12 339 PRO B O 1
ATOM 5812 N N . VAL B 1 340 ? 11.039 10.469 11.664 1 97.62 340 VAL B N 1
ATOM 5813 C CA . VAL B 1 340 ? 10.406 9.5 12.555 1 97.62 340 VAL B CA 1
ATOM 5814 C C . VAL B 1 340 ? 9.555 8.523 11.742 1 97.62 340 VAL B C 1
ATOM 5816 O O . VAL B 1 340 ? 8.562 8.914 11.133 1 97.62 340 VAL B O 1
ATOM 5819 N N . GLN B 1 341 ? 9.922 7.27 11.758 1 96.31 341 GLN B N 1
ATOM 5820 C CA . GLN B 1 341 ? 9.25 6.273 10.93 1 96.31 341 GLN B CA 1
ATOM 5821 C C . GLN B 1 341 ? 8.016 5.723 11.641 1 96.31 341 GLN B C 1
ATOM 5823 O O . GLN B 1 341 ? 8.062 5.402 12.828 1 96.31 341 GLN B O 1
ATOM 5828 N N . VAL B 1 342 ? 6.945 5.703 10.898 1 96.94 342 VAL B N 1
ATOM 5829 C CA . VAL B 1 342 ? 5.719 5.066 11.359 1 96.94 342 VAL B CA 1
ATOM 5830 C C . VAL B 1 342 ? 5.547 3.713 10.68 1 96.94 342 VAL B C 1
ATOM 5832 O O . VAL B 1 342 ? 5.375 3.643 9.461 1 96.94 342 VAL B O 1
ATOM 5835 N N . VAL B 1 343 ? 5.562 2.637 11.469 1 94.69 343 VAL B N 1
ATOM 5836 C CA . VAL B 1 343 ? 5.512 1.288 10.922 1 94.69 343 VAL B CA 1
ATOM 5837 C C . VAL B 1 343 ? 4.215 0.604 11.336 1 94.69 343 VAL B C 1
ATOM 5839 O O . VAL B 1 343 ? 3.455 1.143 12.148 1 94.69 343 VAL B O 1
ATOM 5842 N N . GLY B 1 344 ? 3.947 -0.526 10.766 1 94.88 344 GLY B N 1
ATOM 5843 C CA . GLY B 1 344 ? 2.781 -1.299 11.172 1 94.88 344 GLY B CA 1
ATOM 5844 C C . GLY B 1 344 ? 2.834 -1.745 12.617 1 94.88 344 GLY B C 1
ATOM 5845 O O . GLY B 1 344 ? 3.828 -1.516 13.305 1 94.88 344 GLY B O 1
ATOM 5846 N N . TYR B 1 345 ? 1.747 -2.381 13 1 97 345 TYR B N 1
ATOM 5847 C CA . TYR B 1 345 ? 1.633 -2.822 14.383 1 97 345 TYR B CA 1
ATOM 5848 C C . TYR B 1 345 ? 2.654 -3.91 14.695 1 97 345 TYR B C 1
ATOM 5850 O O . TYR B 1 345 ? 2.898 -4.797 13.875 1 97 345 TYR B O 1
ATOM 5858 N N . ASP B 1 346 ? 3.289 -3.803 15.867 1 95.38 346 ASP B N 1
ATOM 5859 C CA . ASP B 1 346 ? 3.975 -4.973 16.406 1 95.38 346 ASP B CA 1
ATOM 5860 C C . ASP B 1 346 ? 2.984 -5.938 17.047 1 95.38 346 ASP B C 1
ATOM 5862 O O . ASP B 1 346 ? 1.772 -5.719 17 1 95.38 346 ASP B O 1
ATOM 5866 N N . GLU B 1 347 ? 3.475 -7.023 17.672 1 94.06 347 GLU B N 1
ATOM 5867 C CA . GLU B 1 347 ? 2.602 -8.062 18.219 1 94.06 347 GLU B CA 1
ATOM 5868 C C . GLU B 1 347 ? 1.73 -7.52 19.344 1 94.06 347 GLU B C 1
ATOM 5870 O O . GLU B 1 347 ? 0.548 -7.855 19.438 1 94.06 347 GLU B O 1
ATOM 5875 N N . THR B 1 348 ? 2.316 -6.648 20.141 1 95.06 348 THR B N 1
ATOM 5876 C CA . THR B 1 348 ? 1.587 -6.086 21.281 1 95.06 348 THR B CA 1
ATOM 5877 C C . THR B 1 348 ? 0.501 -5.125 20.797 1 95.06 348 THR B C 1
ATOM 5879 O O . THR B 1 348 ? -0.636 -5.18 21.266 1 95.06 348 THR B O 1
ATOM 5882 N N . GLU B 1 349 ? 0.856 -4.238 19.875 1 96.88 349 GLU B N 1
ATOM 5883 C CA . GLU B 1 349 ? -0.111 -3.301 19.312 1 96.88 349 GLU B CA 1
ATOM 5884 C C . GLU B 1 349 ? -1.242 -4.035 18.594 1 96.88 349 GLU B C 1
ATOM 5886 O O . GLU B 1 349 ? -2.408 -3.656 18.719 1 96.88 349 GLU B O 1
ATOM 5891 N N . TYR B 1 350 ? -0.817 -5.098 17.844 1 95.81 350 TYR B N 1
ATOM 5892 C CA . TYR B 1 350 ? -1.812 -5.898 17.141 1 95.81 350 TYR B CA 1
ATOM 5893 C C . TYR B 1 350 ? -2.805 -6.52 18.125 1 95.81 350 TYR B C 1
ATOM 5895 O O . TYR B 1 350 ? -4.02 -6.434 17.922 1 95.81 350 TYR B O 1
ATOM 5903 N N . TYR B 1 351 ? -2.281 -7.113 19.141 1 93.38 351 TYR B N 1
ATOM 5904 C CA . TYR B 1 351 ? -3.117 -7.727 20.172 1 93.38 351 TYR B CA 1
ATOM 5905 C C . TYR B 1 351 ? -4.078 -6.711 20.766 1 93.38 351 TYR B C 1
ATOM 5907 O O . TYR B 1 351 ? -5.281 -6.973 20.875 1 93.38 351 TYR B O 1
ATOM 5915 N N . SER B 1 352 ? -3.566 -5.594 21.125 1 96 352 SER B N 1
ATOM 5916 C CA . SER B 1 352 ? -4.387 -4.551 21.734 1 96 352 SER B CA 1
ATOM 5917 C C . SER B 1 352 ? -5.492 -4.094 20.797 1 96 352 SER B C 1
ATOM 5919 O O . SER B 1 352 ? -6.617 -3.842 21.219 1 96 352 SER B O 1
ATOM 5921 N N . CYS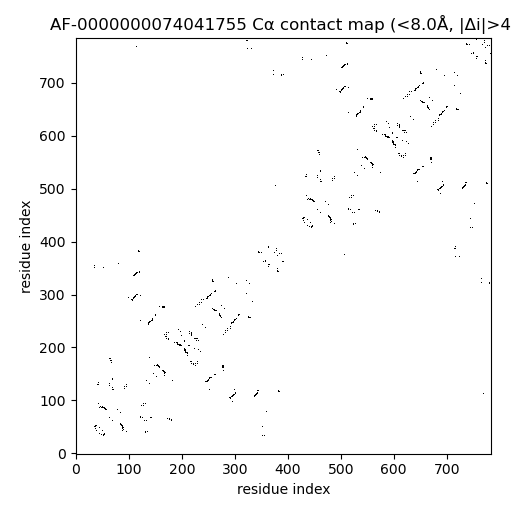 B 1 353 ? -5.191 -3.994 19.547 1 95.56 353 CYS B N 1
ATOM 5922 C CA . CYS B 1 353 ? -6.184 -3.582 18.562 1 95.56 353 CYS B CA 1
ATOM 5923 C C . CYS B 1 353 ? -7.312 -4.602 18.469 1 95.56 353 CYS B C 1
ATOM 5925 O O . CYS B 1 353 ? -8.492 -4.23 18.453 1 95.56 353 CYS B O 1
ATOM 5927 N N . ILE B 1 354 ? -6.957 -5.867 18.438 1 91.81 354 ILE B N 1
ATOM 5928 C CA . ILE B 1 354 ? -7.957 -6.922 18.359 1 91.81 354 ILE B CA 1
ATOM 5929 C C . ILE B 1 354 ? -8.828 -6.906 19.625 1 91.81 354 ILE B C 1
ATOM 5931 O O . ILE B 1 354 ? -10.055 -7.008 19.531 1 91.81 354 ILE B O 1
ATOM 5935 N N . GLN B 1 355 ? -8.172 -6.75 20.766 1 92.88 355 GLN B N 1
ATOM 5936 C CA . GLN B 1 355 ? -8.922 -6.684 22.016 1 92.88 355 GLN B CA 1
ATOM 5937 C C . GLN B 1 355 ? -9.883 -5.5 22.016 1 92.88 355 GLN B C 1
ATOM 5939 O O . GLN B 1 355 ? -11.016 -5.617 22.484 1 92.88 355 GLN B O 1
ATOM 5944 N N . TYR B 1 356 ? -9.414 -4.418 21.531 1 94.44 356 TYR B N 1
ATOM 5945 C CA . TYR B 1 356 ? -10.266 -3.232 21.438 1 94.44 356 TYR B CA 1
ATOM 5946 C C . TYR B 1 356 ? -11.469 -3.492 20.547 1 94.44 356 TYR B C 1
ATOM 5948 O O . TYR B 1 356 ? -12.602 -3.145 20.906 1 94.44 356 TYR B O 1
ATOM 5956 N N . TYR B 1 357 ? -11.234 -4.105 19.375 1 91.62 357 TYR B N 1
ATOM 5957 C CA . TYR B 1 357 ? -12.32 -4.41 18.453 1 91.62 357 TYR B CA 1
ATOM 5958 C C . TYR B 1 357 ? -13.305 -5.391 19.078 1 91.62 357 TYR B C 1
ATOM 5960 O O . TYR B 1 357 ? -14.516 -5.309 18.828 1 91.62 357 TYR B O 1
ATOM 5968 N N . LEU B 1 358 ? -12.812 -6.312 19.828 1 89.81 358 LEU B N 1
ATOM 5969 C CA . LEU B 1 358 ? -13.68 -7.254 20.531 1 89.81 358 LEU B CA 1
ATOM 5970 C C . LEU B 1 358 ? -14.5 -6.539 21.609 1 89.81 358 LEU B C 1
ATOM 5972 O O . LEU B 1 358 ? -15.703 -6.777 21.719 1 89.81 358 LEU B O 1
ATOM 5976 N N . ASP B 1 359 ? -13.828 -5.695 22.312 1 90.81 359 ASP B N 1
ATOM 5977 C CA . ASP B 1 359 ? -14.484 -4.941 23.375 1 90.81 359 ASP B CA 1
ATOM 5978 C C . ASP B 1 359 ? -15.625 -4.086 22.828 1 90.81 359 ASP B C 1
ATOM 5980 O O . ASP B 1 359 ? -16.672 -3.969 23.453 1 90.81 359 ASP B O 1
ATOM 5984 N N . ARG B 1 360 ? -15.375 -3.52 21.656 1 91.44 360 ARG B N 1
ATOM 5985 C CA . ARG B 1 360 ? -16.375 -2.648 21.031 1 91.44 360 ARG B CA 1
ATOM 5986 C C . ARG B 1 360 ? -17.344 -3.451 20.172 1 91.44 360 ARG B C 1
ATOM 5988 O O . ARG B 1 360 ? -18.188 -2.877 19.469 1 91.44 360 ARG B O 1
ATOM 5995 N N . LYS B 1 361 ? -17.156 -4.789 20.078 1 86.75 361 LYS B N 1
ATOM 5996 C CA . LYS B 1 361 ? -18.031 -5.719 19.375 1 86.75 361 LYS B CA 1
ATOM 5997 C C . LYS B 1 361 ? -17.969 -5.488 17.859 1 86.75 361 LYS B C 1
ATOM 5999 O O . LYS B 1 361 ? -18.984 -5.641 17.172 1 86.75 361 LYS B O 1
ATOM 6004 N N . TRP B 1 362 ? -16.875 -4.895 17.516 1 82.12 362 TRP B N 1
ATOM 6005 C CA . TRP B 1 362 ? -16.594 -4.766 16.094 1 82.12 362 TRP B CA 1
ATOM 6006 C C . TRP B 1 362 ? -16.328 -6.133 15.469 1 82.12 362 TRP B C 1
ATOM 6008 O O . TRP B 1 362 ? -16.688 -6.371 14.305 1 82.12 362 TRP B O 1
ATOM 6018 N N . ILE B 1 363 ? -15.602 -6.93 16.25 1 81.06 363 ILE B N 1
ATOM 6019 C CA . ILE B 1 363 ? -15.398 -8.344 15.961 1 81.06 363 ILE B CA 1
ATOM 6020 C C . ILE B 1 363 ? -16.125 -9.195 17 1 81.06 363 ILE B C 1
ATOM 6022 O O . ILE B 1 363 ? -16.094 -8.867 18.188 1 81.06 363 ILE B O 1
ATOM 6026 N N . GLN B 1 364 ? -16.875 -10.172 16.516 1 75.88 364 GLN B N 1
ATOM 6027 C CA . GLN B 1 364 ? -17.656 -10.969 17.469 1 75.88 364 GLN B CA 1
ATOM 6028 C C . GLN B 1 364 ? -16.891 -12.211 17.891 1 75.88 364 GLN B C 1
ATOM 6030 O O . GLN B 1 364 ? -16.984 -12.648 19.047 1 75.88 364 GLN B O 1
ATOM 6035 N N . THR B 1 365 ? -16.344 -12.969 16.922 1 66.5 365 THR B N 1
ATOM 6036 C CA . THR B 1 365 ? -15.664 -14.203 17.297 1 66.5 365 THR B CA 1
ATOM 6037 C C . THR B 1 365 ? -14.312 -14.312 16.594 1 66.5 365 THR B C 1
ATOM 6039 O O . THR B 1 365 ? -14.125 -13.773 15.5 1 66.5 365 THR B O 1
ATOM 6042 N N . THR B 1 366 ? -13.445 -14.734 17.484 1 66.44 366 THR B N 1
ATOM 6043 C CA . THR B 1 366 ? -12.156 -15.117 16.906 1 66.44 366 THR B CA 1
ATOM 6044 C C . THR B 1 366 ? -12.039 -16.625 16.812 1 66.44 366 THR B C 1
ATOM 6046 O O . THR B 1 366 ? -11.773 -17.312 17.812 1 66.44 366 THR B O 1
ATOM 6049 N N . GLU B 1 367 ? -12.539 -17.062 15.68 1 74.69 367 GLU B N 1
ATOM 6050 C CA . GLU B 1 367 ? -12.391 -18.5 15.445 1 74.69 367 GLU B CA 1
ATOM 6051 C C . GLU B 1 367 ? -10.914 -18.875 15.32 1 74.69 367 GLU B C 1
ATOM 6053 O O . GLU B 1 367 ? -10.055 -18.016 15.18 1 74.69 367 GLU B O 1
ATOM 6058 N N . ALA B 1 368 ? -10.703 -20.172 15.555 1 78.25 368 ALA B N 1
ATOM 6059 C CA . ALA B 1 368 ? -9.344 -20.672 15.414 1 78.25 368 ALA B CA 1
ATOM 6060 C C . ALA B 1 368 ? -8.758 -20.281 14.062 1 78.25 368 ALA B C 1
ATOM 6062 O O . ALA B 1 368 ? -9.422 -20.406 13.031 1 78.25 368 ALA B O 1
ATOM 6063 N N . GLY B 1 369 ? -7.598 -19.719 14.094 1 81.31 369 GLY B N 1
ATOM 6064 C CA . GLY B 1 369 ? -6.887 -19.359 12.875 1 81.31 369 GLY B CA 1
ATOM 6065 C C . GLY B 1 369 ? -7.195 -17.969 12.383 1 81.31 369 GLY B C 1
ATOM 6066 O O . GLY B 1 369 ? -6.496 -17.438 11.516 1 81.31 369 GLY B O 1
ATOM 6067 N N . PHE B 1 370 ? -8.227 -17.453 13 1 79.94 370 PHE B N 1
ATOM 6068 C CA . PHE B 1 370 ? -8.688 -16.125 12.586 1 79.94 370 PHE B CA 1
ATOM 6069 C C . PHE B 1 370 ? -7.574 -15.094 12.742 1 79.94 370 PHE B C 1
ATOM 6071 O O . PHE B 1 370 ? -7.352 -14.273 11.852 1 79.94 370 PHE B O 1
ATOM 6078 N N . ASP B 1 371 ? -6.93 -15.219 13.773 1 84.25 371 ASP B N 1
ATOM 6079 C CA . ASP B 1 371 ? -5.871 -14.258 14.086 1 84.25 371 ASP B CA 1
ATOM 6080 C C . ASP B 1 371 ? -4.734 -14.352 13.07 1 84.25 371 ASP B C 1
ATOM 6082 O O . ASP B 1 371 ? -4.266 -13.328 12.562 1 84.25 371 ASP B O 1
ATOM 6086 N N . ASP B 1 372 ? -4.383 -15.516 12.766 1 86 372 ASP B N 1
ATOM 6087 C CA . ASP B 1 372 ? -3.295 -15.727 11.82 1 86 372 ASP B CA 1
ATOM 6088 C C . ASP B 1 372 ? -3.682 -15.242 10.422 1 86 372 ASP B C 1
ATOM 6090 O O . ASP B 1 372 ? -2.863 -14.656 9.719 1 86 372 ASP B O 1
ATOM 6094 N N . GLU B 1 373 ? -4.875 -15.484 10.07 1 85.69 373 GLU B N 1
ATOM 6095 C CA . GLU B 1 373 ? -5.375 -15.062 8.766 1 85.69 373 GLU B CA 1
ATOM 6096 C C . GLU B 1 373 ? -5.406 -13.547 8.648 1 85.69 373 GLU B C 1
ATOM 6098 O O . GLU B 1 373 ? -5 -12.984 7.633 1 85.69 373 GLU B O 1
ATOM 6103 N N . LEU B 1 374 ? -5.824 -12.953 9.719 1 86.81 374 LEU B N 1
ATOM 6104 C CA . LEU B 1 374 ? -5.891 -11.492 9.742 1 86.81 374 LEU B CA 1
ATOM 6105 C C . LEU B 1 374 ? -4.5 -10.883 9.641 1 86.81 374 LEU B C 1
ATOM 6107 O O . LEU B 1 374 ? -4.305 -9.891 8.938 1 86.81 374 LEU B O 1
ATOM 6111 N N . LYS B 1 375 ? -3.59 -11.508 10.289 1 89.06 375 LYS B N 1
ATOM 6112 C CA . LYS B 1 375 ? -2.213 -11.023 10.25 1 89.06 375 LYS B CA 1
ATOM 6113 C C . LYS B 1 375 ? -1.627 -11.148 8.844 1 89.06 375 LYS B C 1
ATOM 6115 O O . LYS B 1 375 ? -0.95 -10.242 8.359 1 89.06 375 LYS B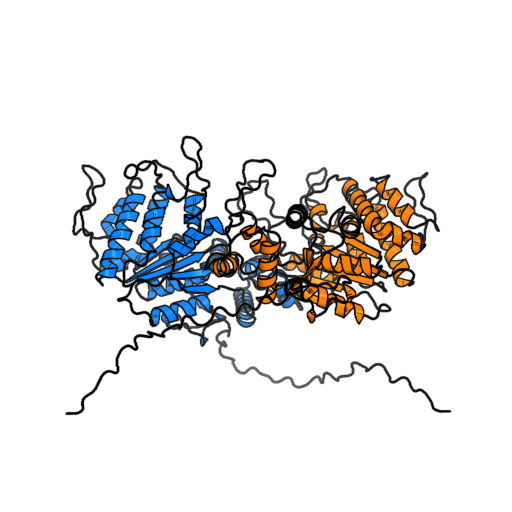 O 1
ATOM 6120 N N . MET B 1 376 ? -1.962 -12.188 8.211 1 87.88 376 MET B N 1
ATOM 6121 C CA . MET B 1 376 ? -1.43 -12.43 6.871 1 87.88 376 MET B CA 1
ATOM 6122 C C . MET B 1 376 ? -2.041 -11.461 5.859 1 87.88 376 MET B C 1
ATOM 6124 O O . MET B 1 376 ? -1.335 -10.914 5.012 1 87.88 376 MET B O 1
ATOM 6128 N N . LEU B 1 377 ? -3.301 -11.219 6.055 1 86.81 377 LEU B N 1
ATOM 6129 C CA . LEU B 1 377 ? -4.008 -10.406 5.074 1 86.81 377 LEU B CA 1
ATOM 6130 C C . LEU B 1 377 ? -3.713 -8.922 5.285 1 86.81 377 LEU B C 1
ATOM 6132 O O . LEU B 1 377 ? -3.617 -8.156 4.324 1 86.81 377 LEU B O 1
ATOM 6136 N N . SER B 1 378 ? -3.566 -8.508 6.512 1 89.5 378 SER B N 1
ATOM 6137 C CA . SER B 1 378 ? -3.363 -7.098 6.812 1 89.5 378 SER B CA 1
ATOM 6138 C C . SER B 1 378 ? -1.881 -6.738 6.801 1 89.5 378 SER B C 1
ATOM 6140 O O . SER B 1 378 ? -1.523 -5.559 6.758 1 89.5 378 SER B O 1
ATOM 6142 N N . CYS B 1 379 ? -1.069 -7.727 6.93 1 88.31 379 CYS B N 1
ATOM 6143 C CA . CYS B 1 379 ? 0.361 -7.508 7.121 1 88.31 379 CYS B CA 1
ATOM 6144 C C . CYS B 1 379 ? 0.617 -6.555 8.281 1 88.31 379 CYS B C 1
ATOM 6146 O O . CYS B 1 379 ? 1.542 -5.742 8.227 1 88.31 379 CYS B O 1
ATOM 6148 N N . GLN B 1 380 ? -0.362 -6.543 9.203 1 92.12 380 GLN B N 1
ATOM 6149 C CA . GLN B 1 380 ? -0.315 -5.781 10.445 1 92.12 380 GLN B CA 1
ATOM 6150 C C . GLN B 1 380 ? -0.313 -4.281 10.172 1 92.12 380 GLN B C 1
ATOM 6152 O O . GLN B 1 380 ? 0.157 -3.494 11 1 92.12 380 GLN B O 1
ATOM 6157 N N . ASN B 1 381 ? -0.718 -3.906 9.008 1 92.75 381 ASN B N 1
ATOM 6158 C CA . ASN B 1 381 ? -1.024 -2.512 8.703 1 92.75 381 ASN B CA 1
ATOM 6159 C C . ASN B 1 381 ? -2.332 -2.07 9.359 1 92.75 381 ASN B C 1
ATOM 6161 O O . ASN B 1 381 ? -3.379 -2.678 9.133 1 92.75 381 ASN B O 1
ATOM 6165 N N . PRO B 1 382 ? -2.275 -1.047 10.18 1 94.56 382 PRO B N 1
ATOM 6166 C CA . PRO B 1 382 ? -3.453 -0.645 10.945 1 94.56 382 PRO B CA 1
ATOM 6167 C C . PRO B 1 382 ? -4.68 -0.398 10.07 1 94.56 382 PRO B C 1
ATOM 6169 O O . PRO B 1 382 ? -5.785 -0.82 10.414 1 94.56 382 PRO B O 1
ATOM 6172 N N . TYR B 1 383 ? -4.559 0.238 9.008 1 92.56 383 TYR B N 1
ATOM 6173 C CA . TYR B 1 383 ? -5.688 0.562 8.133 1 92.56 383 TYR B CA 1
ATOM 6174 C C . TYR B 1 383 ? -6.273 -0.698 7.508 1 92.56 383 TYR B C 1
ATOM 6176 O O . TYR B 1 383 ? -7.492 -0.873 7.477 1 92.56 383 TYR B O 1
ATOM 6184 N N . GLN B 1 384 ? -5.352 -1.536 6.996 1 89.25 384 GLN B N 1
ATOM 6185 C CA . GLN B 1 384 ? -5.809 -2.791 6.406 1 89.25 384 GLN B CA 1
ATOM 6186 C C . GLN B 1 384 ? -6.543 -3.646 7.434 1 89.25 384 GLN B C 1
ATOM 6188 O O . GLN B 1 384 ? -7.562 -4.266 7.117 1 89.25 384 GLN B O 1
ATOM 6193 N N . LEU B 1 385 ? -5.992 -3.676 8.602 1 90.19 385 LEU B N 1
ATOM 6194 C CA . LEU B 1 385 ? -6.621 -4.445 9.672 1 90.19 385 LEU B CA 1
ATOM 6195 C C . LEU B 1 385 ? -8.016 -3.914 9.977 1 90.19 385 LEU B C 1
ATOM 6197 O O . LEU B 1 385 ? -8.961 -4.695 10.141 1 90.19 385 LEU B O 1
ATOM 6201 N N . MET B 1 386 ? -8.117 -2.629 10.023 1 90.44 386 MET B N 1
ATOM 6202 C CA . MET B 1 386 ? -9.414 -1.999 10.273 1 90.44 386 MET B CA 1
ATOM 6203 C C . MET B 1 386 ? -10.422 -2.385 9.203 1 90.44 386 MET B C 1
ATOM 6205 O O . MET B 1 386 ? -11.562 -2.73 9.516 1 90.44 386 MET B O 1
ATOM 6209 N N . GLN B 1 387 ? -10.008 -2.336 7.957 1 86.12 387 GLN B N 1
ATOM 6210 C CA . GLN B 1 387 ? -10.898 -2.635 6.84 1 86.12 387 GLN B CA 1
ATOM 6211 C C . GLN B 1 387 ? -11.328 -4.098 6.855 1 86.12 387 GLN B C 1
ATOM 6213 O O . GLN B 1 387 ? -12.492 -4.41 6.594 1 86.12 387 GLN B O 1
ATOM 6218 N N . LEU B 1 388 ? -10.414 -5 7.141 1 83.62 388 LEU B N 1
ATOM 6219 C CA . LEU B 1 388 ? -10.68 -6.434 7.145 1 83.62 388 LEU B CA 1
ATOM 6220 C C . LEU B 1 388 ? -11.672 -6.797 8.242 1 83.62 388 LEU B C 1
ATOM 6222 O O . LEU B 1 388 ? -12.445 -7.75 8.102 1 83.62 388 LEU B O 1
ATOM 6226 N N . CYS B 1 389 ? -11.703 -5.957 9.328 1 84.31 389 CYS B N 1
ATOM 6227 C CA . CYS B 1 389 ? -12.539 -6.266 10.484 1 84.31 389 CYS B CA 1
ATOM 6228 C C . CYS B 1 389 ? -13.883 -5.555 10.391 1 84.31 389 CYS B C 1
ATOM 6230 O O . CYS B 1 389 ? -14.758 -5.777 11.227 1 84.31 389 CYS B O 1
ATOM 6232 N N . ALA B 1 390 ? -14.133 -4.574 9.492 1 75.44 390 ALA B N 1
ATOM 6233 C CA . ALA B 1 390 ? -15.352 -3.773 9.398 1 75.44 390 ALA B CA 1
ATOM 6234 C C . ALA B 1 390 ? -16.562 -4.645 9.078 1 75.44 390 ALA B C 1
ATOM 6236 O O . ALA B 1 390 ? -17.688 -4.312 9.438 1 75.44 390 ALA B O 1
ATOM 6237 N N . SER B 1 391 ? -16.469 -5.773 8.289 1 61 391 SER B N 1
ATOM 6238 C CA . SER B 1 391 ? -17.641 -6.551 7.883 1 61 391 SER B CA 1
ATOM 6239 C C . SER B 1 391 ? -17.938 -7.672 8.875 1 61 391 SER B C 1
ATOM 6241 O O . SER B 1 391 ? -18.812 -8.508 8.641 1 61 391 SER B O 1
ATOM 6243 N N . LEU B 1 392 ? -17.266 -7.582 10.07 1 56.47 392 LEU B N 1
ATOM 6244 C CA . LEU B 1 392 ? -17.469 -8.711 10.961 1 56.47 392 LEU B CA 1
ATOM 6245 C C . LEU B 1 392 ? -18.594 -8.422 11.961 1 56.47 392 LEU B C 1
ATOM 6247 O O . LEU B 1 392 ? -18.781 -7.277 12.367 1 56.47 392 LEU B O 1
#

Foldseek 3Di:
DDDPDDDDDDDPPPPPDPDDPPPPPPPPDPPPPPQADPDAQLLPDAPVQALHKDFDDPVLCCLQDVLALDDPLLVVVCVLLVTNIDGHHDLLNVVSVVVVVDDQLFFAAEEEEEEAPLLQLSVSLVSVSSNCLSVLAQEAEANAPLCVQEPQPDWDQAPVDHLAIERLVVLLSSLVSSCSSRVVSQVVLQQWQQAWDDPDPVDIRHGSHRLVVLSVVSNVPSSCSLVSLLSSLVSVLVCQQVVSGAHEYEYEALLQLQAQFGNDADPVRDTDHSVRYSNSVSSLVSLARPGGRYYYYYYHYPCQPVRFDPPPPPPVPGPPGPDVVSRVVVDVSNPPHHYRYRGADDPSSLVSVVVVCCVSVLDPDDPVCNSVVLCVQQVRRNRSSSVVSNVD/DPCPPPDDPDPPPPPPDPDDPPPPPPPPPPPPPPQADPDAQLLPDAPVQALHKDFDDPVLCCLQDVLALDDPLLVVVCVLLVTNIDGHHDLLNVVSVVVVVDDQLFFAAEEEEEEAPLLQLSVSLVSVSSNCLSVLAQEAEANADLCVQEPQPDWDQAPVDHQAIERLVVLLSSLVSSCSSRVVSQVVLQQWQQAWDDPDPVDIRHGSHRLVVLSVVSNVPSSCSLVSLLSSLVSVLVCQQVVSGAHEYEYEALLQLQAQFGNDADPVRDTDHSVRYSNSVSSLVSLARPGGRYYYYYYHYPCQPPRFDPPPPPPPPGPPGPDVVSRVVVDVSNPPHHYRYRGADDPSSLVSVVVVCCVSVLDPDDPVCNSVVLCVQQVRRNRSSSVVSNVD

Solvent-accessible surface area (backbone atoms only — not comparable to full-atom values): 43156 Å² total; per-residue (Å²): 135,86,79,82,78,77,85,80,82,85,75,86,61,81,77,78,74,80,78,83,84,75,78,80,63,74,81,69,62,83,70,79,56,88,35,50,44,88,66,73,55,58,87,70,53,41,84,87,43,45,35,14,29,30,65,53,54,68,71,56,42,48,37,65,41,63,75,40,48,63,57,66,71,55,49,54,47,24,60,73,60,72,45,51,66,48,66,37,47,64,56,42,39,52,49,51,54,51,58,74,70,52,66,47,87,37,55,32,52,35,36,37,37,29,32,55,85,49,26,43,63,60,58,36,47,40,53,47,50,51,34,34,56,75,70,63,33,45,60,48,71,41,58,49,46,51,47,70,37,60,60,58,80,37,80,42,75,35,90,84,43,85,89,21,35,32,39,25,58,53,28,15,51,49,39,49,38,39,42,55,59,27,45,70,58,47,63,72,58,63,48,49,34,90,48,70,44,75,80,49,100,85,42,67,48,50,57,66,36,51,45,63,55,48,45,48,47,10,47,76,38,30,88,42,7,43,58,32,50,39,52,50,52,52,48,49,44,50,37,10,52,71,65,66,41,42,36,36,37,37,33,30,34,47,54,50,61,39,39,83,60,36,72,40,60,44,97,84,66,41,72,36,37,33,81,32,30,58,65,40,58,45,58,55,55,70,58,41,62,87,39,22,22,38,39,31,39,32,27,46,61,61,60,56,69,73,79,52,76,79,77,67,84,58,68,89,71,64,66,76,51,57,21,54,72,53,46,43,63,48,52,60,60,45,56,79,59,47,80,41,69,34,59,49,49,52,73,63,36,45,49,20,50,53,50,48,32,42,74,63,57,37,37,81,72,82,52,91,64,42,65,59,51,48,40,48,55,24,58,36,21,52,44,47,42,51,45,30,40,67,70,79,134,86,77,80,74,76,82,80,86,83,75,84,69,77,78,78,75,84,78,85,84,81,76,81,69,70,82,70,64,83,69,77,56,87,34,50,48,89,66,73,55,59,86,70,52,43,84,87,42,46,35,14,30,30,68,55,53,68,71,56,42,50,38,64,42,63,76,41,46,64,57,68,70,55,49,54,47,25,60,75,59,72,46,52,65,47,67,37,45,64,56,43,39,51,50,50,54,50,58,74,69,52,66,48,88,37,55,31,51,35,35,38,37,28,33,55,85,49,25,43,62,60,56,36,48,42,53,47,50,52,32,35,54,75,69,62,31,46,60,48,72,41,59,48,45,50,46,70,37,59,61,58,80,38,80,41,76,35,88,86,43,86,88,22,34,32,40,25,55,53,29,16,50,48,39,48,38,39,42,56,59,27,47,69,58,47,64,72,58,61,48,50,34,89,49,71,44,73,80,49,99,84,41,66,49,51,56,66,35,50,43,64,55,49,45,48,47,12,46,76,38,30,89,41,8,44,59,33,50,41,51,49,52,52,50,50,44,50,37,9,52,71,66,67,42,41,36,35,36,36,33,30,35,48,53,51,58,41,40,84,61,36,70,40,59,45,98,83,67,41,70,36,36,32,80,32,29,58,64,39,56,45,56,56,54,69,59,41,60,85,39,22,22,40,38,33,40,33,27,45,61,61,62,56,69,72,79,54,76,78,76,66,82,58,70,89,71,64,68,75,52,57,20,54,72,51,46,43,62,47,52,60,59,42,56,78,58,47,80,38,69,35,58,48,50,53,73,62,35,45,50,20,50,52,51,50,32,43,74,64,56,38,37,82,73,81,53,90,62,43,66,60,51,48,41,50,57,24,57,36,21,51,44,46,42,51,44,30,40,66,70,79